Protein AF-V5FSW2-F1 (afdb_monomer)

InterPro domains:
  IPR001128 Cytochrome P450 [PF00067] (49-470)
  IPR002401 Cytochrome P450, E-class, group I [PR00463] (310-327)
  IPR002401 Cytochrome P450, E-class, group I [PR00463] (330-356)
  IPR002401 Cytochrome P450, E-class, group I [PR00463] (383-401)
  IPR002401 Cytochrome P450, E-class, group I [PR00463] (426-450)
  IPR013078 Histidine phosphatase superfamily, clade-1 [PF00300] (528-735)
  IPR013078 Histidine phosphatase superfamily, clade-1 [SM00855] (527-704)
  IPR013078 Histidine phosphatase superfamily, clade-1 [cd07067] (527-734)
  IPR029033 Histidine phosphatase superfamily [G3DSA:3.40.50.1240] (523-752)
  IPR029033 Histidine phosphatase superfamily [SSF53254] (526-736)
  IPR036396 Cytochrome P450 superfamily [G3DSA:1.10.630.10] (26-514)
  IPR036396 Cytochrome P450 superfamily [SSF48264] (40-510)
  IPR050121 Cytochrome P450 monooxygenase [PTHR24305] (7-492)

pLDDT: mean 92.52, std 9.17, range [25.42, 98.75]

Mean predicted aligned error: 13.39 Å

Secondary structure (DSSP, 8-state):
-PPPHHHHHHHHHHHHHHHIIIIIIIIIISGGGGSPBSSTTTTT-SHHHHHHHHTT-HHHHHHHHHHHH-SEEEEETTEEEE--IIIIIIIIIITTPEEPTHHHHHH-BTTB--TTT--SHHHHHHHHHHHTTTTSHHHHHH-HHHHHHHHIIIIIIIHHHHHHHHHHT--EEHHHHHHHHHHHHHHHHHH-TTTS--TTT-HHHHHHHHHHHHHTGGGHHHHHH-HHHHHHHHHTT--SS-HHHHHHHHHHHHHHHHHHHHHHTTTT--STTT--HHHHHHHHHHHTTSPPTTT-HHHHHHHHHHHHHHHHHHHHHHHHHHHHHHHHHHHHHHHHHHT-HHHHHHHHHHHHTSSS---SS--SSSPPPPPPHHHHHT-HHHHHHHHHHHHHT-SS-SB--EEPPSS-EEETTEEEEPTT-EEE-BHHHHTT-TTTSSSTTS--GGGG-S-TT-HHHHHHHHH------HHHHHHHHHHHHH-EEEEEE-TT-SBPSSSS--BTTS--EEEEE---S---TTTTS--EEEEEPPPBHHHHHT---SS---PBPHHHHHHHHHHHHHHBSTTSSB-TTTEEEEEE-SSHHHHHHHHHHTTTTTHHHHHHTT-EEE-GGGPPP--GGGTT--HHHHHHHHHHTT--SSS---HHHH--TTS--HHHHHHHHHHHHHHHHHHHTT-TTSSS--EEEEEE-HHHHHHHHHHHTT--TTS-------TT-EEEEEESTT-TTSEEE----PPPP----

Nearest PDB structures (foldseek):
  3f3k-assembly1_A  TM=8.777E-01  e=3.111E-19  Saccharomyces cerevisiae
  3ll4-assembly1_A  TM=9.065E-01  e=2.485E-18  Saccharomyces cerevisiae
  3lg2-assembly2_C  TM=8.856E-01  e=9.008E-19  Saccharomyces cerevisiae S288C
  3v8d-assembly1_A  TM=6.460E-01  e=9.998E-10  Homo sapiens
  3dax-assembly1_A  TM=6.726E-01  e=3.189E-09  Homo sapiens

Sequence (753 aa):
MAVSPVSAVAALGLLIVGLYRYIVYPVFLSPLAKIPNAHPTAPISSAWMLWRRFKSQNNRTIQALHEKLGPIVRLAPSEVSINTVDGGIRTVYAGGFEKHDWYPNVFGSYGTVSMFTTTGSKPHSARKRMLSNIYSKSYLQSSPQLKVISRTMIYDRLLPIIQEAVSSKDPIDFHKLNQALTMDFVSAYLFGLRNGTNFLQDVPRRKYMLHIYQCRKPFEFYHQEVPNLVSWTRRLGIPLIPKWCDEANEVMDAWGLEMCAKADEHLEATDPETEPTVYKQLKNSMAKQLPSKEADRVAYKAASGKQQLDIACEMLDHLTAGHETSAVGLTYLFWELSKHPDLQRELREELLALSPTITYPTQSSTTPELPSPKSIEALPLLNAIVTETLRLHAPIPGIQPRVTPYPTCSLVGYDNIPPNTRVSAQAYSLHRNPDIFPDPETWQPKRWLKPADSPELEEMKRWFWAFGSGEIKLTVAAIYTNYTTRIIDDEDIEAIDAYTVKPKGEKLILQVEHPANMPDKDAGTPRVYLARHGETEWTKNGRYTGVTELELTPHGVTQVQNSGRVLVGPGKLIDPARLAHVFVSPRKRAVDTFDLLFEGVGKQDLVDSGRVTTTEKLAEWGYGLYEGLVTKEIRALRKEHGLDQDREWNIWRDGCEEGESPHEVTARLDSLIEEIHAFQAGNMHGEKPADVLLVAHGHLLRAFTKRWLKYPMEFPLSLMMEPGAIGILSYEHHSIDEPALMVGMAFPSQSAP

Solvent-accessible surface area (backbone atoms only — not comparable to full-atom values): 39940 Å² total; per-residue (Å²): 133,86,79,51,71,68,57,53,51,50,52,50,51,53,47,52,52,46,45,39,68,51,43,49,35,35,52,72,67,34,59,65,41,79,42,47,63,72,42,95,53,8,39,63,37,47,62,67,50,51,48,36,46,76,68,42,40,44,52,65,49,54,35,58,44,37,77,73,62,39,52,44,34,25,48,20,60,58,28,36,41,39,59,42,55,77,53,28,48,48,48,45,69,72,62,62,46,36,44,34,74,48,39,39,50,59,70,41,38,85,92,44,60,24,59,86,28,40,38,51,66,67,67,24,51,57,50,45,68,53,49,52,63,69,72,27,69,71,43,53,64,69,33,62,36,53,53,50,48,52,45,42,49,44,67,74,47,47,48,53,56,51,51,48,26,41,74,71,66,48,64,42,50,45,34,59,50,29,40,18,48,29,36,24,53,39,29,18,52,35,24,2,50,76,50,25,54,56,30,72,80,39,54,71,60,35,53,53,53,51,46,49,60,54,72,43,54,88,54,44,60,45,42,44,77,38,45,68,56,49,55,52,34,44,76,72,74,47,64,84,62,64,69,67,48,55,55,35,47,51,53,53,53,51,48,36,48,52,44,50,52,52,20,60,80,27,60,87,46,79,53,49,54,47,24,14,55,50,50,45,44,44,51,62,55,53,58,75,72,57,64,57,59,88,82,37,57,66,63,24,52,54,50,49,57,51,48,53,41,41,49,34,26,35,51,44,48,54,39,55,58,48,11,54,39,52,10,35,39,46,37,52,40,53,55,55,46,31,75,32,66,68,57,46,50,57,46,22,58,60,43,64,72,41,72,50,49,58,64,75,83,70,92,58,99,61,85,84,65,74,46,52,60,68,60,64,70,65,35,64,64,63,48,19,45,54,51,34,35,41,46,72,53,35,28,56,24,20,71,56,57,21,27,41,52,80,81,47,42,70,48,72,92,41,61,62,35,57,43,69,25,38,37,25,42,33,33,54,44,48,40,51,35,55,94,67,32,72,66,34,90,58,90,54,32,72,76,64,73,58,64,94,83,37,67,66,56,55,50,40,55,70,51,58,66,72,83,89,56,70,68,59,51,52,53,52,46,47,47,40,51,49,32,42,57,36,76,74,44,57,67,51,47,57,66,48,44,45,55,65,39,47,38,68,54,71,45,31,29,30,38,50,37,65,56,66,79,69,60,54,97,33,63,39,31,40,38,40,38,38,33,28,26,32,33,26,74,43,65,75,75,54,25,39,71,30,83,72,84,55,63,56,34,79,63,14,51,54,47,21,35,53,42,14,70,70,34,44,29,89,84,39,84,46,26,60,87,36,46,51,38,34,42,30,12,73,51,58,38,19,47,56,31,53,54,40,31,32,64,95,44,60,48,65,60,39,52,77,70,64,28,56,47,74,36,74,69,42,45,36,60,41,30,41,80,39,53,67,35,38,74,72,54,46,55,49,52,39,45,74,74,68,41,62,84,94,49,81,87,44,58,49,69,71,31,31,63,87,32,44,43,48,64,60,56,47,55,42,40,52,58,48,49,55,55,52,44,70,65,28,67,88,18,34,76,51,79,50,60,32,23,33,39,38,28,24,34,68,68,38,51,52,50,43,52,35,50,60,58,72,39,60,71,62,54,94,74,91,78,86,71,56,63,30,35,76,48,49,32,34,32,43,85,51,32,85,88,36,46,38,75,52,88,74,79,83,77,71,77,79,74,78,132

Structure (mmCIF, N/CA/C/O backbone):
data_AF-V5FSW2-F1
#
_entry.id   AF-V5FSW2-F1
#
loop_
_atom_site.group_PDB
_atom_site.id
_atom_site.type_symbol
_atom_site.label_atom_id
_atom_site.label_alt_id
_atom_site.label_comp_id
_atom_site.label_asym_id
_atom_site.label_entity_id
_atom_site.label_seq_id
_atom_site.pdbx_PDB_ins_code
_atom_site.Cartn_x
_atom_site.Cartn_y
_atom_site.Cartn_z
_atom_site.occupancy
_atom_site.B_iso_or_equiv
_atom_site.auth_seq_id
_atom_site.auth_comp_id
_atom_site.auth_asym_id
_atom_site.auth_atom_id
_atom_site.pdbx_PDB_model_num
ATOM 1 N N . MET A 1 1 ? 14.659 10.351 -68.976 1.00 48.06 1 MET A N 1
ATOM 2 C CA . MET A 1 1 ? 15.987 9.772 -68.676 1.00 48.06 1 MET A CA 1
ATOM 3 C C . MET A 1 1 ? 15.818 8.270 -68.529 1.00 48.06 1 MET A C 1
ATOM 5 O O . MET A 1 1 ? 15.069 7.857 -67.656 1.00 48.06 1 MET A O 1
ATOM 9 N N . ALA A 1 2 ? 16.417 7.469 -69.412 1.00 60.28 2 ALA A N 1
ATOM 10 C CA . ALA A 1 2 ? 16.391 6.013 -69.279 1.00 60.28 2 ALA A CA 1
ATOM 11 C C . ALA A 1 2 ? 17.312 5.609 -68.117 1.00 60.28 2 ALA A C 1
ATOM 13 O O . ALA A 1 2 ? 18.476 6.005 -68.088 1.00 60.28 2 ALA A O 1
ATOM 14 N N . VAL A 1 3 ? 16.780 4.879 -67.137 1.00 65.38 3 VAL A N 1
ATOM 15 C CA . VAL A 1 3 ? 17.575 4.332 -66.031 1.00 65.38 3 VAL A CA 1
ATOM 16 C C . VAL A 1 3 ? 18.557 3.320 -66.626 1.00 65.38 3 VAL A C 1
ATOM 18 O O . VAL A 1 3 ? 18.142 2.420 -67.352 1.00 65.38 3 VAL A O 1
ATOM 21 N N . SER A 1 4 ? 19.857 3.482 -66.362 1.00 85.75 4 SER A N 1
ATOM 22 C CA . SER A 1 4 ? 20.889 2.552 -66.841 1.00 85.75 4 SER A CA 1
ATOM 23 C C . SER A 1 4 ? 20.577 1.117 -66.379 1.00 85.75 4 SER A C 1
ATOM 25 O O . SER A 1 4 ? 20.190 0.941 -65.218 1.00 85.75 4 SER A O 1
ATOM 27 N N . PRO A 1 5 ? 20.780 0.077 -67.214 1.00 83.56 5 PRO A N 1
ATOM 28 C CA . PRO A 1 5 ? 20.587 -1.324 -66.825 1.00 83.56 5 PRO A CA 1
ATOM 29 C C . PRO A 1 5 ? 21.324 -1.704 -65.532 1.00 83.56 5 PRO A C 1
ATOM 31 O O . PRO A 1 5 ? 20.804 -2.463 -64.720 1.00 83.56 5 PRO A O 1
ATOM 34 N N . VAL A 1 6 ? 22.498 -1.109 -65.292 1.00 85.69 6 VAL A N 1
ATOM 35 C CA . VAL A 1 6 ? 23.283 -1.305 -64.061 1.00 85.69 6 VAL A CA 1
ATOM 36 C C . VAL A 1 6 ? 22.546 -0.756 -62.836 1.00 85.69 6 VAL A C 1
ATOM 38 O O . VAL A 1 6 ? 22.484 -1.417 -61.802 1.00 85.69 6 VAL A O 1
ATOM 41 N N . SER A 1 7 ? 21.934 0.426 -62.949 1.00 88.56 7 SER A N 1
ATOM 42 C CA . SER A 1 7 ? 21.140 1.034 -61.874 1.00 88.56 7 SER A CA 1
ATOM 43 C C . SER A 1 7 ? 19.869 0.234 -61.581 1.00 88.56 7 SER A C 1
ATOM 45 O O . SER A 1 7 ? 19.493 0.102 -60.419 1.00 88.56 7 SER A O 1
ATOM 47 N N . ALA A 1 8 ? 19.237 -0.346 -62.607 1.00 86.81 8 ALA A N 1
ATOM 48 C CA . ALA A 1 8 ? 18.074 -1.217 -62.438 1.00 86.81 8 ALA A CA 1
ATOM 49 C C . ALA A 1 8 ? 18.433 -2.536 -61.724 1.00 86.81 8 ALA A C 1
ATOM 51 O O . ALA A 1 8 ? 17.735 -2.935 -60.793 1.00 86.81 8 ALA A O 1
ATOM 52 N N . VAL A 1 9 ? 19.551 -3.175 -62.095 1.00 90.31 9 VAL A N 1
ATOM 53 C CA . VAL A 1 9 ? 20.054 -4.390 -61.424 1.00 90.31 9 VAL A CA 1
ATOM 54 C C . VAL A 1 9 ? 20.449 -4.102 -59.973 1.00 90.31 9 VAL A C 1
ATOM 56 O O . VAL A 1 9 ? 20.094 -4.872 -59.083 1.00 90.31 9 VAL A O 1
ATOM 59 N N . ALA A 1 10 ? 21.122 -2.978 -59.705 1.00 91.12 10 ALA A N 1
ATOM 60 C CA . ALA A 1 10 ? 21.477 -2.576 -58.344 1.00 91.12 10 ALA A CA 1
ATOM 61 C C . ALA A 1 10 ? 20.235 -2.303 -57.477 1.00 91.12 10 ALA A C 1
ATOM 63 O O . ALA A 1 10 ? 20.163 -2.771 -56.342 1.00 91.12 10 ALA A O 1
ATOM 64 N N . ALA A 1 11 ? 19.232 -1.603 -58.018 1.00 91.56 11 ALA A N 1
ATOM 65 C CA . ALA A 1 11 ? 17.971 -1.355 -57.322 1.00 91.56 11 ALA A CA 1
ATOM 66 C C . ALA A 1 11 ? 17.209 -2.658 -57.022 1.00 91.56 11 ALA A C 1
ATOM 68 O O . ALA A 1 11 ? 16.713 -2.831 -55.910 1.00 91.56 11 ALA A O 1
ATOM 69 N N . LEU A 1 12 ? 17.168 -3.600 -57.972 1.00 93.25 12 LEU A N 1
ATOM 70 C CA . LEU A 1 12 ? 16.561 -4.917 -57.768 1.00 93.25 12 LEU A CA 1
ATOM 71 C C . LEU A 1 12 ? 17.321 -5.737 -56.715 1.00 93.25 12 LEU A C 1
ATOM 73 O O . LEU A 1 12 ? 16.699 -6.348 -55.851 1.00 93.25 12 LEU A O 1
ATOM 77 N N . GLY A 1 13 ? 18.655 -5.713 -56.742 1.00 93.94 13 GLY A N 1
ATOM 78 C CA . GLY A 1 13 ? 19.489 -6.352 -55.724 1.00 93.94 13 GLY A CA 1
ATOM 79 C C . GLY A 1 13 ? 19.218 -5.797 -54.324 1.00 93.94 13 GLY A C 1
ATOM 80 O O . GLY A 1 13 ? 18.991 -6.566 -53.391 1.00 93.94 13 GLY A O 1
ATOM 81 N N . LEU A 1 14 ? 19.154 -4.468 -54.180 1.00 94.31 14 LEU A N 1
ATOM 82 C CA . LEU A 1 14 ? 18.798 -3.810 -52.918 1.00 94.31 14 LEU A CA 1
ATOM 83 C C . LEU A 1 14 ? 17.378 -4.159 -52.460 1.00 94.31 14 LEU A C 1
ATOM 85 O O . LEU A 1 14 ? 17.167 -4.392 -51.271 1.00 94.31 14 LEU A O 1
ATOM 89 N N . LEU A 1 15 ? 16.419 -4.246 -53.386 1.00 94.88 15 LEU A N 1
ATOM 90 C CA . LEU A 1 15 ? 15.052 -4.662 -53.080 1.00 94.88 15 LEU A CA 1
ATOM 91 C C . LEU A 1 15 ? 15.008 -6.107 -52.569 1.00 94.88 15 LEU A C 1
ATOM 93 O O . LEU A 1 15 ? 14.378 -6.361 -51.548 1.00 94.88 15 LEU A O 1
ATOM 97 N N . ILE A 1 16 ? 15.697 -7.043 -53.228 1.00 95.38 16 ILE A N 1
ATOM 98 C CA . ILE A 1 16 ? 15.761 -8.453 -52.810 1.00 95.38 16 ILE A CA 1
ATOM 99 C C . ILE A 1 16 ? 16.414 -8.576 -51.432 1.00 95.38 16 ILE A C 1
ATOM 101 O O . ILE A 1 16 ? 15.871 -9.246 -50.553 1.00 95.38 16 ILE A O 1
ATOM 105 N N . VAL A 1 17 ? 17.547 -7.901 -51.213 1.00 95.00 17 VAL A N 1
ATOM 106 C CA . VAL A 1 17 ? 18.226 -7.881 -49.909 1.00 95.00 17 VAL A CA 1
ATOM 107 C C . VAL A 1 17 ? 17.321 -7.272 -48.840 1.00 95.00 17 VAL A C 1
ATOM 109 O O . VAL A 1 17 ? 17.230 -7.815 -47.740 1.00 95.00 17 VAL A O 1
ATOM 112 N N . GLY A 1 18 ? 16.603 -6.193 -49.160 1.00 94.00 18 GLY A N 1
ATOM 113 C CA . GLY A 1 18 ? 15.627 -5.573 -48.270 1.00 94.00 18 GLY A CA 1
ATOM 114 C C . GLY A 1 18 ? 14.479 -6.519 -47.910 1.00 94.00 18 GLY A C 1
ATOM 115 O O . GLY A 1 18 ? 14.219 -6.750 -46.730 1.00 94.00 18 GLY A O 1
ATOM 116 N N . LEU A 1 19 ? 13.834 -7.132 -48.904 1.00 94.62 19 LEU A N 1
ATOM 117 C CA . LEU A 1 19 ? 12.761 -8.111 -48.703 1.00 94.62 19 LEU A CA 1
ATOM 118 C C . LEU A 1 19 ? 13.240 -9.301 -47.870 1.00 94.62 19 LEU A C 1
ATOM 120 O O . LEU A 1 19 ? 12.558 -9.713 -46.932 1.00 94.62 19 LEU A O 1
ATOM 124 N N . TYR A 1 20 ? 14.434 -9.822 -48.155 1.00 95.56 20 TYR A N 1
ATOM 125 C CA . TYR A 1 20 ? 15.015 -10.901 -47.369 1.00 95.56 20 TYR A CA 1
ATOM 126 C C . TYR A 1 20 ? 15.256 -10.471 -45.916 1.00 95.56 20 TYR A C 1
ATOM 128 O O . TYR A 1 20 ? 14.785 -11.124 -44.987 1.00 95.56 20 TYR A O 1
ATOM 136 N N . ARG A 1 21 ? 15.947 -9.345 -45.706 1.00 93.56 21 ARG A N 1
ATOM 137 C CA . ARG A 1 21 ? 16.383 -8.873 -44.384 1.00 93.56 21 ARG A CA 1
ATOM 138 C C . ARG A 1 21 ? 15.235 -8.436 -43.477 1.00 93.56 21 ARG A C 1
ATOM 140 O O . ARG A 1 21 ? 15.341 -8.628 -42.261 1.00 93.56 21 ARG A O 1
ATOM 147 N N . TYR A 1 22 ? 14.202 -7.815 -44.044 1.00 92.88 22 TYR A N 1
ATOM 148 C CA . TYR A 1 22 ? 13.120 -7.173 -43.292 1.00 92.88 22 TYR A CA 1
ATOM 149 C C . TYR A 1 22 ? 11.799 -7.946 -43.323 1.00 92.88 22 TYR A C 1
ATOM 151 O O . TYR A 1 22 ? 10.961 -7.691 -42.466 1.00 92.88 22 TYR A O 1
ATOM 159 N N . ILE A 1 23 ? 11.611 -8.896 -44.249 1.00 94.12 23 ILE A N 1
ATOM 160 C CA . ILE A 1 23 ? 10.376 -9.691 -44.347 1.00 94.12 23 ILE A CA 1
ATOM 161 C C . ILE A 1 23 ? 10.674 -11.187 -44.248 1.00 94.12 23 ILE A C 1
ATOM 163 O O . ILE A 1 23 ? 10.274 -11.817 -43.274 1.00 94.12 23 ILE A O 1
ATOM 167 N N . VAL A 1 24 ? 11.404 -11.768 -45.205 1.00 96.00 24 VAL A N 1
ATOM 168 C CA . VAL A 1 24 ? 11.559 -13.234 -45.285 1.00 96.00 24 VAL A CA 1
ATOM 169 C C . VAL A 1 24 ? 12.268 -13.791 -44.051 1.00 96.00 24 VAL A C 1
ATOM 171 O O . VAL A 1 24 ? 11.766 -14.711 -43.405 1.00 96.00 24 VAL A O 1
ATOM 174 N N . TYR A 1 25 ? 13.417 -13.218 -43.689 1.00 95.56 25 TYR A N 1
ATOM 175 C CA . TYR A 1 25 ? 14.197 -13.697 -42.556 1.00 95.56 25 TYR A CA 1
ATOM 176 C C . TYR A 1 25 ? 13.444 -13.533 -41.227 1.00 95.56 25 TYR A C 1
ATOM 178 O O . TYR A 1 25 ? 13.259 -14.540 -40.545 1.00 95.56 25 TYR A O 1
ATOM 186 N N . PRO A 1 26 ? 12.943 -12.342 -40.838 1.00 94.62 26 PRO A N 1
ATOM 187 C CA . PRO A 1 26 ? 12.272 -12.186 -39.549 1.00 94.62 26 PRO A CA 1
ATOM 188 C C . PRO A 1 26 ? 10.986 -13.007 -39.400 1.00 94.62 26 PRO A C 1
ATOM 190 O O . PRO A 1 26 ? 10.686 -13.422 -38.278 1.00 94.62 26 PRO A O 1
ATOM 193 N N . VAL A 1 27 ? 10.239 -13.226 -40.492 1.00 95.56 27 VAL A N 1
ATOM 194 C CA . VAL A 1 27 ? 8.948 -13.936 -40.480 1.00 95.56 27 VAL A CA 1
ATOM 195 C C . VAL A 1 27 ? 9.124 -15.452 -40.490 1.00 95.56 27 VAL A C 1
ATOM 197 O O . VAL A 1 27 ? 8.416 -16.124 -39.750 1.00 95.56 27 VAL A O 1
ATOM 200 N N . PHE A 1 28 ? 10.044 -15.991 -41.298 1.00 95.88 28 PHE A N 1
ATOM 201 C CA . PHE A 1 28 ? 10.093 -17.436 -41.567 1.00 95.88 28 PHE A CA 1
ATOM 202 C C . PHE A 1 28 ? 11.376 -18.128 -41.102 1.00 95.88 28 PHE A C 1
ATOM 204 O O . PHE A 1 28 ? 11.335 -19.306 -40.762 1.00 95.88 28 PHE A O 1
ATOM 211 N N . LEU A 1 29 ? 12.519 -17.433 -41.112 1.00 95.38 29 LEU A N 1
ATOM 212 C CA . LEU A 1 29 ? 13.834 -18.070 -40.930 1.00 95.38 29 LEU A CA 1
ATOM 213 C C . LEU A 1 29 ? 14.490 -17.747 -39.584 1.00 95.38 29 LEU A C 1
ATOM 215 O O . LEU A 1 29 ? 15.364 -18.478 -39.125 1.00 95.38 29 LEU A O 1
ATOM 219 N N . SER A 1 30 ? 14.094 -16.643 -38.954 1.00 94.44 30 SER A N 1
ATOM 220 C CA . SER A 1 30 ? 14.608 -16.229 -37.653 1.00 94.44 30 SER A CA 1
ATOM 221 C C . SER A 1 30 ? 14.285 -17.285 -36.590 1.00 94.44 30 SER A C 1
ATOM 223 O O . SER A 1 30 ? 13.169 -17.804 -36.582 1.00 94.44 30 SER A O 1
ATOM 225 N N . PRO A 1 31 ? 15.177 -17.543 -35.616 1.00 94.94 31 PRO A N 1
ATOM 226 C CA . PRO A 1 31 ? 14.840 -18.378 -34.460 1.00 94.94 31 PRO A CA 1
ATOM 227 C C . PRO A 1 31 ? 13.579 -17.902 -33.718 1.00 94.94 31 PRO A C 1
ATOM 229 O O . PRO A 1 31 ? 12.809 -18.720 -33.219 1.00 94.94 31 PRO A O 1
ATOM 232 N N . LEU A 1 32 ? 13.311 -16.589 -33.731 1.00 96.88 32 LEU A N 1
ATOM 233 C CA . LEU A 1 32 ? 12.113 -15.986 -33.138 1.00 96.88 32 LEU A CA 1
ATOM 234 C C . LEU A 1 32 ? 10.820 -16.297 -33.910 1.00 96.88 32 LEU A C 1
ATOM 236 O O . LEU A 1 32 ? 9.741 -16.091 -33.366 1.00 96.88 32 LEU A O 1
ATOM 240 N N . ALA A 1 33 ? 10.889 -16.782 -35.155 1.00 96.44 33 ALA A N 1
ATOM 241 C CA . ALA A 1 33 ? 9.710 -17.155 -35.945 1.00 96.44 33 ALA A CA 1
ATOM 242 C C . ALA A 1 33 ? 8.939 -18.343 -35.345 1.00 96.44 33 ALA A C 1
ATOM 244 O O . ALA A 1 33 ? 7.762 -18.524 -35.643 1.00 96.44 33 ALA A O 1
ATOM 245 N N . LYS A 1 34 ? 9.595 -19.135 -34.486 1.00 96.12 34 LYS A N 1
ATOM 246 C CA . LYS A 1 34 ? 8.981 -20.257 -33.764 1.00 96.12 34 LYS A CA 1
ATOM 247 C C . LYS A 1 34 ? 8.104 -19.800 -32.595 1.00 96.12 34 LYS A C 1
ATOM 249 O O . LYS A 1 34 ? 7.263 -20.566 -32.144 1.00 96.12 34 LYS A O 1
ATOM 254 N N . ILE A 1 35 ? 8.313 -18.580 -32.096 1.00 98.12 35 ILE A N 1
ATOM 255 C CA . ILE A 1 35 ? 7.576 -18.031 -30.956 1.00 98.12 35 ILE A CA 1
ATOM 256 C C . ILE A 1 35 ? 6.235 -17.466 -31.455 1.00 98.12 35 ILE A C 1
ATOM 258 O O . ILE A 1 35 ? 6.227 -16.740 -32.454 1.00 98.12 35 ILE A O 1
ATOM 262 N N . PRO A 1 36 ? 5.108 -17.732 -30.764 1.00 98.19 36 PRO A N 1
ATOM 263 C CA . PRO A 1 36 ? 3.810 -17.163 -31.114 1.00 98.19 36 PRO A CA 1
ATOM 264 C C . PRO A 1 36 ? 3.847 -15.635 -31.235 1.00 98.19 36 PRO A C 1
ATOM 266 O O . PRO A 1 36 ? 4.328 -14.933 -30.344 1.00 98.19 36 PRO A O 1
ATOM 269 N N . ASN A 1 37 ? 3.318 -15.106 -32.339 1.00 98.31 37 ASN A N 1
ATOM 270 C CA . ASN A 1 37 ? 3.299 -13.668 -32.604 1.00 98.31 37 ASN A CA 1
ATOM 271 C C . ASN A 1 37 ? 2.101 -12.993 -31.931 1.00 98.31 37 ASN A C 1
ATOM 273 O O . ASN A 1 37 ? 0.962 -13.408 -32.130 1.00 98.31 37 ASN A O 1
ATOM 277 N N . ALA A 1 38 ? 2.350 -11.886 -31.229 1.00 97.88 38 ALA A N 1
ATOM 278 C CA . ALA A 1 38 ? 1.305 -11.048 -30.642 1.00 97.88 38 ALA A CA 1
ATOM 279 C C . ALA A 1 38 ? 0.362 -10.430 -31.688 1.00 97.88 38 ALA A C 1
ATOM 281 O O . ALA A 1 38 ? -0.819 -10.204 -31.436 1.00 97.88 38 ALA A O 1
ATOM 282 N N . HIS A 1 39 ? 0.904 -10.143 -32.870 1.00 98.12 39 HIS A N 1
ATOM 283 C CA . HIS A 1 39 ? 0.208 -9.539 -33.998 1.00 98.12 39 HIS A CA 1
ATOM 284 C C . HIS A 1 39 ? 0.875 -10.001 -35.305 1.00 98.12 39 HIS A C 1
ATOM 286 O O . HIS A 1 39 ? 2.093 -10.200 -35.302 1.00 98.12 39 HIS A O 1
ATOM 292 N N . PRO A 1 40 ? 0.159 -10.121 -36.443 1.00 97.00 40 PRO A N 1
ATOM 293 C CA . PRO A 1 40 ? 0.759 -10.546 -37.715 1.00 97.00 40 PRO A CA 1
ATOM 294 C C . PRO A 1 40 ? 1.961 -9.705 -38.171 1.00 97.00 40 PRO A C 1
ATOM 296 O O . PRO A 1 40 ? 2.839 -10.202 -38.868 1.00 97.00 40 PRO A O 1
ATOM 299 N N . THR A 1 41 ? 2.032 -8.436 -37.757 1.00 97.31 41 THR A N 1
ATOM 300 C CA . THR A 1 41 ? 3.158 -7.543 -38.080 1.00 97.31 41 THR A CA 1
ATOM 301 C C . THR A 1 41 ? 4.318 -7.624 -37.089 1.00 97.31 41 THR A C 1
ATOM 303 O O . THR A 1 41 ? 5.359 -7.032 -37.362 1.00 97.31 41 THR A O 1
ATOM 306 N N . ALA A 1 42 ? 4.171 -8.315 -35.952 1.00 97.88 42 ALA A N 1
ATOM 307 C CA . ALA A 1 42 ? 5.198 -8.380 -34.910 1.00 97.88 42 ALA A CA 1
ATOM 308 C C . ALA A 1 42 ? 6.570 -8.841 -35.438 1.00 97.88 42 ALA A C 1
ATOM 310 O O . ALA A 1 42 ? 7.567 -8.261 -35.021 1.00 97.88 42 ALA A O 1
ATOM 311 N N . PRO A 1 43 ? 6.680 -9.781 -36.400 1.00 97.69 43 PRO A N 1
ATOM 312 C CA . PRO A 1 43 ? 7.982 -10.152 -36.948 1.00 97.69 43 PRO A CA 1
ATOM 313 C C . PRO A 1 43 ? 8.716 -9.037 -37.700 1.00 97.69 43 PRO A C 1
ATOM 315 O O . PRO A 1 43 ? 9.941 -9.080 -37.780 1.00 97.69 43 PRO A O 1
ATOM 318 N N . ILE A 1 44 ? 7.992 -8.062 -38.259 1.00 97.12 44 ILE A N 1
ATOM 319 C CA . ILE A 1 44 ? 8.537 -7.068 -39.202 1.00 97.12 44 ILE A CA 1
ATOM 320 C C . ILE A 1 44 ? 8.477 -5.626 -38.688 1.00 97.12 44 ILE A C 1
ATOM 322 O O . ILE A 1 44 ? 9.221 -4.777 -39.169 1.00 97.12 44 ILE A O 1
ATOM 326 N N . SER A 1 45 ? 7.612 -5.323 -37.716 1.00 95.94 45 SER A N 1
ATOM 327 C CA . SER A 1 45 ? 7.409 -3.962 -37.220 1.00 95.94 45 SER A CA 1
ATOM 328 C C . SER A 1 45 ? 6.973 -3.924 -35.758 1.00 95.94 45 SER A C 1
ATOM 330 O O . SER A 1 45 ? 6.060 -4.641 -35.347 1.00 95.94 45 SER A O 1
ATOM 332 N N . SER A 1 46 ? 7.571 -3.006 -34.995 1.00 96.06 46 SER A N 1
ATOM 333 C CA . SER A 1 46 ? 7.174 -2.694 -33.616 1.00 96.06 46 SER A CA 1
ATOM 334 C C . SER A 1 46 ? 5.943 -1.783 -33.530 1.00 96.06 46 SER A C 1
ATOM 336 O O . SER A 1 46 ? 5.438 -1.562 -32.435 1.00 96.06 46 SER A O 1
ATOM 338 N N . ALA A 1 47 ? 5.452 -1.239 -34.652 1.00 96.81 47 ALA A N 1
ATOM 339 C CA . ALA A 1 47 ? 4.443 -0.173 -34.665 1.00 96.81 47 ALA A CA 1
ATOM 340 C C . ALA A 1 47 ? 3.157 -0.535 -33.911 1.00 96.81 47 ALA A C 1
ATOM 342 O O . ALA A 1 47 ? 2.621 0.293 -33.180 1.00 96.81 47 ALA A O 1
ATOM 343 N N . TRP A 1 48 ? 2.688 -1.779 -34.041 1.00 97.75 48 TRP A N 1
ATOM 344 C CA . TRP A 1 48 ? 1.505 -2.244 -33.320 1.00 97.75 48 TRP A CA 1
ATOM 345 C C . TRP A 1 48 ? 1.712 -2.194 -31.800 1.00 97.75 48 TRP A C 1
ATOM 347 O O . TRP A 1 48 ? 0.899 -1.608 -31.088 1.00 97.75 48 TRP A O 1
ATOM 357 N N . MET A 1 49 ? 2.827 -2.736 -31.301 1.00 96.88 49 MET A N 1
ATOM 358 C CA . MET A 1 49 ? 3.113 -2.739 -29.864 1.00 96.88 49 MET A CA 1
ATOM 359 C C . MET A 1 49 ? 3.379 -1.320 -29.343 1.00 96.88 49 MET A C 1
ATOM 361 O O . MET A 1 49 ? 2.878 -0.942 -28.286 1.00 96.88 49 MET A O 1
ATOM 365 N N . LEU A 1 50 ? 4.095 -0.498 -30.116 1.00 96.50 50 LEU A N 1
ATOM 366 C CA . LEU A 1 50 ? 4.311 0.916 -29.805 1.00 96.50 50 LEU A CA 1
ATOM 367 C C . LEU A 1 50 ? 2.990 1.685 -29.708 1.00 96.50 50 LEU A C 1
ATOM 369 O O . LEU A 1 50 ? 2.823 2.479 -28.790 1.00 96.50 50 LEU A O 1
ATOM 373 N N . TRP A 1 51 ? 2.026 1.412 -30.589 1.00 96.69 51 TRP A N 1
ATOM 374 C CA . TRP A 1 51 ? 0.693 2.010 -30.520 1.00 96.69 51 TRP A CA 1
ATOM 375 C C . TRP A 1 51 ? -0.063 1.599 -29.251 1.00 96.69 51 TRP A C 1
ATOM 377 O O . TRP A 1 51 ? -0.645 2.448 -28.579 1.00 96.69 51 TRP A O 1
ATOM 387 N N . ARG A 1 52 ? -0.015 0.315 -28.867 1.00 96.81 52 ARG A N 1
ATOM 388 C CA . ARG A 1 52 ? -0.625 -0.160 -27.609 1.00 96.81 52 ARG A CA 1
ATOM 389 C C . ARG A 1 52 ? 0.010 0.504 -26.382 1.00 96.81 52 ARG A C 1
ATOM 391 O O . ARG A 1 52 ? -0.711 0.863 -25.456 1.00 96.81 52 ARG A O 1
ATOM 398 N N . ARG A 1 53 ? 1.331 0.721 -26.389 1.00 94.50 53 ARG A N 1
ATOM 399 C CA . ARG A 1 53 ? 2.053 1.466 -25.340 1.00 94.50 53 ARG A CA 1
ATOM 400 C C . ARG A 1 53 ? 1.670 2.943 -25.309 1.00 94.50 53 ARG A C 1
ATOM 402 O O . ARG A 1 53 ? 1.346 3.452 -24.246 1.00 94.50 53 ARG A O 1
ATOM 409 N N . PHE A 1 54 ? 1.631 3.597 -26.468 1.00 93.81 54 PHE A N 1
ATOM 410 C CA . PHE A 1 54 ? 1.231 4.999 -26.604 1.00 93.81 54 PHE A CA 1
ATOM 411 C C . PHE A 1 54 ? -0.198 5.256 -26.104 1.00 93.81 54 PHE A C 1
ATOM 413 O O . PHE A 1 54 ? -0.495 6.311 -25.557 1.00 93.81 54 PHE A O 1
ATOM 420 N N . LYS A 1 55 ? -1.092 4.276 -26.268 1.00 94.12 55 LYS A N 1
ATOM 421 C CA . LYS A 1 55 ? -2.474 4.331 -25.778 1.00 94.12 55 LYS A CA 1
ATOM 422 C C . LYS A 1 55 ? -2.641 3.889 -24.319 1.00 94.12 55 LYS A C 1
ATOM 424 O O . LYS A 1 55 ? -3.788 3.783 -23.896 1.00 94.12 55 LYS A O 1
ATOM 429 N N . SER A 1 56 ? -1.555 3.627 -23.581 1.00 92.69 56 SER A N 1
ATOM 430 C CA . SER A 1 56 ? -1.593 3.114 -22.202 1.00 92.69 56 SER A CA 1
ATOM 431 C C . SER A 1 56 ? -2.439 1.842 -22.094 1.00 92.69 56 SER A C 1
ATOM 433 O O . SER A 1 56 ? -3.442 1.795 -21.393 1.00 92.69 56 SER A O 1
ATOM 435 N N . GLN A 1 57 ? -2.091 0.825 -22.887 1.00 95.44 57 GLN A N 1
ATOM 436 C CA . GLN A 1 57 ? -2.759 -0.486 -22.916 1.00 95.44 57 GLN A CA 1
ATOM 437 C C . GLN A 1 57 ? -1.740 -1.637 -22.877 1.00 95.44 57 GLN A C 1
ATOM 439 O O . GLN A 1 57 ? -2.026 -2.735 -23.356 1.00 95.44 57 GLN A O 1
ATOM 444 N N . ASN A 1 58 ? -0.513 -1.389 -22.410 1.00 95.00 58 ASN A N 1
ATOM 445 C CA . ASN A 1 58 ? 0.596 -2.337 -22.510 1.00 95.00 58 ASN A CA 1
ATOM 446 C C . ASN A 1 58 ? 0.342 -3.610 -21.692 1.00 95.00 58 ASN A C 1
ATOM 448 O O . ASN A 1 58 ? 0.326 -4.707 -22.253 1.00 95.00 58 ASN A O 1
ATOM 452 N N . ASN A 1 59 ? 0.122 -3.462 -20.389 1.00 96.94 59 ASN A N 1
ATOM 453 C CA . ASN A 1 59 ? 0.106 -4.565 -19.439 1.00 96.94 59 ASN A CA 1
ATOM 454 C C . ASN A 1 59 ? -1.097 -5.475 -19.684 1.00 96.94 59 ASN A C 1
ATOM 456 O O . ASN A 1 59 ? -0.932 -6.691 -19.785 1.00 96.94 59 ASN A O 1
ATOM 460 N N . ARG A 1 60 ? -2.285 -4.889 -19.889 1.00 96.62 60 ARG A N 1
ATOM 461 C CA . ARG A 1 60 ? -3.511 -5.647 -20.186 1.00 96.62 60 ARG A CA 1
ATOM 462 C C . ARG A 1 60 ? -3.419 -6.380 -21.523 1.00 96.62 60 ARG A C 1
ATOM 464 O O . ARG A 1 60 ? -3.875 -7.513 -21.635 1.00 96.62 60 ARG A O 1
ATOM 471 N N . THR A 1 61 ? -2.795 -5.765 -22.534 1.00 98.19 61 THR A N 1
ATOM 472 C CA . THR A 1 61 ? -2.573 -6.430 -23.830 1.00 98.19 61 THR A CA 1
ATOM 473 C C . THR A 1 61 ? -1.651 -7.631 -23.677 1.00 98.19 61 THR A C 1
ATOM 475 O O . THR A 1 61 ? -1.966 -8.700 -24.184 1.00 98.19 61 THR A O 1
ATOM 478 N N . ILE A 1 62 ? -0.525 -7.469 -22.979 1.00 98.31 62 ILE A N 1
ATOM 479 C CA . ILE A 1 62 ? 0.438 -8.555 -22.773 1.00 98.31 62 ILE A CA 1
ATOM 480 C C . ILE A 1 62 ? -0.179 -9.686 -21.936 1.00 98.31 62 ILE A C 1
ATOM 482 O O . ILE A 1 62 ? 0.038 -10.851 -22.259 1.00 98.31 62 ILE A O 1
ATOM 486 N N . GLN A 1 63 ? -1.010 -9.367 -20.938 1.00 98.12 63 GLN A N 1
ATOM 487 C CA . GLN A 1 63 ? -1.741 -10.376 -20.170 1.00 98.12 63 GLN A CA 1
ATOM 488 C C . GLN A 1 63 ? -2.673 -11.212 -21.051 1.00 98.12 63 GLN A C 1
ATOM 490 O O . GLN A 1 63 ? -2.530 -12.432 -21.097 1.00 98.12 63 GLN A O 1
ATOM 495 N N . ALA A 1 64 ? -3.550 -10.562 -21.820 1.00 98.25 64 ALA A N 1
ATOM 496 C CA . ALA A 1 64 ? -4.474 -11.256 -22.719 1.00 98.25 64 ALA A CA 1
ATOM 497 C C . ALA A 1 64 ? -3.742 -12.110 -23.774 1.00 98.25 64 ALA A C 1
ATOM 499 O O . ALA A 1 64 ? -4.234 -13.148 -24.218 1.00 98.25 64 ALA A O 1
ATOM 500 N N . LEU A 1 65 ? -2.544 -11.687 -24.191 1.00 98.50 65 LEU A N 1
ATOM 501 C CA . LEU A 1 65 ? -1.699 -12.481 -25.079 1.00 98.50 65 LEU A CA 1
ATOM 502 C C . LEU A 1 65 ? -1.135 -13.721 -24.391 1.00 98.50 65 LEU A C 1
ATOM 504 O O . LEU A 1 65 ? -1.120 -14.775 -25.018 1.00 98.50 65 LEU A O 1
ATOM 508 N N . HIS A 1 66 ? -0.679 -13.620 -23.142 1.00 98.25 66 HIS A N 1
AT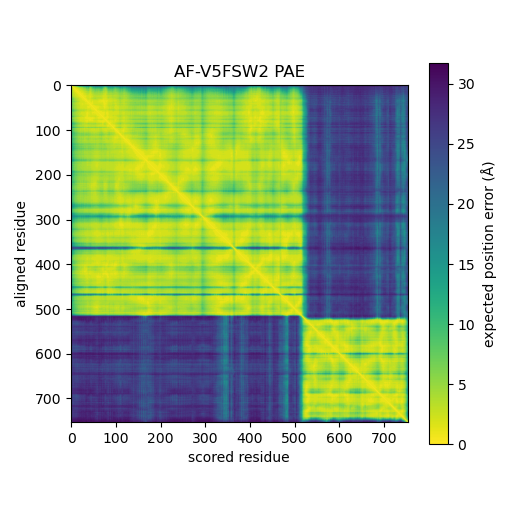OM 509 C CA . HIS A 1 66 ? -0.177 -14.775 -22.399 1.00 98.25 66 HIS A CA 1
ATOM 510 C C . HIS A 1 66 ? -1.272 -15.803 -22.115 1.00 98.25 66 HIS A C 1
ATOM 512 O O . HIS A 1 66 ? -1.031 -16.994 -22.291 1.00 98.25 66 HIS A O 1
ATOM 518 N N . GLU A 1 67 ? -2.482 -15.353 -21.782 1.00 97.12 67 GLU A N 1
ATOM 519 C CA . GLU A 1 67 ? -3.655 -16.226 -21.625 1.00 97.12 67 GLU A CA 1
ATOM 520 C C . GLU A 1 67 ? -3.974 -16.995 -22.915 1.00 97.12 67 GLU A C 1
ATOM 522 O O . GLU A 1 67 ? -4.351 -18.164 -22.876 1.00 97.12 67 GLU A O 1
ATOM 527 N N . LYS A 1 68 ? -3.792 -16.358 -24.078 1.00 97.88 68 LYS A N 1
ATOM 528 C CA . LYS A 1 68 ? -4.131 -16.948 -25.379 1.00 97.88 68 LYS A CA 1
ATOM 529 C C . LYS A 1 68 ? -3.014 -17.787 -26.004 1.00 97.88 68 LYS A C 1
ATOM 531 O O . LYS A 1 68 ? -3.293 -18.769 -26.685 1.00 97.88 68 LYS A O 1
ATOM 536 N N . LEU A 1 69 ? -1.767 -17.338 -25.889 1.00 98.06 69 LEU A N 1
ATOM 537 C CA . LEU A 1 69 ? -0.629 -17.840 -26.670 1.00 98.06 69 LEU A CA 1
ATOM 538 C C . LEU A 1 69 ? 0.398 -18.595 -25.818 1.00 98.06 69 LEU A C 1
ATOM 540 O O . LEU A 1 69 ? 1.287 -19.238 -26.375 1.00 98.06 69 LEU A O 1
ATOM 544 N N . GLY A 1 70 ? 0.274 -18.537 -24.491 1.00 96.56 70 GLY A N 1
ATOM 545 C CA . GLY A 1 70 ? 1.118 -19.266 -23.555 1.00 96.56 70 GLY A CA 1
ATOM 546 C C . GLY A 1 70 ? 2.268 -18.441 -22.956 1.00 96.56 70 GLY A C 1
ATOM 547 O O . GLY A 1 70 ? 2.266 -17.206 -22.983 1.00 96.56 70 GLY A O 1
ATOM 548 N N . PRO A 1 71 ? 3.278 -19.112 -22.374 1.00 96.88 71 PRO A N 1
ATOM 549 C CA . PRO A 1 71 ? 4.241 -18.497 -21.456 1.00 96.88 71 PRO A CA 1
ATOM 550 C C . PRO A 1 71 ? 5.299 -17.614 -22.131 1.00 96.88 71 PRO A C 1
ATOM 552 O O . PRO A 1 71 ? 6.058 -16.950 -21.428 1.00 96.88 71 PRO A O 1
ATOM 555 N N . ILE A 1 72 ? 5.372 -17.585 -23.465 1.00 98.25 72 ILE A N 1
ATOM 556 C CA . ILE A 1 72 ? 6.272 -16.712 -24.226 1.00 98.25 72 ILE A CA 1
ATOM 557 C C . ILE A 1 72 ? 5.595 -16.211 -25.503 1.00 98.25 72 ILE A C 1
ATOM 559 O O . ILE A 1 72 ? 4.979 -16.983 -26.235 1.00 98.25 72 ILE A O 1
ATOM 563 N N . VAL A 1 73 ? 5.714 -14.910 -25.775 1.00 98.56 73 VAL A N 1
ATOM 564 C CA . VAL A 1 73 ? 5.060 -14.243 -26.912 1.00 98.56 73 VAL A CA 1
ATOM 565 C C . VAL A 1 73 ? 6.020 -13.259 -27.572 1.00 98.56 73 VAL A C 1
ATOM 567 O O . VAL A 1 73 ? 6.680 -12.477 -26.891 1.00 98.56 73 VAL A O 1
ATOM 570 N N . ARG A 1 74 ? 6.077 -13.245 -28.906 1.00 98.56 74 ARG A N 1
ATOM 571 C CA . ARG A 1 74 ? 6.846 -12.270 -29.686 1.00 98.56 74 ARG A CA 1
ATOM 572 C C . ARG A 1 74 ? 6.029 -10.998 -29.895 1.00 98.56 74 ARG A C 1
ATOM 574 O O . ARG A 1 74 ? 5.010 -11.016 -30.586 1.00 98.56 74 ARG A O 1
ATOM 581 N N . LEU A 1 75 ? 6.490 -9.892 -29.314 1.00 98.38 75 LEU A N 1
ATOM 582 C CA . LEU A 1 75 ? 5.809 -8.593 -29.351 1.00 98.38 75 LEU A CA 1
ATOM 583 C C . LEU A 1 75 ? 6.247 -7.724 -30.538 1.00 98.38 75 LEU A C 1
ATOM 585 O O . LEU A 1 75 ? 5.448 -6.953 -31.070 1.00 98.38 75 LEU A O 1
ATOM 589 N N . ALA A 1 76 ? 7.513 -7.837 -30.944 1.00 97.50 76 ALA A N 1
ATOM 590 C CA . ALA A 1 76 ? 8.122 -7.048 -32.015 1.00 97.50 76 ALA A CA 1
ATOM 591 C C . ALA A 1 76 ? 9.282 -7.828 -32.682 1.00 97.50 76 ALA A C 1
ATOM 593 O O . ALA A 1 76 ? 9.595 -8.943 -32.241 1.00 97.50 76 ALA A O 1
ATOM 594 N N . PRO A 1 77 ? 9.960 -7.285 -33.721 1.00 96.06 77 PRO A N 1
ATOM 595 C CA . PRO A 1 77 ? 10.948 -8.045 -34.490 1.00 96.06 77 PRO A CA 1
ATOM 596 C C . PRO A 1 77 ? 12.058 -8.660 -33.636 1.00 96.06 77 PRO A C 1
ATOM 598 O O . PRO A 1 77 ? 12.441 -9.800 -33.900 1.00 96.06 77 PRO A O 1
ATOM 601 N N . SER A 1 78 ? 12.488 -7.941 -32.594 1.00 95.44 78 SER A N 1
ATOM 602 C CA . SER A 1 78 ? 13.491 -8.359 -31.605 1.00 95.44 78 SER A CA 1
ATOM 603 C C . SER A 1 78 ? 13.004 -8.120 -30.168 1.00 95.44 78 SER A C 1
ATOM 605 O O . SER A 1 78 ? 13.762 -7.640 -29.326 1.00 95.44 78 SER A O 1
ATOM 607 N N . GLU A 1 79 ? 11.730 -8.410 -29.888 1.00 97.75 79 GLU A N 1
ATOM 608 C CA . GLU A 1 79 ? 11.154 -8.258 -28.548 1.00 97.75 79 GLU A CA 1
ATOM 609 C C . GLU A 1 79 ? 10.219 -9.417 -28.191 1.00 97.75 79 GLU A C 1
ATOM 611 O O . GLU A 1 79 ? 9.328 -9.768 -28.971 1.00 97.75 79 GLU A O 1
ATOM 616 N N . VAL A 1 80 ? 10.401 -9.978 -26.996 1.00 98.38 80 VAL A N 1
ATOM 617 C CA . VAL A 1 80 ? 9.595 -11.075 -26.452 1.00 98.38 80 VAL A CA 1
ATOM 618 C C . VAL A 1 80 ? 9.137 -10.783 -25.021 1.00 98.38 80 VAL A C 1
ATOM 620 O O . VAL A 1 80 ? 9.849 -10.157 -24.233 1.00 98.38 80 VAL A O 1
ATOM 623 N N . SER A 1 81 ? 7.945 -11.263 -24.685 1.00 98.44 81 SER A N 1
ATOM 624 C CA . SER A 1 81 ? 7.395 -11.277 -23.330 1.00 98.44 81 SER A CA 1
ATOM 625 C C . SER A 1 81 ? 7.384 -12.696 -22.781 1.00 98.44 81 SER A C 1
ATOM 627 O O . SER A 1 81 ? 7.094 -13.625 -23.534 1.00 98.44 81 SER A O 1
ATOM 629 N N . ILE A 1 82 ? 7.662 -12.862 -21.488 1.00 98.19 82 ILE A N 1
ATOM 630 C CA . ILE A 1 82 ? 7.603 -14.135 -20.763 1.00 98.19 82 ILE A CA 1
ATOM 631 C C . ILE A 1 82 ? 6.695 -14.042 -19.527 1.00 98.19 82 ILE A C 1
ATOM 633 O O . ILE A 1 82 ? 6.708 -13.041 -18.812 1.00 98.19 82 ILE A O 1
ATOM 637 N N . ASN A 1 83 ? 5.951 -15.116 -19.248 1.00 97.31 83 ASN A N 1
ATOM 638 C CA . ASN A 1 83 ? 5.067 -15.253 -18.086 1.00 97.31 83 ASN A CA 1
ATOM 639 C C . ASN A 1 83 ? 5.183 -16.655 -17.462 1.00 97.31 83 ASN A C 1
ATOM 641 O O . ASN A 1 83 ? 4.260 -17.462 -17.514 1.00 97.31 83 ASN A O 1
ATOM 645 N N . THR A 1 84 ? 6.368 -16.978 -16.943 1.00 96.00 84 THR A N 1
ATOM 646 C CA . THR A 1 84 ? 6.635 -18.226 -16.210 1.00 96.00 84 THR A CA 1
ATOM 647 C C . THR A 1 84 ? 7.855 -18.060 -15.311 1.00 96.00 84 THR A C 1
ATOM 649 O O . THR A 1 84 ? 8.818 -17.387 -15.692 1.00 96.00 84 THR A O 1
ATOM 652 N N . VAL A 1 85 ? 7.842 -18.681 -14.130 1.00 95.00 85 VAL A N 1
ATOM 653 C CA . VAL A 1 85 ? 8.967 -18.643 -13.185 1.00 95.00 85 VAL A CA 1
ATOM 654 C C . VAL A 1 85 ? 10.138 -19.487 -13.693 1.00 95.00 85 VAL A C 1
ATOM 656 O O . VAL A 1 85 ? 11.253 -18.974 -13.858 1.00 95.00 85 VAL A O 1
ATOM 659 N N . ASP A 1 86 ? 9.887 -20.765 -13.975 1.00 93.00 86 ASP A N 1
ATOM 660 C CA . ASP A 1 86 ? 10.906 -21.719 -14.408 1.00 93.00 86 ASP A CA 1
ATOM 661 C C . ASP A 1 86 ? 11.171 -21.589 -15.912 1.00 93.00 86 ASP A C 1
ATOM 663 O O . ASP A 1 86 ? 10.256 -21.499 -16.730 1.00 93.00 86 ASP A O 1
ATOM 667 N N . GLY A 1 87 ? 12.450 -21.496 -16.285 1.00 92.25 87 GLY A N 1
ATOM 668 C CA . GLY A 1 87 ? 12.862 -21.211 -17.664 1.00 92.25 87 GLY A CA 1
ATOM 669 C C . GLY A 1 87 ? 12.561 -19.784 -18.150 1.00 92.25 87 GLY A C 1
ATOM 670 O O . GLY A 1 87 ? 12.970 -19.443 -19.260 1.00 92.25 87 GLY A O 1
ATOM 671 N N . GLY A 1 88 ? 11.884 -18.961 -17.337 1.00 95.19 88 GLY A N 1
ATOM 672 C CA . GLY A 1 88 ? 11.542 -17.563 -17.601 1.00 95.19 88 GLY A CA 1
ATOM 673 C C . GLY A 1 88 ? 12.179 -16.618 -16.581 1.00 95.19 88 GLY A C 1
ATOM 674 O O . GLY A 1 88 ? 13.354 -16.277 -16.722 1.00 95.19 88 GLY A O 1
ATOM 675 N N . ILE A 1 89 ? 11.426 -16.192 -15.554 1.00 95.12 89 ILE A N 1
ATOM 676 C CA . ILE A 1 89 ? 11.873 -15.201 -14.552 1.00 95.12 89 ILE A CA 1
ATOM 677 C C . ILE A 1 89 ? 13.229 -15.577 -13.954 1.00 95.12 89 ILE A C 1
ATOM 679 O O . ILE A 1 89 ? 14.138 -14.744 -13.905 1.00 95.12 89 ILE A O 1
ATOM 683 N N . ARG A 1 90 ? 13.392 -16.837 -13.530 1.00 94.25 90 ARG A N 1
ATOM 684 C CA . ARG A 1 90 ? 14.647 -17.310 -12.935 1.00 94.25 90 ARG A CA 1
ATOM 685 C C . ARG A 1 90 ? 15.808 -17.202 -13.928 1.00 94.25 90 ARG A C 1
ATOM 687 O O . ARG A 1 90 ? 16.877 -16.740 -13.551 1.00 94.25 90 ARG A O 1
ATOM 694 N N . THR A 1 91 ? 15.599 -17.554 -15.192 1.00 96.19 91 THR A N 1
ATOM 695 C CA . THR A 1 91 ? 16.636 -17.465 -16.232 1.00 96.19 91 THR A CA 1
ATOM 696 C C . THR A 1 91 ? 17.020 -16.018 -16.532 1.00 96.19 91 THR A C 1
ATOM 698 O O . THR A 1 91 ? 18.200 -15.698 -16.601 1.00 96.19 91 THR A O 1
ATOM 701 N N . VAL A 1 92 ? 16.039 -15.127 -16.677 1.00 96.81 92 VAL A N 1
ATOM 702 C CA . VAL A 1 92 ? 16.282 -13.744 -17.111 1.00 96.81 92 VAL A CA 1
ATOM 703 C C . VAL A 1 92 ? 16.809 -12.877 -15.967 1.00 96.81 92 VAL A C 1
ATOM 705 O O . VAL A 1 92 ? 17.842 -12.223 -16.102 1.00 96.81 92 VAL A O 1
ATOM 708 N N . TYR A 1 93 ? 16.121 -12.865 -14.824 1.00 94.56 93 TYR A N 1
ATOM 709 C CA . TYR A 1 93 ? 16.421 -11.927 -13.738 1.00 94.56 93 TYR A CA 1
ATOM 710 C C . TYR A 1 93 ? 17.410 -12.491 -12.721 1.00 94.56 93 TYR A C 1
ATOM 712 O O . TYR A 1 93 ? 18.278 -11.750 -12.262 1.00 94.56 93 TYR A O 1
ATOM 720 N N . ALA A 1 94 ? 17.322 -13.785 -12.389 1.00 90.06 94 ALA A N 1
ATOM 721 C CA . ALA A 1 94 ? 18.293 -14.428 -11.499 1.00 90.06 94 ALA A CA 1
ATOM 722 C C . ALA A 1 94 ? 19.519 -14.970 -12.258 1.00 90.06 94 ALA A C 1
ATOM 724 O O . ALA A 1 94 ? 20.615 -14.983 -11.704 1.00 90.06 94 ALA A O 1
ATOM 725 N N . GLY A 1 95 ? 19.368 -15.340 -13.536 1.00 89.44 95 GLY A N 1
ATOM 726 C CA . GLY A 1 95 ? 20.469 -15.759 -14.413 1.00 89.44 95 GLY A CA 1
ATOM 727 C C . GLY A 1 95 ? 21.324 -14.612 -14.963 1.00 89.44 95 GLY A C 1
ATOM 728 O O . GLY A 1 95 ? 22.281 -14.864 -15.689 1.00 89.44 95 GLY A O 1
ATOM 729 N N . GLY A 1 96 ? 21.025 -13.362 -14.591 1.00 90.31 96 GLY A N 1
ATOM 730 C CA . GLY A 1 96 ? 21.936 -12.232 -14.779 1.00 90.31 96 GLY A CA 1
ATOM 731 C C . GLY A 1 96 ? 21.933 -11.610 -16.174 1.00 90.31 96 GLY A C 1
ATOM 732 O O . GLY A 1 96 ? 22.978 -11.141 -16.619 1.00 90.31 96 GLY A O 1
ATOM 733 N N . PHE A 1 97 ? 20.791 -11.584 -16.869 1.00 96.31 97 PHE A N 1
ATOM 734 C CA . PHE A 1 97 ? 20.696 -10.845 -18.131 1.00 96.31 97 PHE A CA 1
ATOM 735 C C . PHE A 1 97 ? 20.855 -9.342 -17.866 1.00 96.31 97 PHE A C 1
ATOM 737 O O . PHE A 1 97 ? 20.333 -8.813 -16.877 1.00 96.31 97 PHE A O 1
ATOM 744 N N . GLU A 1 98 ? 21.567 -8.654 -18.757 1.00 96.81 98 GLU A N 1
ATOM 745 C CA . GLU A 1 98 ? 21.854 -7.224 -18.616 1.00 96.81 98 GLU A CA 1
ATOM 746 C C . GLU A 1 98 ? 20.589 -6.382 -18.831 1.00 96.81 98 GLU A C 1
ATOM 748 O O . GLU A 1 98 ? 19.646 -6.797 -19.522 1.00 96.81 98 GLU A O 1
ATOM 753 N N . LYS A 1 99 ? 20.531 -5.191 -18.220 1.00 96.62 99 LYS A N 1
ATOM 754 C CA . LYS A 1 99 ? 19.371 -4.307 -18.405 1.00 96.62 99 LYS A CA 1
ATOM 755 C C . LYS A 1 99 ? 19.367 -3.718 -19.813 1.00 96.62 99 LYS A C 1
ATOM 757 O O . LYS A 1 99 ? 20.417 -3.414 -20.367 1.00 96.62 99 LYS A O 1
ATOM 762 N N . HIS A 1 100 ? 18.176 -3.519 -20.367 1.00 96.31 100 HIS A N 1
ATOM 763 C CA . HIS A 1 100 ? 18.016 -2.796 -21.627 1.00 96.31 100 HIS A CA 1
ATOM 764 C C . HIS A 1 100 ? 18.292 -1.294 -21.432 1.00 96.31 100 HIS A C 1
ATOM 766 O O . HIS A 1 100 ? 17.963 -0.748 -20.377 1.00 96.31 100 HIS A O 1
ATOM 772 N N . ASP A 1 101 ? 18.735 -0.591 -22.480 1.00 93.62 101 ASP A N 1
ATOM 773 C CA . ASP A 1 101 ? 18.915 0.883 -22.510 1.00 93.62 101 ASP A CA 1
ATOM 774 C C . ASP A 1 101 ? 17.621 1.681 -22.257 1.00 93.62 101 ASP A C 1
ATOM 776 O O . ASP A 1 101 ? 17.609 2.902 -22.170 1.00 93.62 101 ASP A O 1
ATOM 780 N N . TRP A 1 102 ? 16.513 0.969 -22.080 1.00 93.56 102 TRP A N 1
ATOM 781 C CA . TRP A 1 102 ? 15.227 1.506 -21.677 1.00 93.56 102 TRP A CA 1
ATOM 782 C C . TRP A 1 102 ? 15.322 2.247 -20.336 1.00 93.56 102 TRP A C 1
ATOM 784 O O . TRP A 1 102 ? 14.774 3.333 -20.205 1.00 93.56 102 TRP A O 1
ATOM 794 N N . TYR A 1 103 ? 16.072 1.709 -19.368 1.00 94.75 103 TYR A N 1
ATOM 795 C CA . TYR A 1 103 ? 16.210 2.334 -18.049 1.00 94.75 103 TYR A CA 1
ATOM 796 C C . TYR A 1 103 ? 16.920 3.699 -18.092 1.00 94.75 103 TYR A C 1
ATOM 798 O O . TYR A 1 103 ? 16.323 4.669 -17.627 1.00 94.75 103 TYR A O 1
ATOM 806 N N . PRO A 1 104 ? 18.147 3.835 -18.640 1.00 94.19 104 PRO A N 1
ATOM 807 C CA . PRO A 1 104 ? 18.819 5.135 -18.687 1.00 94.19 104 PRO A CA 1
ATOM 808 C C . PRO A 1 104 ? 18.100 6.160 -19.571 1.00 94.19 104 PRO A C 1
ATOM 810 O O . PRO A 1 104 ? 18.206 7.351 -19.302 1.00 94.19 104 PRO A O 1
ATOM 813 N N . ASN A 1 105 ? 17.333 5.730 -20.579 1.00 91.50 105 ASN A N 1
ATOM 814 C CA . ASN A 1 105 ? 16.558 6.655 -21.408 1.00 91.50 105 ASN A CA 1
ATOM 815 C C . ASN A 1 105 ? 15.393 7.317 -20.656 1.00 91.50 105 ASN A C 1
ATOM 817 O O . ASN A 1 105 ? 15.027 8.438 -20.994 1.00 91.50 105 ASN A O 1
ATOM 821 N N . VAL A 1 106 ? 14.797 6.627 -19.678 1.00 87.69 106 VAL A N 1
ATOM 822 C CA . VAL A 1 106 ? 13.611 7.112 -18.947 1.00 87.69 106 VAL A CA 1
ATOM 823 C C . VAL A 1 106 ? 13.974 7.741 -17.610 1.00 87.69 106 VAL A C 1
ATOM 825 O O . VAL A 1 106 ? 13.425 8.778 -17.256 1.00 87.69 106 VAL A O 1
ATOM 828 N N . PHE A 1 107 ? 14.885 7.114 -16.868 1.00 90.44 107 PHE A N 1
ATOM 829 C CA . PHE A 1 107 ? 15.186 7.483 -15.481 1.00 90.44 107 PHE A CA 1
ATOM 830 C C . PHE A 1 107 ? 16.588 8.085 -15.315 1.00 90.44 107 PHE A C 1
ATOM 832 O O . PHE A 1 107 ? 17.049 8.271 -14.193 1.00 90.44 107 PHE A O 1
ATOM 839 N N . GLY A 1 108 ? 17.307 8.334 -16.414 1.00 89.94 108 GLY A N 1
ATOM 840 C CA . GLY A 1 108 ? 18.582 9.044 -16.369 1.00 89.94 108 GLY A CA 1
ATOM 841 C C . GLY A 1 108 ? 18.371 10.522 -16.038 1.00 89.94 108 GLY A C 1
ATOM 842 O O . GLY A 1 108 ? 17.518 11.176 -16.635 1.00 89.94 108 GLY A O 1
ATOM 843 N N . SER A 1 109 ? 19.185 11.055 -15.129 1.00 91.31 109 SER A N 1
ATOM 844 C CA . SER A 1 109 ? 19.152 12.460 -14.700 1.00 91.31 109 SER A CA 1
ATOM 845 C C . SER A 1 109 ? 20.560 13.048 -14.709 1.00 91.31 109 SER A C 1
ATOM 847 O O . SER A 1 109 ? 21.550 12.312 -14.704 1.00 91.31 109 SER A O 1
ATOM 849 N N . TYR A 1 110 ? 20.676 14.379 -14.752 1.00 93.31 110 TYR A N 1
ATOM 850 C CA . TYR A 1 110 ? 21.963 15.093 -14.698 1.00 93.31 110 TYR A CA 1
ATOM 851 C C . TYR A 1 110 ? 22.994 14.691 -15.775 1.00 93.31 110 TYR A C 1
ATOM 853 O O . TYR A 1 110 ? 24.192 14.933 -15.624 1.00 93.31 110 TYR A O 1
ATOM 861 N N . GLY A 1 111 ? 22.553 14.047 -16.861 1.00 90.12 111 GLY A N 1
ATOM 862 C CA . GLY A 1 111 ? 23.442 13.507 -17.894 1.00 90.12 111 GLY A CA 1
ATOM 863 C C . GLY A 1 111 ? 24.317 12.332 -17.428 1.00 90.12 111 GLY A C 1
ATOM 864 O O . GLY A 1 111 ? 25.347 12.065 -18.048 1.00 90.12 111 GLY A O 1
ATOM 865 N N . THR A 1 112 ? 23.933 11.639 -16.353 1.00 93.50 112 THR A N 1
ATOM 866 C CA . THR A 1 112 ? 24.631 10.460 -15.815 1.00 93.50 112 THR A CA 1
ATOM 867 C C . THR A 1 112 ? 23.638 9.346 -15.443 1.00 93.50 112 THR A C 1
ATOM 869 O O . THR A 1 112 ? 22.468 9.400 -15.821 1.00 93.50 112 THR A O 1
ATOM 872 N N . VAL A 1 113 ? 24.113 8.286 -14.780 1.00 93.31 113 VAL A N 1
ATOM 873 C CA . VAL A 1 113 ? 23.318 7.102 -14.413 1.00 93.31 113 VAL A CA 1
ATOM 874 C C . VAL A 1 113 ? 23.429 6.764 -12.923 1.00 93.31 113 VAL A C 1
ATOM 876 O O . VAL A 1 113 ? 24.509 6.813 -12.333 1.00 93.31 113 VAL A O 1
ATOM 879 N N . SER A 1 114 ? 22.300 6.354 -12.347 1.00 95.62 114 SER A N 1
ATOM 880 C CA . SER A 1 114 ? 22.147 5.758 -11.015 1.00 95.62 114 SER A CA 1
ATOM 881 C C . SER A 1 114 ? 22.437 4.250 -11.041 1.00 95.62 114 SER A C 1
ATOM 883 O O . SER A 1 114 ? 22.603 3.633 -12.103 1.00 95.62 114 SER A O 1
ATOM 885 N N . MET A 1 115 ? 22.437 3.593 -9.878 1.00 95.56 115 MET A N 1
ATOM 886 C CA . MET A 1 115 ? 22.437 2.131 -9.789 1.00 95.56 115 MET A CA 1
ATOM 887 C C . MET A 1 115 ? 21.256 1.525 -10.560 1.00 95.56 115 MET A C 1
ATOM 889 O O . MET A 1 115 ? 21.418 0.525 -11.267 1.00 95.56 115 MET A O 1
ATOM 893 N N . PHE A 1 116 ? 20.064 2.114 -10.455 1.00 94.75 116 PHE A N 1
ATOM 894 C CA . PHE A 1 116 ? 18.870 1.602 -11.120 1.00 94.75 116 PHE A CA 1
ATOM 895 C C . PHE A 1 116 ? 18.968 1.691 -12.649 1.00 94.75 116 PHE A C 1
ATOM 897 O O . PHE A 1 116 ? 18.597 0.731 -13.331 1.00 94.75 116 PHE A O 1
ATOM 904 N N . THR A 1 117 ? 19.567 2.753 -13.187 1.00 95.62 117 THR A N 1
ATOM 905 C CA . THR A 1 117 ? 19.730 2.950 -14.638 1.00 95.62 117 THR A CA 1
ATOM 906 C C . THR A 1 117 ? 21.003 2.357 -15.229 1.00 95.62 117 THR A C 1
ATOM 908 O O . THR A 1 117 ? 21.101 2.201 -16.445 1.00 95.62 117 THR A O 1
ATOM 911 N N . THR A 1 118 ? 21.958 1.939 -14.397 1.00 96.00 118 THR A N 1
ATOM 912 C CA . THR A 1 118 ? 23.162 1.239 -14.860 1.00 96.00 118 THR A CA 1
ATOM 913 C C . THR A 1 118 ? 22.792 -0.094 -15.520 1.00 96.00 118 THR A C 1
ATOM 915 O O . THR A 1 118 ? 22.225 -0.981 -14.870 1.00 96.00 118 THR A O 1
ATOM 918 N N . THR A 1 119 ? 23.142 -0.246 -16.802 1.00 95.31 119 THR A N 1
ATOM 919 C CA . THR A 1 119 ? 22.792 -1.421 -17.614 1.00 95.31 119 THR A CA 1
ATOM 920 C C . THR A 1 119 ? 23.702 -2.617 -17.380 1.00 95.31 119 THR A C 1
ATOM 922 O O . THR A 1 119 ? 23.198 -3.733 -17.319 1.00 95.31 119 THR A O 1
ATOM 925 N N . GLY A 1 120 ? 25.008 -2.382 -17.206 1.00 94.44 120 GLY A N 1
ATOM 926 C CA . GLY A 1 120 ? 26.012 -3.433 -17.034 1.00 94.44 120 GLY A CA 1
ATOM 927 C C . GLY A 1 120 ? 26.151 -3.965 -15.602 1.00 94.44 120 GLY A C 1
ATOM 928 O O . GLY A 1 120 ? 26.272 -3.208 -14.635 1.00 94.44 120 GLY A O 1
ATOM 929 N N . SER A 1 121 ? 26.266 -5.283 -15.471 1.00 92.00 121 SER A N 1
ATOM 930 C CA . SER A 1 121 ? 26.338 -6.026 -14.209 1.00 92.00 121 SER A CA 1
ATOM 931 C C . SER A 1 121 ? 27.525 -5.642 -13.319 1.00 92.00 121 SER A C 1
ATOM 933 O O . SER A 1 121 ? 27.369 -5.504 -12.101 1.00 92.00 121 SER A O 1
ATOM 935 N N . LYS A 1 122 ? 28.716 -5.428 -13.894 1.00 93.69 122 LYS A N 1
ATOM 936 C CA . LYS A 1 122 ? 29.929 -5.023 -13.153 1.00 93.69 122 LYS A CA 1
ATOM 937 C C . LYS A 1 122 ? 29.809 -3.630 -12.510 1.00 93.69 122 LYS A C 1
ATOM 939 O O . LYS A 1 122 ? 29.961 -3.557 -11.286 1.00 93.69 122 LYS A O 1
ATOM 944 N N . PRO A 1 123 ? 29.542 -2.539 -13.260 1.00 93.69 123 PRO A N 1
ATOM 945 C CA . PRO A 1 123 ? 29.367 -1.214 -12.663 1.00 93.69 123 PRO A CA 1
ATOM 946 C C . PRO A 1 123 ? 28.162 -1.164 -11.714 1.00 93.69 123 PRO A C 1
ATOM 948 O O . PRO A 1 123 ? 28.280 -0.598 -10.628 1.00 93.69 123 PRO A O 1
ATOM 951 N N . HIS A 1 124 ? 27.064 -1.856 -12.042 1.00 94.94 124 HIS A N 1
ATOM 952 C CA . HIS A 1 124 ? 25.911 -1.991 -11.149 1.00 94.94 124 HIS A CA 1
ATOM 953 C C . HIS A 1 124 ? 26.310 -2.615 -9.806 1.00 94.94 124 HIS A C 1
ATOM 955 O O . HIS A 1 124 ? 26.008 -2.083 -8.740 1.00 94.94 124 HIS A O 1
ATOM 961 N N . SER A 1 125 ? 27.041 -3.733 -9.842 1.00 94.44 125 SER A N 1
ATOM 962 C CA . SER A 1 125 ? 27.509 -4.420 -8.634 1.00 94.44 125 SER A CA 1
ATOM 963 C C . SER A 1 125 ? 28.466 -3.558 -7.813 1.00 94.44 125 SER A C 1
ATOM 965 O O . SER A 1 125 ? 28.429 -3.608 -6.585 1.00 94.44 125 SER A O 1
ATOM 967 N N . ALA A 1 126 ? 29.320 -2.763 -8.465 1.00 93.38 126 ALA A N 1
ATOM 968 C CA . ALA A 1 126 ? 30.205 -1.827 -7.780 1.00 93.38 126 ALA A CA 1
ATOM 969 C C . ALA A 1 126 ? 29.421 -0.746 -7.032 1.00 93.38 126 ALA A C 1
ATOM 971 O O . ALA A 1 126 ? 29.704 -0.516 -5.858 1.00 93.38 126 ALA A O 1
ATOM 972 N N . ARG A 1 127 ? 28.409 -0.151 -7.675 1.00 94.25 127 ARG A N 1
ATOM 973 C CA . ARG A 1 127 ? 27.540 0.851 -7.053 1.00 94.25 127 ARG A CA 1
ATOM 974 C C . ARG A 1 127 ? 26.714 0.258 -5.910 1.00 94.25 127 ARG A C 1
ATOM 976 O O . ARG A 1 127 ? 26.751 0.775 -4.799 1.00 94.25 127 ARG A O 1
ATOM 983 N N . LYS A 1 128 ? 26.087 -0.904 -6.129 1.00 94.88 128 LYS A N 1
ATOM 984 C CA . LYS A 1 128 ? 25.311 -1.632 -5.111 1.00 94.88 128 LYS A CA 1
ATOM 985 C C . LYS A 1 128 ? 26.106 -1.883 -3.831 1.00 94.88 128 LYS A C 1
ATOM 987 O O . LYS A 1 128 ? 25.575 -1.687 -2.743 1.00 94.88 128 LYS A O 1
ATOM 992 N N . ARG A 1 129 ? 27.380 -2.284 -3.936 1.00 95.44 129 ARG A N 1
ATOM 993 C CA . ARG A 1 129 ? 28.238 -2.540 -2.762 1.00 95.44 129 ARG A CA 1
ATOM 994 C C . ARG A 1 129 ? 28.458 -1.310 -1.878 1.00 95.44 129 ARG A C 1
ATOM 996 O O . ARG A 1 129 ? 28.734 -1.483 -0.697 1.00 95.44 129 ARG A O 1
ATOM 1003 N N . MET A 1 130 ? 28.341 -0.098 -2.420 1.00 95.56 130 MET A N 1
ATOM 1004 C CA . MET A 1 130 ? 28.491 1.138 -1.641 1.00 95.56 130 MET A CA 1
ATOM 1005 C C . MET A 1 130 ? 27.311 1.359 -0.683 1.00 95.56 130 MET A C 1
ATOM 1007 O O . MET A 1 130 ? 27.492 1.932 0.388 1.00 95.56 130 MET A O 1
ATOM 1011 N N . LEU A 1 131 ? 26.121 0.878 -1.059 1.00 95.50 131 LEU A N 1
ATOM 1012 C CA . LEU A 1 131 ? 24.844 1.205 -0.416 1.00 95.50 131 LEU A CA 1
ATOM 1013 C C . LEU A 1 131 ? 24.151 -0.003 0.233 1.00 95.50 131 LEU A C 1
ATOM 1015 O O . LEU A 1 131 ? 23.325 0.161 1.121 1.00 95.50 131 LEU A O 1
ATOM 1019 N N . SER A 1 132 ? 24.461 -1.237 -0.168 1.00 94.19 132 SER A N 1
ATOM 1020 C CA . SER A 1 132 ? 23.661 -2.407 0.228 1.00 94.19 132 SER A CA 1
ATOM 1021 C C . SER A 1 132 ? 23.607 -2.667 1.736 1.00 94.19 132 SER A C 1
ATOM 1023 O O . SER A 1 132 ? 22.652 -3.275 2.206 1.00 94.19 132 SER A O 1
ATOM 1025 N N . ASN A 1 133 ? 24.626 -2.246 2.494 1.00 94.31 133 ASN A N 1
ATOM 1026 C CA . ASN A 1 133 ? 24.662 -2.444 3.944 1.00 94.31 133 ASN A CA 1
ATOM 1027 C C . ASN A 1 133 ? 23.589 -1.613 4.668 1.00 94.31 133 ASN A C 1
ATOM 1029 O O . ASN A 1 133 ? 22.845 -2.169 5.473 1.00 94.31 133 ASN A O 1
ATOM 1033 N N . ILE A 1 134 ? 23.464 -0.327 4.329 1.00 94.50 134 ILE A N 1
ATOM 1034 C CA . ILE A 1 134 ? 22.516 0.592 4.978 1.00 94.50 134 ILE A CA 1
ATOM 1035 C C . ILE A 1 134 ? 21.056 0.247 4.647 1.00 94.50 134 ILE A C 1
ATOM 1037 O O . ILE A 1 134 ? 20.180 0.417 5.482 1.00 94.50 134 ILE A O 1
ATOM 1041 N N . TYR A 1 135 ? 20.806 -0.371 3.489 1.00 93.62 135 TYR A N 1
ATOM 1042 C CA . TYR A 1 135 ? 19.493 -0.910 3.116 1.00 93.62 135 TYR A CA 1
ATOM 1043 C C . TYR A 1 135 ? 19.245 -2.351 3.595 1.00 93.62 135 TYR A C 1
ATOM 1045 O O . TYR A 1 135 ? 18.219 -2.947 3.264 1.00 93.62 135 TYR A O 1
ATOM 1053 N N . SER A 1 136 ? 20.171 -2.956 4.346 1.00 93.25 136 SER A N 1
ATOM 1054 C CA . SER A 1 136 ? 19.957 -4.303 4.877 1.00 93.25 136 SER A CA 1
ATOM 1055 C C . SER A 1 136 ? 18.877 -4.295 5.955 1.00 93.25 136 SER A C 1
ATOM 1057 O O . SER A 1 136 ? 18.797 -3.378 6.771 1.00 93.25 136 SER A O 1
ATOM 1059 N N . LYS A 1 137 ? 18.077 -5.363 6.009 1.00 89.88 137 LYS A N 1
ATOM 1060 C CA . LYS A 1 137 ? 17.016 -5.520 7.011 1.00 89.88 137 LYS A CA 1
ATOM 1061 C C . LYS A 1 137 ? 17.532 -5.312 8.438 1.00 89.88 137 LYS A C 1
ATOM 1063 O O . LYS A 1 137 ? 16.928 -4.571 9.200 1.00 89.88 137 LYS A O 1
ATOM 1068 N N . SER A 1 138 ? 18.672 -5.914 8.778 1.00 91.38 138 SER A N 1
ATOM 1069 C CA . SER A 1 138 ? 19.298 -5.752 10.093 1.00 91.38 138 SER A CA 1
ATOM 1070 C C . SER A 1 138 ? 19.650 -4.298 10.398 1.00 91.38 138 SER A C 1
ATOM 1072 O O . SER A 1 138 ? 19.356 -3.841 11.495 1.00 91.38 138 SER A O 1
ATOM 1074 N N . TYR A 1 139 ? 20.225 -3.567 9.434 1.00 94.69 139 TYR A N 1
ATOM 1075 C CA . TYR A 1 139 ? 20.586 -2.161 9.627 1.00 94.69 139 TYR A CA 1
ATOM 1076 C C . TYR A 1 139 ? 19.342 -1.291 9.813 1.00 94.69 139 TYR A C 1
ATOM 1078 O O . TYR A 1 139 ? 19.279 -0.511 10.759 1.00 94.69 139 TYR A O 1
ATOM 1086 N N . LEU A 1 140 ? 18.332 -1.458 8.951 1.00 92.88 140 LEU A N 1
ATOM 1087 C CA . LEU A 1 140 ? 17.094 -0.681 9.014 1.00 92.88 140 LEU A CA 1
ATOM 1088 C C . LEU A 1 140 ? 16.369 -0.883 10.352 1.00 92.88 140 LEU A C 1
ATOM 1090 O O . LEU A 1 140 ? 15.919 0.081 10.963 1.00 92.88 140 LEU A O 1
ATOM 1094 N N . GLN A 1 141 ? 16.301 -2.126 10.839 1.00 91.12 141 GLN A N 1
ATOM 1095 C CA . GLN A 1 141 ? 15.621 -2.459 12.093 1.00 91.12 141 GLN A CA 1
ATOM 1096 C C . GLN A 1 141 ? 16.336 -1.925 13.341 1.00 91.12 141 GLN A C 1
ATOM 1098 O O . GLN A 1 141 ? 15.673 -1.662 14.344 1.00 91.12 141 GLN A O 1
ATOM 1103 N N . SER A 1 142 ? 17.663 -1.771 13.300 1.00 92.38 142 SER A N 1
ATOM 1104 C CA . SER A 1 142 ? 18.453 -1.255 14.423 1.00 92.38 142 SER A CA 1
ATOM 1105 C C . SER A 1 142 ? 18.835 0.221 14.293 1.00 92.38 142 SER A C 1
ATOM 1107 O O . SER A 1 142 ? 19.516 0.734 15.177 1.00 92.38 142 SER A O 1
ATOM 1109 N N . SER A 1 143 ? 18.465 0.898 13.200 1.00 94.62 143 SER A N 1
ATOM 1110 C CA . SER A 1 143 ? 18.902 2.269 12.908 1.00 94.62 143 SER A CA 1
ATOM 1111 C C . SER A 1 143 ? 18.264 3.279 13.876 1.00 94.62 143 SER A C 1
ATOM 1113 O O . SER A 1 143 ? 17.037 3.432 13.889 1.00 94.62 143 SER A O 1
ATOM 1115 N N . PRO A 1 144 ? 19.073 4.031 14.651 1.00 95.19 144 PRO A N 1
ATOM 1116 C CA . PRO A 1 144 ? 18.570 5.132 15.470 1.00 95.19 144 PRO A CA 1
ATOM 1117 C C . PRO A 1 144 ? 17.901 6.230 14.634 1.00 95.19 144 PRO A C 1
ATOM 1119 O O . PRO A 1 144 ? 16.888 6.785 15.056 1.00 95.19 144 PRO A O 1
ATOM 1122 N N . GLN A 1 145 ? 18.433 6.506 13.438 1.00 95.44 145 GLN A N 1
ATOM 1123 C CA . GLN A 1 145 ? 17.908 7.505 12.504 1.00 95.44 145 GLN A CA 1
ATOM 1124 C C . GLN A 1 145 ? 16.490 7.137 12.079 1.00 95.44 145 GLN A C 1
ATOM 1126 O O . GLN A 1 145 ? 15.569 7.932 12.244 1.00 95.44 145 GLN A O 1
ATOM 1131 N N . LEU A 1 146 ? 16.269 5.894 11.634 1.00 94.69 146 LEU A N 1
ATOM 1132 C CA . LEU A 1 146 ? 14.927 5.440 11.268 1.00 94.69 146 LEU A CA 1
ATOM 1133 C C . LEU A 1 146 ? 13.963 5.399 12.447 1.00 94.69 146 LEU A C 1
ATOM 1135 O O . LEU A 1 146 ? 12.780 5.657 12.240 1.00 94.69 146 LEU A O 1
ATOM 1139 N N . LYS A 1 147 ? 14.432 5.119 13.669 1.00 95.06 147 LYS A N 1
ATOM 1140 C CA . LYS A 1 147 ? 13.581 5.195 14.865 1.00 95.06 147 LYS A CA 1
ATOM 1141 C C . LYS A 1 147 ? 13.060 6.621 15.082 1.00 95.06 147 LYS A C 1
ATOM 1143 O O . LYS A 1 147 ? 11.863 6.792 15.305 1.00 95.06 147 LYS A O 1
ATOM 1148 N N . VAL A 1 148 ? 13.932 7.630 14.980 1.00 95.88 148 VAL A N 1
ATOM 1149 C CA . VAL A 1 148 ? 13.548 9.048 15.110 1.00 95.88 148 VAL A CA 1
ATOM 1150 C C . VAL A 1 148 ? 12.644 9.479 13.956 1.00 95.88 148 VAL A C 1
ATOM 1152 O O . VAL A 1 148 ? 11.562 10.000 14.211 1.00 95.88 148 VAL A O 1
ATOM 1155 N N . ILE A 1 149 ? 13.024 9.178 12.708 1.00 96.88 149 ILE A N 1
ATOM 1156 C CA . ILE A 1 149 ? 12.225 9.490 11.512 1.00 96.88 149 ILE A CA 1
ATOM 1157 C C . ILE A 1 149 ? 10.825 8.888 11.637 1.00 96.88 149 ILE A C 1
ATOM 1159 O O . ILE A 1 149 ? 9.837 9.605 11.528 1.00 96.88 149 ILE A O 1
ATOM 1163 N N . SER A 1 150 ? 10.728 7.590 11.930 1.00 96.94 150 SER A N 1
ATOM 1164 C CA . SER A 1 150 ? 9.451 6.881 12.058 1.00 96.94 150 SER A CA 1
ATOM 1165 C C . SER A 1 150 ? 8.564 7.492 13.131 1.00 96.94 150 SER A C 1
ATOM 1167 O O . SER A 1 150 ? 7.381 7.719 12.894 1.00 96.94 150 SER A O 1
ATOM 1169 N N . ARG A 1 151 ? 9.130 7.807 14.300 1.00 96.00 151 ARG A N 1
ATOM 1170 C CA . ARG A 1 151 ? 8.378 8.450 15.376 1.00 96.00 151 ARG A CA 1
ATOM 1171 C C . ARG A 1 151 ? 7.845 9.812 14.933 1.00 96.00 151 ARG A C 1
ATOM 1173 O O . ARG A 1 151 ? 6.658 10.061 15.118 1.00 96.00 151 ARG A O 1
ATOM 1180 N N . THR A 1 152 ? 8.684 10.653 14.331 1.00 96.81 152 THR A N 1
ATOM 1181 C CA . THR A 1 152 ? 8.280 11.993 13.887 1.00 96.81 152 THR A CA 1
ATOM 1182 C C . THR A 1 152 ? 7.232 11.944 12.784 1.00 96.81 152 THR A C 1
ATOM 1184 O O . THR A 1 152 ? 6.240 12.666 12.854 1.00 96.81 152 THR A O 1
ATOM 1187 N N . MET A 1 153 ? 7.383 11.058 11.798 1.00 97.50 153 MET A N 1
ATOM 1188 C CA . MET A 1 153 ? 6.381 10.906 10.741 1.00 97.50 153 MET A CA 1
ATOM 1189 C C . MET A 1 153 ? 5.025 10.482 11.300 1.00 97.50 153 MET A C 1
ATOM 1191 O O . MET A 1 153 ? 4.004 11.017 10.881 1.00 97.50 153 MET A O 1
ATOM 1195 N N . ILE A 1 154 ? 5.008 9.552 12.258 1.00 97.62 154 ILE A N 1
ATOM 1196 C CA . ILE A 1 154 ? 3.767 9.019 12.822 1.00 97.62 154 ILE A CA 1
ATOM 1197 C C . ILE A 1 154 ? 3.134 9.987 13.829 1.00 97.62 154 ILE A C 1
ATOM 1199 O O . ILE A 1 154 ? 2.000 10.410 13.621 1.00 97.62 154 ILE A O 1
ATOM 1203 N N . TYR A 1 155 ? 3.845 10.358 14.894 1.00 96.06 155 TYR A N 1
ATOM 1204 C CA . TYR A 1 155 ? 3.273 11.108 16.018 1.00 96.06 155 TYR A CA 1
ATOM 1205 C C . TYR A 1 155 ? 3.275 12.624 15.827 1.00 96.06 155 TYR A C 1
ATOM 1207 O O . TYR A 1 155 ? 2.348 13.282 16.296 1.00 96.06 155 TYR A O 1
ATOM 1215 N N . ASP A 1 156 ? 4.280 13.178 15.145 1.00 95.44 156 ASP A N 1
ATOM 1216 C CA . ASP A 1 156 ? 4.430 14.634 15.034 1.00 95.44 156 ASP A CA 1
ATOM 1217 C C . ASP A 1 156 ? 3.791 15.182 13.741 1.00 95.44 156 ASP A C 1
ATOM 1219 O O . ASP A 1 156 ? 3.507 16.378 13.657 1.00 95.44 156 ASP A O 1
ATOM 1223 N N . ARG A 1 157 ? 3.561 14.331 12.725 1.00 97.19 157 ARG A N 1
ATOM 1224 C CA . ARG A 1 157 ? 3.032 14.748 11.411 1.00 97.19 157 ARG A CA 1
ATOM 1225 C C . ARG A 1 157 ? 1.730 14.051 11.009 1.00 97.19 157 ARG A C 1
ATOM 1227 O O . ARG A 1 157 ? 0.731 14.733 10.817 1.00 97.19 157 ARG A O 1
ATOM 1234 N N . LEU A 1 158 ? 1.716 12.722 10.869 1.00 98.38 158 LEU A N 1
ATOM 1235 C CA . LEU A 1 158 ? 0.579 11.983 10.302 1.00 98.38 158 LEU A CA 1
ATOM 1236 C C . LEU A 1 158 ? -0.641 11.943 11.232 1.00 98.38 158 LEU A C 1
ATOM 1238 O O . LEU A 1 158 ? -1.717 12.380 10.836 1.00 98.38 158 LEU A O 1
ATOM 1242 N N . LEU A 1 159 ? -0.494 11.406 12.447 1.00 97.25 159 LEU A N 1
ATOM 1243 C CA . LEU A 1 159 ? -1.612 11.233 13.382 1.00 97.25 159 LEU A CA 1
ATOM 1244 C C . LEU A 1 159 ? -2.293 12.556 13.778 1.00 97.25 159 LEU A C 1
ATOM 1246 O O . LEU A 1 159 ? -3.520 12.554 13.835 1.00 97.25 159 LEU A O 1
ATOM 1250 N N . PRO A 1 160 ? -1.579 13.689 13.961 1.00 96.69 160 PRO A N 1
ATOM 1251 C CA . PRO A 1 160 ? -2.221 14.990 14.143 1.00 96.69 160 PRO A CA 1
ATOM 1252 C C . PRO A 1 160 ? -3.172 15.371 12.999 1.00 96.69 160 PRO A C 1
ATOM 1254 O O . PRO A 1 160 ? -4.294 15.789 13.267 1.00 96.69 160 PRO A O 1
ATOM 1257 N N . ILE A 1 161 ? -2.761 15.169 11.738 1.00 97.75 161 ILE A N 1
ATOM 1258 C CA . ILE A 1 161 ? -3.597 15.458 10.557 1.00 97.75 161 ILE A CA 1
ATOM 1259 C C . ILE A 1 161 ? -4.850 14.576 10.557 1.00 97.75 161 ILE A C 1
ATOM 1261 O O . ILE A 1 161 ? -5.949 15.054 10.283 1.00 97.75 161 ILE A O 1
ATOM 1265 N N . ILE A 1 162 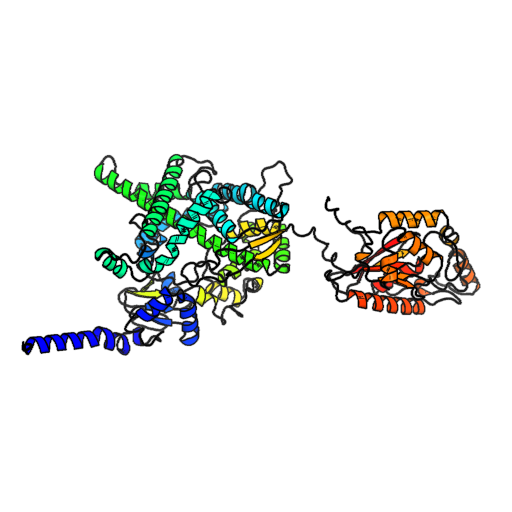? -4.695 13.286 10.877 1.00 97.69 162 ILE A N 1
ATOM 1266 C CA . ILE A 1 162 ? -5.834 12.367 10.963 1.00 97.69 162 ILE A CA 1
ATOM 1267 C C . ILE A 1 162 ? -6.780 12.784 12.094 1.00 97.69 162 ILE A C 1
ATOM 1269 O O . ILE A 1 162 ? -7.982 12.875 11.873 1.00 97.69 162 ILE A O 1
ATOM 1273 N N . GLN A 1 163 ? -6.257 13.078 13.286 1.00 94.06 163 GLN A N 1
ATOM 1274 C CA . GLN A 1 163 ? -7.071 13.479 14.433 1.00 94.06 163 GLN A CA 1
ATOM 1275 C C . GLN A 1 163 ? -7.845 14.774 14.167 1.00 94.06 163 GLN A C 1
ATOM 1277 O O . GLN A 1 163 ? -9.011 14.877 14.554 1.00 94.06 163 GLN A O 1
ATOM 1282 N N . GLU A 1 164 ? -7.218 15.755 13.515 1.00 93.31 164 GLU A N 1
ATOM 1283 C CA . GLU A 1 164 ? -7.876 17.000 13.114 1.00 93.31 164 GLU A CA 1
ATOM 1284 C C . GLU A 1 164 ? -9.070 16.711 12.200 1.00 93.31 164 GLU A C 1
ATOM 1286 O O . GLU A 1 164 ? -10.178 17.144 12.508 1.00 93.31 164 GLU A O 1
ATOM 1291 N N . ALA A 1 165 ? -8.879 15.888 11.167 1.00 93.94 165 ALA A N 1
ATOM 1292 C CA . ALA A 1 165 ? -9.946 15.484 10.256 1.00 93.94 165 ALA A CA 1
ATOM 1293 C C . ALA A 1 165 ? -11.075 14.700 10.943 1.00 93.94 165 ALA A C 1
ATOM 1295 O O . ALA A 1 165 ? -12.247 14.918 10.645 1.00 93.94 165 ALA A O 1
ATOM 1296 N N . VAL A 1 166 ? -10.758 13.821 11.904 1.00 88.50 166 VAL A N 1
ATOM 1297 C CA . VAL A 1 166 ? -11.788 13.144 12.714 1.00 88.50 166 VAL A CA 1
ATOM 1298 C C . VAL A 1 166 ? -12.592 14.160 13.531 1.00 88.50 166 VAL A C 1
ATOM 1300 O O . VAL A 1 166 ? -13.813 14.049 13.631 1.00 88.50 166 VAL A O 1
ATOM 1303 N N . SER A 1 167 ? -11.919 15.164 14.097 1.00 87.12 167 SER A N 1
ATOM 1304 C CA . SER A 1 167 ? -12.541 16.182 14.951 1.00 87.12 167 SER A CA 1
ATOM 1305 C C . SER A 1 167 ? -13.413 17.147 14.142 1.00 87.12 167 SER A C 1
ATOM 1307 O O . SER A 1 167 ? -14.505 17.503 14.583 1.00 87.12 167 SER A O 1
ATOM 1309 N N . SER A 1 168 ? -12.957 17.548 12.952 1.00 88.88 168 SER A N 1
ATOM 1310 C CA . SER A 1 168 ? -13.698 18.430 12.044 1.00 88.88 168 SER A CA 1
ATOM 1311 C C . SER A 1 168 ? -14.735 17.695 11.190 1.00 88.88 168 SER A C 1
ATOM 1313 O O . SER A 1 168 ? -15.625 18.334 10.634 1.00 88.88 168 SER A O 1
ATOM 1315 N N . LYS A 1 169 ? -14.656 16.358 11.126 1.00 88.75 169 LYS A N 1
ATOM 1316 C CA . LYS A 1 169 ? -15.409 15.487 10.209 1.00 88.75 169 LYS A CA 1
ATOM 1317 C C . LYS A 1 169 ? -15.118 15.769 8.733 1.00 88.75 169 LYS A C 1
ATOM 1319 O O . LYS A 1 169 ? -15.909 15.384 7.875 1.00 88.75 169 LYS A O 1
ATOM 1324 N N . ASP A 1 170 ? -13.987 16.396 8.430 1.00 93.44 170 ASP A N 1
ATOM 1325 C CA . ASP A 1 170 ? -13.574 16.615 7.051 1.00 93.44 170 ASP A CA 1
ATOM 1326 C C . ASP A 1 170 ? -12.963 15.332 6.473 1.00 93.44 170 ASP A C 1
ATOM 1328 O O . ASP A 1 170 ? -12.103 14.709 7.104 1.00 93.44 170 ASP A O 1
ATOM 1332 N N . PRO A 1 171 ? -13.355 14.916 5.262 1.00 96.94 171 PRO A N 1
ATOM 1333 C CA . PRO A 1 171 ? -12.712 13.792 4.609 1.00 96.94 171 PRO A CA 1
ATOM 1334 C C . PRO A 1 171 ? -11.308 14.168 4.114 1.00 96.94 171 PRO A C 1
ATOM 1336 O O . PRO A 1 171 ? -11.022 15.315 3.760 1.00 96.94 171 PRO A O 1
ATOM 1339 N N . ILE A 1 172 ? -10.426 13.173 4.027 1.00 98.12 172 ILE A N 1
ATOM 1340 C CA . ILE A 1 172 ? -9.036 13.346 3.593 1.00 98.12 172 ILE A CA 1
ATOM 1341 C C . ILE A 1 172 ? -8.833 12.712 2.218 1.00 98.12 172 ILE A C 1
ATOM 1343 O O . ILE A 1 172 ? -9.251 11.582 1.975 1.00 98.12 172 ILE A O 1
ATOM 1347 N N . ASP A 1 173 ? -8.089 13.394 1.345 1.00 98.19 173 ASP A N 1
ATOM 1348 C CA . ASP A 1 173 ? -7.506 12.781 0.148 1.00 98.19 173 ASP A CA 1
ATOM 1349 C C . ASP A 1 173 ? -6.272 11.938 0.519 1.00 98.19 173 ASP A C 1
ATOM 1351 O O . ASP A 1 173 ? -5.145 12.440 0.622 1.00 98.19 173 ASP A O 1
ATOM 1355 N N . PHE A 1 174 ? -6.494 10.643 0.737 1.00 98.38 174 PHE A N 1
ATOM 1356 C CA . PHE A 1 174 ? -5.464 9.682 1.116 1.00 98.38 174 PHE A CA 1
ATOM 1357 C C . PHE A 1 174 ? -4.411 9.496 0.024 1.00 98.38 174 PHE A C 1
ATOM 1359 O O . PHE A 1 174 ? -3.259 9.231 0.356 1.00 98.38 174 PHE A O 1
ATOM 1366 N N . HIS A 1 175 ? -4.735 9.688 -1.260 1.00 97.69 175 HIS A N 1
ATOM 1367 C CA . HIS A 1 175 ? -3.724 9.583 -2.314 1.00 97.69 175 HIS A CA 1
ATOM 1368 C C . HIS A 1 175 ? -2.650 10.669 -2.157 1.00 97.69 175 HIS A C 1
ATOM 1370 O O . HIS A 1 175 ? -1.450 10.376 -2.124 1.00 97.69 175 HIS A O 1
ATOM 1376 N N . LYS A 1 176 ? -3.076 11.923 -1.962 1.00 96.69 176 LYS A N 1
ATOM 1377 C CA . LYS A 1 176 ? -2.162 13.055 -1.732 1.00 96.69 176 LYS A CA 1
ATOM 1378 C C . LYS A 1 176 ? -1.471 12.983 -0.373 1.00 96.69 176 LYS A C 1
ATOM 1380 O O . LYS A 1 176 ? -0.300 13.356 -0.269 1.00 96.69 176 LYS A O 1
ATOM 1385 N N . LEU A 1 177 ? -2.168 12.503 0.661 1.00 97.94 177 LEU A N 1
ATOM 1386 C CA . LEU A 1 177 ? -1.572 12.274 1.979 1.00 97.94 177 LEU A CA 1
ATOM 1387 C C . LEU A 1 177 ? -0.442 11.237 1.897 1.00 97.94 177 LEU A C 1
ATOM 1389 O O . LEU A 1 177 ? 0.645 11.481 2.412 1.00 97.94 177 LEU A O 1
ATOM 1393 N N . ASN A 1 178 ? -0.662 10.125 1.192 1.00 97.94 178 ASN A N 1
ATOM 1394 C CA . ASN A 1 178 ? 0.328 9.062 1.026 1.00 97.94 178 ASN A CA 1
ATOM 1395 C C . ASN A 1 178 ? 1.548 9.519 0.216 1.00 97.94 178 ASN A C 1
ATOM 1397 O O . ASN A 1 178 ? 2.675 9.172 0.571 1.00 97.94 178 ASN A O 1
ATOM 1401 N N . GLN A 1 179 ? 1.355 10.329 -0.832 1.00 97.19 179 GLN A N 1
ATOM 1402 C CA . GLN A 1 179 ? 2.464 10.961 -1.566 1.00 97.19 179 GLN A CA 1
ATOM 1403 C C . GLN A 1 179 ? 3.297 11.871 -0.652 1.00 97.19 179 GLN A C 1
ATOM 1405 O O . GLN A 1 179 ? 4.523 11.826 -0.660 1.00 97.19 179 GLN A O 1
ATOM 1410 N N . ALA A 1 180 ? 2.641 12.661 0.199 1.00 97.81 180 ALA A N 1
ATOM 1411 C CA . ALA A 1 180 ? 3.329 13.512 1.164 1.00 97.81 180 ALA A CA 1
ATOM 1412 C C . ALA A 1 180 ? 4.135 12.700 2.189 1.00 97.81 180 ALA A C 1
ATOM 1414 O O . ALA A 1 180 ? 5.315 12.963 2.408 1.00 97.81 180 ALA A O 1
ATOM 1415 N N . LEU A 1 181 ? 3.490 11.695 2.783 1.00 98.19 181 LEU A N 1
ATOM 1416 C CA . LEU A 1 181 ? 4.051 10.847 3.828 1.00 98.19 181 LEU A CA 1
ATOM 1417 C C . LEU A 1 181 ? 5.305 10.113 3.355 1.00 98.19 181 LEU A C 1
ATOM 1419 O O . LEU A 1 181 ? 6.341 10.152 4.011 1.00 98.19 181 LEU A O 1
ATOM 1423 N N . THR A 1 182 ? 5.207 9.446 2.210 1.00 97.44 182 THR A N 1
ATOM 1424 C CA . THR A 1 182 ? 6.304 8.637 1.662 1.00 97.44 182 THR A CA 1
ATOM 1425 C C . THR A 1 182 ? 7.453 9.504 1.158 1.00 97.44 182 THR A C 1
ATOM 1427 O O . THR A 1 182 ? 8.611 9.147 1.355 1.00 97.44 182 THR A O 1
ATOM 1430 N N . MET A 1 183 ? 7.173 10.688 0.595 1.00 97.50 183 MET A N 1
ATOM 1431 C CA . MET A 1 183 ? 8.227 11.648 0.258 1.00 97.50 183 MET A CA 1
ATOM 1432 C C . MET A 1 183 ? 8.994 12.101 1.507 1.00 97.50 183 MET A C 1
ATOM 1434 O O . MET A 1 183 ? 10.225 12.133 1.498 1.00 97.50 183 MET A O 1
ATOM 1438 N N . ASP A 1 184 ? 8.284 12.412 2.592 1.00 98.12 184 ASP A N 1
ATOM 1439 C CA . ASP A 1 184 ? 8.895 12.839 3.852 1.00 98.12 184 ASP A CA 1
ATOM 1440 C C . ASP A 1 184 ? 9.722 11.720 4.499 1.00 98.12 184 ASP A C 1
ATOM 1442 O O . ASP A 1 184 ? 10.849 11.968 4.926 1.00 98.12 184 ASP A O 1
ATOM 1446 N N . PHE A 1 185 ? 9.224 10.480 4.509 1.00 97.38 185 PHE A N 1
ATOM 1447 C CA . PHE A 1 185 ? 9.978 9.319 4.990 1.00 97.38 185 PHE A CA 1
ATOM 1448 C C . PHE A 1 185 ? 11.274 9.102 4.205 1.00 97.38 185 PHE A C 1
ATOM 1450 O O . PHE A 1 185 ? 12.357 9.000 4.791 1.00 97.38 185 PHE A O 1
ATOM 1457 N N . VAL A 1 186 ? 11.172 9.035 2.876 1.00 96.75 186 VAL A N 1
ATOM 1458 C CA . VAL A 1 186 ? 12.304 8.700 2.008 1.00 96.75 186 VAL A CA 1
ATOM 1459 C C . VAL A 1 186 ? 13.329 9.827 2.013 1.00 96.75 186 VAL A C 1
ATOM 1461 O O . VAL A 1 186 ? 14.516 9.565 2.193 1.00 96.75 186 VAL A O 1
ATOM 1464 N N . SER A 1 187 ? 12.899 11.083 1.886 1.00 97.94 187 SER A N 1
ATOM 1465 C CA . SER A 1 187 ? 13.817 12.224 1.941 1.00 97.94 187 SER A CA 1
ATOM 1466 C C . SER A 1 187 ? 14.530 12.333 3.289 1.00 97.94 187 SER A C 1
ATOM 1468 O O . SER A 1 187 ? 15.738 12.565 3.310 1.00 97.94 187 SER A O 1
ATOM 1470 N N . ALA A 1 188 ? 13.829 12.104 4.404 1.00 97.62 188 ALA A N 1
ATOM 1471 C CA . ALA A 1 188 ? 14.435 12.111 5.729 1.00 97.62 188 ALA A CA 1
ATOM 1472 C C . ALA A 1 188 ? 15.473 10.994 5.887 1.00 97.62 188 ALA A C 1
ATOM 1474 O O . ALA A 1 188 ? 16.535 11.221 6.459 1.00 97.62 188 ALA A O 1
ATOM 1475 N N . TYR A 1 189 ? 15.217 9.800 5.348 1.00 97.06 189 TYR A N 1
ATOM 1476 C CA . TYR A 1 189 ? 16.201 8.720 5.395 1.00 97.06 189 TYR A CA 1
ATOM 1477 C C . TYR A 1 189 ? 17.425 9.014 4.514 1.00 97.06 189 TYR A C 1
ATOM 1479 O O . TYR A 1 189 ? 18.560 8.757 4.921 1.00 97.06 189 TYR A O 1
ATOM 1487 N N . LEU A 1 190 ? 17.212 9.591 3.326 1.00 97.62 190 LEU A N 1
ATOM 1488 C CA . LEU A 1 190 ? 18.284 9.908 2.383 1.00 97.62 190 LEU A CA 1
ATOM 1489 C C . LEU A 1 190 ? 19.194 11.042 2.868 1.00 97.62 190 LEU A C 1
ATOM 1491 O O . LEU A 1 190 ? 20.421 10.904 2.834 1.00 97.62 190 LEU A O 1
ATOM 1495 N N . PHE A 1 191 ? 18.588 12.140 3.319 1.00 98.00 191 PHE A N 1
ATOM 1496 C CA . PHE A 1 191 ? 19.261 13.415 3.570 1.00 98.00 191 PHE A CA 1
ATOM 1497 C C . PHE A 1 191 ? 19.285 13.819 5.053 1.00 98.00 191 PHE A C 1
ATOM 1499 O O . PHE A 1 191 ? 19.901 14.824 5.390 1.00 98.00 191 PHE A O 1
ATOM 1506 N N . GLY A 1 192 ? 18.673 13.045 5.951 1.00 96.75 192 GLY A N 1
ATOM 1507 C CA . GLY A 1 192 ? 18.489 13.403 7.362 1.00 96.75 192 GLY A CA 1
ATOM 1508 C C . GLY A 1 192 ? 17.165 14.141 7.577 1.00 96.75 192 GLY A C 1
ATOM 1509 O O . GLY A 1 192 ? 16.706 14.881 6.706 1.00 96.75 192 GLY A O 1
ATOM 1510 N N . LEU A 1 193 ? 16.530 13.958 8.739 1.00 96.38 193 LEU A N 1
ATOM 1511 C CA . LEU A 1 193 ? 15.182 14.471 9.020 1.00 96.38 193 LEU A CA 1
ATOM 1512 C C . LEU A 1 193 ? 15.092 16.001 8.916 1.00 96.38 193 LEU A C 1
ATOM 1514 O O . LEU A 1 193 ? 14.092 16.514 8.418 1.00 96.38 193 LEU A O 1
ATOM 1518 N N . ARG A 1 194 ? 16.144 16.727 9.320 1.00 93.50 194 ARG A N 1
ATOM 1519 C CA . ARG A 1 194 ? 16.208 18.198 9.200 1.00 93.50 194 ARG A CA 1
ATOM 1520 C C . ARG A 1 194 ? 16.365 18.712 7.771 1.00 93.50 194 ARG A C 1
ATOM 1522 O O . ARG A 1 194 ? 15.926 19.821 7.478 1.00 93.50 194 ARG A O 1
ATOM 1529 N N . ASN A 1 195 ? 16.986 17.923 6.896 1.00 95.12 195 ASN A N 1
ATOM 1530 C CA . ASN A 1 195 ? 17.233 18.303 5.502 1.00 95.12 195 ASN A CA 1
ATOM 1531 C C . ASN A 1 195 ? 16.168 17.741 4.546 1.00 95.12 195 ASN A C 1
ATOM 1533 O O . ASN A 1 195 ? 16.086 18.170 3.392 1.00 95.12 195 ASN A O 1
ATOM 1537 N N . GLY A 1 196 ? 15.386 16.763 5.012 1.00 95.12 196 GLY A N 1
ATOM 1538 C CA . GLY A 1 196 ? 14.290 16.143 4.282 1.00 95.12 196 GLY A CA 1
ATOM 1539 C C . GLY A 1 196 ? 13.102 17.080 4.064 1.00 95.12 196 GLY A C 1
ATOM 1540 O O . GLY A 1 196 ? 13.078 18.238 4.485 1.00 95.12 196 GLY A O 1
ATOM 1541 N N . THR A 1 197 ? 12.090 16.576 3.368 1.00 97.38 197 THR A N 1
ATOM 1542 C CA . THR A 1 197 ? 10.866 17.328 3.103 1.00 97.38 197 THR A CA 1
ATOM 1543 C C . THR A 1 197 ? 9.937 17.363 4.320 1.00 97.38 197 THR A C 1
ATOM 1545 O O . THR A 1 197 ? 10.063 16.589 5.276 1.00 97.38 197 THR A O 1
ATOM 1548 N N . ASN A 1 198 ? 8.989 18.300 4.282 1.00 97.25 198 ASN A N 1
ATOM 1549 C CA . ASN A 1 198 ? 7.856 18.359 5.202 1.00 97.25 198 ASN A CA 1
ATOM 1550 C C . ASN A 1 198 ? 6.538 18.535 4.436 1.00 97.25 198 ASN A C 1
ATOM 1552 O O . ASN A 1 198 ? 5.759 19.441 4.706 1.00 97.25 198 ASN A O 1
ATOM 1556 N N . PHE A 1 199 ? 6.315 17.719 3.411 1.00 97.75 199 PHE A N 1
ATOM 1557 C CA . PHE A 1 199 ? 5.143 17.792 2.543 1.00 97.75 199 PHE A CA 1
ATOM 1558 C C . PHE A 1 199 ? 3.843 17.441 3.265 1.00 97.75 199 PHE A C 1
ATOM 1560 O O . PHE A 1 199 ? 2.777 17.847 2.797 1.00 97.75 199 PHE A O 1
ATOM 1567 N N . LEU A 1 200 ? 3.890 16.705 4.382 1.00 97.56 200 LEU A N 1
ATOM 1568 C CA . LEU A 1 200 ? 2.697 16.471 5.200 1.00 97.56 200 LEU A CA 1
ATOM 1569 C C . LEU A 1 200 ? 2.100 17.785 5.719 1.00 97.56 200 LEU A C 1
ATOM 1571 O O . LEU A 1 200 ? 0.886 17.960 5.645 1.00 97.56 200 LEU A O 1
ATOM 1575 N N . GLN A 1 201 ? 2.947 18.706 6.185 1.00 97.00 201 GLN A N 1
ATOM 1576 C CA . GLN A 1 201 ? 2.520 19.961 6.815 1.00 97.00 201 GLN A CA 1
ATOM 1577 C C . GLN A 1 201 ? 2.638 21.178 5.873 1.00 97.00 201 GLN A C 1
ATOM 1579 O O . GLN A 1 201 ? 1.815 22.088 5.932 1.00 97.00 201 GLN A O 1
ATOM 1584 N N . ASP A 1 202 ? 3.605 21.195 4.950 1.00 97.44 202 ASP A N 1
ATOM 1585 C CA . ASP A 1 202 ? 3.786 22.248 3.939 1.00 97.44 202 ASP A CA 1
ATOM 1586 C C . ASP A 1 202 ? 2.981 21.934 2.667 1.00 97.44 202 ASP A C 1
ATOM 1588 O O . ASP A 1 202 ? 3.491 21.481 1.633 1.00 97.44 202 ASP A O 1
ATOM 1592 N N . VAL A 1 203 ? 1.669 22.163 2.757 1.00 95.56 203 VAL A N 1
ATOM 1593 C CA . VAL A 1 203 ? 0.722 21.895 1.667 1.00 95.56 203 VAL A CA 1
ATOM 1594 C C . VAL A 1 203 ? 1.030 22.691 0.386 1.00 95.56 203 VAL A C 1
ATOM 1596 O O . VAL A 1 203 ? 0.952 22.084 -0.691 1.00 95.56 203 VAL A O 1
ATOM 1599 N N . PRO A 1 204 ? 1.366 24.001 0.425 1.00 97.44 204 PRO A N 1
ATOM 1600 C CA . PRO A 1 204 ? 1.714 24.752 -0.781 1.00 97.44 204 PRO A CA 1
ATOM 1601 C C . PRO A 1 204 ? 2.929 24.173 -1.510 1.00 97.44 204 PRO A C 1
ATOM 1603 O O . PRO A 1 204 ? 2.853 23.936 -2.720 1.00 97.44 204 PRO A O 1
ATOM 1606 N N . ARG A 1 205 ? 4.018 23.870 -0.787 1.00 96.31 205 ARG A N 1
ATOM 1607 C CA . ARG A 1 205 ? 5.219 23.286 -1.395 1.00 96.31 205 ARG A CA 1
ATOM 1608 C C . ARG A 1 205 ? 4.945 21.893 -1.942 1.00 96.31 205 ARG A C 1
ATOM 1610 O O . ARG A 1 205 ? 5.346 21.606 -3.069 1.00 96.31 205 ARG A O 1
ATOM 1617 N N . ARG A 1 206 ? 4.206 21.060 -1.199 1.00 95.62 206 ARG A N 1
ATOM 1618 C CA . ARG A 1 206 ? 3.756 19.741 -1.666 1.00 95.62 206 ARG A CA 1
ATOM 1619 C C . ARG A 1 206 ? 3.032 19.844 -3.007 1.00 95.62 206 ARG A C 1
ATOM 1621 O O . ARG A 1 206 ? 3.397 19.145 -3.947 1.00 95.62 206 ARG A O 1
ATOM 1628 N N . LYS A 1 207 ? 2.012 20.705 -3.106 1.00 95.88 207 LYS A N 1
ATOM 1629 C CA . LYS A 1 207 ? 1.206 20.855 -4.332 1.00 95.88 207 LYS A CA 1
ATOM 1630 C C . LYS A 1 207 ? 2.070 21.256 -5.526 1.00 95.88 207 LYS A C 1
ATOM 1632 O O . LYS A 1 207 ? 1.936 20.657 -6.590 1.00 95.88 207 LYS A O 1
ATOM 1637 N N . TYR A 1 208 ? 2.963 22.227 -5.340 1.00 96.81 208 TYR A N 1
ATOM 1638 C CA . TYR A 1 208 ? 3.870 22.674 -6.394 1.00 96.81 208 TYR A CA 1
ATOM 1639 C C . TYR A 1 208 ? 4.805 21.547 -6.857 1.00 96.81 208 TYR A C 1
ATOM 1641 O O . TYR A 1 208 ? 4.841 21.221 -8.041 1.00 96.81 208 TYR A O 1
ATOM 1649 N N . MET A 1 209 ? 5.504 20.896 -5.925 1.00 95.94 209 MET A N 1
ATOM 1650 C CA . MET A 1 209 ? 6.492 19.867 -6.261 1.00 95.94 209 MET A CA 1
ATOM 1651 C C . MET A 1 209 ? 5.855 18.621 -6.884 1.00 95.94 209 MET A C 1
ATOM 1653 O O . MET A 1 209 ? 6.377 18.094 -7.865 1.00 95.94 209 MET A O 1
ATOM 1657 N N . LEU A 1 210 ? 4.705 18.169 -6.373 1.00 93.50 210 LEU A N 1
ATOM 1658 C CA . LEU A 1 210 ? 3.987 17.034 -6.956 1.00 93.50 210 LEU A CA 1
ATOM 1659 C C . LEU A 1 210 ? 3.440 17.357 -8.349 1.00 93.50 210 LEU A C 1
ATOM 1661 O O . LEU A 1 210 ? 3.493 16.496 -9.225 1.00 93.50 210 LEU A O 1
ATOM 1665 N N . HIS A 1 211 ? 2.984 18.591 -8.591 1.00 94.31 211 HIS A N 1
ATOM 1666 C CA . HIS A 1 211 ? 2.581 19.020 -9.929 1.00 94.31 211 HIS A CA 1
ATOM 1667 C C . HIS A 1 211 ? 3.753 18.956 -10.917 1.00 94.31 211 HIS A C 1
ATOM 1669 O O . HIS A 1 211 ? 3.621 18.324 -11.964 1.00 94.31 211 HIS A O 1
ATOM 1675 N N . ILE A 1 212 ? 4.907 19.539 -10.566 1.00 95.25 212 ILE A N 1
ATOM 1676 C CA . ILE A 1 212 ? 6.133 19.492 -11.385 1.00 95.25 212 ILE A CA 1
ATOM 1677 C C . ILE A 1 212 ? 6.579 18.043 -11.637 1.00 95.25 212 ILE A C 1
ATOM 1679 O O . ILE A 1 212 ? 7.003 17.684 -12.741 1.00 95.25 212 ILE A O 1
ATOM 1683 N N . TYR A 1 213 ? 6.456 17.179 -10.629 1.00 91.75 213 TYR A N 1
ATOM 1684 C CA . TYR A 1 213 ? 6.788 15.770 -10.772 1.00 91.75 213 TYR A CA 1
ATOM 1685 C C . TYR A 1 213 ? 5.847 15.055 -11.756 1.00 91.75 213 TYR A C 1
ATOM 1687 O O . TYR A 1 213 ? 6.337 14.386 -12.669 1.00 91.75 213 TYR A O 1
ATOM 1695 N N . GLN A 1 214 ? 4.528 15.215 -11.594 1.00 90.62 214 GLN A N 1
ATOM 1696 C CA . GLN A 1 214 ? 3.504 14.459 -12.323 1.00 90.62 214 GLN A CA 1
ATOM 1697 C C . GLN A 1 214 ? 3.233 14.976 -13.742 1.00 90.62 214 GLN A C 1
ATOM 1699 O O . GLN A 1 214 ? 2.947 14.174 -14.632 1.00 90.62 214 GLN A O 1
ATOM 1704 N N . CYS A 1 215 ? 3.351 16.284 -13.997 1.00 91.56 215 CYS A N 1
ATOM 1705 C CA . CYS A 1 215 ? 2.988 16.867 -15.294 1.00 91.56 215 CYS A CA 1
ATOM 1706 C C . CYS A 1 215 ? 3.837 16.329 -16.459 1.00 91.56 215 CYS A C 1
ATOM 1708 O O . CYS A 1 215 ? 3.368 16.278 -17.591 1.00 91.56 215 CYS A O 1
ATOM 1710 N N . ARG A 1 216 ? 5.062 15.865 -16.186 1.00 91.44 216 ARG A N 1
ATOM 1711 C CA . ARG A 1 216 ? 5.994 15.315 -17.185 1.00 91.44 216 ARG A CA 1
ATOM 1712 C C . ARG A 1 216 ? 5.677 13.869 -17.587 1.00 91.44 216 ARG A C 1
ATOM 1714 O O . ARG A 1 216 ? 6.029 13.458 -18.691 1.00 91.44 216 ARG A O 1
ATOM 1721 N N . LYS A 1 217 ? 4.992 13.103 -16.727 1.00 88.38 217 LYS A N 1
ATOM 1722 C CA . LYS A 1 217 ? 4.765 11.653 -16.895 1.00 88.38 217 LYS A CA 1
ATOM 1723 C C . LYS A 1 217 ? 4.110 11.244 -18.219 1.00 88.38 217 LYS A C 1
ATOM 1725 O O . LYS A 1 217 ? 4.569 10.273 -18.818 1.00 88.38 217 LYS A O 1
ATOM 1730 N N . PRO A 1 218 ? 3.102 11.967 -18.753 1.00 88.88 218 PRO A N 1
ATOM 1731 C CA . PRO A 1 218 ? 2.498 11.617 -20.042 1.00 88.88 218 PRO A CA 1
ATOM 1732 C C . PRO A 1 218 ? 3.483 11.592 -21.224 1.00 88.88 218 PRO A C 1
ATOM 1734 O O . PRO A 1 218 ? 3.177 11.007 -22.262 1.00 88.88 218 PRO A O 1
ATOM 1737 N N . PHE A 1 219 ? 4.662 12.208 -21.086 1.00 91.62 219 PHE A N 1
ATOM 1738 C CA . PHE A 1 219 ? 5.684 12.281 -22.131 1.00 91.62 219 PHE A CA 1
ATOM 1739 C C . PHE A 1 219 ? 6.796 11.232 -21.985 1.00 91.62 219 PHE A C 1
ATOM 1741 O O . PHE A 1 219 ? 7.643 11.127 -22.875 1.00 91.62 219 PHE A O 1
ATOM 1748 N N . GLU A 1 220 ? 6.774 10.406 -20.931 1.00 89.12 220 GLU A N 1
ATOM 1749 C CA . GLU A 1 220 ? 7.774 9.351 -20.700 1.00 89.12 220 GLU A CA 1
ATOM 1750 C C . GLU A 1 220 ? 7.867 8.384 -21.889 1.00 89.12 220 GLU A C 1
ATOM 1752 O O . GLU A 1 220 ? 8.971 8.015 -22.286 1.00 89.12 220 GLU A O 1
ATOM 1757 N N . PHE A 1 221 ? 6.738 8.065 -22.543 1.00 92.31 221 PHE A N 1
ATOM 1758 C CA . PHE A 1 221 ? 6.687 7.193 -23.727 1.00 92.31 221 PHE A CA 1
ATOM 1759 C C . PHE A 1 221 ? 7.712 7.575 -24.807 1.00 92.31 221 PHE A C 1
ATOM 1761 O O . PHE A 1 221 ? 8.334 6.702 -25.416 1.00 92.31 221 PHE A O 1
ATOM 1768 N N . TYR A 1 222 ? 7.896 8.873 -25.058 1.00 93.56 222 TYR A N 1
ATOM 1769 C CA . TYR A 1 222 ? 8.753 9.352 -26.140 1.00 93.56 222 TYR A CA 1
ATOM 1770 C C . TYR A 1 222 ? 10.232 9.073 -25.868 1.00 93.56 222 TYR A C 1
ATOM 1772 O O . TYR A 1 222 ? 10.936 8.570 -26.745 1.00 93.56 222 TYR A O 1
ATOM 1780 N N . HIS A 1 223 ? 10.688 9.355 -24.647 1.00 89.44 223 HIS A N 1
ATOM 1781 C CA . HIS A 1 223 ? 12.040 9.020 -24.202 1.00 89.44 223 HIS A CA 1
ATOM 1782 C C . HIS A 1 223 ? 12.235 7.505 -24.102 1.00 89.44 223 HIS A C 1
ATOM 1784 O O . HIS A 1 223 ? 13.270 6.973 -24.495 1.00 89.44 223 HIS A O 1
ATOM 1790 N N . GLN A 1 224 ? 11.199 6.814 -23.637 1.00 88.81 224 GLN A N 1
ATOM 1791 C CA . GLN A 1 224 ? 11.196 5.389 -23.371 1.00 88.81 224 GLN A CA 1
ATOM 1792 C C . GLN A 1 224 ? 11.325 4.524 -24.629 1.00 88.81 224 GLN A C 1
ATOM 1794 O O . GLN A 1 224 ? 12.160 3.622 -24.694 1.00 88.81 224 GLN A O 1
ATOM 1799 N N . GLU A 1 225 ? 10.445 4.743 -25.604 1.00 92.56 225 GLU A N 1
ATOM 1800 C CA . GLU A 1 225 ? 10.233 3.802 -26.705 1.00 92.56 225 GLU A CA 1
ATOM 1801 C C . GLU A 1 225 ? 10.709 4.353 -28.058 1.00 92.56 225 GLU A C 1
ATOM 1803 O O . GLU A 1 225 ? 11.007 3.572 -28.963 1.00 92.56 225 GLU A O 1
ATOM 1808 N N . VAL A 1 226 ? 10.814 5.681 -28.217 1.00 94.00 226 VAL A N 1
ATOM 1809 C CA . VAL A 1 226 ? 11.201 6.324 -29.489 1.00 94.00 226 VAL A CA 1
ATOM 1810 C C . VAL A 1 226 ? 12.253 7.449 -29.344 1.00 94.00 226 VAL A C 1
ATOM 1812 O O . VAL A 1 226 ? 12.144 8.479 -30.016 1.00 94.00 226 VAL A O 1
ATOM 1815 N N . PRO A 1 227 ? 13.339 7.271 -28.562 1.00 92.31 227 PRO A N 1
ATOM 1816 C CA . PRO A 1 227 ? 14.311 8.340 -28.286 1.00 92.31 227 PRO A CA 1
ATOM 1817 C C . PRO A 1 227 ? 15.000 8.884 -29.551 1.00 92.31 227 PRO A C 1
ATOM 1819 O O . PRO A 1 227 ? 15.247 10.085 -29.674 1.00 92.31 227 PRO A O 1
ATOM 1822 N N . ASN A 1 228 ? 15.253 8.023 -30.543 1.00 92.69 228 ASN A N 1
ATOM 1823 C CA . ASN A 1 228 ? 15.835 8.436 -31.825 1.00 92.69 228 ASN A CA 1
ATOM 1824 C C . ASN A 1 228 ? 14.900 9.359 -32.615 1.00 92.69 228 ASN A C 1
ATOM 1826 O O . ASN A 1 228 ? 15.368 10.303 -33.253 1.00 92.69 228 ASN A O 1
ATOM 1830 N N . LEU A 1 229 ? 13.587 9.111 -32.548 1.00 93.62 229 LEU A N 1
ATOM 1831 C CA . LEU A 1 229 ? 12.592 9.963 -33.192 1.00 93.62 229 LEU A CA 1
ATOM 1832 C C . LEU A 1 229 ? 12.581 11.343 -32.529 1.00 93.62 229 LEU A C 1
ATOM 1834 O O . LEU A 1 229 ? 12.667 12.340 -33.235 1.00 93.62 229 LEU A O 1
ATOM 1838 N N . VAL A 1 230 ? 12.577 11.396 -31.192 1.00 92.62 230 VAL A N 1
ATOM 1839 C CA . VAL A 1 230 ? 12.662 12.654 -30.426 1.00 92.62 230 VAL A CA 1
ATOM 1840 C C . VAL A 1 230 ? 13.904 13.457 -30.815 1.00 92.62 230 VAL A C 1
ATOM 1842 O O . VAL A 1 230 ? 13.812 14.653 -31.090 1.00 92.62 230 VAL A O 1
ATOM 1845 N N . SER A 1 231 ? 15.069 12.804 -30.882 1.00 91.69 231 SER A N 1
ATOM 1846 C CA . SER A 1 231 ? 16.322 13.454 -31.283 1.00 91.69 231 SER A CA 1
ATOM 1847 C C . SER A 1 231 ? 16.243 14.019 -32.705 1.00 91.69 231 SER A C 1
ATOM 1849 O O . SER A 1 231 ? 16.639 15.161 -32.952 1.00 91.69 231 SER A O 1
ATOM 1851 N N . TRP A 1 232 ? 15.701 13.240 -33.642 1.00 95.31 232 TRP A N 1
ATOM 1852 C CA . TRP A 1 232 ? 15.584 13.631 -35.042 1.00 95.31 232 TRP A CA 1
ATOM 1853 C C . TRP A 1 232 ? 14.608 14.793 -35.248 1.00 95.31 232 TRP A C 1
ATOM 1855 O O . TRP A 1 232 ? 14.973 15.780 -35.886 1.00 95.31 232 TRP A O 1
ATOM 1865 N N . THR A 1 233 ? 13.405 14.739 -34.670 1.00 95.06 233 THR A N 1
ATOM 1866 C CA . THR A 1 233 ? 12.420 15.817 -34.839 1.00 95.06 233 THR A CA 1
ATOM 1867 C C . THR A 1 233 ? 12.870 17.109 -34.156 1.00 95.06 233 THR A C 1
ATOM 1869 O O . THR A 1 233 ? 12.679 18.190 -34.712 1.00 95.06 233 THR A O 1
ATOM 1872 N N . ARG A 1 234 ? 13.560 17.023 -33.007 1.00 91.75 234 ARG A N 1
ATOM 1873 C CA . ARG A 1 234 ? 14.167 18.186 -32.338 1.00 91.75 234 ARG A CA 1
ATOM 1874 C C . ARG A 1 234 ? 15.214 18.867 -33.227 1.00 91.75 234 ARG A C 1
ATOM 1876 O O . ARG A 1 234 ? 15.212 20.090 -33.316 1.00 91.75 234 ARG A O 1
ATOM 1883 N N . ARG A 1 235 ? 16.053 18.104 -33.944 1.00 93.88 235 ARG A N 1
ATOM 1884 C CA . ARG A 1 235 ? 17.014 18.658 -34.928 1.00 93.88 235 ARG A CA 1
ATOM 1885 C C . ARG A 1 235 ? 16.335 19.353 -36.110 1.00 93.88 235 ARG A C 1
ATOM 1887 O O . ARG A 1 235 ? 16.928 20.249 -36.696 1.00 93.88 235 ARG A O 1
ATOM 1894 N N . LEU A 1 236 ? 15.110 18.953 -36.443 1.00 94.69 236 LEU A N 1
ATOM 1895 C CA . LEU A 1 236 ? 14.287 19.581 -37.480 1.00 94.69 236 LEU A CA 1
ATOM 1896 C C . LEU A 1 236 ? 13.428 20.747 -36.960 1.00 94.69 236 LEU A C 1
ATOM 1898 O O . LEU A 1 236 ? 12.649 21.306 -37.724 1.00 94.69 236 LEU A O 1
ATOM 1902 N N . GLY A 1 237 ? 13.546 21.117 -35.679 1.00 93.25 237 GLY A N 1
ATOM 1903 C CA . GLY A 1 237 ? 12.764 22.200 -35.076 1.00 93.25 237 GLY A CA 1
ATOM 1904 C C . GLY A 1 237 ? 11.315 21.833 -34.733 1.00 93.25 237 GLY A C 1
ATOM 1905 O O . GLY A 1 237 ? 10.512 22.727 -34.491 1.00 93.25 237 GLY A O 1
ATOM 1906 N N . ILE A 1 238 ? 10.970 20.539 -34.693 1.00 93.69 238 ILE A N 1
ATOM 1907 C CA . ILE A 1 238 ? 9.625 20.031 -34.373 1.00 93.69 238 ILE A CA 1
ATOM 1908 C C . ILE A 1 238 ? 9.702 19.222 -33.063 1.00 93.69 238 ILE A C 1
ATOM 1910 O O . ILE A 1 238 ? 9.886 18.000 -33.088 1.00 93.69 238 ILE A O 1
ATOM 1914 N N . PRO A 1 239 ? 9.634 19.864 -31.884 1.00 91.62 239 PRO A N 1
ATOM 1915 C CA . PRO A 1 239 ? 9.724 19.145 -30.619 1.00 91.62 239 PRO A CA 1
ATOM 1916 C C . PRO A 1 239 ? 8.461 18.295 -30.384 1.00 91.62 239 PRO A C 1
ATOM 1918 O O . PRO A 1 239 ? 7.354 18.821 -30.351 1.00 91.62 239 PRO A O 1
ATOM 1921 N N . LEU A 1 240 ? 8.628 16.977 -30.204 1.00 93.00 240 LEU A N 1
ATOM 1922 C CA . LEU A 1 240 ? 7.529 16.064 -29.828 1.00 93.00 240 LEU A CA 1
ATOM 1923 C C . LEU A 1 240 ? 7.139 16.185 -28.351 1.00 93.00 240 LEU A C 1
ATOM 1925 O O . LEU A 1 240 ? 6.034 15.815 -27.963 1.00 93.00 240 LEU A O 1
ATOM 1929 N N . ILE A 1 241 ? 8.066 16.685 -27.540 1.00 93.75 241 ILE A N 1
ATOM 1930 C CA . ILE A 1 241 ? 7.898 16.902 -26.110 1.00 93.75 241 ILE A CA 1
ATOM 1931 C C . ILE A 1 241 ? 7.871 18.415 -25.893 1.00 93.75 241 ILE A C 1
ATOM 1933 O O . ILE A 1 241 ? 8.786 19.099 -26.367 1.00 93.75 241 ILE A O 1
ATOM 1937 N N . PRO A 1 242 ? 6.837 18.960 -25.235 1.00 93.62 242 PRO A N 1
ATOM 1938 C CA . PRO A 1 242 ? 6.746 20.385 -24.968 1.00 93.62 242 PRO A CA 1
ATOM 1939 C C . PRO A 1 242 ? 7.937 20.912 -24.166 1.00 93.62 242 PRO A C 1
ATOM 1941 O O . PRO A 1 242 ? 8.425 20.253 -23.251 1.00 93.62 242 PRO A O 1
ATOM 1944 N N . LYS A 1 243 ? 8.351 22.150 -24.453 1.00 91.81 243 LYS A N 1
ATOM 1945 C CA . LYS A 1 243 ? 9.484 22.799 -23.775 1.00 91.81 243 LYS A CA 1
ATOM 1946 C C . LYS A 1 243 ? 9.306 22.886 -22.252 1.00 91.81 243 LYS A C 1
ATOM 1948 O O . LYS A 1 243 ? 10.273 22.727 -21.519 1.00 91.81 243 LYS A O 1
ATOM 1953 N N . TRP A 1 244 ? 8.078 23.074 -21.768 1.00 93.94 244 TRP A N 1
ATOM 1954 C CA . TRP A 1 244 ? 7.807 23.134 -20.329 1.00 93.94 244 TRP A CA 1
ATOM 1955 C C . TRP A 1 244 ? 8.147 21.821 -19.602 1.00 93.94 244 TRP A C 1
ATOM 1957 O O . TRP A 1 244 ? 8.368 21.841 -18.396 1.00 93.94 244 TRP A O 1
ATOM 1967 N N . CYS A 1 245 ? 8.223 20.676 -20.301 1.00 93.69 245 CYS A N 1
ATOM 1968 C CA . CYS A 1 245 ? 8.710 19.434 -19.699 1.00 93.69 245 CYS A CA 1
ATOM 1969 C C . CYS A 1 245 ? 10.206 19.521 -19.375 1.00 93.69 245 CYS A C 1
ATOM 1971 O O . CYS A 1 245 ? 10.620 19.034 -18.326 1.00 93.69 245 CYS A O 1
ATOM 1973 N N . ASP A 1 246 ? 10.998 20.152 -20.252 1.00 90.81 246 ASP A N 1
ATOM 1974 C CA . ASP A 1 246 ? 12.418 20.417 -20.007 1.00 90.81 246 ASP A CA 1
ATOM 1975 C C . ASP A 1 246 ? 12.567 21.399 -18.824 1.00 90.81 246 ASP A C 1
ATOM 1977 O O . ASP A 1 246 ? 13.323 21.126 -17.899 1.00 90.81 246 ASP A O 1
ATOM 1981 N N . GLU A 1 247 ? 11.756 22.463 -18.771 1.00 94.75 247 GLU A N 1
ATOM 1982 C CA . GLU A 1 247 ? 11.738 23.426 -17.648 1.00 94.75 247 GLU A CA 1
ATOM 1983 C C . GLU A 1 247 ? 11.349 22.750 -16.314 1.00 94.75 247 GLU A C 1
ATOM 1985 O O . GLU A 1 247 ? 11.953 22.999 -15.273 1.00 94.75 247 GLU A O 1
ATOM 1990 N N . ALA A 1 248 ? 10.379 21.831 -16.328 1.00 95.50 248 ALA A N 1
ATOM 1991 C CA . ALA A 1 248 ? 10.007 21.049 -15.151 1.00 95.50 248 ALA A CA 1
ATOM 1992 C C . ALA A 1 248 ? 11.112 20.058 -14.725 1.00 95.50 248 ALA A C 1
ATOM 1994 O O . ALA A 1 248 ? 11.316 19.852 -13.527 1.00 95.50 248 ALA A O 1
ATOM 1995 N N . ASN A 1 249 ? 11.846 19.463 -15.675 1.00 93.19 249 ASN A N 1
ATOM 1996 C CA . ASN A 1 249 ? 13.030 18.648 -15.377 1.00 93.19 249 ASN A CA 1
ATOM 1997 C C . ASN A 1 249 ? 14.127 19.489 -14.711 1.00 93.19 249 ASN A C 1
ATOM 1999 O O . ASN A 1 249 ? 14.692 19.051 -13.715 1.00 93.19 249 ASN A O 1
ATOM 2003 N N . GLU A 1 250 ? 14.377 20.707 -15.197 1.00 94.69 250 GLU A N 1
ATOM 2004 C CA . GLU A 1 250 ? 15.354 21.630 -14.603 1.00 94.69 250 GLU A CA 1
ATOM 2005 C C . GLU A 1 250 ? 15.006 21.981 -13.148 1.00 94.69 250 GLU A C 1
ATOM 2007 O O . GLU A 1 250 ? 15.893 22.013 -12.295 1.00 94.69 250 GLU A O 1
ATOM 2012 N N . VAL A 1 251 ? 13.719 22.175 -12.829 1.00 96.62 251 VAL A N 1
ATOM 2013 C CA . VAL A 1 251 ? 13.258 22.393 -11.444 1.00 96.62 251 VAL A CA 1
ATOM 2014 C C . VAL A 1 251 ? 13.532 21.171 -10.562 1.00 96.62 251 VAL A C 1
ATOM 2016 O O . VAL A 1 251 ? 14.012 21.326 -9.438 1.00 96.62 251 VAL A O 1
ATOM 2019 N N . MET A 1 252 ? 13.252 19.959 -11.052 1.00 95.50 252 MET A N 1
ATOM 2020 C CA . MET A 1 252 ? 13.523 18.719 -10.310 1.00 95.50 252 MET A CA 1
ATOM 2021 C C . MET A 1 252 ? 15.023 18.504 -10.086 1.00 95.50 252 MET A C 1
ATOM 2023 O O . MET A 1 252 ? 15.436 18.170 -8.974 1.00 95.50 252 MET A O 1
ATOM 2027 N N . ASP A 1 253 ? 15.833 18.742 -11.117 1.00 94.88 253 ASP A N 1
ATOM 2028 C CA . ASP A 1 253 ? 17.284 18.602 -11.057 1.00 94.88 253 ASP A CA 1
ATOM 2029 C C . ASP A 1 253 ? 17.886 19.610 -10.064 1.00 94.88 253 ASP A C 1
ATOM 2031 O O . ASP A 1 253 ? 18.680 19.232 -9.194 1.00 94.88 253 ASP A O 1
ATOM 2035 N N . ALA A 1 254 ? 17.460 20.876 -10.128 1.00 96.94 254 ALA A N 1
ATOM 2036 C CA . ALA A 1 254 ? 17.878 21.917 -9.193 1.00 96.94 254 ALA A CA 1
ATOM 2037 C C . ALA A 1 254 ? 17.486 21.582 -7.747 1.00 96.94 254 ALA A C 1
ATOM 2039 O O . ALA A 1 254 ? 18.297 21.749 -6.836 1.00 96.94 254 ALA A O 1
ATOM 2040 N N . TRP A 1 255 ? 16.278 21.054 -7.537 1.00 96.56 255 TRP A N 1
ATOM 2041 C CA . TRP A 1 255 ? 15.820 20.627 -6.218 1.00 96.56 255 TRP A CA 1
ATOM 2042 C C . TRP A 1 255 ? 16.659 19.471 -5.655 1.00 96.56 255 TRP A C 1
ATOM 2044 O O . TRP A 1 255 ? 17.086 19.535 -4.502 1.00 96.56 255 TRP A O 1
ATOM 2054 N N . GLY A 1 256 ? 16.975 18.450 -6.459 1.00 96.56 256 GLY A N 1
ATOM 2055 C CA . GLY A 1 256 ? 17.845 17.353 -6.021 1.00 96.56 256 GLY A CA 1
ATOM 2056 C C . GLY A 1 256 ? 19.256 17.826 -5.639 1.00 96.56 256 GLY A C 1
ATOM 2057 O O . GLY A 1 256 ? 19.812 17.373 -4.636 1.00 96.56 256 GLY A O 1
ATOM 2058 N N . LEU A 1 257 ? 19.811 18.799 -6.373 1.00 97.38 257 LEU A N 1
ATOM 2059 C CA . LEU A 1 257 ? 21.092 19.430 -6.033 1.00 97.38 257 LEU A CA 1
ATOM 2060 C C . LEU A 1 257 ? 21.011 20.264 -4.747 1.00 97.38 257 LEU A C 1
ATOM 2062 O O . LEU A 1 257 ? 21.926 20.192 -3.928 1.00 97.38 257 LEU A O 1
ATOM 2066 N N . GLU A 1 258 ? 19.922 21.011 -4.538 1.00 97.12 258 GLU A N 1
ATOM 2067 C CA . GLU A 1 258 ? 19.669 21.764 -3.301 1.00 97.12 258 GLU A CA 1
ATOM 2068 C C . GLU A 1 258 ? 19.630 20.827 -2.083 1.00 97.12 258 GLU A C 1
ATOM 2070 O O . GLU A 1 258 ? 20.250 21.110 -1.059 1.00 97.12 258 GLU A O 1
ATOM 2075 N N . MET A 1 259 ? 18.947 19.684 -2.192 1.00 97.44 259 MET A N 1
ATOM 2076 C CA . MET A 1 259 ? 18.888 18.692 -1.111 1.00 97.44 259 MET A CA 1
ATOM 2077 C C . MET A 1 259 ? 20.261 18.085 -0.805 1.00 97.44 259 MET A C 1
ATOM 2079 O O . MET A 1 259 ? 20.625 17.953 0.363 1.00 97.44 259 MET A O 1
ATOM 2083 N N . CYS A 1 260 ? 21.054 17.777 -1.837 1.00 97.75 260 CYS A N 1
ATOM 2084 C CA . CYS A 1 260 ? 22.435 17.322 -1.657 1.00 97.75 260 CYS A CA 1
ATOM 2085 C C . CYS A 1 260 ? 23.300 18.391 -0.969 1.00 97.75 260 CYS A C 1
ATOM 2087 O O . CYS A 1 260 ? 24.093 18.062 -0.091 1.00 97.75 260 CYS A O 1
ATOM 2089 N N . ALA A 1 261 ? 23.125 19.669 -1.322 1.00 97.06 261 ALA A N 1
ATOM 2090 C CA . ALA A 1 261 ? 23.849 20.774 -0.697 1.00 97.06 261 ALA A CA 1
ATOM 2091 C C . ALA A 1 261 ? 23.498 20.932 0.796 1.00 97.06 261 ALA A C 1
ATOM 2093 O O . ALA A 1 261 ? 24.396 21.084 1.619 1.00 97.06 261 ALA A O 1
ATOM 2094 N N . LYS A 1 262 ? 22.220 20.804 1.175 1.00 96.50 262 LYS A N 1
ATOM 2095 C CA . LYS A 1 262 ? 21.802 20.817 2.593 1.00 96.50 262 LYS A CA 1
ATOM 2096 C C . LYS A 1 262 ? 22.351 19.629 3.382 1.00 96.50 262 LYS A C 1
ATOM 2098 O O . LYS A 1 262 ? 22.750 19.771 4.535 1.00 96.50 262 LYS A O 1
ATOM 2103 N N . ALA A 1 263 ? 22.391 18.451 2.760 1.00 96.94 263 ALA A N 1
ATOM 2104 C CA . ALA A 1 263 ? 23.016 17.278 3.362 1.00 96.94 263 ALA A CA 1
ATOM 2105 C C . ALA A 1 263 ? 24.535 17.466 3.534 1.00 96.94 263 ALA A C 1
ATOM 2107 O O . ALA A 1 263 ? 25.099 17.010 4.528 1.00 96.94 263 ALA A O 1
ATOM 2108 N N . ASP A 1 264 ? 25.195 18.181 2.615 1.00 95.69 264 ASP A N 1
ATOM 2109 C CA . ASP A 1 264 ? 26.618 18.521 2.713 1.00 95.69 264 ASP A CA 1
ATOM 2110 C C . ASP A 1 264 ? 26.957 19.360 3.948 1.00 95.69 264 ASP A C 1
ATOM 2112 O O . ASP A 1 264 ? 27.984 19.111 4.582 1.00 95.69 264 ASP A O 1
ATOM 2116 N N . GLU A 1 265 ? 26.085 20.295 4.326 1.00 96.31 265 GLU A N 1
ATOM 2117 C CA . GLU A 1 265 ? 26.244 21.124 5.530 1.00 96.31 265 GLU A CA 1
ATOM 2118 C C . GLU A 1 265 ? 26.265 20.291 6.826 1.00 96.31 265 GLU A C 1
ATOM 2120 O O . GLU A 1 265 ? 26.807 20.733 7.839 1.00 96.31 265 GLU A O 1
ATOM 2125 N N . HIS A 1 266 ? 25.740 19.062 6.785 1.00 95.81 266 HIS A N 1
ATOM 2126 C CA . HIS A 1 266 ? 25.539 18.197 7.947 1.00 95.81 266 HIS A CA 1
ATOM 2127 C C . HIS A 1 266 ? 26.279 16.850 7.864 1.00 95.81 266 HIS A C 1
ATOM 2129 O O . HIS A 1 266 ? 25.944 15.913 8.586 1.00 95.81 266 HIS A O 1
ATOM 2135 N N . LEU A 1 267 ? 27.310 16.716 7.023 1.00 94.25 267 LEU A N 1
ATOM 2136 C CA . LEU A 1 267 ? 28.061 15.454 6.882 1.00 94.25 267 LEU A CA 1
ATOM 2137 C C . LEU A 1 267 ? 28.733 14.975 8.176 1.00 94.25 267 LEU A C 1
ATOM 2139 O O . LEU A 1 267 ? 28.812 13.769 8.423 1.00 94.25 267 LEU A O 1
ATOM 2143 N N . GLU A 1 268 ? 29.190 15.915 9.000 1.00 93.88 268 GLU A N 1
ATOM 2144 C CA . GLU A 1 268 ? 29.843 15.634 10.284 1.00 93.88 268 GLU A CA 1
ATOM 2145 C C . GLU A 1 268 ? 28.839 15.410 11.425 1.00 93.88 268 GLU A C 1
ATOM 2147 O O . GLU A 1 268 ? 29.231 15.039 12.532 1.00 93.88 268 GLU A O 1
ATOM 2152 N N . ALA A 1 269 ? 27.538 15.596 11.169 1.00 93.50 269 ALA A N 1
ATOM 2153 C CA . ALA A 1 269 ? 26.508 15.289 12.148 1.00 93.50 269 ALA A CA 1
ATOM 2154 C C . ALA A 1 269 ? 26.511 13.786 12.474 1.00 93.50 269 ALA A C 1
ATOM 2156 O O . ALA A 1 269 ? 26.728 12.925 11.611 1.00 93.50 269 ALA A O 1
ATOM 2157 N N . THR A 1 270 ? 26.284 13.490 13.751 1.00 91.06 270 THR A N 1
ATOM 2158 C CA . THR A 1 270 ? 26.178 12.128 14.301 1.00 91.06 270 THR A CA 1
ATOM 2159 C C . THR A 1 270 ? 24.906 11.944 15.121 1.00 91.06 270 THR A C 1
ATOM 2161 O O . THR A 1 270 ? 24.603 10.833 15.554 1.00 91.06 270 THR A O 1
ATOM 2164 N N . ASP A 1 271 ? 24.147 13.021 15.345 1.00 95.06 271 ASP A N 1
ATOM 2165 C CA . ASP A 1 271 ? 22.839 12.930 15.963 1.00 95.06 271 ASP A CA 1
ATOM 2166 C C . ASP A 1 271 ? 21.836 12.318 14.967 1.00 95.06 271 ASP A C 1
ATOM 2168 O O . ASP A 1 271 ? 21.842 12.671 13.782 1.00 95.06 271 ASP A O 1
ATOM 2172 N N . PRO A 1 272 ? 20.946 11.416 15.419 1.00 93.38 272 PRO A N 1
ATOM 2173 C CA . PRO A 1 272 ? 20.096 10.674 14.495 1.00 93.38 272 PRO A CA 1
ATOM 2174 C C . PRO A 1 272 ? 19.087 11.512 13.696 1.00 93.38 272 PRO A C 1
ATOM 2176 O O . PRO A 1 272 ? 18.550 11.034 12.700 1.00 93.38 272 PRO A O 1
ATOM 2179 N N . GLU A 1 273 ? 18.786 12.727 14.155 1.00 92.44 273 GLU A N 1
ATOM 2180 C CA . GLU A 1 273 ? 17.828 13.635 13.522 1.00 92.44 273 GLU A CA 1
ATOM 2181 C C . GLU A 1 273 ? 18.446 14.346 12.310 1.00 92.44 273 GLU A C 1
ATOM 2183 O O . GLU A 1 273 ? 17.795 14.538 11.283 1.00 92.44 273 GLU A O 1
ATOM 2188 N N . THR A 1 274 ? 19.716 14.730 12.410 1.00 94.31 274 THR A N 1
ATOM 2189 C CA . THR A 1 274 ? 20.368 15.575 11.404 1.00 94.31 274 THR A CA 1
ATOM 2190 C C . THR A 1 274 ? 21.240 14.776 10.435 1.00 94.31 274 THR A C 1
ATOM 2192 O O . THR A 1 274 ? 21.431 15.204 9.298 1.00 94.31 274 THR A O 1
ATOM 2195 N N . GLU A 1 275 ? 21.752 13.609 10.843 1.00 96.12 275 GLU A N 1
ATOM 2196 C CA . GLU A 1 275 ? 22.705 12.836 10.042 1.00 96.12 275 GLU A CA 1
ATOM 2197 C C . GLU A 1 275 ? 22.128 12.378 8.677 1.00 96.12 275 GLU A C 1
ATOM 2199 O O . GLU A 1 275 ? 21.172 11.591 8.629 1.00 96.12 275 GLU A O 1
ATOM 2204 N N . PRO A 1 276 ? 22.749 12.775 7.546 1.00 96.75 276 PRO A N 1
ATOM 2205 C CA . PRO A 1 276 ? 22.305 12.412 6.202 1.00 96.75 276 PRO A CA 1
ATOM 2206 C C . PRO A 1 276 ? 22.759 10.993 5.821 1.00 96.75 276 PRO A C 1
ATOM 2208 O O . PRO A 1 276 ? 23.662 10.811 5.009 1.00 96.75 276 PRO A O 1
ATOM 2211 N N . THR A 1 277 ? 22.157 9.975 6.441 1.00 94.06 277 THR A N 1
ATOM 2212 C CA . THR A 1 277 ? 22.655 8.581 6.473 1.00 94.06 277 THR A CA 1
ATOM 2213 C C . THR A 1 277 ? 23.049 8.018 5.103 1.00 94.06 277 THR A C 1
ATOM 2215 O O . THR A 1 277 ? 24.189 7.580 4.914 1.00 94.06 277 THR A O 1
ATOM 2218 N N . VAL A 1 278 ? 22.128 8.015 4.131 1.00 97.19 278 VAL A N 1
ATOM 2219 C CA . VAL A 1 278 ? 22.389 7.408 2.812 1.00 97.19 278 VAL A CA 1
ATOM 2220 C C . VAL A 1 278 ? 23.359 8.256 2.002 1.00 97.19 278 VAL A C 1
ATOM 2222 O O . VAL A 1 278 ? 24.321 7.734 1.432 1.00 97.19 278 VAL A O 1
ATOM 2225 N N . TYR A 1 279 ? 23.135 9.568 1.993 1.00 98.00 279 TYR A N 1
ATOM 2226 C CA . TYR A 1 279 ? 23.973 10.518 1.280 1.00 98.00 279 TYR A CA 1
ATOM 2227 C C . TYR A 1 279 ? 25.433 10.480 1.765 1.00 98.00 279 TYR A C 1
ATOM 2229 O O . TYR A 1 279 ? 26.354 10.329 0.959 1.00 98.00 279 TYR A O 1
ATOM 2237 N N . LYS A 1 280 ? 25.657 10.512 3.085 1.00 97.00 280 LYS A N 1
ATOM 2238 C CA . LYS A 1 280 ? 26.977 10.410 3.731 1.00 97.00 280 LYS A CA 1
ATOM 2239 C C . LYS A 1 280 ? 27.686 9.114 3.353 1.00 97.00 280 LYS A C 1
ATOM 2241 O O . LYS A 1 280 ? 28.850 9.142 2.948 1.00 97.00 280 LYS A O 1
ATOM 2246 N N . GLN A 1 281 ? 26.989 7.979 3.431 1.00 96.31 281 GLN A N 1
ATOM 2247 C CA . GLN A 1 281 ? 27.537 6.670 3.063 1.00 96.31 281 GLN A CA 1
ATOM 2248 C C . GLN A 1 281 ? 27.986 6.628 1.594 1.00 96.31 281 GLN A C 1
ATOM 2250 O O . GLN A 1 281 ? 29.084 6.143 1.285 1.00 96.31 281 GLN A O 1
ATOM 2255 N N . LEU A 1 282 ? 27.155 7.144 0.684 1.00 96.75 282 LEU A N 1
ATOM 2256 C CA . LEU A 1 282 ? 27.467 7.195 -0.741 1.00 96.75 282 LEU A CA 1
ATOM 2257 C C . LEU A 1 282 ? 28.658 8.112 -1.018 1.00 96.75 282 LEU A C 1
ATOM 2259 O O . LEU A 1 282 ? 29.623 7.687 -1.657 1.00 96.75 282 LEU A O 1
ATOM 2263 N N . LYS A 1 283 ? 28.622 9.339 -0.488 1.00 95.81 283 LYS A N 1
ATOM 2264 C CA . LYS A 1 283 ? 29.674 10.340 -0.677 1.00 95.81 283 LYS A CA 1
ATOM 2265 C C . LYS A 1 283 ? 31.023 9.831 -0.175 1.00 95.81 283 LYS A C 1
ATOM 2267 O O . LYS A 1 283 ? 32.003 9.875 -0.917 1.00 95.81 283 LYS A O 1
ATOM 2272 N N . ASN A 1 284 ? 31.067 9.233 1.016 1.00 95.00 284 ASN A N 1
ATOM 2273 C CA . ASN A 1 284 ? 32.284 8.635 1.576 1.00 95.00 284 ASN A CA 1
ATOM 2274 C C . ASN A 1 284 ? 32.812 7.462 0.740 1.00 95.00 284 ASN A C 1
ATOM 2276 O O . ASN A 1 284 ? 34.024 7.278 0.604 1.00 95.00 284 ASN A O 1
ATOM 2280 N N . SER A 1 285 ? 31.917 6.655 0.170 1.00 94.50 285 SER A N 1
ATOM 2281 C CA . SER A 1 285 ? 32.302 5.531 -0.688 1.00 94.50 285 SER A CA 1
ATOM 2282 C C . SER A 1 285 ? 32.863 6.001 -2.030 1.00 94.50 285 SER A C 1
ATOM 2284 O O . SER A 1 285 ? 33.861 5.453 -2.502 1.00 94.50 285 SER A O 1
ATOM 2286 N N . MET A 1 286 ? 32.260 7.030 -2.626 1.00 93.81 286 MET A N 1
ATOM 2287 C CA . MET A 1 286 ? 32.687 7.587 -3.909 1.00 93.81 286 MET A CA 1
ATOM 2288 C C . MET A 1 286 ? 33.940 8.459 -3.786 1.00 93.81 286 MET A C 1
ATOM 2290 O O . MET A 1 286 ? 34.760 8.454 -4.703 1.00 93.81 286 MET A O 1
ATOM 2294 N N . ALA A 1 287 ? 34.148 9.154 -2.663 1.00 91.62 287 ALA A N 1
ATOM 2295 C CA . ALA A 1 287 ? 35.335 9.980 -2.417 1.00 91.62 287 ALA A CA 1
ATOM 2296 C C . ALA A 1 287 ? 36.647 9.192 -2.577 1.00 91.62 287 ALA A C 1
ATOM 2298 O O . ALA A 1 287 ? 37.631 9.721 -3.089 1.00 91.62 287 ALA A O 1
ATOM 2299 N N . LYS A 1 288 ? 36.635 7.895 -2.242 1.00 89.06 288 LYS A N 1
ATOM 2300 C CA . LYS A 1 288 ? 37.774 6.970 -2.400 1.00 89.06 288 LYS A CA 1
ATOM 2301 C C . LYS A 1 288 ? 38.202 6.748 -3.856 1.00 89.06 288 LYS A C 1
ATOM 2303 O O . LYS A 1 288 ? 39.255 6.168 -4.092 1.00 89.06 288 LYS A O 1
ATOM 2308 N N . GLN A 1 289 ? 37.376 7.150 -4.820 1.00 88.06 289 GLN A N 1
ATOM 2309 C CA . GLN A 1 289 ? 37.627 6.997 -6.255 1.00 88.06 289 GLN A CA 1
ATOM 2310 C C . GLN A 1 289 ? 38.164 8.278 -6.904 1.00 88.06 289 GLN A C 1
ATOM 2312 O O . GLN A 1 289 ? 38.458 8.273 -8.099 1.00 88.06 289 GLN A O 1
ATOM 2317 N N . LEU A 1 290 ? 38.277 9.377 -6.150 1.00 88.62 290 LEU A N 1
ATOM 2318 C CA . LEU A 1 290 ? 38.817 10.627 -6.672 1.00 88.62 290 LEU A CA 1
ATOM 2319 C C . LEU A 1 290 ? 40.340 10.533 -6.863 1.00 88.62 290 LEU A C 1
ATOM 2321 O O . LEU A 1 290 ? 41.027 9.914 -6.046 1.00 88.62 290 LEU A O 1
ATOM 2325 N N . PRO A 1 291 ? 40.890 11.170 -7.913 1.00 86.31 291 PRO A N 1
ATOM 2326 C CA . PRO A 1 291 ? 42.335 11.310 -8.060 1.00 86.31 291 PRO A CA 1
ATOM 2327 C C . PRO A 1 291 ? 42.913 12.181 -6.932 1.00 86.31 291 PRO A C 1
ATOM 2329 O O . PRO A 1 291 ? 42.189 12.938 -6.284 1.00 86.31 291 PRO A O 1
ATOM 2332 N N . SER A 1 292 ? 44.228 12.119 -6.701 1.00 84.94 292 SER A N 1
ATOM 2333 C CA . SER A 1 292 ? 44.865 12.996 -5.709 1.00 84.94 292 SER A CA 1
ATOM 2334 C C . SER A 1 292 ? 44.762 14.465 -6.132 1.00 84.94 292 SER A C 1
ATOM 2336 O O . SER A 1 292 ? 45.220 14.852 -7.209 1.00 84.94 292 SER A O 1
ATOM 2338 N N . LYS A 1 293 ? 44.204 15.297 -5.242 1.00 85.25 293 LYS A N 1
ATOM 2339 C CA . LYS A 1 293 ? 44.097 16.754 -5.420 1.00 85.25 293 LYS A CA 1
ATOM 2340 C C . LYS A 1 293 ? 45.464 17.432 -5.544 1.00 85.25 293 LYS A C 1
ATOM 2342 O O . LYS A 1 293 ? 45.580 18.467 -6.197 1.00 85.25 293 LYS A O 1
ATOM 2347 N N . GLU A 1 294 ? 46.477 16.872 -4.892 1.00 83.44 294 GLU A N 1
ATOM 2348 C CA . GLU A 1 294 ? 47.849 17.388 -4.892 1.00 83.44 294 GLU A CA 1
ATOM 2349 C C . GLU A 1 294 ? 48.587 17.025 -6.181 1.00 83.44 294 GLU A C 1
ATOM 2351 O O . GLU A 1 294 ? 49.373 17.831 -6.670 1.00 83.44 294 GLU A O 1
ATOM 2356 N N . ALA A 1 295 ? 48.293 15.852 -6.753 1.00 85.31 295 ALA A N 1
ATOM 2357 C CA . ALA A 1 295 ? 48.929 15.372 -7.976 1.00 85.31 295 ALA A CA 1
ATOM 2358 C C . ALA A 1 295 ? 48.375 16.046 -9.243 1.00 85.31 295 ALA A C 1
ATOM 2360 O O . ALA A 1 295 ? 49.148 16.398 -10.130 1.00 85.31 295 ALA A O 1
ATOM 2361 N N . ASP A 1 296 ? 47.053 16.242 -9.333 1.00 87.62 296 ASP A N 1
ATOM 2362 C CA . ASP A 1 296 ? 46.418 16.883 -10.491 1.00 87.62 296 ASP A CA 1
ATOM 2363 C C . ASP A 1 296 ? 45.131 17.624 -10.094 1.00 87.62 296 ASP A C 1
ATOM 2365 O O . ASP A 1 296 ? 44.042 17.053 -9.970 1.00 87.62 296 ASP A O 1
ATOM 2369 N N . ARG A 1 297 ? 45.247 18.945 -9.921 1.00 88.00 297 ARG A N 1
ATOM 2370 C CA . ARG A 1 297 ? 44.124 19.815 -9.539 1.00 88.00 297 ARG A CA 1
ATOM 2371 C C . ARG A 1 297 ? 43.036 19.906 -10.611 1.00 88.00 297 ARG A C 1
ATOM 2373 O O . ARG A 1 297 ? 41.872 20.108 -10.259 1.00 88.00 297 ARG A O 1
ATOM 2380 N N . VAL A 1 298 ? 43.388 19.797 -11.894 1.00 87.75 298 VAL A N 1
ATOM 2381 C CA . VAL A 1 298 ? 42.429 19.925 -13.004 1.00 87.75 298 VAL A CA 1
ATOM 2382 C C . VAL A 1 298 ? 41.607 18.647 -13.108 1.00 87.75 298 VAL A C 1
ATOM 2384 O O . VAL A 1 298 ? 40.375 18.719 -13.096 1.00 87.75 298 VAL A O 1
ATOM 2387 N N . ALA A 1 299 ? 42.271 17.488 -13.109 1.00 87.06 299 ALA A N 1
ATOM 2388 C CA . ALA A 1 299 ? 41.598 16.195 -13.085 1.00 87.06 299 ALA A CA 1
ATOM 2389 C C . ALA A 1 299 ? 40.740 16.033 -11.825 1.00 87.06 299 ALA A C 1
ATOM 2391 O O . ALA A 1 299 ? 39.601 15.577 -11.920 1.00 87.06 299 ALA A O 1
ATOM 2392 N N . TYR A 1 300 ? 41.227 16.481 -10.661 1.00 89.50 300 TYR A N 1
ATOM 2393 C CA . TYR A 1 300 ? 40.437 16.491 -9.430 1.00 89.50 300 TYR A CA 1
ATOM 2394 C C . TYR A 1 300 ? 39.169 17.336 -9.556 1.00 89.50 300 TYR A C 1
ATOM 2396 O O . TYR A 1 300 ? 38.088 16.866 -9.211 1.00 89.50 300 TYR A O 1
ATOM 2404 N N . LYS A 1 301 ? 39.270 18.573 -10.062 1.00 88.31 301 LYS A N 1
ATOM 2405 C CA . LYS A 1 301 ? 38.105 19.460 -10.205 1.00 88.31 301 LYS A CA 1
ATOM 2406 C C . LYS A 1 301 ? 37.059 18.863 -11.150 1.00 88.31 301 LYS A C 1
ATOM 2408 O O . LYS A 1 301 ? 35.875 18.881 -10.824 1.00 88.31 301 LYS A O 1
ATOM 2413 N N . ALA A 1 302 ? 37.490 18.305 -12.282 1.00 88.31 302 ALA A N 1
ATOM 2414 C CA . ALA A 1 302 ? 36.595 17.646 -13.230 1.00 88.31 302 ALA A CA 1
ATOM 2415 C C . ALA A 1 302 ? 35.939 16.386 -12.630 1.00 88.31 302 ALA A C 1
ATOM 2417 O O . ALA A 1 302 ? 34.723 16.219 -12.724 1.00 88.31 302 ALA A O 1
ATOM 2418 N N . ALA A 1 303 ? 36.722 15.528 -11.967 1.00 89.50 303 ALA A N 1
ATOM 2419 C CA . ALA A 1 303 ? 36.227 14.308 -11.330 1.00 89.50 303 ALA A CA 1
ATOM 2420 C C . ALA A 1 303 ? 35.271 14.598 -10.162 1.00 89.50 303 ALA A C 1
ATOM 2422 O O . ALA A 1 303 ? 34.264 13.913 -10.016 1.00 89.50 303 ALA A O 1
ATOM 2423 N N . SER A 1 304 ? 35.554 15.631 -9.368 1.00 89.06 304 SER A N 1
ATOM 2424 C CA . SER A 1 304 ? 34.709 16.076 -8.256 1.00 89.06 304 SER A CA 1
ATOM 2425 C C . SER A 1 304 ? 33.368 16.636 -8.744 1.00 89.06 304 SER A C 1
ATOM 2427 O O . SER A 1 304 ? 32.320 16.234 -8.244 1.00 89.06 304 SER A O 1
ATOM 2429 N N . GLY A 1 305 ? 33.373 17.473 -9.791 1.00 89.69 305 GLY A N 1
ATOM 2430 C CA . GLY A 1 305 ? 32.132 17.965 -10.399 1.00 89.69 305 GLY A CA 1
ATOM 2431 C C . GLY A 1 305 ? 31.263 16.831 -10.949 1.00 89.69 305 GLY A C 1
ATOM 2432 O O . GLY A 1 305 ? 30.062 16.788 -10.694 1.00 89.69 305 GLY A O 1
ATOM 2433 N N . LYS A 1 306 ? 31.875 15.854 -11.632 1.00 91.69 306 LYS A N 1
ATOM 2434 C CA . LYS A 1 306 ? 31.163 14.653 -12.088 1.00 91.69 306 LYS A CA 1
ATOM 2435 C C . LYS A 1 306 ? 30.626 13.822 -10.918 1.00 91.69 306 LYS A C 1
ATOM 2437 O O . LYS A 1 306 ? 29.483 13.387 -10.963 1.00 91.69 306 LYS A O 1
ATOM 2442 N N . GLN A 1 307 ? 31.422 13.625 -9.868 1.00 94.38 307 GLN A N 1
ATOM 2443 C CA . GLN A 1 307 ? 31.000 12.892 -8.676 1.00 94.38 307 GLN A CA 1
ATOM 2444 C C . GLN A 1 307 ? 29.771 13.530 -8.020 1.00 94.38 307 GLN A C 1
ATOM 2446 O O . GLN A 1 307 ? 28.878 12.802 -7.603 1.00 94.38 307 GLN A O 1
ATOM 2451 N N . GLN A 1 308 ? 29.705 14.862 -7.943 1.00 94.62 308 GLN A N 1
ATOM 2452 C CA . GLN A 1 308 ? 28.546 15.559 -7.386 1.00 94.62 308 GLN A CA 1
ATOM 2453 C C . GLN A 1 308 ? 27.264 15.244 -8.172 1.00 94.62 308 GLN A C 1
ATOM 2455 O O . GLN A 1 308 ? 26.239 14.943 -7.565 1.00 94.62 308 GLN A O 1
ATOM 2460 N N . LEU A 1 309 ? 27.335 15.246 -9.508 1.00 96.06 309 LEU A N 1
ATOM 2461 C CA . LEU A 1 309 ? 26.205 14.874 -10.365 1.00 96.06 309 LEU A CA 1
ATOM 2462 C C . LEU A 1 309 ? 25.854 13.385 -10.243 1.00 96.06 309 LEU A C 1
ATOM 2464 O O . LEU A 1 309 ? 24.678 13.045 -10.178 1.00 96.06 309 LEU A O 1
ATOM 2468 N N . ASP A 1 310 ? 26.850 12.499 -10.151 1.00 95.56 310 ASP A N 1
ATOM 2469 C CA . ASP A 1 310 ? 26.626 11.061 -9.955 1.00 95.56 310 ASP A CA 1
ATOM 2470 C C . ASP A 1 310 ? 25.940 10.767 -8.609 1.00 95.56 310 ASP A C 1
ATOM 2472 O O . ASP A 1 310 ? 25.097 9.875 -8.530 1.00 95.56 310 ASP A O 1
ATOM 2476 N N . ILE A 1 311 ? 26.292 11.501 -7.547 1.00 97.00 311 ILE A N 1
ATOM 2477 C CA . ILE A 1 311 ? 25.629 11.404 -6.239 1.00 97.00 311 ILE A CA 1
ATOM 2478 C C . ILE A 1 311 ? 24.201 11.942 -6.343 1.00 97.00 311 ILE A C 1
ATOM 2480 O O . ILE A 1 311 ? 23.274 11.245 -5.944 1.00 97.00 311 ILE A O 1
ATOM 2484 N N . ALA A 1 312 ? 24.005 13.137 -6.908 1.00 97.50 312 ALA A N 1
ATOM 2485 C CA . ALA A 1 312 ? 22.675 13.728 -7.060 1.00 97.50 312 ALA A CA 1
ATOM 2486 C C . ALA A 1 312 ? 21.736 12.831 -7.882 1.00 97.50 312 ALA A C 1
ATOM 2488 O O . ALA A 1 312 ? 20.588 12.626 -7.492 1.00 97.50 312 ALA A O 1
ATOM 2489 N N . CYS A 1 313 ? 22.240 12.222 -8.960 1.00 97.00 313 CYS A N 1
ATOM 2490 C CA . CYS A 1 313 ? 21.496 11.257 -9.766 1.00 97.00 313 CYS A CA 1
ATOM 2491 C C . CYS A 1 313 ? 21.071 10.028 -8.954 1.00 97.00 313 CYS A C 1
ATOM 2493 O O . CYS A 1 313 ? 19.928 9.595 -9.061 1.00 97.00 313 CYS A O 1
ATOM 2495 N N . GLU A 1 314 ? 21.964 9.470 -8.134 1.00 97.38 314 GLU A N 1
ATOM 2496 C CA . GLU A 1 314 ? 21.642 8.328 -7.270 1.00 97.38 314 GLU A CA 1
ATOM 2497 C C . GLU A 1 314 ? 20.593 8.694 -6.209 1.00 97.38 314 GLU A C 1
ATOM 2499 O O . GLU A 1 314 ? 19.675 7.925 -5.933 1.00 97.38 314 GLU A O 1
ATOM 2504 N N . MET A 1 315 ? 20.706 9.883 -5.615 1.00 97.69 315 MET A N 1
ATOM 2505 C CA . MET A 1 315 ? 19.791 10.324 -4.563 1.00 97.69 315 MET A CA 1
ATOM 2506 C C . MET A 1 315 ? 18.411 10.675 -5.099 1.00 97.69 315 MET A C 1
ATOM 2508 O O . MET A 1 315 ? 17.417 10.318 -4.472 1.00 97.69 315 MET A O 1
ATOM 2512 N N . LEU A 1 316 ? 18.332 11.308 -6.270 1.00 96.06 316 LEU A N 1
ATOM 2513 C CA . LEU A 1 316 ? 17.060 11.584 -6.929 1.00 96.06 316 LEU A CA 1
ATOM 2514 C C . LEU A 1 316 ? 16.352 10.287 -7.358 1.00 96.06 316 LEU A C 1
ATOM 2516 O O . LEU A 1 316 ? 15.135 10.170 -7.205 1.00 96.06 316 LEU A O 1
ATOM 2520 N N . ASP A 1 317 ? 17.105 9.292 -7.834 1.00 95.62 317 ASP A N 1
ATOM 2521 C CA . ASP A 1 317 ? 16.584 7.961 -8.166 1.00 95.62 317 ASP A CA 1
ATOM 2522 C C . ASP A 1 317 ? 15.965 7.284 -6.936 1.00 95.62 317 ASP A C 1
ATOM 2524 O O . ASP A 1 317 ? 14.790 6.920 -6.951 1.00 95.62 317 ASP A O 1
ATOM 2528 N N . HIS A 1 318 ? 16.705 7.225 -5.824 1.00 96.25 318 HIS A N 1
ATOM 2529 C CA . HIS A 1 318 ? 16.198 6.665 -4.572 1.00 96.25 318 HIS A CA 1
ATOM 2530 C C . HIS A 1 318 ? 14.967 7.420 -4.048 1.00 96.25 318 HIS A C 1
ATOM 2532 O O . HIS A 1 318 ? 14.008 6.796 -3.588 1.00 96.25 318 HIS A O 1
ATOM 2538 N N . LEU A 1 319 ? 14.988 8.755 -4.125 1.00 95.69 319 LEU A N 1
ATOM 2539 C CA . LEU A 1 319 ? 13.908 9.617 -3.653 1.00 95.69 319 LEU A CA 1
ATOM 2540 C C . LEU A 1 319 ? 12.617 9.360 -4.429 1.00 95.69 319 LEU A C 1
ATOM 2542 O O . LEU A 1 319 ? 11.565 9.117 -3.841 1.00 95.69 319 LEU A O 1
ATOM 2546 N N . THR A 1 320 ? 12.702 9.382 -5.758 1.00 93.06 320 THR A N 1
ATOM 2547 C CA . THR A 1 320 ? 11.537 9.205 -6.631 1.00 93.06 320 THR A CA 1
ATOM 2548 C C . THR A 1 320 ? 11.010 7.772 -6.613 1.00 93.06 320 THR A C 1
ATOM 2550 O O . THR A 1 320 ? 9.792 7.586 -6.591 1.00 93.06 320 THR A O 1
ATOM 2553 N N . ALA A 1 321 ? 11.896 6.771 -6.550 1.00 92.69 321 ALA A N 1
ATOM 2554 C CA . ALA A 1 321 ? 11.516 5.364 -6.475 1.00 92.69 321 ALA A CA 1
ATOM 2555 C C . ALA A 1 321 ? 10.792 5.021 -5.164 1.00 92.69 321 ALA A C 1
ATOM 2557 O O . ALA A 1 321 ? 9.773 4.330 -5.200 1.00 92.69 321 ALA A O 1
ATOM 2558 N N . GLY A 1 322 ? 11.290 5.506 -4.020 1.00 92.38 322 GLY A N 1
ATOM 2559 C CA . GLY A 1 322 ? 10.681 5.242 -2.713 1.00 92.38 322 GLY A CA 1
ATOM 2560 C C . GLY A 1 322 ? 9.371 6.000 -2.485 1.00 92.38 322 GLY A C 1
ATOM 2561 O O . GLY A 1 322 ? 8.460 5.474 -1.860 1.00 92.38 322 GLY A O 1
ATOM 2562 N N . HIS A 1 323 ? 9.250 7.214 -3.025 1.00 93.12 323 HIS A N 1
ATOM 2563 C CA . HIS A 1 323 ? 8.053 8.041 -2.875 1.00 93.12 323 HIS A CA 1
ATOM 2564 C C . HIS A 1 323 ? 6.830 7.439 -3.588 1.00 93.12 323 HIS A C 1
ATOM 2566 O O . HIS A 1 323 ? 5.853 7.042 -2.956 1.00 93.12 323 HIS A O 1
ATOM 2572 N N . GLU A 1 324 ? 6.852 7.380 -4.923 1.00 91.88 324 GLU A N 1
ATOM 2573 C CA . GLU A 1 324 ? 5.619 7.145 -5.683 1.00 91.88 324 GLU A CA 1
ATOM 2574 C C . GLU A 1 324 ? 5.105 5.712 -5.501 1.00 91.88 324 GLU A C 1
ATOM 2576 O O . GLU A 1 324 ? 3.902 5.490 -5.364 1.00 91.88 324 GLU A O 1
ATOM 2581 N N . THR A 1 325 ? 6.011 4.733 -5.451 1.00 94.12 325 THR A N 1
ATOM 2582 C CA . THR A 1 325 ? 5.638 3.315 -5.382 1.00 94.12 325 THR A CA 1
ATOM 2583 C C . THR A 1 325 ? 4.967 2.968 -4.055 1.00 94.12 325 THR A C 1
ATOM 2585 O O . THR A 1 325 ? 3.901 2.348 -4.048 1.00 94.12 325 THR A O 1
ATOM 2588 N N . SER A 1 326 ? 5.530 3.430 -2.936 1.00 95.81 326 SER A N 1
ATOM 2589 C CA . SER A 1 326 ? 4.941 3.251 -1.611 1.00 95.81 326 SER A CA 1
ATOM 2590 C C . SER A 1 326 ? 3.630 4.020 -1.466 1.00 95.81 326 SER A C 1
ATOM 2592 O O . SER A 1 326 ? 2.675 3.488 -0.897 1.00 95.81 326 SER A O 1
ATOM 2594 N N . ALA A 1 327 ? 3.536 5.235 -2.025 1.00 96.44 327 ALA A N 1
ATOM 2595 C CA . ALA A 1 327 ? 2.309 6.029 -1.971 1.00 96.44 327 ALA A CA 1
ATOM 2596 C C . ALA A 1 327 ? 1.141 5.323 -2.671 1.00 96.44 327 ALA A C 1
ATOM 2598 O O . ALA A 1 327 ? 0.020 5.287 -2.158 1.00 96.44 327 ALA A O 1
ATOM 2599 N N . VAL A 1 328 ? 1.408 4.733 -3.836 1.00 95.75 328 VAL A N 1
ATOM 2600 C CA . VAL A 1 328 ? 0.431 3.962 -4.613 1.00 95.75 328 VAL A CA 1
ATOM 2601 C C . VAL A 1 328 ? 0.028 2.691 -3.869 1.00 95.75 328 VAL A C 1
ATOM 2603 O O . VAL A 1 328 ? -1.165 2.418 -3.750 1.00 95.75 328 VAL A O 1
ATOM 2606 N N . GLY A 1 329 ? 0.998 1.963 -3.304 1.00 96.81 329 GLY A N 1
ATOM 2607 C CA . GLY A 1 329 ? 0.732 0.774 -2.491 1.00 96.81 329 GLY A CA 1
ATOM 2608 C C . GLY A 1 329 ? -0.178 1.074 -1.297 1.00 96.81 329 GLY A C 1
ATOM 2609 O O . GLY A 1 329 ? -1.166 0.374 -1.089 1.00 96.81 329 GLY A O 1
ATOM 2610 N N . LEU A 1 330 ? 0.098 2.156 -0.559 1.00 98.06 330 LEU A N 1
ATOM 2611 C CA . LEU A 1 330 ? -0.757 2.624 0.536 1.00 98.06 330 LEU A CA 1
ATOM 2612 C C . LEU A 1 330 ? -2.145 3.048 0.050 1.00 98.06 330 LEU A C 1
ATOM 2614 O O . LEU A 1 330 ? -3.137 2.704 0.683 1.00 98.06 330 LEU A O 1
ATOM 2618 N N . THR A 1 331 ? -2.232 3.759 -1.078 1.00 98.38 331 THR A N 1
ATOM 2619 C CA . THR A 1 331 ? -3.513 4.232 -1.630 1.00 98.38 331 THR A CA 1
ATOM 2620 C C . THR A 1 331 ? -4.461 3.060 -1.878 1.00 98.38 331 THR A C 1
ATOM 2622 O O . THR A 1 331 ? -5.572 3.055 -1.353 1.00 98.38 331 THR A O 1
ATOM 2625 N N . TYR A 1 332 ? -4.013 2.032 -2.603 1.00 98.44 332 TYR A N 1
ATOM 2626 C CA . TYR A 1 332 ? -4.855 0.864 -2.866 1.00 98.44 33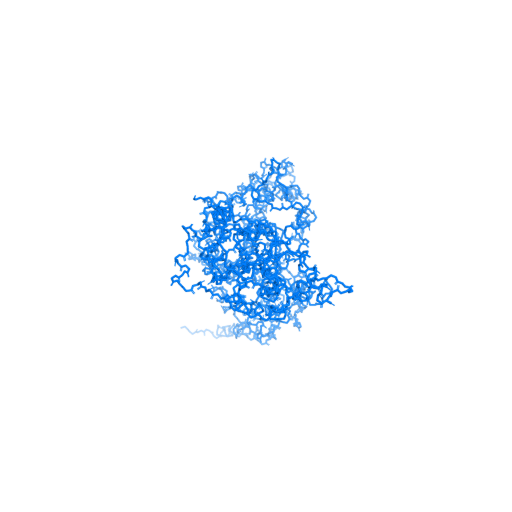2 TYR A CA 1
ATOM 2627 C C . TYR A 1 332 ? -5.093 0.009 -1.623 1.00 98.44 332 TYR A C 1
ATOM 2629 O O . TYR A 1 332 ? -6.180 -0.538 -1.478 1.00 98.44 332 TYR A O 1
ATOM 2637 N N . LEU A 1 333 ? -4.135 -0.065 -0.694 1.00 98.50 333 LEU A N 1
ATOM 2638 C CA . LEU A 1 333 ? -4.332 -0.772 0.571 1.00 98.50 333 LEU A CA 1
ATOM 2639 C C . LEU A 1 333 ? -5.470 -0.141 1.383 1.00 98.50 333 LEU A C 1
ATOM 2641 O O . LEU A 1 333 ? -6.351 -0.851 1.867 1.00 98.50 333 LEU A O 1
ATOM 2645 N N . PHE A 1 334 ? -5.465 1.187 1.533 1.00 98.75 334 PHE A N 1
ATOM 2646 C CA . PHE A 1 334 ? -6.519 1.891 2.262 1.00 98.75 334 PHE A CA 1
ATOM 2647 C C . PHE A 1 334 ? -7.859 1.816 1.540 1.00 98.75 334 PHE A C 1
ATOM 2649 O O . PHE A 1 334 ? -8.879 1.651 2.204 1.00 98.75 334 PHE A O 1
ATOM 2656 N N . TRP A 1 335 ? -7.868 1.886 0.208 1.00 98.75 335 TRP A N 1
ATOM 2657 C CA . TRP A 1 335 ? -9.081 1.688 -0.582 1.00 98.75 335 TRP A CA 1
ATOM 2658 C C . TRP A 1 335 ? -9.683 0.295 -0.364 1.00 98.75 335 TRP A C 1
ATOM 2660 O O . TRP A 1 335 ? -10.869 0.185 -0.066 1.00 98.75 335 TRP A O 1
ATOM 2670 N N . GLU A 1 336 ? -8.868 -0.762 -0.432 1.00 98.62 336 GLU A N 1
ATOM 2671 C CA . GLU A 1 336 ? -9.318 -2.133 -0.182 1.00 98.62 336 GLU A CA 1
ATOM 2672 C C . GLU A 1 336 ? -9.860 -2.303 1.239 1.00 98.62 336 GLU A C 1
ATOM 2674 O O . GLU A 1 336 ? -11.014 -2.685 1.418 1.00 98.62 336 GLU A O 1
ATOM 2679 N N . LEU A 1 337 ? -9.093 -1.923 2.264 1.00 98.50 337 LEU A N 1
ATOM 2680 C CA . LEU A 1 337 ? -9.551 -2.036 3.653 1.00 98.50 337 LEU A CA 1
ATOM 2681 C C . LEU A 1 337 ? -10.817 -1.220 3.944 1.00 98.50 337 LEU A C 1
ATOM 2683 O O . LEU A 1 337 ? -11.663 -1.671 4.716 1.00 98.50 337 LEU A O 1
ATOM 2687 N N . SER A 1 338 ? -11.001 -0.065 3.301 1.00 98.25 338 SER A N 1
ATOM 2688 C CA . SER A 1 338 ? -12.201 0.769 3.475 1.00 98.25 338 SER A CA 1
ATOM 2689 C C . SER A 1 338 ? -13.484 0.124 2.934 1.00 98.25 338 SER A C 1
ATOM 2691 O O . SER A 1 338 ? -14.574 0.557 3.299 1.00 98.25 338 SER A O 1
ATOM 2693 N N . LYS A 1 339 ? -13.374 -0.928 2.110 1.00 97.06 339 LYS A N 1
ATOM 2694 C CA . LYS A 1 339 ? -14.504 -1.761 1.656 1.00 97.06 339 LYS A CA 1
ATOM 2695 C C . LYS A 1 339 ? -14.810 -2.926 2.604 1.00 97.06 339 LYS A C 1
ATOM 2697 O O . LYS A 1 339 ? -15.837 -3.580 2.445 1.00 97.06 339 LYS A O 1
ATOM 2702 N N . HIS A 1 340 ? -13.943 -3.196 3.584 1.00 96.38 340 HIS A N 1
ATOM 2703 C CA . HIS A 1 340 ? -14.009 -4.380 4.445 1.00 96.38 340 HIS A CA 1
ATOM 2704 C C . HIS A 1 340 ? -13.951 -4.024 5.946 1.00 96.38 340 HIS A C 1
ATOM 2706 O O . HIS A 1 340 ? -12.925 -4.261 6.590 1.00 96.38 340 HIS A O 1
ATOM 2712 N N . PRO A 1 341 ? -15.046 -3.501 6.541 1.00 92.06 341 PRO A N 1
ATOM 2713 C CA . PRO A 1 341 ? -15.089 -3.124 7.960 1.00 92.06 341 PRO A CA 1
ATOM 2714 C C . PRO A 1 341 ? -14.729 -4.264 8.923 1.00 92.06 341 PRO A C 1
ATOM 2716 O O . PRO A 1 341 ? -14.002 -4.045 9.891 1.00 92.06 341 PRO A O 1
ATOM 2719 N N . ASP A 1 342 ? -15.166 -5.493 8.632 1.00 90.12 342 ASP A N 1
ATOM 2720 C CA . ASP A 1 342 ? -14.824 -6.669 9.442 1.00 90.12 342 ASP A CA 1
ATOM 2721 C C . ASP A 1 342 ? -13.318 -6.936 9.463 1.00 90.12 342 ASP A C 1
ATOM 2723 O O . ASP A 1 342 ? -12.747 -7.232 10.510 1.00 90.12 342 ASP A O 1
ATOM 2727 N N . LEU A 1 343 ? -12.649 -6.750 8.323 1.00 93.88 343 LEU A N 1
ATOM 2728 C CA . LEU A 1 343 ? -11.207 -6.937 8.227 1.00 93.88 343 LEU A CA 1
ATOM 2729 C C . LEU A 1 343 ? -10.437 -5.804 8.917 1.00 93.88 343 LEU A C 1
ATOM 2731 O O . LEU A 1 343 ? -9.377 -6.057 9.482 1.00 93.88 343 LEU A O 1
ATOM 2735 N N . GLN A 1 344 ? -10.967 -4.573 8.927 1.00 97.06 344 GLN A N 1
ATOM 2736 C CA . GLN A 1 344 ? -10.407 -3.491 9.748 1.00 97.06 344 GLN A CA 1
ATOM 2737 C C . GLN A 1 344 ? -10.481 -3.824 11.244 1.00 97.06 344 GLN A C 1
ATOM 2739 O O . GLN A 1 344 ? -9.552 -3.497 11.980 1.00 97.06 344 GLN A O 1
ATOM 2744 N N . ARG A 1 345 ? -11.566 -4.471 11.696 1.00 90.50 345 ARG A N 1
ATOM 2745 C CA . ARG A 1 345 ? -11.729 -4.925 13.086 1.00 90.50 345 ARG A CA 1
ATOM 2746 C C . ARG A 1 345 ? -10.728 -6.028 13.433 1.00 90.50 345 ARG A C 1
ATOM 2748 O O . ARG A 1 345 ? -9.969 -5.846 14.379 1.00 90.50 345 ARG A O 1
ATOM 2755 N N . GLU A 1 346 ? -10.660 -7.092 12.630 1.00 94.81 346 GLU A N 1
ATOM 2756 C CA . GLU A 1 346 ? -9.678 -8.178 12.809 1.00 94.81 346 GLU A CA 1
ATOM 2757 C C . GLU A 1 346 ? -8.234 -7.636 12.818 1.00 94.81 346 GLU A C 1
ATOM 2759 O O . GLU A 1 346 ? -7.422 -7.999 13.669 1.00 94.81 346 GLU A O 1
ATOM 2764 N N . LEU A 1 347 ? -7.910 -6.713 11.901 1.00 98.06 347 LEU A N 1
ATOM 2765 C CA . LEU A 1 347 ? -6.597 -6.069 11.861 1.00 98.06 347 LEU A CA 1
ATOM 2766 C C . LEU A 1 347 ? -6.337 -5.245 13.126 1.00 98.06 347 LEU A C 1
ATOM 2768 O O . LEU A 1 347 ? -5.241 -5.309 13.676 1.00 98.06 347 LEU A O 1
ATOM 2772 N N . ARG A 1 348 ? -7.318 -4.478 13.610 1.00 96.31 348 ARG A N 1
ATOM 2773 C CA . ARG A 1 348 ? -7.166 -3.697 14.843 1.00 96.31 348 ARG A CA 1
ATOM 2774 C C . ARG A 1 348 ? -6.892 -4.589 16.048 1.00 96.31 348 ARG A C 1
ATOM 2776 O O . ARG A 1 348 ? -6.024 -4.245 16.841 1.00 96.31 348 ARG A O 1
ATOM 2783 N N . GLU A 1 349 ? -7.585 -5.717 16.179 1.00 95.12 349 GLU A N 1
ATOM 2784 C CA . GLU A 1 349 ? -7.343 -6.690 17.254 1.00 95.12 349 GLU A CA 1
ATOM 2785 C C . GLU A 1 349 ? -5.894 -7.200 17.237 1.00 95.12 349 GLU A C 1
ATOM 2787 O O . GLU A 1 349 ? -5.223 -7.192 18.269 1.00 95.12 349 GLU A O 1
ATOM 2792 N N . GLU A 1 350 ? -5.373 -7.557 16.057 1.00 96.75 350 GLU A N 1
ATOM 2793 C CA . GLU A 1 350 ? -3.968 -7.949 15.888 1.00 96.75 350 GLU A CA 1
ATOM 2794 C C . GLU A 1 350 ? -2.998 -6.808 16.257 1.00 96.75 350 GLU A C 1
ATOM 2796 O O . GLU A 1 350 ? -1.981 -7.033 16.917 1.00 96.75 350 GLU A O 1
ATOM 2801 N N . LEU A 1 351 ? -3.309 -5.571 15.860 1.00 97.19 351 LEU A N 1
ATOM 2802 C CA . LEU A 1 351 ? -2.470 -4.399 16.120 1.00 97.19 351 LEU A CA 1
ATOM 2803 C C . LEU A 1 351 ? -2.452 -3.984 17.599 1.00 97.19 351 LEU A C 1
ATOM 2805 O O . LEU A 1 351 ? -1.408 -3.561 18.100 1.00 97.19 351 LEU A O 1
ATOM 2809 N N . LEU A 1 352 ? -3.572 -4.131 18.312 1.00 92.50 352 LEU A N 1
ATOM 2810 C CA . LEU A 1 352 ? -3.675 -3.839 19.746 1.00 92.50 352 LEU A CA 1
ATOM 2811 C C . LEU A 1 352 ? -2.819 -4.787 20.603 1.00 92.50 352 LEU A C 1
ATOM 2813 O O . LEU A 1 352 ? -2.461 -4.432 21.724 1.00 92.50 352 LEU A O 1
ATOM 2817 N N . ALA A 1 353 ? -2.425 -5.950 20.073 1.00 91.12 353 ALA A N 1
ATOM 2818 C CA . ALA A 1 353 ? -1.502 -6.871 20.737 1.00 91.12 353 ALA A CA 1
ATOM 2819 C C . ALA A 1 353 ? -0.024 -6.422 20.684 1.00 91.12 353 ALA A C 1
ATOM 2821 O O . ALA A 1 353 ? 0.837 -7.040 21.317 1.00 91.12 353 ALA A O 1
ATOM 2822 N N . LEU A 1 354 ? 0.306 -5.363 19.933 1.00 92.44 354 LEU A N 1
ATOM 2823 C CA . LEU A 1 354 ? 1.658 -4.806 19.899 1.00 92.44 354 LEU A CA 1
ATOM 2824 C C . LEU A 1 354 ? 2.027 -4.145 21.233 1.00 92.44 354 LEU A C 1
ATOM 2826 O O . LEU A 1 354 ? 1.224 -3.444 21.844 1.00 92.44 354 LEU A O 1
ATOM 2830 N N . SER A 1 355 ? 3.294 -4.294 21.626 1.00 89.38 355 SER A N 1
ATOM 2831 C CA . SER A 1 355 ? 3.877 -3.628 22.792 1.00 89.38 355 SER A CA 1
ATOM 2832 C C . SER A 1 355 ? 5.156 -2.869 22.403 1.00 89.38 355 SER A C 1
ATOM 2834 O O . SER A 1 355 ? 6.118 -3.507 21.960 1.00 89.38 355 SER A O 1
ATOM 2836 N N . PRO A 1 356 ? 5.220 -1.538 22.596 1.00 91.19 356 PRO A N 1
ATOM 2837 C CA . PRO A 1 356 ? 4.101 -0.648 22.925 1.00 91.19 356 PRO A CA 1
ATOM 2838 C C . PRO A 1 356 ? 3.050 -0.589 21.806 1.00 91.19 356 PRO A C 1
ATOM 2840 O O . PRO A 1 356 ? 3.367 -0.764 20.630 1.00 91.19 356 PRO A O 1
ATOM 2843 N N . THR A 1 357 ? 1.804 -0.313 22.179 1.00 90.19 357 THR A N 1
ATOM 2844 C CA . THR A 1 357 ? 0.705 -0.058 21.239 1.00 90.19 357 THR A CA 1
ATOM 2845 C C . THR A 1 357 ? 0.817 1.363 20.678 1.00 90.19 357 THR A C 1
ATOM 2847 O O . THR A 1 357 ? 1.196 2.288 21.397 1.00 90.19 357 THR A O 1
ATOM 2850 N N . ILE A 1 358 ? 0.489 1.565 19.398 1.00 92.81 358 ILE A N 1
ATOM 2851 C CA . ILE A 1 358 ? 0.518 2.898 18.773 1.00 92.81 358 ILE A CA 1
ATOM 2852 C C . ILE A 1 358 ? -0.811 3.601 19.061 1.00 92.81 358 ILE A C 1
ATOM 2854 O O . ILE A 1 358 ? -1.761 3.424 18.309 1.00 92.81 358 ILE A O 1
ATOM 2858 N N . THR A 1 359 ? -0.892 4.387 20.135 1.00 88.50 359 THR A N 1
ATOM 2859 C CA . THR A 1 359 ? -2.129 5.084 20.544 1.00 88.50 359 THR A CA 1
ATOM 2860 C C . THR A 1 359 ? -2.027 6.599 20.380 1.00 88.50 359 THR A C 1
ATOM 2862 O O . THR A 1 359 ? -1.003 7.185 20.739 1.00 88.50 359 THR A O 1
ATOM 2865 N N . TYR A 1 360 ? -3.100 7.246 19.925 1.00 85.44 360 TYR A N 1
ATOM 2866 C CA . TYR A 1 360 ? -3.187 8.698 19.774 1.00 85.44 360 TYR A CA 1
ATOM 2867 C C . TYR A 1 360 ? -4.590 9.233 20.122 1.00 85.44 360 TYR A C 1
ATOM 2869 O O . TYR A 1 360 ? -5.571 8.621 19.702 1.00 85.44 360 TYR A O 1
ATOM 2877 N N . PRO A 1 361 ? -4.718 10.372 20.839 1.00 80.31 361 PRO A N 1
ATOM 2878 C CA . PRO A 1 361 ? -3.650 11.177 21.444 1.00 80.31 361 PRO A CA 1
ATOM 2879 C C . PRO A 1 361 ? -2.876 10.436 22.546 1.00 80.31 361 PRO A C 1
ATOM 2881 O O . PRO A 1 361 ? -3.396 9.540 23.208 1.00 80.31 361 PRO A O 1
ATOM 2884 N N . THR A 1 362 ? -1.610 10.799 22.751 1.00 74.19 362 THR A N 1
ATOM 2885 C CA . THR A 1 362 ? -0.749 10.156 23.754 1.00 74.19 362 THR A CA 1
ATOM 2886 C C . THR A 1 362 ? -1.166 10.567 25.168 1.00 74.19 362 THR A C 1
ATOM 2888 O O . THR A 1 362 ? -1.160 11.752 25.490 1.00 74.19 362 THR A O 1
ATOM 2891 N N . GLN A 1 363 ? -1.498 9.599 26.027 1.00 57.75 363 GLN A N 1
ATOM 2892 C CA . GLN A 1 363 ? -1.997 9.855 27.391 1.00 57.75 363 GLN A CA 1
ATOM 2893 C C . GLN A 1 363 ? -0.900 10.235 28.408 1.00 57.75 363 GLN A C 1
ATOM 2895 O O . GLN A 1 363 ? -1.209 10.711 29.498 1.00 57.75 363 GLN A O 1
ATOM 2900 N N . SER A 1 364 ? 0.377 10.021 28.074 1.00 58.94 364 SER A N 1
ATOM 2901 C CA . SER A 1 364 ? 1.522 10.261 28.962 1.00 58.94 364 SER A CA 1
ATOM 2902 C C . SER A 1 364 ? 2.265 11.547 28.598 1.00 58.94 364 SER A C 1
ATOM 2904 O O . SER A 1 364 ? 2.376 11.897 27.426 1.00 58.94 364 SER A O 1
ATOM 2906 N N . SER A 1 365 ? 2.853 12.207 29.600 1.00 55.09 365 SER A N 1
ATOM 2907 C CA . SER A 1 365 ? 3.816 13.303 29.418 1.00 55.09 365 SER A CA 1
ATOM 2908 C C . SER A 1 365 ? 5.177 12.837 28.877 1.00 55.09 365 SER A C 1
ATOM 2910 O O . SER A 1 365 ? 6.046 13.662 28.595 1.00 55.09 365 SER A O 1
ATOM 2912 N N . THR A 1 366 ? 5.385 11.524 28.741 1.00 64.62 366 THR A N 1
ATOM 2913 C CA . THR A 1 366 ? 6.598 10.936 28.167 1.00 64.62 366 THR A CA 1
ATOM 2914 C C . THR A 1 366 ? 6.520 10.836 26.649 1.00 64.62 366 THR A C 1
ATOM 2916 O O . THR A 1 366 ? 5.465 10.599 26.065 1.00 64.62 366 THR A O 1
ATOM 2919 N N . THR A 1 367 ? 7.679 10.971 26.007 1.00 74.81 367 THR A N 1
ATOM 2920 C CA . THR A 1 367 ? 7.846 10.785 24.566 1.00 74.81 367 THR A CA 1
ATOM 2921 C C . THR A 1 367 ? 7.281 9.428 24.121 1.00 74.81 367 THR A C 1
ATOM 2923 O O . THR A 1 367 ? 7.721 8.408 24.657 1.00 74.81 367 THR A O 1
ATOM 2926 N N . PRO A 1 368 ? 6.345 9.375 23.154 1.00 84.44 368 PRO A N 1
ATOM 2927 C CA . PRO A 1 368 ? 5.735 8.118 22.746 1.00 84.44 368 PRO A CA 1
ATOM 2928 C C . PRO A 1 368 ? 6.744 7.218 22.032 1.00 84.44 368 PRO A C 1
ATOM 2930 O O . PRO A 1 368 ? 7.512 7.664 21.172 1.00 84.44 368 PRO A O 1
ATOM 2933 N N . GLU A 1 369 ? 6.718 5.934 22.377 1.00 88.56 369 GLU A N 1
ATOM 2934 C CA . GLU A 1 369 ? 7.529 4.908 21.732 1.00 88.56 369 GLU A CA 1
ATOM 2935 C C . GLU A 1 369 ? 6.730 4.178 20.645 1.00 88.56 369 GLU A C 1
ATOM 2937 O O . GLU A 1 369 ? 5.506 4.057 20.709 1.00 88.56 369 GLU A O 1
ATOM 2942 N N . LEU A 1 370 ? 7.436 3.697 19.621 1.00 94.50 370 LEU A N 1
ATOM 2943 C CA . LEU A 1 370 ? 6.872 2.832 18.588 1.00 94.50 370 LEU A CA 1
ATOM 2944 C C . LEU A 1 370 ? 7.213 1.365 18.890 1.00 94.50 370 LEU A C 1
ATOM 2946 O O . LEU A 1 370 ? 8.315 1.098 19.385 1.00 94.50 370 LEU A O 1
ATOM 2950 N N . PRO A 1 371 ? 6.328 0.412 18.544 1.00 94.94 371 PRO A N 1
ATOM 2951 C CA . PRO A 1 371 ? 6.666 -1.001 18.571 1.00 94.94 371 PRO A CA 1
ATOM 2952 C C . PRO A 1 371 ? 7.879 -1.294 17.690 1.00 94.94 371 PRO A C 1
ATOM 2954 O O . PRO A 1 371 ? 8.169 -0.593 16.717 1.00 94.94 371 PRO A O 1
ATOM 2957 N N . SER A 1 372 ? 8.608 -2.353 18.041 1.00 93.94 372 SER A N 1
ATOM 2958 C CA . SER A 1 372 ? 9.802 -2.727 17.289 1.00 93.94 372 SER A CA 1
ATOM 2959 C C . SER A 1 372 ? 9.447 -3.035 15.821 1.00 93.94 372 SER A C 1
ATOM 2961 O O . SER A 1 372 ? 8.426 -3.677 15.558 1.00 93.94 372 SER A O 1
ATOM 2963 N N . PRO A 1 373 ? 10.295 -2.681 14.839 1.00 92.50 373 PRO A N 1
ATOM 2964 C CA . PRO A 1 373 ? 10.039 -3.042 13.442 1.00 92.50 373 PRO A CA 1
ATOM 2965 C C . PRO A 1 373 ? 9.835 -4.553 13.246 1.00 92.50 373 PRO A C 1
ATOM 2967 O O . PRO A 1 373 ? 8.999 -4.984 12.456 1.00 92.50 373 PRO A O 1
ATOM 2970 N N . LYS A 1 374 ? 10.555 -5.370 14.028 1.00 92.75 374 LYS A N 1
ATOM 2971 C CA . LYS A 1 374 ? 10.439 -6.832 14.014 1.00 92.75 374 LYS A CA 1
ATOM 2972 C C . LYS A 1 374 ? 9.060 -7.321 14.468 1.00 92.75 374 LYS A C 1
ATOM 2974 O O . LYS A 1 374 ? 8.564 -8.280 13.888 1.00 92.75 374 LYS A O 1
ATOM 2979 N N . SER A 1 375 ? 8.450 -6.700 15.481 1.00 95.06 375 SER A N 1
ATOM 2980 C CA . SER A 1 375 ? 7.117 -7.101 15.952 1.00 95.06 375 SER A CA 1
ATOM 2981 C C . SER A 1 375 ? 6.035 -6.748 14.936 1.00 95.06 375 SER A C 1
ATOM 2983 O O . SER A 1 375 ? 5.180 -7.582 14.678 1.00 95.06 375 SER A O 1
ATOM 2985 N N . ILE A 1 376 ? 6.124 -5.581 14.288 1.00 95.19 376 ILE A N 1
ATOM 2986 C CA . ILE A 1 376 ? 5.198 -5.195 13.209 1.00 95.19 376 ILE A CA 1
ATOM 2987 C C . ILE A 1 376 ? 5.324 -6.151 12.012 1.00 95.19 376 ILE A C 1
ATOM 2989 O O . ILE A 1 376 ? 4.329 -6.576 11.435 1.00 95.19 376 ILE A O 1
ATOM 2993 N N . GLU A 1 377 ? 6.546 -6.528 11.633 1.00 91.56 377 GLU A N 1
ATOM 2994 C CA . GLU A 1 377 ? 6.767 -7.488 10.548 1.00 91.56 377 GLU A CA 1
ATOM 2995 C C . GLU A 1 377 ? 6.291 -8.909 10.861 1.00 91.56 377 GLU A C 1
ATOM 2997 O O . GLU A 1 377 ? 6.104 -9.690 9.930 1.00 91.56 377 GLU A O 1
ATOM 3002 N N . ALA A 1 378 ? 6.149 -9.269 12.135 1.00 93.75 378 ALA A N 1
ATOM 3003 C CA . ALA A 1 378 ? 5.716 -10.599 12.543 1.00 93.75 378 ALA A CA 1
ATOM 3004 C C . ALA A 1 378 ? 4.190 -10.775 12.488 1.00 93.75 378 ALA A C 1
ATOM 3006 O O . ALA A 1 378 ? 3.727 -11.905 12.609 1.00 93.75 378 ALA A O 1
ATOM 3007 N N . LEU A 1 379 ? 3.430 -9.694 12.287 1.00 96.81 379 LEU A N 1
ATOM 3008 C CA . LEU A 1 379 ? 1.968 -9.696 12.287 1.00 96.81 379 LEU A CA 1
ATOM 3009 C C . LEU A 1 379 ? 1.394 -10.412 11.047 1.00 96.81 379 LEU A C 1
ATOM 3011 O O . LEU A 1 379 ? 1.549 -9.904 9.929 1.00 96.81 379 LEU A O 1
ATOM 3015 N N . PRO A 1 380 ? 0.779 -11.601 11.194 1.00 97.12 380 PRO A N 1
ATOM 3016 C CA . PRO A 1 380 ? 0.350 -12.412 10.059 1.00 97.12 380 PRO A CA 1
ATOM 3017 C C . PRO A 1 380 ? -0.742 -11.756 9.206 1.00 97.12 380 PRO A C 1
ATOM 3019 O O . PRO A 1 380 ? -0.620 -11.774 7.978 1.00 97.12 380 PRO A O 1
ATOM 3022 N N . LEU A 1 381 ? -1.775 -11.158 9.803 1.00 98.38 381 LEU A N 1
ATOM 3023 C CA . LEU A 1 381 ? -2.881 -10.560 9.055 1.00 98.38 381 LEU A CA 1
ATOM 3024 C C . LEU A 1 381 ? -2.439 -9.280 8.338 1.00 98.38 381 LEU A C 1
ATOM 3026 O O . LEU A 1 381 ? -2.685 -9.138 7.138 1.00 98.38 381 LEU A O 1
ATOM 3030 N N . LEU A 1 382 ? -1.698 -8.395 9.006 1.00 98.31 382 LEU A N 1
ATOM 3031 C CA . LEU A 1 382 ? -1.097 -7.222 8.367 1.00 98.31 382 LEU A CA 1
ATOM 3032 C C . LEU A 1 382 ? -0.180 -7.616 7.195 1.00 98.31 382 LEU A C 1
ATOM 3034 O O . LEU A 1 382 ? -0.230 -7.004 6.124 1.00 98.31 382 LEU A O 1
ATOM 3038 N N . ASN A 1 383 ? 0.644 -8.656 7.364 1.00 96.94 383 ASN A N 1
ATOM 3039 C CA . ASN A 1 383 ? 1.479 -9.189 6.286 1.00 96.94 383 ASN A CA 1
ATOM 3040 C C . ASN A 1 383 ? 0.643 -9.671 5.100 1.00 96.94 383 ASN A C 1
ATOM 3042 O O . ASN A 1 383 ? 0.978 -9.364 3.954 1.00 96.94 383 ASN A O 1
ATOM 3046 N N . ALA A 1 384 ? -0.432 -10.406 5.368 1.00 97.88 384 ALA A N 1
ATOM 3047 C CA . ALA A 1 384 ? -1.337 -10.923 4.354 1.00 97.88 384 ALA A CA 1
ATOM 3048 C C . ALA A 1 384 ? -2.038 -9.798 3.572 1.00 97.88 384 ALA A C 1
ATOM 3050 O O . ALA A 1 384 ? -2.090 -9.846 2.345 1.00 97.88 384 ALA A O 1
ATOM 3051 N N . ILE A 1 385 ? -2.497 -8.748 4.261 1.00 98.56 385 ILE A N 1
ATOM 3052 C CA . ILE A 1 385 ? -3.130 -7.556 3.669 1.00 98.56 385 ILE A CA 1
ATOM 3053 C C . ILE A 1 385 ? -2.162 -6.816 2.741 1.00 98.56 385 ILE A C 1
ATOM 3055 O O . ILE A 1 385 ? -2.507 -6.504 1.598 1.00 98.56 385 ILE A O 1
ATOM 3059 N N . VAL A 1 386 ? -0.934 -6.557 3.204 1.00 97.94 386 VAL A N 1
ATOM 3060 C CA . VAL A 1 386 ? 0.089 -5.884 2.388 1.00 97.94 386 VAL A CA 1
ATOM 3061 C C . VAL A 1 386 ? 0.457 -6.737 1.176 1.00 97.94 386 VAL A C 1
ATOM 3063 O O . VAL A 1 386 ? 0.507 -6.225 0.060 1.00 97.94 386 VAL A O 1
ATOM 3066 N N . THR A 1 387 ? 0.674 -8.039 1.376 1.00 97.62 387 THR A N 1
ATOM 3067 C CA . THR A 1 387 ? 1.066 -8.958 0.297 1.00 97.62 387 THR A CA 1
ATOM 3068 C C . THR A 1 387 ? -0.028 -9.061 -0.761 1.00 97.62 387 THR A C 1
ATOM 3070 O O . THR A 1 387 ? 0.263 -8.933 -1.947 1.00 97.62 387 THR A O 1
ATOM 3073 N N . GLU A 1 388 ? -1.292 -9.203 -0.359 1.00 98.25 388 GLU A N 1
ATOM 3074 C CA . GLU A 1 388 ? -2.401 -9.281 -1.311 1.00 98.25 388 GLU A CA 1
ATOM 3075 C C . GLU A 1 388 ? -2.629 -7.971 -2.060 1.00 98.25 388 GLU A C 1
ATOM 3077 O O . GLU A 1 388 ? -2.893 -7.983 -3.263 1.00 98.25 388 GLU A O 1
ATOM 3082 N N . THR A 1 389 ? -2.458 -6.834 -1.385 1.00 98.06 389 THR A N 1
ATOM 3083 C CA . THR A 1 389 ? -2.524 -5.531 -2.053 1.00 98.06 389 THR A CA 1
ATOM 3084 C C . THR A 1 389 ? -1.427 -5.408 -3.102 1.00 98.06 389 THR A C 1
ATOM 3086 O O . THR A 1 389 ? -1.711 -5.046 -4.237 1.00 98.06 389 THR A O 1
ATOM 3089 N N . LEU A 1 390 ? -0.183 -5.756 -2.766 1.00 97.12 390 LEU A N 1
ATOM 3090 C CA . LEU A 1 390 ? 0.932 -5.700 -3.712 1.00 97.12 390 LEU A CA 1
ATOM 3091 C C . LEU A 1 390 ? 0.814 -6.728 -4.844 1.00 97.12 390 LEU A C 1
ATOM 3093 O O . LEU A 1 390 ? 1.382 -6.502 -5.909 1.00 97.12 390 LEU A O 1
ATOM 3097 N N . ARG A 1 391 ? 0.092 -7.834 -4.629 1.00 97.81 391 ARG A N 1
ATOM 3098 C CA . ARG A 1 391 ? -0.229 -8.810 -5.675 1.00 97.81 391 ARG A CA 1
ATOM 3099 C C . ARG A 1 391 ? -1.230 -8.220 -6.672 1.00 97.81 391 ARG A C 1
ATOM 3101 O O . ARG A 1 391 ? -0.994 -8.221 -7.877 1.00 97.81 391 ARG A O 1
ATOM 3108 N N . LEU A 1 392 ? -2.371 -7.735 -6.187 1.00 97.38 392 LEU A N 1
ATOM 3109 C CA . LEU A 1 392 ? -3.451 -7.289 -7.070 1.00 97.38 392 LEU A CA 1
ATOM 3110 C C . LEU A 1 392 ? -3.170 -5.910 -7.687 1.00 97.38 392 LEU A C 1
ATOM 3112 O O . LEU A 1 392 ? -3.368 -5.715 -8.892 1.00 97.38 392 LEU A O 1
ATOM 3116 N N . HIS A 1 393 ? -2.663 -4.998 -6.855 1.00 96.31 393 HIS A N 1
ATOM 3117 C CA . HIS A 1 393 ? -2.418 -3.578 -7.118 1.00 96.31 393 HIS A CA 1
ATOM 3118 C C . HIS A 1 393 ? -0.924 -3.246 -7.045 1.00 96.31 393 HIS A C 1
ATOM 3120 O O . HIS A 1 393 ? -0.508 -2.295 -6.381 1.00 96.31 393 HIS A O 1
ATOM 3126 N N . ALA A 1 394 ? -0.095 -4.051 -7.715 1.00 95.56 394 ALA A N 1
ATOM 3127 C CA . ALA A 1 394 ? 1.346 -3.831 -7.778 1.00 95.56 394 ALA A CA 1
ATOM 3128 C C . ALA A 1 394 ? 1.661 -2.394 -8.253 1.00 95.56 394 ALA A C 1
ATOM 3130 O O . ALA A 1 394 ? 1.245 -2.032 -9.356 1.00 95.56 394 ALA A O 1
ATOM 3131 N N . PRO A 1 395 ? 2.431 -1.585 -7.493 1.00 95.38 395 PRO A N 1
ATOM 3132 C CA . PRO A 1 395 ? 2.775 -0.218 -7.902 1.00 95.38 395 PRO A CA 1
ATOM 3133 C C . PRO A 1 395 ? 3.593 -0.144 -9.196 1.00 95.38 395 PRO A C 1
ATOM 3135 O O . PRO A 1 395 ? 3.496 0.832 -9.937 1.00 95.38 395 PRO A O 1
ATOM 3138 N N . ILE A 1 396 ? 4.371 -1.194 -9.487 1.00 95.00 396 ILE A N 1
ATOM 3139 C CA . ILE A 1 396 ? 5.124 -1.364 -10.736 1.00 95.00 396 ILE A CA 1
ATOM 3140 C C . ILE A 1 396 ? 4.655 -2.657 -11.423 1.00 95.00 396 ILE A C 1
ATOM 3142 O O . ILE A 1 396 ? 5.333 -3.686 -11.351 1.00 95.00 396 ILE A O 1
ATOM 3146 N N . PRO A 1 397 ? 3.474 -2.654 -12.063 1.00 95.88 397 PRO A N 1
ATOM 3147 C CA . PRO A 1 397 ? 2.918 -3.852 -12.673 1.00 95.88 397 PRO A CA 1
ATOM 3148 C C . PRO A 1 397 ? 3.518 -4.133 -14.054 1.00 95.88 397 PRO A C 1
ATOM 3150 O O . PRO A 1 397 ? 3.365 -5.249 -14.549 1.00 95.88 397 PRO A O 1
ATOM 3153 N N . GLY A 1 398 ? 4.171 -3.144 -14.676 1.00 94.69 398 GLY A N 1
ATOM 3154 C CA . GLY A 1 398 ? 4.627 -3.204 -16.060 1.00 94.69 398 GLY A CA 1
ATOM 3155 C C . GLY A 1 398 ? 5.913 -3.993 -16.309 1.00 94.69 398 GLY A C 1
ATOM 3156 O O . GLY A 1 398 ? 6.470 -4.662 -15.438 1.00 94.69 398 GLY A O 1
ATOM 3157 N N . ILE A 1 399 ? 6.367 -3.921 -17.560 1.00 94.44 399 ILE A N 1
ATOM 3158 C CA . ILE A 1 399 ? 7.505 -4.690 -18.073 1.00 94.44 399 ILE A CA 1
ATOM 3159 C C . ILE A 1 399 ? 8.831 -4.348 -17.383 1.00 94.44 399 ILE A C 1
ATOM 3161 O O . ILE A 1 399 ? 9.132 -3.188 -17.122 1.00 94.44 399 ILE A O 1
ATOM 3165 N N . GLN A 1 400 ? 9.677 -5.359 -17.185 1.00 96.06 400 GLN A N 1
ATOM 3166 C CA . GLN A 1 400 ? 11.035 -5.210 -16.651 1.00 96.06 400 GLN A CA 1
ATOM 3167 C C . GLN A 1 400 ? 12.085 -5.616 -17.702 1.00 96.06 400 GLN A C 1
ATOM 3169 O O . GLN A 1 400 ? 12.556 -6.755 -17.691 1.00 96.06 400 GLN A O 1
ATOM 3174 N N . PRO A 1 401 ? 12.446 -4.744 -18.658 1.00 96.56 401 PRO A N 1
ATOM 3175 C CA . PRO A 1 401 ? 13.180 -5.158 -19.850 1.00 96.56 401 PRO A CA 1
ATOM 3176 C C . PRO A 1 401 ? 14.649 -5.528 -19.588 1.00 96.56 401 PRO A C 1
ATOM 3178 O O . PRO A 1 401 ? 15.437 -4.778 -19.007 1.00 96.56 401 PRO A O 1
ATOM 3181 N N . ARG A 1 402 ? 15.052 -6.688 -20.094 1.00 97.88 402 ARG A N 1
ATOM 3182 C CA . ARG A 1 402 ? 16.430 -7.189 -20.156 1.00 97.88 402 ARG A CA 1
ATOM 3183 C C . ARG A 1 402 ? 16.823 -7.469 -21.604 1.00 97.88 402 ARG A C 1
ATOM 3185 O O . ARG A 1 402 ? 15.977 -7.425 -22.498 1.00 97.88 402 ARG A O 1
ATOM 3192 N N . VAL A 1 403 ? 18.099 -7.756 -21.834 1.00 97.75 403 VAL A N 1
ATOM 3193 C CA . VAL A 1 403 ? 18.613 -8.178 -23.142 1.00 97.75 403 VAL A CA 1
ATOM 3194 C C . VAL A 1 403 ? 19.216 -9.574 -23.072 1.00 97.75 403 VAL A C 1
ATOM 3196 O O . VAL A 1 403 ? 19.900 -9.926 -22.112 1.00 97.75 403 VAL A O 1
ATOM 3199 N N . THR A 1 404 ? 18.956 -10.384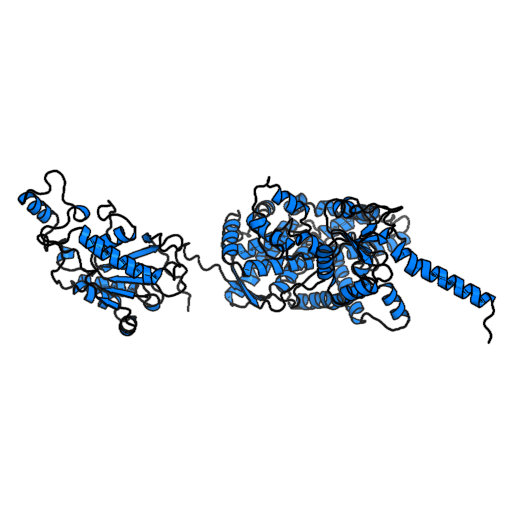 -24.094 1.00 97.56 404 THR A N 1
ATOM 3200 C CA . THR A 1 404 ? 19.543 -11.723 -24.214 1.00 97.56 404 THR A CA 1
ATOM 3201 C C . THR A 1 404 ? 21.062 -11.650 -24.436 1.00 97.56 404 THR A C 1
ATOM 3203 O O . THR A 1 404 ? 21.537 -10.781 -25.179 1.00 97.56 404 THR A O 1
ATOM 3206 N N . PRO A 1 405 ? 21.847 -12.549 -23.815 1.00 96.19 405 PRO A N 1
ATOM 3207 C CA . PRO A 1 405 ? 23.306 -12.517 -23.884 1.00 96.19 405 PRO A CA 1
ATOM 3208 C C . PRO A 1 405 ? 23.854 -13.038 -25.225 1.00 96.19 405 PRO A C 1
ATOM 3210 O O . PRO A 1 405 ? 23.176 -13.743 -25.971 1.00 96.19 405 PRO A O 1
ATOM 3213 N N . TYR A 1 406 ? 25.121 -12.718 -25.506 1.00 93.81 406 TYR A N 1
ATOM 3214 C CA . TYR A 1 406 ? 25.906 -13.295 -26.607 1.00 93.81 406 TYR A CA 1
ATOM 3215 C C . TYR A 1 406 ? 26.475 -14.683 -26.237 1.00 93.81 406 TYR A C 1
ATOM 3217 O O . TYR A 1 406 ? 26.875 -14.858 -25.084 1.00 93.81 406 TYR A O 1
ATOM 3225 N N . PRO A 1 407 ? 26.602 -15.647 -27.181 1.00 94.00 407 PRO A N 1
ATOM 3226 C CA . PRO A 1 407 ? 26.218 -15.572 -28.597 1.00 94.00 407 PRO A CA 1
ATOM 3227 C C . PRO A 1 407 ? 24.727 -15.789 -28.863 1.00 94.00 407 PRO A C 1
ATOM 3229 O O . PRO A 1 407 ? 24.202 -15.153 -29.765 1.00 94.00 407 PRO A O 1
ATOM 3232 N N . THR A 1 408 ? 24.055 -16.651 -28.100 1.00 95.25 408 THR A N 1
ATOM 3233 C CA . THR A 1 408 ? 22.597 -16.876 -28.098 1.00 95.25 408 THR A CA 1
ATOM 3234 C C . THR A 1 408 ? 22.189 -17.450 -26.736 1.00 95.25 408 THR A C 1
ATOM 3236 O O . THR A 1 408 ? 23.058 -17.807 -25.936 1.00 95.25 408 THR A O 1
ATOM 3239 N N . CYS A 1 409 ? 20.888 -17.572 -26.462 1.00 96.06 409 CYS A N 1
ATOM 3240 C CA . CYS A 1 409 ? 20.391 -18.269 -25.272 1.00 96.06 409 CYS A CA 1
ATOM 3241 C C . CYS A 1 409 ? 19.159 -19.136 -25.562 1.00 96.06 409 CYS A C 1
ATOM 3243 O O . CYS A 1 409 ? 18.521 -18.999 -26.609 1.00 96.06 409 CYS A O 1
ATOM 3245 N N . SER A 1 410 ? 18.800 -19.980 -24.593 1.00 95.69 410 SER A N 1
ATOM 3246 C CA . SER A 1 410 ? 17.523 -20.697 -24.560 1.00 95.69 410 SER A CA 1
ATOM 3247 C C . SER A 1 410 ? 16.586 -20.060 -23.535 1.00 95.69 410 SER A C 1
ATOM 3249 O O . SER A 1 410 ? 17.023 -19.674 -22.448 1.00 95.69 410 SER A O 1
ATOM 3251 N N . LEU A 1 411 ? 15.303 -19.933 -23.868 1.00 95.75 411 LEU A N 1
ATOM 3252 C CA . LEU A 1 411 ? 14.299 -19.312 -23.003 1.00 95.75 411 LEU A CA 1
ATOM 3253 C C . LEU A 1 411 ? 12.939 -19.985 -23.206 1.00 95.75 411 LEU A C 1
ATOM 3255 O O . LEU A 1 411 ? 12.480 -20.103 -24.339 1.00 95.75 411 LEU A O 1
ATOM 3259 N N . VAL A 1 412 ? 12.296 -20.420 -22.117 1.00 95.44 412 VAL A N 1
ATOM 3260 C CA . VAL A 1 412 ? 10.958 -21.058 -22.132 1.00 95.44 412 VAL A CA 1
ATOM 3261 C C . VAL A 1 412 ? 10.844 -22.175 -23.195 1.00 95.44 412 VAL A C 1
ATOM 3263 O O . VAL A 1 412 ? 9.870 -22.271 -23.931 1.00 95.44 412 VAL A O 1
ATOM 3266 N N . GLY A 1 413 ? 11.882 -23.010 -23.320 1.00 93.94 413 GLY A N 1
ATOM 3267 C CA . GLY A 1 413 ? 11.918 -24.129 -24.275 1.00 93.94 413 GLY A CA 1
ATOM 3268 C C . GLY A 1 413 ? 12.245 -23.762 -25.730 1.00 93.94 413 GLY A C 1
ATOM 3269 O O . GLY A 1 413 ? 12.238 -24.643 -26.585 1.00 93.94 413 GLY A O 1
ATOM 3270 N N . TYR A 1 414 ? 12.556 -22.497 -26.027 1.00 96.25 414 TYR A N 1
ATOM 3271 C CA . TYR A 1 414 ? 13.014 -22.056 -27.347 1.00 96.25 414 TYR A CA 1
ATOM 3272 C C . TYR A 1 414 ? 14.521 -21.811 -27.338 1.00 96.25 414 TYR A C 1
ATOM 3274 O O . TYR A 1 414 ? 15.012 -21.001 -26.554 1.00 96.25 414 TYR A O 1
ATOM 3282 N N . ASP A 1 415 ? 15.240 -22.476 -28.240 1.00 95.19 415 ASP A N 1
ATOM 3283 C CA . ASP A 1 415 ? 16.694 -22.366 -28.380 1.00 95.19 415 ASP A CA 1
ATOM 3284 C C . ASP A 1 415 ? 17.123 -21.338 -29.432 1.00 95.19 415 ASP A C 1
ATOM 3286 O O . ASP A 1 415 ? 16.357 -20.955 -30.321 1.00 95.19 415 ASP A O 1
ATOM 3290 N N . ASN A 1 416 ? 18.408 -20.976 -29.389 1.00 95.94 416 ASN A N 1
ATOM 3291 C CA . ASN A 1 416 ? 19.067 -20.090 -30.352 1.00 95.94 416 ASN A CA 1
ATOM 3292 C C . ASN A 1 416 ? 18.431 -18.695 -30.432 1.00 95.94 416 ASN A C 1
ATOM 3294 O O . ASN A 1 416 ? 18.413 -18.076 -31.499 1.00 95.94 416 ASN A O 1
ATOM 3298 N N . ILE A 1 417 ? 17.907 -18.180 -29.316 1.00 97.19 417 ILE A N 1
ATOM 3299 C CA . ILE A 1 417 ? 17.383 -16.817 -29.272 1.00 97.19 417 ILE A CA 1
ATOM 3300 C C . ILE A 1 417 ? 18.545 -15.850 -29.532 1.00 97.19 417 ILE A C 1
ATOM 3302 O O . ILE A 1 417 ? 19.554 -15.918 -28.819 1.00 97.19 417 ILE A O 1
ATOM 3306 N N . PRO A 1 418 ? 18.435 -14.964 -30.543 1.00 96.69 418 PRO A N 1
ATOM 3307 C CA . PRO A 1 418 ? 19.514 -14.057 -30.904 1.00 96.69 418 PRO A CA 1
ATOM 3308 C C . PRO A 1 418 ? 19.908 -13.146 -29.738 1.00 96.69 418 PRO A C 1
ATOM 3310 O O . PRO A 1 418 ? 19.038 -12.783 -28.937 1.00 96.69 418 PRO A O 1
ATOM 3313 N N . PRO A 1 419 ? 21.178 -12.721 -29.660 1.00 97.00 419 PRO A N 1
ATOM 3314 C CA . PRO A 1 419 ? 21.628 -11.794 -28.635 1.00 97.00 419 PRO A CA 1
ATOM 3315 C C . PRO A 1 419 ? 20.996 -10.419 -28.857 1.00 97.00 419 PRO A C 1
ATOM 3317 O O . PRO A 1 419 ? 20.597 -10.083 -29.975 1.00 97.00 419 PRO A O 1
ATOM 3320 N N . ASN A 1 420 ? 20.933 -9.610 -27.801 1.00 96.25 420 ASN A N 1
ATOM 3321 C CA . ASN A 1 420 ? 20.328 -8.277 -27.837 1.00 96.25 420 ASN A CA 1
ATOM 3322 C C . ASN A 1 420 ? 18.835 -8.272 -28.243 1.00 96.25 420 ASN A C 1
ATOM 3324 O O . ASN A 1 420 ? 18.314 -7.282 -28.754 1.00 96.25 420 ASN A O 1
ATOM 3328 N N . THR A 1 421 ? 18.133 -9.386 -28.021 1.00 97.75 421 THR A N 1
ATOM 3329 C CA . THR A 1 421 ? 16.667 -9.440 -28.073 1.00 97.75 421 THR A CA 1
ATOM 3330 C C . THR A 1 421 ? 16.132 -8.884 -26.755 1.00 97.75 421 THR A C 1
ATOM 3332 O O . THR A 1 421 ? 16.543 -9.342 -25.685 1.00 97.75 421 THR A O 1
ATOM 3335 N N . ARG A 1 422 ? 15.216 -7.908 -26.810 1.00 97.88 422 ARG A N 1
ATOM 3336 C CA . ARG A 1 422 ? 14.551 -7.377 -25.611 1.00 97.88 422 ARG A CA 1
ATOM 3337 C C . ARG A 1 422 ? 13.627 -8.454 -25.049 1.00 97.88 422 ARG A C 1
ATOM 3339 O O . ARG A 1 422 ? 12.733 -8.926 -25.745 1.00 97.88 422 ARG A O 1
ATOM 3346 N N . VAL A 1 423 ? 13.834 -8.836 -23.797 1.00 98.25 423 VAL A N 1
ATOM 3347 C CA . VAL A 1 423 ? 13.003 -9.806 -23.078 1.00 98.25 423 VAL A CA 1
ATOM 3348 C C . VAL A 1 423 ? 12.441 -9.153 -21.827 1.00 98.25 423 VAL A C 1
ATOM 3350 O O . VAL A 1 423 ? 13.173 -8.503 -21.085 1.00 98.25 423 VAL A O 1
ATOM 3353 N N . SER A 1 424 ? 11.142 -9.311 -21.595 1.00 97.50 424 SER A N 1
ATOM 3354 C CA . SER A 1 424 ? 10.476 -8.738 -20.426 1.00 97.50 424 SER A CA 1
ATOM 3355 C C . SER A 1 424 ? 9.526 -9.735 -19.779 1.00 97.50 424 SER A C 1
ATOM 3357 O O . SER A 1 424 ? 8.905 -10.539 -20.463 1.00 97.50 424 SER A O 1
ATOM 3359 N N . ALA A 1 425 ? 9.362 -9.612 -18.471 1.00 97.44 425 ALA A N 1
ATOM 3360 C CA . ALA A 1 425 ? 8.201 -10.075 -17.732 1.00 97.44 425 ALA A CA 1
ATOM 3361 C C . ALA A 1 425 ? 7.534 -8.886 -17.045 1.00 97.44 425 ALA A C 1
ATOM 3363 O O . ALA A 1 425 ? 8.150 -7.823 -16.913 1.00 97.44 425 ALA A O 1
ATOM 3364 N N . GLN A 1 426 ? 6.302 -9.076 -16.584 1.00 97.06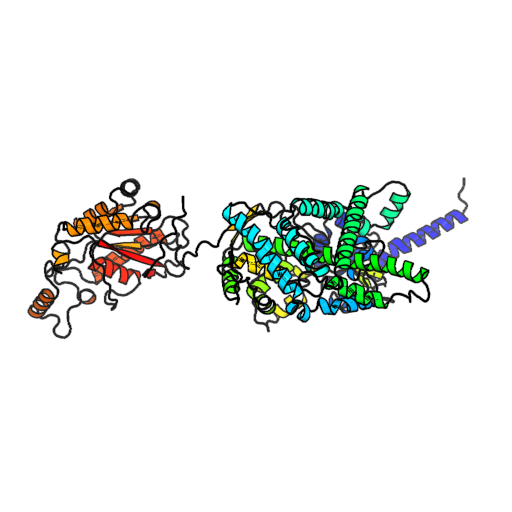 426 GLN A N 1
ATOM 3365 C CA . GLN A 1 426 ? 5.543 -8.048 -15.883 1.00 97.06 426 GLN A CA 1
ATOM 3366 C C . GLN A 1 426 ? 4.805 -8.649 -14.683 1.00 97.06 426 GLN A C 1
ATOM 3368 O O . GLN A 1 426 ? 4.205 -9.722 -14.793 1.00 97.06 426 GLN A O 1
ATOM 3373 N N . ALA A 1 427 ? 4.849 -7.959 -13.540 1.00 97.06 427 ALA A N 1
ATOM 3374 C CA . ALA A 1 427 ? 4.180 -8.408 -12.319 1.00 97.06 427 ALA A CA 1
ATOM 3375 C C . ALA A 1 427 ? 2.667 -8.548 -12.532 1.00 97.06 427 ALA A C 1
ATOM 3377 O O . ALA A 1 427 ? 2.081 -9.518 -12.060 1.00 97.06 427 ALA A O 1
ATOM 3378 N N . TYR A 1 428 ? 2.073 -7.670 -13.355 1.00 97.38 428 TYR A N 1
ATOM 3379 C CA . TYR A 1 428 ? 0.658 -7.731 -13.730 1.00 97.38 428 TYR A CA 1
ATOM 3380 C C . TYR A 1 428 ? 0.223 -9.128 -14.182 1.00 97.38 428 TYR A C 1
ATOM 3382 O O . TYR A 1 428 ? -0.826 -9.604 -13.761 1.00 97.38 428 TYR A O 1
ATOM 3390 N N . SER A 1 429 ? 1.039 -9.783 -15.015 1.00 97.69 429 SER A N 1
ATOM 3391 C CA . SER A 1 429 ? 0.722 -11.098 -15.573 1.00 97.69 429 SER A CA 1
ATOM 3392 C C . SER A 1 429 ? 1.024 -12.247 -14.628 1.00 97.69 429 SER A C 1
ATOM 3394 O O . SER A 1 429 ? 0.217 -13.167 -14.513 1.00 97.69 429 SER A O 1
ATOM 3396 N N . LEU A 1 430 ? 2.153 -12.182 -13.917 1.00 97.25 430 LEU A N 1
ATOM 3397 C CA . LEU A 1 430 ? 2.522 -13.219 -12.950 1.00 97.25 430 LEU A CA 1
ATOM 3398 C C . LEU A 1 430 ? 1.481 -13.325 -11.833 1.00 97.25 430 LEU A C 1
ATOM 3400 O O . LEU A 1 430 ? 1.105 -14.420 -11.427 1.00 97.25 430 LEU A O 1
ATOM 3404 N N . HIS A 1 431 ? 0.994 -12.181 -11.353 1.00 97.75 431 HIS A N 1
ATOM 3405 C CA . HIS A 1 431 ? 0.057 -12.093 -10.231 1.00 97.75 431 HIS A CA 1
ATOM 3406 C C . HIS A 1 431 ? -1.389 -12.405 -10.613 1.00 97.75 431 HIS A C 1
ATOM 3408 O O . HIS A 1 431 ? -2.238 -12.502 -9.726 1.00 97.75 431 HIS A O 1
ATOM 3414 N N . ARG A 1 432 ? -1.657 -12.574 -11.913 1.00 97.19 432 ARG A N 1
ATOM 3415 C CA . ARG A 1 432 ? -2.968 -12.906 -12.483 1.00 97.19 432 ARG A CA 1
ATOM 3416 C C . ARG A 1 432 ? -3.031 -14.309 -13.082 1.00 97.19 432 ARG A C 1
ATOM 3418 O O . ARG A 1 432 ? -3.923 -14.603 -13.866 1.00 97.19 432 ARG A O 1
ATOM 3425 N N . ASN A 1 433 ? -2.092 -15.180 -12.720 1.00 96.38 433 ASN A N 1
ATOM 3426 C CA . ASN A 1 433 ? -2.146 -16.582 -13.109 1.00 96.38 433 ASN A CA 1
ATOM 3427 C C . ASN A 1 433 ? -3.184 -17.337 -12.244 1.00 96.38 433 ASN A C 1
ATOM 3429 O O . ASN A 1 433 ? -2.921 -17.513 -11.051 1.00 96.38 433 ASN A O 1
ATOM 3433 N N . PRO A 1 434 ? -4.323 -17.800 -12.803 1.00 95.94 434 PRO A N 1
ATOM 3434 C CA . PRO A 1 434 ? -5.371 -18.478 -12.036 1.00 95.94 434 PRO A CA 1
ATOM 3435 C C . PRO A 1 434 ? -4.942 -19.845 -11.486 1.00 95.94 434 PRO A C 1
ATOM 3437 O O . PRO A 1 434 ? -5.499 -20.284 -10.483 1.00 95.94 434 PRO A O 1
ATOM 3440 N N . ASP A 1 435 ? -3.928 -20.485 -12.082 1.00 95.12 435 ASP A N 1
ATOM 3441 C CA . ASP A 1 435 ? -3.385 -21.761 -11.594 1.00 95.12 435 ASP A CA 1
ATOM 3442 C C . ASP A 1 435 ? -2.618 -21.587 -10.272 1.00 95.12 435 ASP A C 1
ATOM 3444 O O . ASP A 1 435 ? -2.453 -22.537 -9.509 1.00 95.12 435 ASP A O 1
ATOM 3448 N N . ILE A 1 436 ? -2.142 -20.367 -10.000 1.00 96.69 436 ILE A N 1
ATOM 3449 C CA . ILE A 1 436 ? -1.340 -20.027 -8.816 1.00 96.69 436 ILE A CA 1
ATOM 3450 C C . ILE A 1 436 ? -2.154 -19.216 -7.810 1.00 96.69 436 ILE A C 1
ATOM 3452 O O . ILE A 1 436 ? -2.068 -19.435 -6.602 1.00 96.69 436 ILE A O 1
ATOM 3456 N N . PHE A 1 437 ? -2.956 -18.276 -8.307 1.00 97.25 437 PHE A N 1
ATOM 3457 C CA . PHE A 1 437 ? -3.813 -17.407 -7.516 1.00 97.25 437 PHE A CA 1
ATOM 3458 C C . PHE A 1 437 ? -5.271 -17.635 -7.931 1.00 97.25 437 PHE A C 1
ATOM 3460 O O . PHE A 1 437 ? -5.746 -16.950 -8.836 1.00 97.25 437 PHE A O 1
ATOM 3467 N N . PRO A 1 438 ? -5.998 -18.559 -7.274 1.00 95.25 438 PRO A N 1
ATOM 3468 C CA . PRO A 1 438 ? -7.428 -18.743 -7.514 1.00 95.25 438 PRO A CA 1
ATOM 3469 C C . PRO A 1 438 ? -8.189 -17.426 -7.340 1.00 95.25 438 PRO A C 1
ATOM 3471 O O . PRO A 1 438 ? -7.890 -16.666 -6.412 1.00 95.25 438 PRO A O 1
ATOM 3474 N N . ASP A 1 439 ? -9.140 -17.152 -8.233 1.00 96.75 439 ASP A N 1
ATOM 3475 C CA . ASP A 1 439 ? -9.829 -15.859 -8.350 1.00 96.75 439 ASP A CA 1
ATOM 3476 C C . ASP A 1 439 ? -8.840 -14.676 -8.375 1.00 96.75 439 ASP A C 1
ATOM 3478 O O . ASP A 1 439 ? -8.826 -13.835 -7.467 1.00 96.75 439 ASP A O 1
ATOM 3482 N N . PRO A 1 440 ? -7.959 -14.607 -9.394 1.00 97.19 440 PRO A N 1
ATOM 3483 C CA . PRO A 1 440 ? -6.802 -13.713 -9.380 1.00 97.19 440 PRO A CA 1
ATOM 3484 C C . PRO A 1 440 ? -7.168 -12.224 -9.354 1.00 97.19 440 PRO A C 1
ATOM 3486 O O . PRO A 1 440 ? -6.365 -11.405 -8.907 1.00 97.19 440 PRO A O 1
ATOM 3489 N N . GLU A 1 441 ? -8.365 -11.854 -9.806 1.00 96.56 441 GLU A N 1
ATOM 3490 C CA . GLU A 1 441 ? -8.840 -10.464 -9.809 1.00 96.56 441 GLU A CA 1
ATOM 3491 C C . GLU A 1 441 ? -9.494 -10.042 -8.482 1.00 96.56 441 GLU A C 1
ATOM 3493 O O . GLU A 1 441 ? -9.818 -8.871 -8.304 1.00 96.56 441 GLU A O 1
ATOM 3498 N N . THR A 1 442 ? -9.684 -10.964 -7.533 1.00 97.50 442 THR A N 1
ATOM 3499 C CA . THR A 1 442 ? -10.289 -10.656 -6.232 1.00 97.50 442 THR A CA 1
ATOM 3500 C C . THR A 1 442 ? -9.217 -10.395 -5.182 1.00 97.50 442 THR A C 1
ATOM 3502 O O . THR A 1 442 ? -8.290 -11.192 -5.007 1.00 97.50 442 THR A O 1
ATOM 3505 N N . TRP A 1 443 ? -9.372 -9.301 -4.435 1.00 98.31 443 TRP A N 1
ATOM 3506 C CA . TRP A 1 443 ? -8.536 -8.995 -3.278 1.00 98.31 443 TRP A CA 1
ATOM 3507 C C . TRP A 1 443 ? -8.931 -9.886 -2.093 1.00 98.31 443 TRP A C 1
ATOM 3509 O O . TRP A 1 443 ? -9.989 -9.708 -1.495 1.00 98.31 443 TRP A O 1
ATOM 3519 N N . GLN A 1 444 ? -8.105 -10.886 -1.776 1.00 97.31 444 GLN A N 1
ATOM 3520 C CA . GLN A 1 444 ? -8.376 -11.864 -0.715 1.00 97.31 444 GLN A CA 1
ATOM 3521 C C . GLN A 1 444 ? -7.155 -12.077 0.200 1.00 97.31 444 GLN A C 1
ATOM 3523 O O . GLN A 1 444 ? -6.424 -13.053 0.028 1.00 97.31 444 GLN A O 1
ATOM 3528 N N . PRO A 1 445 ? -6.913 -11.223 1.214 1.00 98.12 445 PRO A N 1
ATOM 3529 C CA . PRO A 1 445 ? -5.743 -11.344 2.090 1.00 98.12 445 PRO A CA 1
ATOM 3530 C C . PRO A 1 445 ? -5.610 -12.709 2.762 1.00 98.12 445 PRO A C 1
ATOM 3532 O O . PRO A 1 445 ? -4.516 -13.266 2.841 1.00 98.12 445 PRO A O 1
ATOM 3535 N N . LYS A 1 446 ? -6.734 -13.306 3.174 1.00 96.88 446 LYS A N 1
ATOM 3536 C CA . LYS A 1 446 ? -6.753 -14.595 3.880 1.00 96.88 446 LYS A CA 1
ATOM 3537 C C . LYS A 1 446 ? -6.135 -15.748 3.065 1.00 96.88 446 LYS A C 1
ATOM 3539 O O . LYS A 1 446 ? -5.732 -16.737 3.670 1.00 96.88 446 LYS A O 1
ATOM 3544 N N . ARG A 1 447 ? -5.932 -15.615 1.739 1.00 96.31 447 ARG A N 1
ATOM 3545 C CA . ARG A 1 447 ? -5.202 -16.615 0.926 1.00 96.31 447 ARG A CA 1
ATOM 3546 C C . ARG A 1 447 ? -3.765 -16.850 1.405 1.00 96.31 447 ARG A C 1
ATOM 3548 O O . ARG A 1 447 ? -3.233 -17.941 1.215 1.00 96.31 447 ARG A O 1
ATOM 3555 N N . TRP A 1 448 ? -3.160 -15.848 2.045 1.00 97.06 448 TRP A N 1
ATOM 3556 C CA . TRP A 1 448 ? -1.792 -15.891 2.565 1.00 97.06 448 TRP A CA 1
ATOM 3557 C C . TRP A 1 448 ? -1.696 -16.453 3.991 1.00 97.06 448 TRP A C 1
ATOM 3559 O O . TRP A 1 448 ? -0.596 -16.748 4.451 1.00 97.06 448 TRP A O 1
ATOM 3569 N N . LEU A 1 449 ? -2.825 -16.638 4.686 1.00 96.25 449 LEU A N 1
ATOM 3570 C CA . LEU A 1 449 ? -2.894 -17.159 6.058 1.00 96.25 449 LEU A CA 1
ATOM 3571 C C . LEU A 1 449 ? -2.955 -18.692 6.074 1.00 96.25 449 LEU A C 1
ATOM 3573 O O . LEU A 1 449 ? -3.859 -19.301 6.641 1.00 96.25 449 LEU A O 1
ATOM 3577 N N . LYS A 1 450 ? -1.992 -19.319 5.401 1.00 93.06 450 LYS A N 1
ATOM 3578 C CA . LYS A 1 450 ? -1.834 -20.777 5.348 1.00 93.06 450 LYS A CA 1
ATOM 3579 C C . LYS A 1 450 ? -0.696 -21.227 6.277 1.00 93.06 450 LYS A C 1
ATOM 3581 O O . LYS A 1 450 ? 0.194 -20.421 6.563 1.00 93.06 450 LYS A O 1
ATOM 3586 N N . PRO A 1 451 ? -0.687 -22.497 6.729 1.00 91.75 451 PRO A N 1
ATOM 3587 C CA . PRO A 1 451 ? 0.464 -23.077 7.418 1.00 91.75 451 PRO A CA 1
ATOM 3588 C C . PRO A 1 451 ? 1.762 -22.861 6.628 1.00 91.75 451 PRO A C 1
ATOM 3590 O O . PRO A 1 451 ? 1.756 -22.876 5.396 1.00 91.75 451 PRO A O 1
ATOM 3593 N N . ALA A 1 452 ? 2.875 -22.635 7.329 1.00 86.31 452 ALA A N 1
ATOM 3594 C CA . ALA A 1 452 ? 4.146 -22.253 6.706 1.00 86.31 452 ALA A CA 1
ATOM 3595 C C . ALA A 1 452 ? 4.731 -23.326 5.766 1.00 86.31 452 ALA A C 1
ATOM 3597 O O . ALA A 1 452 ? 5.549 -22.998 4.914 1.00 86.31 452 ALA A O 1
ATOM 3598 N N . ASP A 1 453 ? 4.314 -24.580 5.923 1.00 89.75 453 ASP A N 1
ATOM 3599 C CA . ASP A 1 453 ? 4.688 -25.753 5.133 1.00 89.75 453 ASP A CA 1
ATOM 3600 C C . ASP A 1 453 ? 3.711 -26.064 3.981 1.00 89.75 453 ASP A C 1
ATOM 3602 O O . ASP A 1 453 ? 3.904 -27.048 3.267 1.00 89.75 453 ASP A O 1
ATOM 3606 N N . SER A 1 454 ? 2.684 -25.231 3.764 1.00 94.75 454 SER A N 1
ATOM 3607 C CA . SER A 1 454 ? 1.730 -25.382 2.657 1.00 94.75 454 SER A CA 1
ATOM 3608 C C . SER A 1 454 ? 2.441 -25.278 1.296 1.00 94.75 454 SER A C 1
ATOM 3610 O O . SER A 1 454 ? 3.010 -24.224 0.985 1.00 94.75 454 SER A O 1
ATOM 3612 N N . PRO A 1 455 ? 2.361 -26.318 0.438 1.00 94.62 455 PRO A N 1
ATOM 3613 C CA . PRO A 1 455 ? 2.899 -26.265 -0.921 1.00 94.62 455 PRO A CA 1
ATOM 3614 C C . PRO A 1 455 ? 2.293 -25.129 -1.750 1.00 94.62 455 PRO A C 1
ATOM 3616 O O . PRO A 1 455 ? 2.991 -24.488 -2.531 1.00 94.62 455 PRO A O 1
ATOM 3619 N N . GLU A 1 456 ? 1.007 -24.836 -1.547 1.00 94.06 456 GLU A N 1
ATOM 3620 C CA . GLU A 1 456 ? 0.303 -23.749 -2.225 1.00 94.06 456 GLU A CA 1
ATOM 3621 C C . GLU A 1 456 ? 0.861 -22.383 -1.816 1.00 94.06 456 GLU A C 1
ATOM 3623 O O . GLU A 1 456 ? 1.047 -21.508 -2.661 1.00 94.06 456 GLU A O 1
ATOM 3628 N N . LEU A 1 457 ? 1.147 -22.187 -0.523 1.00 95.56 457 LEU A N 1
ATOM 3629 C CA . LEU A 1 457 ? 1.746 -20.950 -0.026 1.00 95.56 457 LEU A CA 1
ATOM 3630 C C . LEU A 1 457 ? 3.152 -20.741 -0.595 1.00 95.56 457 LEU A C 1
ATOM 3632 O O . LEU A 1 457 ? 3.488 -19.628 -1.004 1.00 95.56 457 LEU A O 1
ATOM 3636 N N . GLU A 1 458 ? 3.964 -21.795 -0.630 1.00 95.38 458 GLU A N 1
ATOM 3637 C CA . GLU A 1 458 ? 5.306 -21.735 -1.209 1.00 95.38 458 GLU A CA 1
ATOM 3638 C C . GLU A 1 458 ? 5.262 -21.438 -2.710 1.00 95.38 458 GLU A C 1
ATOM 3640 O O . GLU A 1 458 ? 6.020 -20.591 -3.189 1.00 95.38 458 GLU A O 1
ATOM 3645 N N . GLU A 1 459 ? 4.328 -22.036 -3.451 1.00 95.62 459 GLU A N 1
ATOM 3646 C CA . GLU A 1 459 ? 4.160 -21.735 -4.870 1.00 95.62 459 GLU A CA 1
ATOM 3647 C C . GLU A 1 459 ? 3.707 -20.284 -5.099 1.00 95.62 459 GLU A C 1
ATOM 3649 O O . GLU A 1 459 ? 4.320 -19.565 -5.890 1.00 95.62 459 GLU A O 1
ATOM 3654 N N . MET A 1 460 ? 2.723 -19.784 -4.344 1.00 96.69 460 MET A N 1
ATOM 3655 C CA . MET A 1 460 ? 2.316 -18.375 -4.418 1.00 96.69 460 MET A CA 1
ATOM 3656 C C . MET A 1 460 ? 3.486 -17.423 -4.131 1.00 96.69 460 MET A C 1
ATOM 3658 O O . MET A 1 460 ? 3.662 -16.433 -4.842 1.00 96.69 460 MET A O 1
ATOM 3662 N N . LYS A 1 461 ? 4.333 -17.727 -3.138 1.00 95.25 461 LYS A N 1
ATOM 3663 C CA . LYS A 1 461 ? 5.542 -16.937 -2.840 1.00 95.25 461 LYS A CA 1
ATOM 3664 C C . LYS A 1 461 ? 6.557 -16.963 -3.982 1.00 95.25 461 LYS A C 1
ATOM 3666 O O . LYS A 1 461 ? 7.209 -15.949 -4.219 1.00 95.25 461 LYS A O 1
ATOM 3671 N N . ARG A 1 462 ? 6.698 -18.084 -4.702 1.00 95.00 462 ARG A N 1
ATOM 3672 C CA . ARG A 1 462 ? 7.591 -18.184 -5.875 1.00 95.00 462 ARG A CA 1
ATOM 3673 C C . ARG A 1 462 ? 7.149 -17.279 -7.025 1.00 95.00 462 ARG A C 1
ATOM 3675 O O . ARG A 1 462 ? 8.008 -16.773 -7.747 1.00 95.00 462 ARG A O 1
ATOM 3682 N N . TRP A 1 463 ? 5.842 -17.091 -7.200 1.00 96.25 463 TRP A N 1
ATOM 3683 C CA . TRP A 1 463 ? 5.258 -16.234 -8.241 1.00 96.25 463 TRP A CA 1
ATOM 3684 C C . TRP A 1 463 ? 5.034 -14.788 -7.792 1.00 96.25 463 TRP A C 1
ATOM 3686 O O . TRP A 1 463 ? 4.868 -13.896 -8.628 1.00 96.25 463 TRP A O 1
ATOM 3696 N N . PHE A 1 464 ? 5.053 -14.533 -6.483 1.00 96.50 464 PHE A N 1
ATOM 3697 C CA . PHE A 1 464 ? 4.969 -13.190 -5.937 1.00 96.50 464 PHE A CA 1
ATOM 3698 C C . PHE A 1 464 ? 6.206 -12.371 -6.328 1.00 96.50 464 PHE A C 1
ATOM 3700 O O . PHE A 1 464 ? 7.352 -12.725 -6.061 1.00 96.50 464 PHE A O 1
ATOM 3707 N N . TRP A 1 465 ? 5.956 -11.241 -6.980 1.00 94.81 465 TRP A N 1
ATOM 3708 C CA . TRP A 1 465 ? 6.968 -10.406 -7.629 1.00 94.81 465 TRP A CA 1
ATOM 3709 C C . TRP A 1 465 ? 6.663 -8.929 -7.406 1.00 94.81 465 TRP A C 1
ATOM 3711 O O . TRP A 1 465 ? 6.330 -8.182 -8.322 1.00 94.81 465 TRP A O 1
ATOM 3721 N N . ALA A 1 466 ? 6.734 -8.543 -6.140 1.00 89.50 466 ALA A N 1
ATOM 3722 C CA . ALA A 1 466 ? 6.656 -7.169 -5.678 1.00 89.50 466 ALA A CA 1
ATOM 3723 C C . ALA A 1 466 ? 7.638 -6.972 -4.514 1.00 89.50 466 ALA A C 1
ATOM 3725 O O . ALA A 1 466 ? 8.132 -7.938 -3.926 1.00 89.50 466 ALA A O 1
ATOM 3726 N N . PHE A 1 467 ? 7.942 -5.715 -4.196 1.00 77.25 467 PHE A N 1
ATOM 3727 C CA . PHE A 1 467 ? 8.933 -5.343 -3.188 1.00 77.25 467 PHE A CA 1
ATOM 3728 C C . PHE A 1 467 ? 8.385 -4.245 -2.273 1.00 77.25 467 PHE A C 1
ATOM 3730 O O . PHE A 1 467 ? 7.532 -3.465 -2.686 1.00 77.25 467 PHE A O 1
ATOM 3737 N N . GLY A 1 468 ? 8.935 -4.155 -1.059 1.00 63.09 468 GLY A N 1
ATOM 3738 C CA . GLY A 1 468 ? 8.616 -3.105 -0.087 1.00 63.09 468 GLY A CA 1
ATOM 3739 C C . GLY A 1 468 ? 7.600 -3.548 0.967 1.00 63.09 468 GLY A C 1
ATOM 3740 O O . GLY A 1 468 ? 6.655 -4.273 0.672 1.00 63.09 468 GLY A O 1
ATOM 3741 N N . SER A 1 469 ? 7.818 -3.147 2.226 1.00 68.06 469 SER A N 1
ATOM 3742 C CA . SER A 1 469 ? 6.847 -3.423 3.299 1.00 68.06 469 SER A CA 1
ATOM 3743 C C . SER A 1 469 ? 6.998 -2.587 4.574 1.00 68.06 469 SER A C 1
ATOM 3745 O O . SER A 1 469 ? 6.027 -2.466 5.307 1.00 68.06 469 SER A O 1
ATOM 3747 N N . GLY A 1 470 ? 8.193 -2.069 4.888 1.00 76.62 470 GLY A N 1
ATOM 3748 C CA . GLY A 1 470 ? 8.500 -1.497 6.210 1.00 76.62 470 GLY A CA 1
ATOM 3749 C C . GLY A 1 470 ? 7.633 -0.294 6.596 1.00 76.62 470 GLY A C 1
ATOM 3750 O O . GLY A 1 470 ? 6.819 -0.393 7.510 1.00 76.62 470 GLY A O 1
ATOM 3751 N N . GLU A 1 471 ? 7.782 0.822 5.879 1.00 85.94 471 GLU A N 1
ATOM 3752 C CA . GLU A 1 471 ? 7.009 2.049 6.134 1.00 85.94 471 GLU A CA 1
ATOM 3753 C C . GLU A 1 471 ? 5.501 1.836 5.940 1.00 85.94 471 GLU A C 1
ATOM 3755 O O . GLU A 1 471 ? 4.716 2.273 6.774 1.00 85.94 471 GLU A O 1
ATOM 3760 N N . ILE A 1 472 ? 5.107 1.059 4.919 1.00 93.12 472 ILE A N 1
ATOM 3761 C CA . ILE A 1 472 ? 3.705 0.727 4.630 1.00 93.12 472 ILE A CA 1
ATOM 3762 C C . ILE A 1 472 ? 3.044 0.109 5.865 1.00 93.12 472 ILE A C 1
ATOM 3764 O O . ILE A 1 472 ? 2.006 0.580 6.320 1.00 93.12 472 ILE A O 1
ATOM 3768 N N . LYS A 1 473 ? 3.665 -0.925 6.443 1.00 96.50 473 LYS A N 1
ATOM 3769 C CA . LYS A 1 473 ? 3.125 -1.614 7.620 1.00 96.50 473 LYS A CA 1
ATOM 3770 C C . LYS A 1 473 ? 3.027 -0.698 8.829 1.00 96.50 473 LYS A C 1
ATOM 3772 O O . LYS A 1 473 ? 2.027 -0.756 9.534 1.00 96.50 473 LYS A O 1
ATOM 3777 N N . LEU A 1 474 ? 4.033 0.146 9.062 1.00 97.00 474 LEU A N 1
ATOM 3778 C CA . LEU A 1 474 ? 4.013 1.090 10.177 1.00 97.00 474 LEU A CA 1
ATOM 3779 C C . LEU A 1 474 ? 2.874 2.109 10.033 1.00 97.00 474 LEU A C 1
ATOM 3781 O O . LEU A 1 474 ? 2.161 2.361 11.000 1.00 97.00 474 LEU A O 1
ATOM 3785 N N . THR A 1 475 ? 2.675 2.670 8.839 1.00 97.50 475 THR A N 1
ATOM 3786 C CA . THR A 1 475 ? 1.585 3.617 8.566 1.00 97.50 475 THR A CA 1
ATOM 3787 C C . THR A 1 475 ? 0.218 2.970 8.765 1.00 97.50 475 THR A C 1
ATOM 3789 O O . THR A 1 475 ? -0.646 3.540 9.429 1.00 97.50 475 THR A O 1
ATOM 3792 N N . VAL A 1 476 ? 0.028 1.763 8.227 1.00 98.12 476 VAL A N 1
ATOM 3793 C CA . VAL A 1 476 ? -1.221 1.003 8.372 1.00 98.12 476 VAL A CA 1
ATOM 3794 C C . VAL A 1 476 ? -1.481 0.669 9.838 1.00 98.12 476 VAL A C 1
ATOM 3796 O O . VAL A 1 476 ? -2.592 0.887 10.316 1.00 98.12 476 VAL A O 1
ATOM 3799 N N . ALA A 1 477 ? -0.452 0.222 10.565 1.00 98.12 477 ALA A N 1
ATOM 3800 C CA . ALA A 1 477 ? -0.535 -0.028 11.997 1.00 98.12 477 ALA A CA 1
ATOM 3801 C C . ALA A 1 477 ? -0.952 1.234 12.761 1.00 98.12 477 ALA A C 1
ATOM 3803 O O . ALA A 1 477 ? -1.885 1.186 13.556 1.00 98.12 477 ALA A O 1
ATOM 3804 N N . ALA A 1 478 ? -0.320 2.377 12.488 1.00 97.62 478 ALA A N 1
ATOM 3805 C CA . ALA A 1 478 ? -0.641 3.632 13.159 1.00 97.62 478 ALA A CA 1
ATOM 3806 C C . ALA A 1 478 ? -2.090 4.083 12.917 1.00 97.62 478 ALA A C 1
ATOM 3808 O O . ALA A 1 478 ? -2.761 4.495 13.861 1.00 97.62 478 ALA A O 1
ATOM 3809 N N . ILE A 1 479 ? -2.594 3.975 11.685 1.00 98.06 479 ILE A N 1
ATOM 3810 C CA . ILE A 1 479 ? -3.962 4.397 11.355 1.00 98.06 479 ILE A CA 1
ATOM 3811 C C . ILE A 1 479 ? -4.992 3.425 11.938 1.00 98.06 479 ILE A C 1
ATOM 3813 O O . ILE A 1 479 ? -5.852 3.849 12.704 1.00 98.06 479 ILE A O 1
ATOM 3817 N N . TYR A 1 480 ? -4.900 2.124 11.646 1.00 97.88 480 TYR A N 1
ATOM 3818 C CA . TYR A 1 480 ? -5.961 1.177 12.017 1.00 97.88 480 TYR A CA 1
ATOM 3819 C C . TYR A 1 480 ? -5.954 0.754 13.488 1.00 97.88 480 TYR A C 1
ATOM 3821 O O . TYR A 1 480 ? -6.985 0.289 13.978 1.00 97.88 480 TYR A O 1
ATOM 3829 N N . THR A 1 481 ? -4.861 0.990 14.226 1.00 96.06 481 THR A N 1
ATOM 3830 C CA . THR A 1 481 ? -4.896 0.897 15.699 1.00 96.06 481 THR A CA 1
ATOM 3831 C C . THR A 1 481 ? -5.856 1.936 16.285 1.00 96.06 481 THR A C 1
ATOM 3833 O O . THR A 1 481 ? -6.574 1.639 17.235 1.00 96.06 481 THR A O 1
ATOM 3836 N N . ASN A 1 482 ? -5.896 3.141 15.703 1.00 93.94 482 ASN A N 1
ATOM 3837 C CA . ASN A 1 482 ? -6.566 4.306 16.288 1.00 93.94 482 ASN A CA 1
ATOM 3838 C C . ASN A 1 482 ? -7.893 4.675 15.630 1.00 93.94 482 ASN A C 1
ATOM 3840 O O . ASN A 1 482 ? -8.678 5.379 16.256 1.00 93.94 482 ASN A O 1
ATOM 3844 N N . TYR A 1 483 ? -8.124 4.251 14.385 1.00 95.56 483 TYR A N 1
ATOM 3845 C CA . TYR A 1 483 ? -9.205 4.753 13.539 1.00 95.56 483 TYR A CA 1
ATOM 3846 C C . TYR A 1 483 ? -9.805 3.667 12.643 1.00 95.56 483 TYR A C 1
ATOM 3848 O O . TYR A 1 483 ? -9.200 2.619 12.402 1.00 95.56 483 TYR A O 1
ATOM 3856 N N . THR A 1 484 ? -11.005 3.938 12.140 1.00 95.88 484 THR A N 1
ATOM 3857 C CA . THR A 1 484 ? -11.657 3.240 11.019 1.00 95.88 484 THR A CA 1
ATOM 3858 C C . THR A 1 484 ? -11.734 4.162 9.809 1.00 95.88 484 THR A C 1
ATOM 3860 O O . THR A 1 484 ? -11.736 5.385 9.965 1.00 95.88 484 THR A O 1
ATOM 3863 N N . THR A 1 485 ? -11.823 3.589 8.610 1.00 97.50 485 THR A N 1
ATOM 3864 C CA . THR A 1 485 ? -11.966 4.354 7.365 1.00 97.50 485 THR A CA 1
ATOM 3865 C C . THR A 1 485 ? -13.162 3.886 6.545 1.00 97.50 485 THR A C 1
ATOM 3867 O O . THR A 1 485 ? -13.478 2.695 6.493 1.00 97.50 485 THR A O 1
ATOM 3870 N N . ARG A 1 486 ? -13.800 4.834 5.856 1.00 96.50 486 ARG A N 1
ATOM 3871 C CA . ARG A 1 486 ? -14.896 4.610 4.906 1.00 96.50 486 ARG A CA 1
ATOM 3872 C C . ARG A 1 486 ? -14.654 5.434 3.643 1.00 96.50 486 ARG A C 1
ATOM 3874 O O . ARG A 1 486 ? -14.202 6.573 3.721 1.00 96.50 486 ARG A O 1
ATOM 3881 N N . ILE A 1 487 ? -15.005 4.884 2.484 1.00 98.06 487 ILE A N 1
ATOM 3882 C CA . ILE A 1 487 ? -14.923 5.602 1.204 1.00 98.06 487 ILE A CA 1
ATOM 3883 C C . ILE A 1 487 ? -16.010 6.682 1.140 1.00 98.06 487 ILE A C 1
ATOM 3885 O O . ILE A 1 487 ? -17.183 6.411 1.405 1.00 98.06 487 ILE A O 1
ATOM 3889 N N . ILE A 1 488 ? -15.605 7.900 0.783 1.00 97.94 488 ILE A N 1
ATOM 3890 C CA . ILE A 1 488 ? -16.506 9.009 0.448 1.00 97.94 488 ILE A CA 1
ATOM 3891 C C . ILE A 1 488 ? -16.525 9.241 -1.059 1.00 97.94 488 ILE A C 1
ATOM 3893 O O . ILE A 1 488 ? -17.599 9.415 -1.627 1.00 97.94 488 ILE A O 1
ATOM 3897 N N . ASP A 1 489 ? -15.355 9.222 -1.696 1.00 97.44 489 ASP A N 1
ATOM 3898 C CA . ASP A 1 489 ? -15.217 9.377 -3.143 1.00 97.44 489 ASP A CA 1
ATOM 3899 C C . ASP A 1 489 ? -13.961 8.641 -3.637 1.00 97.44 489 ASP A C 1
ATOM 3901 O O . ASP A 1 489 ? -12.828 8.966 -3.269 1.00 97.44 489 ASP A O 1
ATOM 3905 N N . ASP A 1 490 ? -14.186 7.622 -4.460 1.00 97.50 490 ASP A N 1
ATOM 3906 C CA . ASP A 1 490 ? -13.189 6.835 -5.181 1.00 97.50 490 ASP A CA 1
ATOM 3907 C C . ASP A 1 490 ? -13.443 6.855 -6.701 1.00 97.50 490 ASP A C 1
ATOM 3909 O O . ASP A 1 490 ? -13.107 5.914 -7.421 1.00 97.50 490 ASP A O 1
ATOM 3913 N N . GLU A 1 491 ? -14.032 7.935 -7.218 1.00 97.31 491 GLU A N 1
ATOM 3914 C CA . GLU A 1 491 ? -14.227 8.110 -8.656 1.00 97.31 491 GLU A CA 1
ATOM 3915 C C . GLU A 1 491 ? -12.883 8.030 -9.402 1.00 97.31 491 GLU A C 1
ATOM 3917 O O . GLU A 1 491 ? -11.889 8.655 -9.012 1.00 97.31 491 GLU A O 1
ATOM 3922 N N . ASP A 1 492 ? -12.867 7.251 -10.490 1.00 96.88 492 ASP A N 1
ATOM 3923 C CA . ASP A 1 492 ? -11.681 6.964 -11.303 1.00 96.88 492 ASP A CA 1
ATOM 3924 C C . ASP A 1 492 ? -10.512 6.342 -10.502 1.00 96.88 492 ASP A C 1
ATOM 3926 O O . ASP A 1 492 ? -9.330 6.573 -10.795 1.00 96.88 492 ASP A O 1
ATOM 3930 N N . ILE A 1 493 ? -10.819 5.515 -9.492 1.00 97.44 493 ILE A N 1
ATOM 3931 C CA . ILE A 1 493 ? -9.808 4.792 -8.704 1.00 97.44 493 ILE A CA 1
ATOM 3932 C C . ILE A 1 493 ? -9.033 3.747 -9.517 1.00 97.44 493 ILE A C 1
ATOM 3934 O O . ILE A 1 493 ? -7.969 3.311 -9.079 1.00 97.44 493 ILE A O 1
ATOM 3938 N N . GLU A 1 494 ? -9.501 3.326 -10.701 1.00 95.75 494 GLU A N 1
ATOM 3939 C CA . GLU A 1 494 ? -8.804 2.271 -11.436 1.00 95.75 494 GLU A CA 1
ATOM 3940 C C . GLU A 1 494 ? -7.390 2.695 -11.835 1.00 95.75 494 GLU A C 1
ATOM 3942 O O . GLU A 1 494 ? -7.153 3.790 -12.351 1.00 95.75 494 GLU A O 1
ATOM 3947 N N . ALA A 1 495 ? -6.451 1.762 -11.688 1.00 95.06 495 ALA A N 1
ATOM 3948 C CA . ALA A 1 495 ? -5.081 1.959 -12.122 1.00 95.06 495 ALA A CA 1
ATOM 3949 C C . ALA A 1 495 ? -4.997 2.250 -13.628 1.00 95.06 495 ALA A C 1
ATOM 3951 O O . ALA A 1 495 ? -5.544 1.510 -14.463 1.00 95.06 495 ALA A O 1
ATOM 3952 N N . ILE A 1 496 ? -4.235 3.289 -13.980 1.00 94.56 496 ILE A N 1
ATOM 3953 C CA . ILE A 1 496 ? -3.745 3.468 -15.350 1.00 94.56 496 ILE A CA 1
ATOM 3954 C C . ILE A 1 496 ? -2.892 2.259 -15.763 1.00 94.56 496 ILE A C 1
ATOM 3956 O O . ILE A 1 496 ? -2.246 1.627 -14.932 1.00 94.56 496 ILE A O 1
ATOM 3960 N N . ASP A 1 497 ? -2.859 1.931 -17.052 1.00 94.38 497 ASP A N 1
ATOM 3961 C CA . ASP A 1 497 ? -1.970 0.886 -17.571 1.00 94.38 497 ASP A CA 1
ATOM 3962 C C . ASP A 1 497 ? -0.648 1.528 -18.032 1.00 94.38 497 ASP A C 1
ATOM 3964 O O . ASP A 1 497 ? -0.563 2.155 -19.092 1.00 94.38 497 ASP A O 1
ATOM 3968 N N . ALA A 1 498 ? 0.366 1.420 -17.168 1.00 91.88 498 ALA A N 1
ATOM 3969 C CA . ALA A 1 498 ? 1.685 2.033 -17.313 1.00 91.88 498 ALA A CA 1
ATOM 3970 C C . ALA A 1 498 ? 2.779 1.200 -16.606 1.00 91.88 498 ALA A C 1
ATOM 3972 O O . ALA A 1 498 ? 2.495 0.165 -15.997 1.00 91.88 498 ALA A O 1
ATOM 3973 N N . TYR A 1 499 ? 4.041 1.642 -16.698 1.00 91.31 499 TYR A N 1
ATOM 3974 C CA . TYR A 1 499 ? 5.161 1.020 -15.978 1.00 91.31 499 TYR A CA 1
ATOM 3975 C C . TYR A 1 499 ? 5.011 1.162 -14.456 1.00 91.31 499 TYR A C 1
ATOM 3977 O O . TYR A 1 499 ? 5.035 0.151 -13.757 1.00 91.31 499 TYR A O 1
ATOM 3985 N N . THR A 1 500 ? 4.790 2.392 -13.982 1.00 90.69 500 THR A N 1
ATOM 3986 C CA . THR A 1 500 ? 4.360 2.711 -12.614 1.00 90.69 500 THR A CA 1
ATOM 3987 C C . THR A 1 500 ? 2.918 3.193 -12.673 1.00 90.69 500 THR A C 1
ATOM 3989 O O . THR A 1 500 ? 2.579 3.994 -13.547 1.00 90.69 500 THR A O 1
ATOM 3992 N N . VAL A 1 501 ? 2.060 2.703 -11.783 1.00 91.62 501 VAL A N 1
ATOM 3993 C CA . VAL A 1 501 ? 0.624 3.011 -11.824 1.00 91.62 501 VAL A CA 1
ATOM 3994 C C . VAL A 1 501 ? 0.212 4.017 -10.768 1.00 91.62 501 VAL A C 1
ATOM 3996 O O . VAL A 1 501 ? 0.879 4.192 -9.761 1.00 91.62 501 VAL A O 1
ATOM 3999 N N . LYS A 1 502 ? -0.924 4.662 -11.013 1.00 92.75 502 LYS A N 1
ATOM 4000 C CA . LYS A 1 502 ? -1.651 5.531 -10.086 1.00 92.75 502 LYS A CA 1
ATOM 4001 C C . LYS A 1 502 ? -3.149 5.460 -10.413 1.00 92.75 502 LYS A C 1
ATOM 4003 O O . LYS A 1 502 ? -3.480 4.999 -11.515 1.00 92.75 502 LYS A O 1
ATOM 4008 N N . PRO A 1 503 ? -4.037 5.883 -9.499 1.00 96.12 503 PRO A N 1
ATOM 4009 C CA . PRO A 1 503 ? -5.447 6.082 -9.825 1.00 96.12 503 PRO A CA 1
ATOM 4010 C C . PRO A 1 503 ? -5.594 7.047 -11.005 1.00 96.12 503 PRO A C 1
ATOM 4012 O O . PRO A 1 503 ? -4.876 8.049 -11.060 1.00 96.12 503 PRO A O 1
ATOM 4015 N N . LYS A 1 504 ? -6.512 6.780 -11.938 1.00 95.19 504 LYS A N 1
ATOM 4016 C CA . LYS A 1 504 ? -6.809 7.706 -13.047 1.00 95.19 504 LYS A CA 1
ATOM 4017 C C . LYS A 1 504 ? -7.256 9.079 -12.543 1.00 95.19 504 LYS A C 1
ATOM 4019 O O . LYS A 1 504 ? -6.827 10.082 -13.105 1.00 95.19 504 LYS A O 1
ATOM 4024 N N . GLY A 1 505 ? -8.069 9.110 -11.487 1.00 94.19 505 GLY A N 1
ATOM 4025 C CA . GLY A 1 505 ? -8.589 10.336 -10.879 1.00 94.19 505 GLY A CA 1
ATOM 4026 C C . GLY A 1 505 ? -7.592 11.080 -9.987 1.00 94.19 505 GLY A C 1
ATOM 4027 O O . GLY A 1 505 ? -7.901 12.172 -9.519 1.00 94.19 505 GLY A O 1
ATOM 4028 N N . GLU A 1 506 ? -6.408 10.504 -9.723 1.00 93.94 506 GLU A N 1
ATOM 4029 C CA . GLU A 1 506 ? -5.390 11.052 -8.806 1.00 93.94 506 GLU A CA 1
ATOM 4030 C C . GLU A 1 506 ? -5.940 11.453 -7.420 1.00 93.94 506 GLU A C 1
ATOM 4032 O O . GLU A 1 506 ? -5.472 12.413 -6.797 1.00 93.94 506 GLU A O 1
ATOM 4037 N N . LYS A 1 507 ? -6.941 10.716 -6.927 1.00 96.06 507 LYS A N 1
ATOM 4038 C CA . LYS A 1 507 ? -7.593 10.951 -5.636 1.00 96.06 507 LYS A CA 1
ATOM 4039 C C . LYS A 1 507 ? -8.020 9.640 -4.981 1.00 96.06 507 LYS A C 1
ATOM 4041 O O . LYS A 1 507 ? -8.221 8.633 -5.655 1.00 96.06 507 LYS A O 1
ATOM 4046 N N . LEU A 1 508 ? -8.161 9.684 -3.661 1.00 98.56 508 LEU A N 1
ATOM 4047 C CA . LEU A 1 508 ? -8.923 8.718 -2.872 1.00 98.56 508 LEU A CA 1
ATOM 4048 C C . LEU A 1 508 ? -9.432 9.444 -1.632 1.00 98.56 508 LEU A C 1
ATOM 4050 O O . LEU A 1 508 ? -8.644 9.734 -0.735 1.00 98.56 508 LEU A O 1
ATOM 4054 N N . ILE A 1 509 ? -10.719 9.765 -1.585 1.00 98.62 509 ILE A N 1
ATOM 4055 C CA . ILE A 1 509 ? -11.304 10.557 -0.507 1.00 98.62 509 ILE A CA 1
ATOM 4056 C C . ILE A 1 509 ? -11.934 9.616 0.518 1.00 98.62 509 ILE A C 1
ATOM 4058 O O . ILE A 1 509 ? -12.930 8.943 0.234 1.00 98.62 509 ILE A O 1
ATOM 4062 N N . LEU A 1 510 ? -11.355 9.568 1.717 1.00 98.56 510 LEU A N 1
ATOM 4063 C CA . LEU A 1 510 ? -11.834 8.728 2.813 1.00 98.56 510 LEU A CA 1
ATOM 4064 C C . LEU A 1 510 ? -12.317 9.583 3.981 1.00 98.56 510 LEU A C 1
ATOM 4066 O O . LEU A 1 510 ? -11.673 10.564 4.358 1.00 98.56 510 LEU A O 1
ATOM 4070 N N . GLN A 1 511 ? -13.416 9.152 4.592 1.00 97.38 511 GLN A N 1
ATOM 4071 C CA . GLN A 1 511 ? -13.785 9.568 5.935 1.00 97.38 511 GLN A CA 1
ATOM 4072 C C . GLN A 1 511 ? -12.988 8.728 6.923 1.00 97.38 511 GLN A C 1
ATOM 4074 O O . GLN A 1 511 ? -12.947 7.499 6.808 1.00 97.38 511 GLN A O 1
ATOM 4079 N N . VAL A 1 512 ? -12.376 9.397 7.895 1.00 95.44 512 VAL A N 1
ATOM 4080 C CA . VAL A 1 512 ? -11.748 8.746 9.040 1.00 95.44 512 VAL A CA 1
ATOM 4081 C C . VAL A 1 512 ? -12.605 9.016 10.261 1.00 95.44 512 VAL A C 1
ATOM 4083 O O . VAL A 1 512 ? -13.097 10.130 10.450 1.00 95.44 512 VAL A O 1
ATOM 4086 N N . GLU A 1 513 ? -12.795 7.991 11.076 1.00 90.06 513 GLU A N 1
ATOM 4087 C CA . GLU A 1 513 ? -13.589 8.064 12.296 1.00 90.06 513 GLU A CA 1
ATOM 4088 C C . GLU A 1 513 ? -12.838 7.342 13.407 1.00 90.06 513 GLU A C 1
ATOM 4090 O O . GLU A 1 513 ? -12.100 6.380 13.152 1.00 90.06 513 GLU A O 1
ATOM 4095 N N . HIS A 1 514 ? -13.036 7.775 14.652 1.00 83.38 514 HIS A N 1
ATOM 4096 C CA . HIS A 1 514 ? -12.702 6.899 15.765 1.00 83.38 514 HIS A CA 1
ATOM 4097 C C . HIS A 1 514 ? -13.457 5.580 15.569 1.00 83.38 514 HIS A C 1
ATOM 4099 O O . HIS A 1 514 ? -14.617 5.614 15.148 1.00 83.38 514 HIS A O 1
ATOM 4105 N N . PRO A 1 515 ? -12.838 4.424 15.873 1.00 72.94 515 PRO A N 1
ATOM 4106 C CA . PRO A 1 515 ? -13.590 3.197 16.008 1.00 72.94 515 PRO A CA 1
ATOM 4107 C C . PRO A 1 515 ? -14.691 3.556 16.991 1.00 72.94 515 PRO A C 1
ATOM 4109 O O . PRO A 1 515 ? -14.373 4.102 18.054 1.00 72.94 515 PRO A O 1
ATOM 4112 N N . ALA A 1 516 ? -15.957 3.362 16.609 1.00 55.91 516 ALA A N 1
ATOM 4113 C CA . ALA A 1 516 ? -17.058 3.554 17.541 1.00 55.91 516 ALA A CA 1
ATOM 4114 C C . ALA A 1 516 ? -16.609 2.938 18.866 1.00 55.91 516 ALA A C 1
ATOM 4116 O O . ALA A 1 516 ? -16.125 1.802 18.817 1.00 55.91 516 ALA A O 1
ATOM 4117 N N . ASN A 1 517 ? -16.639 3.709 19.975 1.00 43.97 517 ASN A N 1
ATOM 4118 C CA . ASN A 1 517 ? -16.430 3.185 21.333 1.00 43.97 517 ASN A CA 1
ATOM 4119 C C . ASN A 1 517 ? -17.107 1.843 21.306 1.00 43.97 517 ASN A C 1
ATOM 4121 O O . ASN A 1 517 ? -18.324 1.878 21.103 1.00 43.97 517 ASN A O 1
ATOM 4125 N N . MET A 1 518 ? -16.325 0.750 21.303 1.00 37.78 518 MET A N 1
ATOM 4126 C CA . MET A 1 518 ? -16.858 -0.519 20.826 1.00 37.78 518 MET A CA 1
ATOM 4127 C C . MET A 1 518 ? -18.192 -0.668 21.538 1.00 37.78 518 MET A C 1
ATOM 4129 O O . MET A 1 518 ? -18.191 -0.689 22.777 1.00 37.78 518 MET A O 1
ATOM 4133 N N . PRO A 1 519 ? -19.340 -0.692 20.819 1.00 40.84 519 PRO A N 1
ATOM 4134 C CA . PRO A 1 519 ? -20.389 -1.489 21.372 1.00 40.84 519 PRO A CA 1
ATOM 4135 C C . PRO A 1 519 ? -19.648 -2.800 21.599 1.00 40.84 519 PRO A C 1
ATOM 4137 O O . PRO A 1 519 ? -19.004 -3.311 20.675 1.00 40.84 519 PRO A O 1
ATOM 4140 N N . ASP A 1 520 ? -19.591 -3.214 22.864 1.00 48.75 520 ASP A N 1
ATOM 4141 C CA . ASP A 1 520 ? -19.261 -4.571 23.270 1.00 48.75 520 ASP A CA 1
ATOM 4142 C C . ASP A 1 520 ? -19.658 -5.534 22.145 1.00 48.75 520 ASP A C 1
ATOM 4144 O O . ASP A 1 520 ? -20.611 -5.232 21.429 1.00 48.75 520 ASP A O 1
ATOM 4148 N N . LYS A 1 521 ? -18.958 -6.646 21.939 1.00 44.59 521 LYS A N 1
ATOM 4149 C CA . LYS A 1 521 ? -19.163 -7.543 20.783 1.00 44.59 521 LYS A CA 1
ATOM 4150 C C . LYS A 1 521 ? -20.648 -7.773 20.429 1.00 44.59 521 LYS A C 1
ATOM 4152 O O . LYS A 1 521 ? -20.955 -7.947 19.262 1.00 44.59 521 LYS A O 1
ATOM 4157 N N . ASP A 1 522 ? -21.542 -7.659 21.416 1.00 50.81 522 ASP A N 1
ATOM 4158 C CA . ASP A 1 522 ? -22.991 -7.787 21.313 1.00 50.81 522 ASP A CA 1
ATOM 4159 C C . ASP A 1 522 ? -23.841 -6.512 21.548 1.00 50.81 522 ASP A C 1
ATOM 4161 O O . ASP A 1 522 ? -25.065 -6.582 21.558 1.00 50.81 522 ASP A O 1
ATOM 4165 N N . ALA A 1 523 ? -23.288 -5.312 21.720 1.00 58.31 523 ALA A N 1
ATOM 4166 C CA . ALA A 1 523 ? -24.057 -4.096 22.032 1.00 58.31 523 ALA A CA 1
ATOM 4167 C C . ALA A 1 523 ? -24.869 -3.526 20.849 1.00 58.31 523 ALA A C 1
ATOM 4169 O O . ALA A 1 523 ? -25.656 -2.592 21.047 1.00 58.31 523 ALA A O 1
ATOM 4170 N N . GLY A 1 524 ? -24.721 -4.113 19.656 1.00 65.94 524 GLY A N 1
ATOM 4171 C CA . GLY A 1 524 ? -25.650 -3.958 18.533 1.00 65.94 524 GLY A CA 1
ATOM 4172 C C . GLY A 1 524 ? -26.881 -4.874 18.601 1.00 65.94 524 GLY A C 1
ATOM 4173 O O . GLY A 1 524 ? -27.822 -4.648 17.845 1.00 65.94 524 GLY A O 1
ATOM 4174 N N . THR A 1 525 ? -26.903 -5.870 19.496 1.00 86.75 525 THR A N 1
ATOM 4175 C CA . THR A 1 525 ? -28.035 -6.798 19.624 1.00 86.75 525 THR A CA 1
ATOM 4176 C C . THR A 1 525 ? -29.262 -6.122 20.252 1.00 86.75 525 THR A C 1
ATOM 4178 O O . THR A 1 525 ? -29.116 -5.222 21.092 1.00 86.75 525 THR A O 1
ATOM 4181 N N . PRO A 1 526 ? -30.483 -6.531 19.859 1.00 92.88 526 PRO A N 1
ATOM 4182 C CA . PRO A 1 526 ? -31.714 -6.063 20.480 1.00 92.88 526 PRO A CA 1
ATOM 4183 C C . PRO A 1 526 ? -31.811 -6.465 21.949 1.00 92.88 526 PRO A C 1
ATOM 4185 O O . PRO A 1 526 ? -31.381 -7.550 22.339 1.00 92.88 526 PRO A O 1
ATOM 4188 N N . ARG A 1 527 ? -32.447 -5.612 22.752 1.00 94.25 527 ARG A N 1
ATOM 4189 C CA . ARG A 1 527 ? -32.597 -5.813 24.198 1.00 94.25 527 ARG A CA 1
ATOM 4190 C C . ARG A 1 527 ? -34.027 -6.165 24.578 1.00 94.25 527 ARG A C 1
ATOM 4192 O O . ARG A 1 527 ? -34.980 -5.704 23.951 1.00 94.25 527 ARG A O 1
ATOM 4199 N N . VAL A 1 528 ? -34.179 -6.924 25.660 1.00 97.88 528 VAL A N 1
ATOM 4200 C CA . VAL A 1 528 ? -35.465 -7.130 26.341 1.00 97.88 528 VAL A CA 1
ATOM 4201 C C . VAL A 1 528 ? -35.361 -6.600 27.765 1.00 97.88 528 VAL A C 1
ATOM 4203 O O . VAL A 1 528 ? -34.656 -7.154 28.610 1.00 97.88 528 VAL A O 1
ATOM 4206 N N . TYR A 1 529 ? -36.063 -5.506 28.033 1.00 97.62 529 TYR A N 1
ATOM 4207 C CA . TYR A 1 529 ? -36.137 -4.872 29.340 1.00 97.62 529 TYR A CA 1
ATOM 4208 C C . TYR A 1 529 ? -37.251 -5.505 30.174 1.00 97.62 529 TYR A C 1
ATOM 4210 O O . TYR A 1 529 ? -38.376 -5.678 29.709 1.00 97.62 529 TYR A O 1
ATOM 4218 N N . LEU A 1 530 ? -36.949 -5.813 31.430 1.00 98.06 530 LEU A N 1
ATOM 4219 C CA . LEU A 1 530 ? -37.878 -6.390 32.394 1.00 98.06 530 LEU A CA 1
ATOM 4220 C C . LEU A 1 530 ? -38.173 -5.341 33.463 1.00 98.06 530 LEU A C 1
ATOM 4222 O O . LEU A 1 530 ? -37.295 -5.037 34.260 1.00 98.06 530 LEU A O 1
ATOM 4226 N N . ALA A 1 531 ? -39.384 -4.800 33.512 1.00 97.38 531 ALA A N 1
ATOM 4227 C CA . ALA A 1 531 ? -39.817 -3.857 34.537 1.00 97.38 531 ALA A CA 1
ATOM 4228 C C . ALA A 1 531 ? -40.748 -4.546 35.536 1.00 97.38 531 ALA A C 1
ATOM 4230 O O . ALA A 1 531 ? -41.865 -4.949 35.197 1.00 97.38 531 ALA A O 1
ATOM 4231 N N . ARG A 1 532 ? -40.299 -4.674 36.788 1.00 96.94 532 ARG A N 1
ATOM 4232 C CA . ARG A 1 532 ? -41.156 -5.166 37.872 1.00 96.94 532 ARG A CA 1
ATOM 4233 C C . ARG A 1 532 ? -42.037 -4.027 38.369 1.00 96.94 532 ARG A C 1
ATOM 4235 O O . ARG A 1 532 ? -41.548 -2.921 38.582 1.00 96.94 532 ARG A O 1
ATOM 4242 N N . HIS A 1 533 ? -43.313 -4.315 38.617 1.00 96.31 533 HIS A N 1
ATOM 4243 C CA . HIS A 1 533 ? -44.2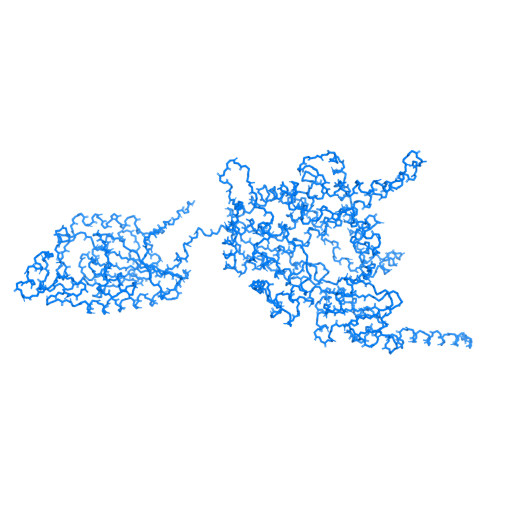27 -3.341 39.205 1.00 96.31 533 HIS A CA 1
ATOM 4244 C C . HIS A 1 533 ? -43.692 -2.737 40.519 1.00 96.31 533 HIS A C 1
ATOM 4246 O O . HIS A 1 533 ? -42.919 -3.374 41.248 1.00 96.31 533 HIS A O 1
ATOM 4252 N N . GLY A 1 534 ? -44.121 -1.512 40.826 1.00 94.31 534 GLY A N 1
ATOM 4253 C CA . GLY A 1 534 ? -43.771 -0.815 42.067 1.00 94.31 534 GLY A CA 1
ATOM 4254 C C . GLY A 1 534 ? -44.262 -1.531 43.330 1.00 94.31 534 GLY A C 1
ATOM 4255 O O . GLY A 1 534 ? -45.085 -2.449 43.276 1.00 94.31 534 GLY A O 1
ATOM 4256 N N . GLU A 1 535 ? -43.751 -1.119 44.488 1.00 95.75 535 GLU A N 1
ATOM 4257 C CA . GLU A 1 535 ? -44.146 -1.701 45.774 1.00 95.75 535 GLU A CA 1
ATOM 4258 C C . GLU A 1 535 ? -45.668 -1.619 46.024 1.00 95.75 535 GLU A C 1
ATOM 4260 O O . GLU A 1 535 ? -46.304 -0.593 45.806 1.00 95.75 535 GLU A O 1
ATOM 4265 N N . THR A 1 536 ? -46.231 -2.712 46.537 1.00 95.19 536 THR A N 1
ATOM 4266 C CA . THR A 1 536 ? -47.581 -2.842 47.108 1.00 95.19 536 THR A CA 1
ATOM 4267 C C . THR A 1 536 ? -47.475 -3.300 48.569 1.00 95.19 536 THR A C 1
ATOM 4269 O O . THR A 1 536 ? -46.429 -3.804 48.999 1.00 95.19 536 THR A O 1
ATOM 4272 N N . GLU A 1 537 ? -48.567 -3.216 49.332 1.00 92.19 537 GLU A N 1
ATOM 4273 C CA . GLU A 1 537 ? -48.596 -3.690 50.727 1.00 92.19 537 GLU A CA 1
ATOM 4274 C C . GLU A 1 537 ? -48.159 -5.159 50.875 1.00 92.19 537 GLU A C 1
ATOM 4276 O O . GLU A 1 537 ? -47.505 -5.523 51.853 1.00 92.19 537 GLU A O 1
ATOM 4281 N N . TRP A 1 538 ? -48.467 -6.013 49.894 1.00 92.38 538 TRP A N 1
ATOM 4282 C CA . TRP A 1 538 ? -48.145 -7.442 49.959 1.00 92.38 538 TRP A CA 1
ATOM 4283 C C . TRP A 1 538 ? -46.725 -7.759 49.495 1.00 92.38 538 TRP A C 1
ATOM 4285 O O . TRP A 1 538 ? -46.073 -8.636 50.056 1.00 92.38 538 TRP A O 1
ATOM 4295 N N . THR A 1 539 ? -46.163 -6.993 48.557 1.00 87.44 539 THR A N 1
ATOM 4296 C CA . THR A 1 539 ? -44.730 -7.140 48.255 1.00 87.44 539 THR A CA 1
ATOM 4297 C C . THR A 1 539 ? -43.852 -6.713 49.424 1.00 87.44 539 THR A C 1
ATOM 4299 O O . THR A 1 539 ? -42.795 -7.304 49.627 1.00 87.44 539 THR A O 1
ATOM 4302 N N . LYS A 1 540 ? -44.296 -5.722 50.206 1.00 87.88 540 LYS A N 1
ATOM 4303 C CA . LYS A 1 540 ? -43.566 -5.198 51.365 1.00 87.88 540 LYS A CA 1
ATOM 4304 C C . LYS A 1 540 ? -43.455 -6.209 52.508 1.00 87.88 540 LYS A C 1
ATOM 4306 O O . LYS A 1 540 ? -42.438 -6.256 53.193 1.00 87.88 540 LYS A O 1
ATOM 4311 N N . ASN A 1 541 ? -44.488 -7.023 52.718 1.00 89.25 541 ASN A N 1
ATOM 4312 C CA . ASN A 1 541 ? -44.517 -8.036 53.778 1.00 89.25 541 ASN A CA 1
ATOM 4313 C C . ASN A 1 541 ? -44.238 -9.470 53.278 1.00 89.25 541 ASN A C 1
ATOM 4315 O O . ASN A 1 541 ? -44.231 -10.402 54.080 1.00 89.25 541 ASN A O 1
ATOM 4319 N N . GLY A 1 542 ? -43.967 -9.644 51.979 1.00 87.75 542 GLY A N 1
ATOM 4320 C CA . GLY A 1 542 ? -43.563 -10.920 51.382 1.00 87.75 542 GLY A CA 1
ATOM 4321 C C . GLY A 1 542 ? -44.712 -11.879 51.057 1.00 87.75 542 GLY A C 1
ATOM 4322 O O . GLY A 1 542 ? -44.464 -13.074 50.888 1.00 87.75 542 GLY A O 1
ATOM 4323 N N . ARG A 1 543 ? -45.951 -11.383 50.982 1.00 93.31 543 ARG A N 1
ATOM 4324 C CA . ARG A 1 543 ? -47.123 -12.171 50.584 1.00 93.31 543 ARG A CA 1
ATOM 4325 C C . ARG A 1 543 ? -47.191 -12.360 49.073 1.00 93.31 543 ARG A C 1
ATOM 4327 O O . ARG A 1 543 ? -46.884 -11.461 48.289 1.00 93.31 543 ARG A O 1
ATOM 4334 N N . TYR A 1 544 ? -47.633 -13.540 48.666 1.00 92.69 544 TYR A N 1
ATOM 4335 C CA . TYR A 1 544 ? -47.791 -13.904 47.263 1.00 92.69 544 TYR A CA 1
ATOM 4336 C C . TYR A 1 544 ? -49.030 -13.199 46.689 1.00 92.69 544 TYR A C 1
ATOM 4338 O O . TYR A 1 544 ? -50.094 -13.232 47.296 1.00 92.69 544 TYR A O 1
ATOM 4346 N N . THR A 1 545 ? -48.886 -12.498 45.559 1.00 92.69 545 THR A N 1
ATOM 4347 C CA . THR A 1 545 ? -49.962 -11.685 44.951 1.00 92.69 545 THR A CA 1
ATOM 4348 C C . THR A 1 545 ? -50.089 -11.996 43.465 1.00 92.69 545 THR A C 1
ATOM 4350 O O . THR A 1 545 ? -49.279 -11.524 42.667 1.00 92.69 545 THR A O 1
ATOM 4353 N N . GLY A 1 546 ? -51.068 -12.808 43.092 1.00 92.12 546 GLY A N 1
ATOM 4354 C CA . GLY A 1 546 ? -51.310 -13.264 41.731 1.00 92.12 546 GLY A CA 1
ATOM 4355 C C . GLY A 1 546 ? -52.422 -12.444 41.098 1.00 92.12 546 GLY A C 1
ATOM 4356 O O . GLY A 1 546 ? -52.176 -11.445 40.414 1.00 92.12 546 GLY A O 1
ATOM 4357 N N . VAL A 1 547 ? -53.659 -12.852 41.376 1.00 92.12 547 VAL A N 1
ATOM 4358 C CA . VAL A 1 547 ? -54.879 -12.273 40.790 1.00 92.12 547 VAL A CA 1
ATOM 4359 C C . VAL A 1 547 ? -55.464 -11.123 41.604 1.00 92.12 547 VAL A C 1
ATOM 4361 O O . VAL A 1 547 ? -56.229 -10.335 41.053 1.00 92.12 547 VAL A O 1
ATOM 4364 N N . THR A 1 548 ? -55.112 -11.000 42.888 1.00 93.50 548 THR A N 1
ATOM 4365 C CA . THR A 1 548 ? -55.620 -9.918 43.739 1.00 93.50 548 THR A CA 1
ATOM 4366 C C . THR A 1 548 ? -55.139 -8.570 43.213 1.00 93.50 548 THR A C 1
ATOM 4368 O O . THR A 1 548 ? -53.940 -8.366 42.990 1.00 93.50 548 THR A O 1
ATOM 4371 N N . GLU A 1 549 ? -56.067 -7.634 43.022 1.00 93.31 549 GLU A N 1
ATOM 4372 C CA . GLU A 1 549 ? -55.738 -6.268 42.628 1.00 93.31 549 GLU A CA 1
ATOM 4373 C C . GLU A 1 549 ? -55.384 -5.440 43.862 1.00 93.31 549 GLU A C 1
ATOM 4375 O O . GLU A 1 549 ? -56.168 -5.314 44.802 1.00 93.31 549 GLU A O 1
ATOM 4380 N N . LEU A 1 550 ? -54.171 -4.891 43.852 1.00 92.12 550 LEU A N 1
ATOM 4381 C CA . LEU A 1 550 ? -53.628 -4.051 44.910 1.00 92.12 550 LEU A CA 1
ATOM 4382 C C . LEU A 1 550 ? -53.090 -2.771 44.286 1.00 92.12 550 LEU A C 1
ATOM 4384 O O . LEU A 1 550 ? -52.432 -2.811 43.244 1.00 92.12 550 LEU A O 1
ATOM 4388 N N . GLU A 1 551 ? -53.338 -1.660 44.966 1.00 95.06 551 GLU A N 1
ATOM 4389 C CA . GLU A 1 551 ? -52.753 -0.366 44.634 1.00 95.06 551 GLU A CA 1
ATOM 4390 C C . GLU A 1 551 ? -51.252 -0.350 44.957 1.00 95.06 551 GLU A C 1
ATOM 4392 O O . GLU A 1 551 ? -50.775 -1.038 45.872 1.00 95.06 551 GLU A O 1
ATOM 4397 N N . LEU A 1 552 ? -50.506 0.479 44.227 1.00 96.50 552 LEU A N 1
ATOM 4398 C CA . LEU A 1 552 ? -49.131 0.805 44.593 1.00 96.50 552 LEU A CA 1
ATOM 4399 C C . LEU A 1 552 ? -49.118 1.616 45.896 1.00 96.50 552 LEU A C 1
ATOM 4401 O O . LEU A 1 552 ? -49.954 2.495 46.112 1.00 96.50 552 LEU A O 1
ATOM 4405 N N . THR A 1 553 ? -48.146 1.356 46.769 1.00 96.69 553 THR A N 1
ATOM 4406 C CA . THR A 1 553 ? -47.929 2.200 47.951 1.00 96.69 553 THR A CA 1
ATOM 4407 C C . THR A 1 553 ? -47.403 3.575 47.509 1.00 96.69 553 THR A C 1
ATOM 4409 O O . THR A 1 553 ? -46.800 3.690 46.438 1.00 96.69 553 THR A O 1
ATOM 4412 N N . PRO A 1 554 ? -47.530 4.639 48.327 1.00 95.94 554 PRO A N 1
ATOM 4413 C CA . PRO A 1 554 ? -46.905 5.932 48.018 1.00 95.94 554 PRO A CA 1
ATOM 4414 C C . PRO A 1 554 ? -45.389 5.828 47.776 1.00 95.94 554 PRO A C 1
ATOM 4416 O O . PRO A 1 554 ? -44.824 6.551 46.951 1.00 95.94 554 PRO A O 1
ATOM 4419 N N . HIS A 1 555 ? -44.733 4.892 48.471 1.00 93.56 555 HIS A N 1
ATOM 4420 C CA . HIS A 1 555 ? -43.328 4.572 48.246 1.00 93.56 555 HIS A CA 1
ATOM 4421 C C . HIS A 1 555 ? -43.114 3.910 46.878 1.00 93.56 555 HIS A C 1
ATOM 4423 O O . HIS A 1 555 ? -42.243 4.352 46.132 1.00 93.56 555 HIS A O 1
ATOM 4429 N N . GLY A 1 556 ? -43.944 2.926 46.516 1.00 93.62 556 GLY A N 1
ATOM 4430 C CA . GLY A 1 556 ? -43.908 2.252 45.218 1.00 93.62 556 GLY A CA 1
ATOM 4431 C C . GLY A 1 556 ? -44.113 3.200 44.035 1.00 93.62 556 GLY A C 1
ATOM 4432 O O . GLY A 1 556 ? -43.376 3.114 43.055 1.00 93.62 556 GLY A O 1
ATOM 4433 N N . VAL A 1 557 ? -45.037 4.159 44.145 1.00 96.12 557 VAL A N 1
ATOM 4434 C CA . VAL A 1 557 ? -45.230 5.215 43.132 1.00 96.12 557 VAL A CA 1
ATOM 4435 C C . VAL A 1 557 ? -43.948 6.033 42.953 1.00 96.12 557 VAL A C 1
ATOM 4437 O O . VAL A 1 557 ? -43.414 6.126 41.848 1.00 96.12 557 VAL A O 1
ATOM 4440 N N . THR A 1 558 ? -43.402 6.555 44.056 1.00 92.75 558 THR A N 1
ATOM 4441 C CA . THR A 1 558 ? -42.170 7.364 44.044 1.00 92.75 558 THR A CA 1
ATOM 4442 C C . THR A 1 558 ? -40.977 6.577 43.483 1.00 92.75 558 THR A C 1
ATOM 4444 O O . THR A 1 558 ? -40.147 7.115 42.748 1.00 92.75 558 THR A O 1
ATOM 4447 N N . GLN A 1 559 ? -40.883 5.288 43.811 1.00 92.62 559 GLN A N 1
ATOM 4448 C CA . GLN A 1 559 ? -39.832 4.386 43.344 1.00 92.62 559 GLN A CA 1
ATOM 4449 C C . GLN A 1 559 ? -39.856 4.220 41.818 1.00 92.62 559 GLN A C 1
ATOM 4451 O O . GLN A 1 559 ? -38.811 4.328 41.168 1.00 92.62 559 GLN A O 1
ATOM 4456 N N . VAL A 1 560 ? -41.038 4.004 41.234 1.00 94.12 560 VAL A N 1
ATOM 4457 C CA . VAL A 1 560 ? -41.188 3.853 39.780 1.00 94.12 560 VAL A CA 1
ATOM 4458 C C . VAL A 1 560 ? -40.918 5.175 39.062 1.00 94.12 560 VAL A C 1
ATOM 4460 O O . VAL A 1 560 ? -40.158 5.182 38.097 1.00 94.12 560 VAL A O 1
ATOM 4463 N N . GLN A 1 561 ? -41.440 6.300 39.561 1.00 93.38 561 GLN A N 1
ATOM 4464 C CA . GLN A 1 561 ? -41.189 7.625 38.971 1.00 93.38 561 GLN A CA 1
ATOM 4465 C C . GLN A 1 561 ? -39.696 7.974 38.941 1.00 93.38 561 GLN A C 1
ATOM 4467 O O . GLN A 1 561 ? -39.176 8.451 37.931 1.00 93.38 561 GLN A O 1
ATOM 4472 N N . ASN A 1 562 ? -38.973 7.696 40.030 1.00 89.75 562 ASN A N 1
ATOM 4473 C CA . ASN A 1 562 ? -37.527 7.906 40.075 1.00 89.75 562 ASN A CA 1
ATOM 4474 C C . ASN A 1 562 ? -36.793 7.028 39.054 1.00 89.75 562 ASN A C 1
ATOM 4476 O O . ASN A 1 562 ? -35.890 7.514 38.369 1.00 89.75 562 ASN A O 1
ATOM 4480 N N . SER A 1 563 ? -37.206 5.766 38.918 1.00 89.06 563 SER A N 1
ATOM 4481 C CA . SER A 1 563 ? -36.650 4.842 37.925 1.00 89.06 563 SER A CA 1
ATOM 4482 C C . SER A 1 563 ? -36.911 5.337 36.502 1.00 89.06 563 SER A C 1
ATOM 4484 O O . SER A 1 563 ? -35.975 5.425 35.711 1.00 89.06 563 SER A O 1
ATOM 4486 N N . GLY A 1 564 ? -38.139 5.771 36.200 1.00 90.44 564 GLY A N 1
ATOM 4487 C CA . GLY A 1 564 ? -38.509 6.379 34.919 1.00 90.44 564 GLY A CA 1
ATOM 4488 C C . GLY A 1 564 ? -37.666 7.611 34.598 1.00 90.44 564 GLY A C 1
ATOM 4489 O O . GLY A 1 564 ? -37.043 7.693 33.540 1.00 90.44 564 GLY A O 1
ATOM 4490 N N . ARG A 1 565 ? -37.517 8.530 35.561 1.00 88.56 565 ARG A N 1
ATOM 4491 C CA . ARG A 1 565 ? -36.709 9.748 35.390 1.00 88.56 565 ARG A CA 1
ATOM 4492 C C . ARG A 1 565 ? -35.249 9.449 35.060 1.00 88.56 565 ARG A C 1
ATOM 4494 O O . ARG A 1 565 ? -34.644 10.190 34.285 1.00 88.56 565 ARG A O 1
ATOM 4501 N N . VAL A 1 566 ? -34.662 8.412 35.650 1.00 86.69 566 VAL A N 1
ATOM 4502 C CA . VAL A 1 566 ? -33.244 8.074 35.448 1.00 86.69 566 VAL A CA 1
ATOM 4503 C C . VAL A 1 566 ? -33.040 7.226 34.193 1.00 86.69 566 VAL A C 1
ATOM 4505 O O . VAL A 1 566 ? -32.085 7.458 33.456 1.00 86.69 566 VAL A O 1
ATOM 4508 N N . LEU A 1 567 ? -33.934 6.276 33.926 1.00 90.00 567 LEU A N 1
ATOM 4509 C CA . LEU A 1 567 ? -33.707 5.215 32.946 1.00 90.00 567 LEU A CA 1
ATOM 4510 C C . LEU A 1 567 ? -34.453 5.425 31.626 1.00 90.00 567 LEU A C 1
ATOM 4512 O O . LEU A 1 567 ? -33.995 4.910 30.612 1.00 90.00 567 LEU A O 1
ATOM 4516 N N . VAL A 1 568 ? -35.550 6.188 31.604 1.00 91.94 568 VAL A N 1
ATOM 4517 C CA . VAL A 1 568 ? -36.417 6.323 30.423 1.00 91.94 568 VAL A CA 1
ATOM 4518 C C . VAL A 1 568 ? -36.302 7.698 29.774 1.00 91.94 568 VAL A C 1
ATOM 4520 O O . VAL A 1 568 ? -36.373 8.745 30.434 1.00 91.94 568 VAL A O 1
ATOM 4523 N N . GLY A 1 569 ? -36.101 7.692 28.457 1.00 87.44 569 GLY A N 1
ATOM 4524 C CA . GLY A 1 569 ? -36.105 8.869 27.592 1.00 87.44 569 GLY A CA 1
ATOM 4525 C C . GLY A 1 569 ? -35.027 8.850 26.506 1.00 87.44 569 GLY A C 1
ATOM 4526 O O . GLY A 1 569 ? -34.230 7.914 26.457 1.00 87.44 569 GLY A O 1
ATOM 4527 N N . PRO A 1 570 ? -34.992 9.879 25.639 1.00 81.25 570 PRO A N 1
ATOM 4528 C CA . PRO A 1 570 ? -34.053 9.937 24.520 1.00 81.25 570 PRO A CA 1
ATOM 4529 C C . PRO A 1 570 ? -32.601 9.782 24.985 1.00 81.25 570 PRO A C 1
ATOM 4531 O O . PRO A 1 570 ? -32.156 10.502 25.883 1.00 81.25 570 PRO A O 1
ATOM 4534 N N . GLY A 1 571 ? -31.878 8.826 24.400 1.00 75.00 571 GLY A N 1
ATOM 4535 C CA . GLY A 1 571 ? -30.478 8.539 24.728 1.00 75.00 571 GLY A CA 1
ATOM 4536 C C . GLY A 1 571 ? -30.227 7.927 26.114 1.00 75.00 571 GLY A C 1
ATOM 4537 O O . GLY A 1 571 ? -29.069 7.802 26.515 1.00 75.00 571 GLY A O 1
ATOM 4538 N N . LYS A 1 572 ? -31.272 7.552 26.864 1.00 85.88 572 LYS A N 1
ATOM 4539 C CA . LYS A 1 572 ? -31.146 6.841 28.148 1.00 85.88 572 LYS A CA 1
ATOM 4540 C C . LYS A 1 572 ? -31.219 5.326 27.956 1.00 85.88 572 LYS A C 1
ATOM 4542 O O . LYS A 1 572 ? -31.258 4.826 26.836 1.00 85.88 572 LYS A O 1
ATOM 4547 N N . LEU A 1 573 ? -31.216 4.596 29.075 1.00 86.81 573 LEU A N 1
ATOM 4548 C CA . LEU A 1 573 ? -31.255 3.137 29.100 1.00 86.81 573 LEU A CA 1
ATOM 4549 C C . LEU A 1 573 ? -32.398 2.568 28.254 1.00 86.81 573 LEU A C 1
ATOM 4551 O O . LEU A 1 573 ? -32.172 1.680 27.439 1.00 86.81 573 LEU A O 1
ATOM 4555 N N . ILE A 1 574 ? -33.607 3.075 28.476 1.00 91.56 574 ILE A N 1
ATOM 4556 C CA . ILE A 1 574 ? -34.813 2.732 27.734 1.00 91.56 574 ILE A CA 1
ATOM 4557 C C . ILE A 1 574 ? -35.179 3.964 26.909 1.00 91.56 574 ILE A C 1
ATOM 4559 O O . ILE A 1 574 ? -35.770 4.921 27.417 1.00 91.56 574 ILE A O 1
ATOM 4563 N N . ASP A 1 575 ? -34.803 3.945 25.636 1.00 90.69 575 ASP A N 1
ATOM 4564 C CA . ASP A 1 575 ? -35.171 4.987 24.683 1.00 90.69 575 ASP A CA 1
ATOM 4565 C C . ASP A 1 575 ? -36.480 4.599 23.970 1.00 90.69 575 ASP A C 1
ATOM 4567 O O . ASP A 1 575 ? -36.499 3.592 23.254 1.00 90.69 575 ASP A O 1
ATOM 4571 N N . PRO A 1 576 ? -37.573 5.376 24.114 1.00 91.12 576 PRO A N 1
ATOM 4572 C CA . PRO A 1 576 ? -38.831 5.104 23.418 1.00 91.12 576 PRO A CA 1
ATOM 4573 C C . PRO A 1 576 ? -38.695 4.983 21.891 1.00 91.12 576 PRO A C 1
ATOM 4575 O O . PRO A 1 576 ? -39.454 4.242 21.268 1.00 91.12 576 PRO A O 1
ATOM 4578 N N . ALA A 1 577 ? -37.717 5.663 21.280 1.00 88.94 577 ALA A N 1
ATOM 4579 C CA . ALA A 1 577 ? -37.470 5.580 19.840 1.00 88.94 577 ALA A CA 1
ATOM 4580 C C . ALA A 1 577 ? -36.858 4.234 19.412 1.00 88.94 577 ALA A C 1
ATOM 4582 O O . ALA A 1 577 ? -36.947 3.861 18.243 1.00 88.94 577 ALA A O 1
ATOM 4583 N N . ARG A 1 578 ? -36.240 3.500 20.347 1.00 90.06 578 ARG A N 1
ATOM 4584 C CA . ARG A 1 578 ? -35.640 2.182 20.102 1.00 90.06 578 ARG A CA 1
ATOM 4585 C C . ARG A 1 578 ? -36.579 1.011 20.393 1.00 90.06 578 ARG A C 1
ATOM 4587 O O . ARG A 1 578 ? -36.309 -0.103 19.940 1.00 90.06 578 ARG A O 1
ATOM 4594 N N . LEU A 1 579 ? -37.664 1.259 21.130 1.00 93.75 579 LEU A N 1
ATOM 4595 C CA . LEU A 1 579 ? -38.653 0.242 21.464 1.00 93.75 579 LEU A CA 1
ATOM 4596 C C . LEU A 1 579 ? -39.487 -0.119 20.230 1.00 93.75 579 LEU A C 1
ATOM 4598 O O . LEU A 1 579 ? -40.269 0.695 19.725 1.00 93.75 579 LEU A O 1
ATOM 4602 N N . ALA A 1 580 ? -39.336 -1.360 19.777 1.00 94.31 580 ALA A N 1
ATOM 4603 C CA . ALA A 1 580 ? -40.216 -1.966 18.791 1.00 94.31 580 ALA A CA 1
ATOM 4604 C C . ALA A 1 580 ? -41.579 -2.295 19.400 1.00 94.31 580 ALA A C 1
ATOM 4606 O O . ALA A 1 580 ? -42.591 -2.085 18.737 1.00 94.31 580 ALA A O 1
ATOM 4607 N N . HIS A 1 581 ? -41.614 -2.766 20.654 1.00 96.75 581 HIS A N 1
ATOM 4608 C CA . HIS A 1 581 ? -42.867 -3.116 21.325 1.00 96.75 581 HIS A CA 1
ATOM 4609 C C . HIS A 1 581 ? -42.785 -3.056 22.855 1.00 96.75 581 HIS A C 1
ATOM 4611 O O . HIS A 1 581 ? -41.724 -3.251 23.451 1.00 96.75 581 HIS A O 1
ATOM 4617 N N . VAL A 1 582 ? -43.929 -2.838 23.501 1.00 97.94 582 VAL A N 1
ATOM 4618 C CA . VAL A 1 582 ? -44.109 -2.881 24.956 1.00 97.94 582 VAL A CA 1
ATOM 4619 C C . VAL A 1 582 ? -45.253 -3.827 25.304 1.00 97.94 582 VAL A C 1
ATOM 4621 O O . VAL A 1 582 ? -46.395 -3.617 24.895 1.00 97.94 582 VAL A O 1
ATOM 4624 N N . PHE A 1 583 ? -44.967 -4.842 26.114 1.00 98.38 583 PHE A N 1
ATOM 4625 C CA . PHE A 1 583 ? -45.971 -5.743 26.666 1.00 98.38 583 PHE A CA 1
ATOM 4626 C C . PHE A 1 583 ? -46.222 -5.423 28.139 1.00 98.38 583 PHE A C 1
ATOM 4628 O O . PHE A 1 583 ? -45.289 -5.304 28.934 1.00 98.38 583 PHE A O 1
ATOM 4635 N N . VAL A 1 584 ? -47.493 -5.316 28.519 1.00 98.31 584 VAL A N 1
ATOM 4636 C CA . VAL A 1 584 ? -47.906 -4.942 29.877 1.00 98.31 584 VAL A CA 1
ATOM 4637 C C . VAL A 1 584 ? -48.850 -5.999 30.441 1.00 98.31 584 VAL A C 1
ATOM 4639 O O . VAL A 1 584 ? -49.766 -6.468 29.765 1.00 98.31 584 VAL A O 1
ATOM 4642 N N . SER A 1 585 ? -48.640 -6.393 31.694 1.00 98.12 585 SER A N 1
ATOM 4643 C CA . SER A 1 585 ? -49.590 -7.243 32.414 1.00 98.12 585 SER A CA 1
ATOM 4644 C C . SER A 1 585 ? -50.919 -6.506 32.656 1.00 98.12 585 SER A C 1
ATOM 4646 O O . SER A 1 585 ? -50.886 -5.326 32.998 1.00 98.12 585 SER A O 1
ATOM 4648 N N . PRO A 1 586 ? -52.088 -7.169 32.565 1.00 96.62 586 PRO A N 1
ATOM 4649 C CA . PRO A 1 586 ? -53.389 -6.522 32.778 1.00 96.62 586 PRO A CA 1
ATOM 4650 C C . PRO A 1 586 ? -53.658 -6.117 34.231 1.00 96.62 586 PRO A C 1
ATOM 4652 O O . PRO A 1 586 ? -54.621 -5.405 34.500 1.00 96.62 586 PRO A O 1
ATOM 4655 N N . ARG A 1 587 ? -52.822 -6.561 35.175 1.00 97.12 587 ARG A N 1
ATOM 4656 C CA . ARG A 1 587 ? -52.963 -6.229 36.597 1.00 97.12 587 ARG A CA 1
ATOM 4657 C C . ARG A 1 587 ? -52.733 -4.740 36.814 1.00 97.12 587 ARG A C 1
ATOM 4659 O O . ARG A 1 587 ? -51.745 -4.191 36.320 1.00 97.12 587 ARG A O 1
ATOM 4666 N N . LYS A 1 588 ? -53.579 -4.109 37.626 1.00 95.38 588 LYS A N 1
ATOM 4667 C CA . LYS A 1 588 ? -53.596 -2.657 37.831 1.00 95.38 588 LYS A CA 1
ATOM 4668 C C . LYS A 1 588 ? -52.227 -2.114 38.240 1.00 95.38 588 LYS A C 1
ATOM 4670 O O . LYS A 1 588 ? -51.721 -1.192 37.617 1.00 95.38 588 LYS A O 1
ATOM 4675 N N . ARG A 1 589 ? -51.561 -2.773 39.191 1.00 96.25 589 ARG A N 1
ATOM 4676 C CA . ARG A 1 589 ? -50.194 -2.438 39.636 1.00 96.25 589 ARG A CA 1
ATOM 4677 C C . ARG A 1 589 ? -49.153 -2.376 38.508 1.00 96.25 589 ARG A C 1
ATOM 4679 O O . ARG A 1 589 ? -48.225 -1.575 38.585 1.00 96.25 589 ARG A O 1
ATOM 4686 N N . ALA A 1 590 ? -49.275 -3.210 37.474 1.00 97.19 590 ALA A N 1
ATOM 4687 C CA . ALA A 1 590 ? -48.358 -3.216 36.334 1.00 97.19 590 ALA A CA 1
ATOM 4688 C C . ALA A 1 590 ? -48.712 -2.122 35.316 1.00 97.19 590 ALA A C 1
ATOM 4690 O O . ALA A 1 590 ? -47.809 -1.458 34.812 1.00 97.19 590 ALA A O 1
ATOM 4691 N N . VAL A 1 591 ? -50.006 -1.888 35.078 1.00 96.75 591 VAL A N 1
ATOM 4692 C CA . VAL A 1 591 ? -50.494 -0.776 34.246 1.00 96.75 591 VAL A CA 1
ATOM 4693 C C . VAL A 1 591 ? -50.081 0.569 34.848 1.00 96.75 591 VAL A C 1
ATOM 4695 O O . VAL A 1 591 ? -49.440 1.369 34.175 1.00 96.75 591 VAL A O 1
ATOM 4698 N N . ASP A 1 592 ? -50.333 0.771 36.142 1.00 96.81 592 ASP A N 1
ATOM 4699 C CA . ASP A 1 592 ? -49.942 1.988 36.858 1.00 96.81 592 ASP A CA 1
ATOM 4700 C C . ASP A 1 592 ? -48.408 2.163 36.849 1.00 96.81 592 ASP A C 1
ATOM 4702 O O . ASP A 1 592 ? -47.902 3.273 36.707 1.00 96.81 592 ASP A O 1
ATOM 4706 N N . THR A 1 593 ? -47.641 1.067 36.922 1.00 96.81 593 THR A N 1
ATOM 4707 C CA . THR A 1 593 ? -46.174 1.120 36.785 1.00 96.81 593 THR A CA 1
ATOM 4708 C C . THR A 1 593 ? -45.751 1.584 35.392 1.00 96.81 593 THR A C 1
ATOM 4710 O O . THR A 1 593 ? -44.874 2.435 35.291 1.00 96.81 593 THR A O 1
ATOM 4713 N N . PHE A 1 594 ? -46.344 1.046 34.322 1.00 96.81 594 PHE A N 1
ATOM 4714 C CA . PHE A 1 594 ? -46.042 1.479 32.954 1.00 96.81 594 PHE A CA 1
ATOM 4715 C C . PHE A 1 594 ? -46.322 2.976 32.773 1.00 96.81 594 PHE A C 1
ATOM 4717 O O . PHE A 1 594 ? -45.498 3.703 32.218 1.00 96.81 594 PHE A O 1
ATOM 4724 N N . ASP A 1 595 ? -47.445 3.442 33.313 1.00 95.62 595 ASP A N 1
ATOM 4725 C CA . ASP A 1 595 ? -47.856 4.839 33.245 1.00 95.62 595 ASP A CA 1
ATOM 4726 C C . ASP A 1 595 ? -46.863 5.774 33.944 1.00 95.62 595 ASP A C 1
ATOM 4728 O O . ASP A 1 595 ? -46.472 6.790 33.368 1.00 95.62 595 ASP A O 1
ATOM 4732 N N . LEU A 1 596 ? -46.416 5.403 35.146 1.00 96.19 596 LEU A N 1
ATOM 4733 C CA . LEU A 1 596 ? -45.432 6.161 35.922 1.00 96.19 596 LEU A CA 1
ATOM 4734 C C . LEU A 1 596 ? -44.023 6.097 35.313 1.00 96.19 596 LEU A C 1
ATOM 4736 O O . LEU A 1 596 ? -43.267 7.062 35.392 1.00 96.19 596 LEU A O 1
ATOM 4740 N N . LEU A 1 597 ? -43.653 4.970 34.698 1.00 94.62 597 LEU A N 1
ATOM 4741 C CA . LEU A 1 597 ? -42.321 4.759 34.129 1.00 94.62 597 LEU A CA 1
ATOM 4742 C C . LEU A 1 597 ? -42.056 5.675 32.918 1.00 94.62 597 LEU A C 1
ATOM 4744 O O . LEU A 1 597 ? -40.925 6.118 32.724 1.00 94.62 597 LEU A O 1
ATOM 4748 N N . PHE A 1 598 ? -43.096 5.989 32.138 1.00 93.56 598 PHE A N 1
ATOM 4749 C CA . PHE A 1 598 ? -43.033 6.881 30.970 1.00 93.56 598 PHE A CA 1
ATOM 4750 C C . PHE A 1 598 ? -43.663 8.262 31.217 1.00 93.56 598 PHE A C 1
ATOM 4752 O O . PHE A 1 598 ? -43.994 8.981 30.266 1.00 93.56 598 PHE A O 1
ATOM 4759 N N . GLU A 1 599 ? -43.852 8.655 32.477 1.00 87.50 599 GLU A N 1
ATOM 4760 C CA . GLU A 1 599 ? -44.444 9.946 32.819 1.00 87.50 599 GLU A CA 1
ATOM 4761 C C . GLU A 1 599 ? -43.644 11.099 32.177 1.00 87.50 599 GLU A C 1
ATOM 4763 O O . GLU A 1 599 ? -42.463 11.311 32.455 1.00 87.50 599 GLU A O 1
ATOM 4768 N N . GLY A 1 600 ? -44.292 11.832 31.264 1.00 70.94 600 GLY A N 1
ATOM 4769 C CA . GLY A 1 600 ? -43.704 12.975 30.561 1.00 70.94 600 GLY A CA 1
ATOM 4770 C C . GLY A 1 600 ? -42.786 12.647 29.375 1.00 70.94 600 GLY A C 1
ATOM 4771 O O . GLY A 1 600 ? -42.225 13.582 28.803 1.00 70.94 600 GLY A O 1
ATOM 4772 N N . VAL A 1 601 ? -42.620 11.376 28.970 1.00 78.31 601 VAL A N 1
ATOM 4773 C CA . VAL A 1 601 ? -41.685 11.004 27.889 1.00 78.31 601 VAL A CA 1
ATOM 4774 C C . VAL A 1 601 ? -42.195 9.837 27.030 1.00 78.31 601 VAL A C 1
ATOM 4776 O O . VAL A 1 601 ? -42.287 8.709 27.494 1.00 78.31 601 VAL A O 1
ATOM 4779 N N . GLY A 1 602 ? -42.474 10.077 25.743 1.00 78.12 602 GLY A N 1
ATOM 4780 C CA . GLY A 1 602 ? -42.599 9.035 24.700 1.00 78.12 602 GLY A CA 1
ATOM 4781 C C . GLY A 1 602 ? -43.790 8.062 24.775 1.00 78.12 602 GLY A C 1
ATOM 4782 O O . GLY A 1 602 ? -44.045 7.367 23.796 1.00 78.12 602 GLY A O 1
ATOM 4783 N N . LYS A 1 603 ? -44.555 8.021 25.876 1.00 88.56 603 LYS A N 1
ATOM 4784 C CA . LYS A 1 603 ? -45.701 7.105 26.048 1.00 88.56 603 LYS A CA 1
ATOM 4785 C C . LYS A 1 603 ? -46.748 7.232 24.939 1.00 88.56 603 LYS A C 1
ATOM 4787 O O . LYS A 1 603 ? -47.183 6.225 24.392 1.00 88.56 603 LYS A O 1
ATOM 4792 N N . GLN A 1 604 ? -47.164 8.463 24.635 1.00 86.50 604 GLN A N 1
ATOM 4793 C CA . GLN A 1 604 ? -48.258 8.710 23.693 1.00 86.50 604 GLN A CA 1
ATOM 4794 C C . GLN A 1 604 ? -47.908 8.213 22.287 1.00 86.50 604 GLN A C 1
ATOM 4796 O O . GLN A 1 604 ? -48.720 7.553 21.657 1.00 86.50 604 GLN A O 1
ATOM 4801 N N . ASP A 1 605 ? -46.667 8.434 21.850 1.00 88.25 605 ASP A N 1
ATOM 4802 C CA . ASP A 1 605 ? -46.161 7.940 20.568 1.00 88.25 605 ASP A CA 1
ATOM 4803 C C . ASP A 1 605 ? -46.184 6.405 20.493 1.00 88.25 605 ASP A C 1
ATOM 4805 O O . ASP A 1 605 ? -46.651 5.834 19.509 1.00 88.25 605 ASP A O 1
ATOM 4809 N N . LEU A 1 606 ? -45.749 5.711 21.552 1.00 90.62 606 LEU A N 1
ATOM 4810 C CA . LEU A 1 606 ? -45.807 4.245 21.619 1.00 90.62 606 LEU A CA 1
ATOM 4811 C C . LEU A 1 606 ? -47.248 3.722 21.512 1.00 90.62 606 LEU A C 1
ATOM 4813 O O . LEU A 1 606 ? -47.493 2.737 20.816 1.00 90.62 606 LEU A O 1
ATOM 4817 N N . VAL A 1 607 ? -48.200 4.389 22.170 1.00 90.75 607 VAL A N 1
ATOM 4818 C CA . VAL A 1 607 ? -49.622 4.021 22.124 1.00 90.75 607 VAL A CA 1
ATOM 4819 C C . VAL A 1 607 ? -50.221 4.296 20.741 1.00 90.75 607 VAL A C 1
ATOM 4821 O O . VAL A 1 607 ? -50.819 3.397 20.153 1.00 90.75 607 VAL A O 1
ATOM 4824 N N . ASP A 1 608 ? -50.019 5.494 20.192 1.00 90.19 608 ASP A N 1
ATOM 4825 C CA . ASP A 1 608 ? -50.602 5.923 18.912 1.00 90.19 608 ASP A CA 1
ATOM 4826 C C . ASP A 1 608 ? -50.072 5.104 17.727 1.00 90.19 608 ASP A C 1
ATOM 4828 O O . ASP A 1 608 ? -50.789 4.851 16.759 1.00 90.19 608 ASP A O 1
ATOM 4832 N N . SER A 1 609 ? -48.823 4.645 17.818 1.00 88.69 609 SER A N 1
ATOM 4833 C CA . SER A 1 609 ? -48.193 3.768 16.823 1.00 88.69 609 SER A CA 1
ATOM 4834 C C . SER A 1 609 ? -48.519 2.280 17.004 1.00 88.69 609 SER A C 1
ATOM 4836 O O . SER A 1 609 ? -48.000 1.451 16.258 1.00 88.69 609 SER A O 1
ATOM 4838 N N . GLY A 1 610 ? -49.367 1.919 17.974 1.00 92.62 610 GLY A N 1
ATOM 4839 C CA . GLY A 1 610 ? -49.786 0.535 18.209 1.00 92.62 610 GLY A CA 1
ATOM 4840 C C . GLY A 1 610 ? -48.690 -0.372 18.778 1.00 92.62 610 GLY A C 1
ATOM 4841 O O . GLY A 1 610 ? -48.811 -1.592 18.699 1.00 92.62 610 GLY A O 1
ATOM 4842 N N . ARG A 1 611 ? -47.632 0.200 19.368 1.00 94.50 611 ARG A N 1
ATOM 4843 C CA . ARG A 1 611 ? -46.482 -0.526 19.939 1.00 94.50 611 ARG A CA 1
ATOM 4844 C C . ARG A 1 611 ? -46.680 -0.941 21.402 1.00 94.50 611 ARG A C 1
ATOM 4846 O O . ARG A 1 611 ? -45.719 -1.315 22.065 1.00 94.50 611 ARG A O 1
ATOM 4853 N N . VAL A 1 612 ? -47.899 -0.857 21.939 1.00 97.06 612 VAL A N 1
ATOM 4854 C CA . VAL A 1 612 ? -48.222 -1.249 23.323 1.00 97.06 612 VAL A CA 1
ATOM 4855 C C . VAL A 1 612 ? -49.318 -2.309 23.316 1.00 97.06 612 VAL A C 1
ATOM 4857 O O . VAL A 1 612 ? -50.356 -2.138 22.680 1.00 97.06 612 VAL A O 1
ATOM 4860 N N . THR A 1 613 ? -49.116 -3.412 24.037 1.00 97.38 613 THR A N 1
ATOM 4861 C CA . THR A 1 613 ? -50.098 -4.499 24.156 1.00 97.38 613 THR A CA 1
ATOM 4862 C C . THR A 1 613 ? -50.235 -4.971 25.595 1.00 97.38 613 THR A C 1
ATOM 4864 O O . THR A 1 613 ? -49.260 -5.353 26.240 1.00 97.38 613 THR A O 1
ATOM 4867 N N . THR A 1 614 ? -51.470 -5.010 26.092 1.00 97.50 614 THR A N 1
ATOM 4868 C CA . THR A 1 614 ? -51.795 -5.647 27.372 1.00 97.50 614 THR A CA 1
ATOM 4869 C C . THR A 1 614 ? -52.079 -7.135 27.156 1.00 97.50 614 THR A C 1
ATOM 4871 O O . THR A 1 614 ? -52.876 -7.479 26.287 1.00 97.50 614 THR A O 1
ATOM 4874 N N . THR A 1 615 ? -51.440 -8.028 27.920 1.00 97.19 615 THR A N 1
ATOM 4875 C CA . THR A 1 615 ? -51.541 -9.484 27.693 1.00 97.19 615 THR A CA 1
ATOM 4876 C C . THR A 1 615 ? -51.522 -10.318 28.977 1.00 97.19 615 THR A C 1
ATOM 4878 O O . THR A 1 615 ? -50.666 -10.136 29.844 1.00 97.19 615 THR A O 1
ATOM 4881 N N . GLU A 1 616 ? -52.425 -11.302 29.079 1.00 95.94 616 GLU A N 1
ATOM 4882 C CA . GLU A 1 616 ? -52.446 -12.288 30.178 1.00 95.94 616 GLU A CA 1
ATOM 4883 C C . GLU A 1 616 ? -51.207 -13.197 30.177 1.00 95.94 616 GLU A C 1
ATOM 4885 O O . GLU A 1 616 ? -50.855 -13.752 31.217 1.00 95.94 616 GLU A O 1
ATOM 4890 N N . LYS A 1 617 ? -50.456 -13.281 29.063 1.00 97.19 617 LYS A N 1
ATOM 4891 C CA . LYS A 1 617 ? -49.147 -13.961 29.047 1.00 97.19 617 LYS A CA 1
ATOM 4892 C C . LYS A 1 617 ? -48.195 -13.380 30.106 1.00 97.19 617 LYS A C 1
ATOM 4894 O O . LYS A 1 617 ? -47.343 -14.109 30.609 1.00 97.19 617 LYS A O 1
ATOM 4899 N N . LEU A 1 618 ? -48.377 -12.107 30.484 1.00 97.31 618 LEU A N 1
ATOM 4900 C CA . LEU A 1 618 ? -47.625 -11.405 31.528 1.00 97.31 618 LEU A CA 1
ATOM 4901 C C . LEU A 1 618 ? -48.330 -11.341 32.900 1.00 97.31 618 LEU A C 1
ATOM 4903 O O . LEU A 1 618 ? -47.890 -10.598 33.781 1.00 97.31 618 LEU A O 1
ATOM 4907 N N . ALA A 1 619 ? -49.427 -12.063 33.132 1.00 96.00 619 ALA A N 1
ATOM 4908 C CA . ALA A 1 619 ? -50.027 -12.149 34.467 1.00 96.00 619 ALA A CA 1
ATOM 4909 C C . ALA A 1 619 ? -49.061 -12.806 35.465 1.00 96.00 619 ALA A C 1
ATOM 4911 O O . ALA A 1 619 ? -48.304 -13.704 35.093 1.00 96.00 619 ALA A O 1
ATOM 4912 N N . GLU A 1 620 ? -49.060 -12.368 36.728 1.00 95.31 620 GLU A N 1
ATOM 4913 C CA . GLU A 1 620 ? -48.283 -13.069 37.759 1.00 95.31 620 GLU A CA 1
ATOM 4914 C C . GLU A 1 620 ? -48.766 -14.516 37.880 1.00 95.31 620 GLU A C 1
ATOM 4916 O O . GLU A 1 620 ? -49.883 -14.837 37.476 1.00 95.31 620 GLU A O 1
ATOM 4921 N N . TRP A 1 621 ? -47.911 -15.376 38.421 1.00 93.12 621 TRP A N 1
ATOM 4922 C CA . TRP A 1 621 ? -48.263 -16.754 38.733 1.00 93.12 621 TRP A CA 1
ATOM 4923 C C . TRP A 1 621 ? -49.604 -16.832 39.481 1.00 93.12 621 TRP A C 1
ATOM 4925 O O . TRP A 1 621 ? -49.805 -16.158 40.496 1.00 93.12 621 TRP A O 1
ATOM 4935 N N . GLY A 1 622 ? -50.521 -17.660 38.989 1.00 94.50 622 GLY A N 1
ATOM 4936 C CA . GLY A 1 622 ? -51.778 -17.954 39.666 1.00 94.50 622 GLY A CA 1
ATOM 4937 C C . GLY A 1 622 ? -51.518 -18.780 40.920 1.00 94.50 622 GLY A C 1
ATOM 4938 O O . GLY A 1 622 ? -51.314 -19.986 40.829 1.00 94.50 622 GLY A O 1
ATOM 4939 N N . TYR A 1 623 ? -51.498 -18.150 42.093 1.00 95.81 623 TYR A N 1
ATOM 4940 C CA . TYR A 1 623 ? -51.093 -18.824 43.331 1.00 95.81 623 TYR A CA 1
ATOM 4941 C C . TYR A 1 623 ? -52.167 -19.726 43.953 1.00 95.81 623 TYR A C 1
ATOM 4943 O O . TYR A 1 623 ? -51.852 -20.452 44.893 1.00 95.81 623 TYR A O 1
ATOM 4951 N N . GLY A 1 624 ? -53.407 -19.718 43.451 1.00 94.88 624 GLY A N 1
ATOM 4952 C CA . GLY A 1 624 ? -54.480 -20.581 43.957 1.00 94.88 624 GLY A CA 1
ATOM 4953 C C . GLY A 1 624 ? -54.680 -20.417 45.465 1.00 94.88 624 GLY A C 1
ATOM 4954 O O . GLY A 1 624 ? -54.826 -19.296 45.957 1.00 94.88 624 GLY A O 1
ATOM 4955 N N . LEU A 1 625 ? -54.592 -21.523 46.208 1.00 94.94 625 LEU A N 1
ATOM 4956 C CA . LEU A 1 625 ? -54.693 -21.533 47.675 1.00 94.94 625 LEU A CA 1
ATOM 4957 C C . LEU A 1 625 ? -53.596 -20.720 48.388 1.00 94.94 625 LEU A C 1
ATOM 4959 O O . LEU A 1 625 ? -53.693 -20.477 49.589 1.00 94.94 625 LEU A O 1
ATOM 4963 N N . TYR A 1 626 ? -52.533 -20.323 47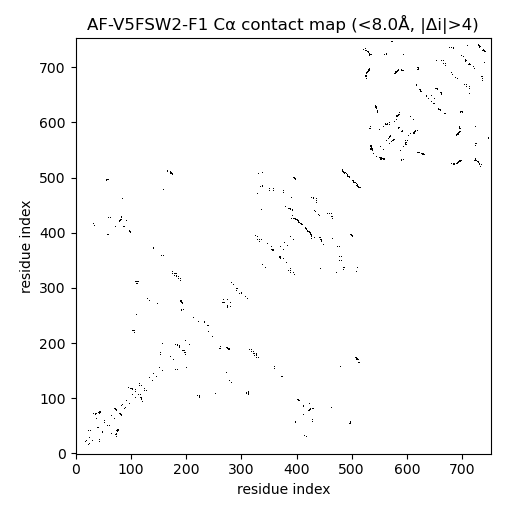.685 1.00 96.19 626 TYR A N 1
ATOM 4964 C CA . TYR A 1 626 ? -51.382 -19.621 48.264 1.00 96.19 626 TYR A CA 1
ATOM 4965 C C . TYR A 1 626 ? -51.457 -18.100 48.119 1.00 96.19 626 TYR A C 1
ATOM 4967 O O . TYR A 1 626 ? -50.572 -17.392 48.606 1.00 96.19 626 TYR A O 1
ATOM 4975 N N . GLU A 1 627 ? -52.495 -17.586 47.461 1.00 96.19 627 GLU A N 1
ATOM 4976 C CA . GLU A 1 627 ? -52.740 -16.154 47.329 1.00 96.19 627 GLU A CA 1
ATOM 4977 C C . GLU A 1 627 ? -52.812 -15.484 48.716 1.00 96.19 627 GLU A C 1
ATOM 4979 O O . GLU A 1 627 ? -53.569 -15.889 49.596 1.00 96.19 627 GLU A O 1
ATOM 4984 N N . GLY A 1 628 ? -52.003 -14.447 48.930 1.00 95.38 628 GLY A N 1
ATOM 4985 C CA . GLY A 1 628 ? -51.953 -13.688 50.181 1.00 95.38 628 GLY A CA 1
ATOM 4986 C C . GLY A 1 628 ? -51.192 -14.339 51.333 1.00 95.38 628 GLY A C 1
ATOM 4987 O O . GLY A 1 628 ? -51.065 -13.710 52.385 1.00 95.38 628 GLY A O 1
ATOM 4988 N N . LEU A 1 629 ? -50.640 -15.539 51.148 1.00 95.94 629 LEU A N 1
ATOM 4989 C CA . LEU A 1 629 ? -49.820 -16.217 52.154 1.00 95.94 629 LEU A CA 1
ATOM 4990 C C . LEU A 1 629 ? -48.338 -15.863 52.006 1.00 95.94 629 LEU A C 1
ATOM 4992 O O . LEU A 1 629 ? -47.884 -15.460 50.934 1.00 95.94 629 LEU A O 1
ATOM 4996 N N . VAL A 1 630 ? -47.557 -16.037 53.075 1.00 94.88 630 VAL A N 1
ATOM 4997 C CA . VAL A 1 630 ? -46.083 -16.038 53.012 1.00 94.88 630 VAL A CA 1
ATOM 4998 C C . VAL A 1 630 ? -45.536 -17.463 52.886 1.00 94.88 630 VAL A C 1
ATOM 5000 O O . VAL A 1 630 ? -46.181 -18.435 53.274 1.00 94.88 630 VAL A O 1
ATOM 5003 N N . THR A 1 631 ? -44.289 -17.621 52.428 1.00 92.94 631 THR A N 1
ATOM 5004 C CA . THR A 1 631 ? -43.661 -18.942 52.195 1.00 92.94 631 THR A CA 1
ATOM 5005 C C . THR A 1 631 ? -43.762 -19.902 53.392 1.00 92.94 631 THR A C 1
ATOM 5007 O O . THR A 1 631 ? -43.941 -21.105 53.207 1.00 92.94 631 THR A O 1
ATOM 5010 N N . LYS A 1 632 ? -43.653 -19.397 54.630 1.00 93.94 632 LYS A N 1
ATOM 5011 C CA . LYS A 1 632 ? -43.767 -20.225 55.844 1.00 93.94 632 LYS A CA 1
ATOM 5012 C C . LYS A 1 632 ? -45.178 -20.795 56.025 1.00 93.94 632 LYS A C 1
ATOM 5014 O O . LYS A 1 632 ? -45.307 -21.944 56.433 1.00 93.94 632 LYS A O 1
ATOM 5019 N N . GLU A 1 633 ? -46.201 -20.002 55.719 1.00 95.75 633 GLU A N 1
ATOM 5020 C CA . GLU A 1 633 ? -47.609 -20.400 55.802 1.00 95.75 633 GLU A CA 1
ATOM 5021 C C . GLU A 1 633 ? -47.938 -21.413 54.707 1.00 95.75 633 GLU A C 1
ATOM 5023 O O . GLU A 1 633 ? -48.509 -22.454 55.007 1.00 95.75 633 GLU A O 1
ATOM 5028 N N . ILE A 1 634 ? -47.459 -21.188 53.478 1.00 95.50 634 ILE A N 1
ATOM 5029 C CA . ILE A 1 634 ? -47.617 -22.133 52.359 1.00 95.50 634 ILE A CA 1
ATOM 5030 C C . ILE A 1 634 ? -47.014 -23.497 52.709 1.00 95.50 634 ILE A C 1
ATOM 5032 O O . ILE A 1 634 ? -47.648 -24.532 52.539 1.00 95.50 634 ILE A O 1
ATOM 5036 N N . ARG A 1 635 ? -45.792 -23.518 53.252 1.00 94.50 635 ARG A N 1
ATOM 5037 C CA . ARG A 1 635 ? -45.132 -24.766 53.667 1.00 94.50 635 ARG A CA 1
ATOM 5038 C C . ARG A 1 635 ? -45.863 -25.470 54.810 1.00 94.50 635 ARG A C 1
ATOM 5040 O O . ARG A 1 635 ? -45.815 -26.693 54.881 1.00 94.50 635 ARG A O 1
ATOM 5047 N N . ALA A 1 636 ? -46.490 -24.723 55.718 1.00 93.62 636 ALA A N 1
ATOM 5048 C CA . ALA A 1 636 ? -47.297 -25.303 56.787 1.00 93.62 636 ALA A CA 1
ATOM 5049 C C . ALA A 1 636 ? -48.592 -25.914 56.229 1.00 93.62 636 ALA A C 1
ATOM 5051 O O . ALA A 1 636 ? -48.874 -27.071 56.522 1.00 93.62 636 ALA A O 1
ATOM 5052 N N . LEU A 1 637 ? -49.294 -25.179 55.360 1.00 94.50 637 LEU A N 1
ATOM 5053 C CA . LEU A 1 637 ? -50.513 -25.621 54.680 1.00 94.50 637 LEU A CA 1
ATOM 5054 C C . LEU A 1 637 ? -50.270 -26.893 53.857 1.00 94.50 637 LEU A C 1
ATOM 5056 O O . LEU A 1 637 ? -50.967 -27.887 54.017 1.00 94.50 637 LEU A O 1
ATOM 5060 N N . ARG A 1 638 ? -49.208 -26.908 53.045 1.00 94.88 638 ARG A N 1
ATOM 5061 C CA . ARG A 1 638 ? -48.833 -28.076 52.233 1.00 94.88 638 ARG A CA 1
ATOM 5062 C C . ARG A 1 638 ? -48.538 -29.309 53.087 1.00 94.88 638 ARG A C 1
ATOM 5064 O O . ARG A 1 638 ? -48.962 -30.407 52.738 1.00 94.88 638 ARG A O 1
ATOM 5071 N N . LYS A 1 639 ? -47.865 -29.135 54.231 1.00 92.62 639 LYS A N 1
ATOM 5072 C CA . LYS A 1 639 ? -47.621 -30.229 55.187 1.00 92.62 639 LYS A CA 1
ATOM 5073 C C . LYS A 1 639 ? -48.909 -30.743 55.823 1.00 92.62 639 LYS A C 1
ATOM 5075 O O . LYS A 1 639 ? -49.040 -31.951 55.997 1.00 92.62 639 LYS A O 1
ATOM 5080 N N . GLU A 1 640 ? -49.842 -29.851 56.155 1.00 93.00 640 GLU A N 1
ATOM 5081 C CA . GLU A 1 640 ? -51.169 -30.215 56.665 1.00 93.00 640 GLU A CA 1
ATOM 5082 C C . GLU A 1 640 ? -51.966 -31.021 55.630 1.00 93.00 640 GLU A C 1
ATOM 5084 O O . GLU A 1 640 ? -52.591 -32.021 55.974 1.00 93.00 640 GLU A O 1
ATOM 5089 N N . HIS A 1 641 ? -51.846 -30.671 54.348 1.00 93.06 641 HIS A N 1
ATOM 5090 C CA . HIS A 1 641 ? -52.431 -31.412 53.225 1.00 93.06 641 HIS A CA 1
ATOM 5091 C C . HIS A 1 641 ? -51.665 -32.700 52.855 1.00 93.06 641 HIS A C 1
ATOM 5093 O O . HIS A 1 641 ? -52.014 -33.381 51.891 1.00 93.06 641 HIS A O 1
ATOM 5099 N N . GLY A 1 642 ? -50.623 -33.067 53.609 1.00 92.06 642 GLY A N 1
ATOM 5100 C CA . GLY A 1 642 ? -49.854 -34.295 53.396 1.00 92.06 642 GLY A CA 1
ATOM 5101 C C . GLY A 1 642 ? -48.801 -34.221 52.283 1.00 92.06 642 GLY A C 1
ATOM 5102 O O . GLY A 1 642 ? -48.196 -35.243 51.963 1.00 92.06 642 GLY A O 1
ATOM 5103 N N . LEU A 1 643 ? -48.530 -33.042 51.723 1.00 91.62 643 LEU A N 1
ATOM 5104 C CA . LEU A 1 643 ? -47.512 -32.817 50.692 1.00 91.62 643 LEU A CA 1
ATOM 5105 C C . LEU A 1 643 ? -46.126 -32.540 51.312 1.00 91.62 643 LEU A C 1
ATOM 5107 O O . LEU A 1 643 ? -46.006 -32.218 52.494 1.00 91.62 643 LEU A O 1
ATOM 5111 N N . ASP A 1 644 ? -45.067 -32.649 50.500 1.00 90.81 644 ASP A N 1
ATOM 5112 C CA . ASP A 1 644 ? -43.691 -32.223 50.833 1.00 90.81 644 ASP A CA 1
ATOM 5113 C C . ASP A 1 644 ? -43.053 -32.877 52.075 1.00 90.81 644 ASP A C 1
ATOM 5115 O O . ASP A 1 644 ? -42.283 -32.248 52.807 1.00 90.81 644 ASP A O 1
ATOM 5119 N N . GLN A 1 645 ? -43.355 -34.155 52.323 1.00 86.38 645 GLN A N 1
ATOM 5120 C CA . GLN A 1 645 ? -42.808 -34.891 53.472 1.00 86.38 645 GLN A CA 1
ATOM 5121 C C . GLN A 1 645 ? -41.289 -35.109 53.361 1.00 86.38 645 GLN A C 1
ATOM 5123 O O . GLN A 1 645 ? -40.564 -34.940 54.340 1.00 86.38 645 GLN A O 1
ATOM 5128 N N . ASP A 1 646 ? -40.800 -35.423 52.157 1.00 88.62 646 ASP A N 1
ATOM 5129 C CA . ASP A 1 646 ? -39.396 -35.798 51.926 1.00 88.62 646 ASP A CA 1
ATOM 5130 C C . ASP A 1 646 ? -38.497 -34.622 51.503 1.00 88.62 646 ASP A C 1
ATOM 5132 O O . ASP A 1 646 ? -37.271 -34.737 51.495 1.00 88.62 646 ASP A O 1
ATOM 5136 N N . ARG A 1 647 ? -39.082 -33.484 51.102 1.00 91.06 647 ARG A N 1
ATOM 5137 C CA . ARG A 1 647 ? -38.352 -32.301 50.611 1.00 91.06 647 ARG A CA 1
ATOM 5138 C C . ARG A 1 647 ? -39.199 -31.042 50.716 1.00 91.06 647 ARG A C 1
ATOM 5140 O O . ARG A 1 647 ? -40.410 -31.112 50.575 1.00 91.06 647 ARG A O 1
ATOM 5147 N N . GLU A 1 648 ? -38.568 -29.879 50.873 1.00 91.56 648 GLU A N 1
ATOM 5148 C CA . GLU A 1 648 ? -39.302 -28.610 50.932 1.00 91.56 648 GLU A CA 1
ATOM 5149 C C . GLU A 1 648 ? -39.930 -28.207 49.586 1.00 91.56 648 GLU A C 1
ATOM 5151 O O . GLU A 1 648 ? -39.336 -28.410 48.516 1.00 91.56 648 GLU A O 1
ATOM 5156 N N . TRP A 1 649 ? -41.090 -27.547 49.676 1.00 94.06 649 TRP A N 1
ATOM 5157 C CA . TRP A 1 649 ? -41.766 -26.889 48.559 1.00 94.06 649 TRP A CA 1
ATOM 5158 C C . TRP A 1 649 ? -40.848 -25.921 47.809 1.00 94.06 649 TRP A C 1
ATOM 5160 O O . TRP A 1 649 ? -40.166 -25.081 48.414 1.00 94.06 649 TRP A O 1
ATOM 5170 N N . ASN A 1 650 ? -40.908 -25.995 46.482 1.00 90.56 650 ASN A N 1
ATOM 5171 C CA . ASN A 1 650 ? -40.311 -25.037 45.571 1.00 90.56 650 ASN A CA 1
ATOM 5172 C C . ASN A 1 650 ? -41.298 -24.725 44.439 1.00 90.56 650 ASN A C 1
ATOM 5174 O O . ASN A 1 650 ? -41.604 -25.600 43.631 1.00 90.56 650 ASN A O 1
ATOM 5178 N N . ILE A 1 651 ? -41.739 -23.466 44.343 1.00 92.25 651 ILE A N 1
ATOM 5179 C CA . ILE A 1 651 ? -42.711 -23.023 43.333 1.00 92.25 651 ILE A CA 1
ATOM 5180 C C . ILE A 1 651 ? -42.311 -23.392 41.898 1.00 92.25 651 ILE A C 1
ATOM 5182 O O . ILE A 1 651 ? -43.160 -23.796 41.112 1.00 92.25 651 ILE A O 1
ATOM 5186 N N . TRP A 1 652 ? -41.017 -23.330 41.568 1.00 93.75 652 TRP 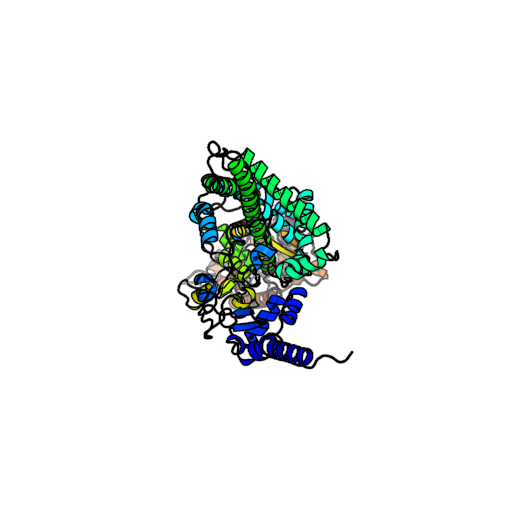A N 1
ATOM 5187 C CA . TRP A 1 652 ? -40.506 -23.593 40.220 1.00 93.75 652 TRP A CA 1
ATOM 5188 C C . TRP A 1 652 ? -40.688 -25.045 39.770 1.00 93.75 652 TRP A C 1
ATOM 5190 O O . TRP A 1 652 ? -40.648 -25.321 38.574 1.00 93.75 652 TRP A O 1
ATOM 5200 N N . ARG A 1 653 ? -40.840 -25.959 40.733 1.00 93.19 653 ARG A N 1
ATOM 5201 C CA . ARG A 1 653 ? -40.951 -27.404 40.523 1.00 93.19 653 ARG A CA 1
ATOM 5202 C C . ARG A 1 653 ? -42.352 -27.914 40.838 1.00 93.19 653 ARG A C 1
ATOM 5204 O O . ARG A 1 653 ? -42.910 -28.677 40.062 1.00 93.19 653 ARG A O 1
ATOM 5211 N N . ASP A 1 654 ? -42.900 -27.513 41.981 1.00 93.00 654 ASP A N 1
ATOM 5212 C CA . ASP A 1 654 ? -44.133 -28.090 42.522 1.00 93.00 654 ASP A CA 1
ATOM 5213 C C . ASP A 1 654 ? -45.379 -27.247 42.205 1.00 93.00 654 ASP A C 1
ATOM 5215 O O . ASP A 1 654 ? -46.494 -27.740 42.354 1.00 93.00 654 ASP A O 1
ATOM 5219 N N . GLY A 1 655 ? -45.211 -25.987 41.782 1.00 93.44 655 GLY A N 1
ATOM 5220 C CA . GLY A 1 655 ? -46.323 -25.079 41.491 1.00 93.44 655 GLY A CA 1
ATOM 5221 C C . GLY A 1 655 ? -47.160 -24.713 42.715 1.00 93.44 655 GLY A C 1
ATOM 5222 O O . GLY A 1 655 ? -46.658 -24.667 43.847 1.00 93.44 655 GLY A O 1
ATOM 5223 N N . CYS A 1 656 ? -48.439 -24.430 42.466 1.00 94.25 656 CYS A N 1
ATOM 5224 C CA . CYS A 1 656 ? -49.408 -24.025 43.478 1.00 94.25 656 CYS A CA 1
ATOM 5225 C C . CYS A 1 656 ? -50.644 -24.932 43.480 1.00 94.25 656 CYS A C 1
ATOM 5227 O O . CYS A 1 656 ? -51.151 -25.291 42.421 1.00 94.25 656 CYS A O 1
ATOM 5229 N N . GLU A 1 657 ? -51.138 -25.302 44.665 1.00 94.19 657 GLU A N 1
ATOM 5230 C CA . GLU A 1 657 ? -52.415 -26.016 44.788 1.00 94.19 657 GLU A CA 1
ATOM 5231 C C . GLU A 1 657 ? -53.571 -25.122 44.327 1.00 94.19 657 GLU A C 1
ATOM 5233 O O . GLU A 1 657 ? -53.660 -23.961 44.731 1.00 94.19 657 GLU A O 1
ATOM 5238 N N . GLU A 1 658 ? -54.439 -25.668 43.469 1.00 93.31 658 GLU A N 1
ATOM 5239 C CA . GLU A 1 658 ? -55.539 -24.939 42.807 1.00 93.31 658 GLU A CA 1
ATOM 5240 C C . GLU A 1 658 ? -55.085 -23.667 42.062 1.00 93.31 658 GLU A C 1
ATOM 5242 O O . GLU A 1 658 ? -55.866 -22.744 41.832 1.00 93.31 658 GLU A O 1
ATOM 5247 N N . GLY A 1 659 ? -53.803 -23.607 41.700 1.00 93.50 659 GLY A N 1
ATOM 5248 C CA . GLY A 1 659 ? -53.188 -22.518 40.953 1.00 93.50 659 GLY A CA 1
ATOM 5249 C C . GLY A 1 659 ? -52.549 -23.005 39.655 1.00 93.50 659 GLY A C 1
ATOM 5250 O O . GLY A 1 659 ? -52.785 -24.125 39.209 1.00 93.50 659 GLY A O 1
ATOM 5251 N N . GLU A 1 660 ? -51.715 -22.158 39.054 1.00 94.69 660 GLU A N 1
ATOM 5252 C CA . GLU A 1 660 ? -50.959 -22.515 37.853 1.00 94.69 660 GLU A CA 1
ATOM 5253 C C . GLU A 1 660 ? -49.841 -23.517 38.180 1.00 94.69 660 GLU A C 1
ATOM 5255 O O . GLU A 1 660 ? -49.067 -23.364 39.138 1.00 94.69 660 GLU A O 1
ATOM 5260 N N . SER A 1 661 ? -49.708 -24.517 37.315 1.00 95.62 661 SER A N 1
ATOM 5261 C CA . SER A 1 661 ? -48.556 -25.408 37.279 1.00 95.62 661 SER A CA 1
ATOM 5262 C C . SER A 1 661 ? -47.343 -24.734 36.609 1.00 95.62 661 SER A C 1
ATOM 5264 O O . SER A 1 661 ? -47.497 -23.868 35.742 1.00 95.62 661 SER A O 1
ATOM 5266 N N . PRO A 1 662 ? -46.101 -25.170 36.906 1.00 95.88 662 PRO A N 1
ATOM 5267 C CA . PRO A 1 662 ? -44.912 -24.671 36.210 1.00 95.88 662 PRO A CA 1
ATOM 5268 C C . PRO A 1 662 ? -44.927 -24.928 34.700 1.00 95.88 662 PRO A C 1
ATOM 5270 O O . PRO A 1 662 ? -44.260 -24.211 33.952 1.00 95.88 662 PRO A O 1
ATOM 5273 N N . HIS A 1 663 ? -45.678 -25.936 34.245 1.00 95.88 663 HIS A N 1
ATOM 5274 C CA . HIS A 1 663 ? -45.830 -26.254 32.828 1.00 95.88 663 HIS A CA 1
ATOM 5275 C C . HIS A 1 663 ? -46.703 -25.220 32.108 1.00 95.88 663 HIS A C 1
ATOM 5277 O O . HIS A 1 663 ? -46.312 -24.737 31.048 1.00 95.88 663 HIS A O 1
ATOM 5283 N N . GLU A 1 664 ? -47.829 -24.820 32.704 1.00 96.25 664 GLU A N 1
ATOM 5284 C CA . GLU A 1 664 ? -48.704 -23.776 32.151 1.00 96.25 664 GLU A CA 1
ATOM 5285 C C . GLU A 1 664 ? -47.975 -22.432 32.056 1.00 96.25 664 GLU A C 1
ATOM 5287 O O . GLU A 1 664 ? -48.007 -21.778 31.010 1.00 96.25 664 GLU A O 1
ATOM 5292 N N . VAL A 1 665 ? -47.223 -22.067 33.101 1.00 96.81 665 VAL A N 1
ATOM 5293 C CA . VAL A 1 665 ? -46.405 -20.845 33.091 1.00 96.81 665 VAL A CA 1
ATOM 5294 C C . VAL A 1 665 ? -45.292 -20.930 32.044 1.00 96.81 665 VAL A C 1
ATOM 5296 O O . VAL A 1 665 ? -45.062 -19.969 31.314 1.00 96.81 665 VAL A O 1
ATOM 5299 N N . THR A 1 666 ? -44.625 -22.081 31.913 1.00 97.38 666 THR A N 1
ATOM 5300 C CA . THR A 1 666 ? -43.634 -22.310 30.846 1.00 97.38 666 THR A CA 1
ATOM 5301 C C . THR A 1 666 ? -44.244 -22.092 29.462 1.00 97.38 666 THR A C 1
ATOM 5303 O O . THR A 1 666 ? -43.704 -21.314 28.682 1.00 97.38 666 THR A O 1
ATOM 5306 N N . ALA A 1 667 ? -45.389 -22.716 29.173 1.00 96.88 667 ALA A N 1
ATOM 5307 C CA . ALA A 1 667 ? -46.015 -22.661 27.854 1.00 96.88 667 ALA A CA 1
ATOM 5308 C C . ALA A 1 667 ? -46.377 -21.227 27.432 1.00 96.88 667 ALA A C 1
ATOM 5310 O O . ALA A 1 667 ? -46.125 -20.830 26.291 1.00 96.88 667 ALA A O 1
ATOM 5311 N N . ARG A 1 668 ? -46.923 -20.415 28.350 1.00 96.19 668 ARG A N 1
ATOM 5312 C CA . ARG A 1 668 ? -47.265 -19.016 28.033 1.00 96.19 668 ARG A CA 1
ATOM 5313 C C . ARG A 1 668 ? -46.042 -18.117 27.864 1.00 96.19 668 ARG A C 1
ATOM 5315 O O . ARG A 1 668 ? -46.083 -17.213 27.031 1.00 96.19 668 ARG A O 1
ATOM 5322 N N . LEU A 1 669 ? -44.972 -18.353 28.626 1.00 97.81 669 LEU A N 1
ATOM 5323 C CA . LEU A 1 669 ? -43.731 -17.585 28.502 1.00 97.81 669 LEU A CA 1
ATOM 5324 C C . LEU A 1 669 ? -42.982 -17.941 27.220 1.00 97.81 669 LEU A C 1
ATOM 5326 O O . LEU A 1 669 ? -42.562 -17.031 26.515 1.00 97.81 669 LEU A O 1
ATOM 5330 N N . ASP A 1 670 ? -42.886 -19.223 26.874 1.00 97.88 670 ASP A N 1
ATOM 5331 C CA . ASP A 1 670 ? -42.237 -19.668 25.637 1.00 97.88 670 ASP A CA 1
ATOM 5332 C C . ASP A 1 670 ? -42.966 -19.093 24.406 1.00 97.88 670 ASP A C 1
ATOM 5334 O O . ASP A 1 670 ? -42.328 -18.533 23.518 1.00 97.88 670 ASP A O 1
ATOM 5338 N N . SER A 1 671 ? -44.308 -19.075 24.414 1.00 97.69 671 SER A N 1
ATOM 5339 C CA . SER A 1 671 ? -45.100 -18.411 23.364 1.00 97.69 671 SER A CA 1
ATOM 5340 C C . SER A 1 671 ? -44.870 -16.893 23.282 1.00 97.69 671 SER A C 1
ATOM 5342 O O . SER A 1 671 ? -45.009 -16.308 22.209 1.00 97.69 671 SER A O 1
ATOM 5344 N N . LEU A 1 672 ? -44.566 -16.218 24.396 1.00 97.75 672 LEU A N 1
ATOM 5345 C CA . LEU A 1 672 ? -44.208 -14.794 24.385 1.00 97.75 672 LEU A CA 1
ATOM 5346 C C . LEU A 1 672 ? -42.775 -14.578 23.872 1.00 97.75 672 LEU A C 1
ATOM 5348 O O . LEU A 1 672 ? -42.523 -13.609 23.166 1.00 97.75 672 LEU A O 1
ATOM 5352 N N . ILE A 1 673 ? -41.843 -15.472 24.204 1.00 98.19 673 ILE A N 1
ATOM 5353 C CA . ILE A 1 673 ? -40.451 -15.415 23.735 1.00 98.19 673 ILE A CA 1
ATOM 5354 C C . ILE A 1 673 ? -40.392 -15.577 22.213 1.00 98.19 673 ILE A C 1
ATOM 5356 O O . ILE A 1 673 ? -39.710 -14.799 21.552 1.00 98.19 673 ILE A O 1
ATOM 5360 N N . GLU A 1 674 ? -41.152 -16.516 21.643 1.00 96.81 674 GLU A N 1
ATOM 5361 C CA . GLU A 1 674 ? -41.267 -16.680 20.186 1.00 96.81 674 GLU A CA 1
ATOM 5362 C C . GLU A 1 674 ? -41.777 -15.405 19.499 1.00 96.81 674 GLU A C 1
ATOM 5364 O O . GLU A 1 674 ? -41.258 -14.994 18.460 1.00 96.81 674 GLU A O 1
ATOM 5369 N N . GLU A 1 675 ? -42.762 -14.742 20.108 1.00 96.44 675 GLU A N 1
ATOM 5370 C CA . GLU A 1 675 ? -43.299 -13.469 19.629 1.00 96.44 675 GLU A CA 1
ATOM 5371 C C . GLU A 1 675 ? -42.232 -12.361 19.670 1.00 96.44 675 GLU A C 1
ATOM 5373 O O . GLU A 1 675 ? -42.065 -11.634 18.694 1.00 96.44 675 GLU A O 1
ATOM 5378 N N . ILE A 1 676 ? -41.438 -12.280 20.745 1.00 97.38 676 ILE A N 1
ATOM 5379 C CA . ILE A 1 676 ? -40.306 -11.343 20.855 1.00 97.38 676 ILE A CA 1
ATOM 5380 C C . ILE A 1 676 ? -39.230 -11.631 19.802 1.00 97.38 676 ILE A C 1
ATOM 5382 O O . ILE A 1 676 ? -38.757 -10.706 19.138 1.00 97.38 676 ILE A O 1
ATOM 5386 N N . HIS A 1 677 ? -38.865 -12.899 19.605 1.00 95.88 677 HIS A N 1
ATOM 5387 C CA . HIS A 1 677 ? -37.879 -13.291 18.599 1.00 95.88 677 HIS A CA 1
ATOM 5388 C C . HIS A 1 677 ? -38.312 -12.871 17.191 1.00 95.88 677 HIS A C 1
ATOM 5390 O O . HIS A 1 677 ? -37.471 -12.437 16.404 1.00 95.88 677 HIS A O 1
ATOM 5396 N N . ALA A 1 678 ? -39.611 -12.914 16.881 1.00 92.12 678 ALA A N 1
ATOM 5397 C CA . ALA A 1 678 ? -40.127 -12.459 15.592 1.00 92.12 678 ALA A CA 1
ATOM 5398 C C . ALA A 1 678 ? -39.873 -10.959 15.337 1.00 92.12 678 ALA A C 1
ATOM 5400 O O . ALA A 1 678 ? -39.601 -10.574 14.199 1.00 92.12 678 ALA A O 1
ATOM 5401 N N . PHE A 1 679 ? -39.888 -10.115 16.376 1.00 88.31 679 PHE A N 1
ATOM 5402 C CA . PHE A 1 679 ? -39.503 -8.702 16.252 1.00 88.31 679 PHE A CA 1
ATOM 5403 C C . PHE A 1 679 ? -37.987 -8.514 16.065 1.00 88.31 679 PHE A C 1
ATOM 5405 O O . PHE A 1 679 ? -37.549 -7.542 15.445 1.00 88.31 679 PHE A O 1
ATOM 5412 N N . GLN A 1 680 ? -37.176 -9.429 16.600 1.00 94.50 680 GLN A N 1
ATOM 5413 C CA . GLN A 1 680 ? -35.732 -9.236 16.762 1.00 94.50 680 GLN A CA 1
ATOM 5414 C C . GLN A 1 680 ? -34.868 -9.964 15.724 1.00 94.50 680 GLN A C 1
ATOM 5416 O O . GLN A 1 680 ? -33.789 -9.467 15.412 1.00 94.50 680 GLN A O 1
ATOM 5421 N N . ALA A 1 681 ? -35.327 -11.076 15.140 1.00 87.75 681 ALA A N 1
ATOM 5422 C CA . ALA A 1 681 ? -34.517 -11.990 14.318 1.00 87.75 681 ALA A CA 1
ATOM 5423 C C . ALA A 1 681 ? -33.760 -11.335 13.145 1.00 87.75 681 ALA A C 1
ATOM 5425 O O . ALA A 1 681 ? -32.698 -11.814 12.764 1.00 87.75 681 ALA A O 1
ATOM 5426 N N . GLY A 1 682 ? -34.279 -10.239 12.582 1.00 86.19 682 GLY A N 1
ATOM 5427 C CA . GLY A 1 682 ? -33.640 -9.502 11.483 1.00 86.19 682 GLY A CA 1
ATOM 5428 C C . GLY A 1 682 ? -32.833 -8.269 11.897 1.00 86.19 682 GLY A C 1
ATOM 5429 O O . GLY A 1 682 ? -32.461 -7.498 11.021 1.00 86.19 682 GLY A O 1
ATOM 5430 N N . ASN A 1 683 ? -32.636 -8.039 13.199 1.00 88.12 683 ASN A N 1
ATOM 5431 C CA . ASN A 1 683 ? -32.088 -6.790 13.740 1.00 88.12 683 ASN A CA 1
ATOM 5432 C C . ASN A 1 683 ? -30.887 -7.016 14.682 1.00 88.12 683 ASN A C 1
ATOM 5434 O O . ASN A 1 683 ? -30.640 -6.210 15.579 1.00 88.12 683 ASN A O 1
ATOM 5438 N N . MET A 1 684 ? -30.166 -8.134 14.530 1.00 85.25 684 MET A N 1
ATOM 5439 C CA . MET A 1 684 ? -29.065 -8.523 15.424 1.00 85.25 684 MET A CA 1
ATOM 5440 C C . MET A 1 684 ? -27.858 -7.579 15.367 1.00 85.25 684 MET A C 1
ATOM 5442 O O . MET A 1 684 ? -27.049 -7.581 16.296 1.00 85.25 684 MET A O 1
ATOM 5446 N N . HIS A 1 685 ? -27.739 -6.756 14.323 1.00 77.94 685 HIS A N 1
ATOM 5447 C CA . HIS A 1 685 ? -26.634 -5.816 14.132 1.00 77.94 685 HIS A CA 1
ATOM 5448 C C . HIS A 1 685 ? -27.074 -4.346 14.232 1.00 77.94 685 HIS A C 1
ATOM 5450 O O . HIS A 1 685 ? -26.316 -3.448 13.862 1.00 77.94 685 HIS A O 1
ATOM 5456 N N . GLY A 1 686 ? -28.270 -4.078 14.763 1.00 75.94 686 GLY A N 1
ATOM 5457 C CA . GLY A 1 686 ? -28.777 -2.721 14.974 1.00 75.94 686 GLY A CA 1
ATOM 5458 C C . GLY A 1 686 ? -29.359 -2.064 13.720 1.00 75.94 686 GLY A C 1
ATOM 5459 O O . GLY A 1 686 ? -29.387 -0.839 13.626 1.00 75.94 686 GLY A O 1
ATOM 5460 N N . GLU A 1 687 ? -29.835 -2.859 12.761 1.00 80.81 687 GLU A N 1
ATOM 5461 C CA . GLU A 1 687 ? -30.426 -2.407 11.499 1.00 80.81 687 GLU A CA 1
ATOM 5462 C C . GLU A 1 687 ? -31.647 -1.503 11.717 1.00 80.81 687 GLU A C 1
ATOM 5464 O O . GLU A 1 687 ? -31.838 -0.520 10.994 1.00 80.81 687 GLU A O 1
ATOM 5469 N N . LYS A 1 688 ? -32.485 -1.837 12.708 1.00 84.94 688 LYS A N 1
ATOM 5470 C CA . LYS A 1 688 ? -33.669 -1.067 13.113 1.00 84.94 688 LYS A CA 1
ATOM 5471 C C . LYS A 1 688 ? -33.876 -1.123 14.632 1.00 84.94 688 LYS A C 1
ATOM 5473 O O . LYS A 1 688 ? -33.423 -2.070 15.274 1.00 84.94 688 LYS A O 1
ATOM 5478 N N . PRO A 1 689 ? -34.613 -0.150 15.205 1.00 84.38 689 PRO A N 1
ATOM 5479 C CA . PRO A 1 689 ? -35.212 -0.265 16.534 1.00 84.38 689 PRO A CA 1
ATOM 5480 C C . PRO A 1 689 ? -35.908 -1.617 16.742 1.00 84.38 689 PRO A C 1
ATOM 5482 O O . PRO A 1 689 ? -36.864 -1.932 16.036 1.00 84.38 689 PRO A O 1
ATOM 5485 N N . ALA A 1 690 ? -35.410 -2.413 17.687 1.00 93.62 690 ALA A N 1
ATOM 5486 C CA . ALA A 1 690 ? -35.878 -3.776 17.950 1.00 93.62 690 ALA A CA 1
ATOM 5487 C C . ALA A 1 690 ? -35.930 -4.113 19.453 1.00 93.62 690 ALA A C 1
ATOM 5489 O O . ALA A 1 690 ? -36.098 -5.274 19.833 1.00 93.62 690 ALA A O 1
ATOM 5490 N N . ASP A 1 691 ? -35.781 -3.112 20.323 1.00 95.62 691 ASP A N 1
ATOM 5491 C CA . ASP A 1 691 ? -35.808 -3.338 21.765 1.00 95.62 691 ASP A CA 1
ATOM 5492 C C . ASP A 1 691 ? -37.255 -3.598 22.232 1.00 95.62 691 ASP A C 1
ATOM 5494 O O . ASP A 1 691 ? -38.208 -3.032 21.690 1.00 95.62 691 ASP A O 1
ATOM 5498 N N . VAL A 1 692 ? -37.441 -4.449 23.241 1.00 97.88 692 VAL A N 1
ATOM 5499 C CA . VAL A 1 692 ? -38.760 -4.789 23.802 1.00 97.88 692 VAL A CA 1
ATOM 5500 C C . VAL A 1 692 ? -38.784 -4.506 25.298 1.00 97.88 692 VAL A C 1
ATOM 5502 O O . VAL A 1 692 ? -37.808 -4.764 25.996 1.00 97.88 692 VAL A O 1
ATOM 5505 N N . LEU A 1 693 ? -39.904 -4.001 25.815 1.00 98.12 693 LEU A N 1
ATOM 5506 C CA . LEU A 1 693 ? -40.119 -3.807 27.252 1.00 98.12 693 LEU A CA 1
ATOM 5507 C C . LEU A 1 693 ? -41.269 -4.682 27.761 1.00 98.12 693 LEU A C 1
ATOM 5509 O O . LEU A 1 693 ? -42.359 -4.663 27.197 1.00 98.12 693 LEU A O 1
ATOM 5513 N N . LEU A 1 694 ? -41.043 -5.395 28.864 1.00 98.56 694 LEU A N 1
ATOM 5514 C CA . LEU A 1 694 ? -42.045 -6.182 29.584 1.00 98.56 694 LEU A CA 1
ATOM 5515 C C . LEU A 1 694 ? -42.326 -5.542 30.947 1.00 98.56 694 LEU A C 1
ATOM 5517 O O . LEU A 1 694 ? -41.422 -5.466 31.775 1.00 98.56 694 LEU A O 1
ATOM 5521 N N . VAL A 1 695 ? -43.564 -5.124 31.219 1.00 98.19 695 VAL A N 1
ATOM 5522 C CA . VAL A 1 695 ? -43.975 -4.586 32.529 1.00 98.19 695 VAL A CA 1
ATOM 5523 C C . VAL A 1 695 ? -44.849 -5.608 33.256 1.00 98.19 695 VAL A C 1
ATOM 5525 O O . VAL A 1 695 ? -46.003 -5.836 32.881 1.00 98.19 695 VAL A O 1
ATOM 5528 N N . ALA A 1 696 ? -44.291 -6.263 34.277 1.00 97.62 696 ALA A N 1
ATOM 5529 C CA . ALA A 1 696 ? -44.929 -7.396 34.949 1.00 97.62 696 ALA A CA 1
ATOM 5530 C C . ALA A 1 696 ? -44.459 -7.577 36.410 1.00 97.62 696 ALA A C 1
ATOM 5532 O O . ALA A 1 696 ? -44.279 -6.610 37.153 1.00 97.62 696 ALA A O 1
ATOM 5533 N N . HIS A 1 697 ? -44.326 -8.829 36.858 1.00 96.44 697 HIS A N 1
ATOM 5534 C CA . HIS A 1 697 ? -44.286 -9.203 38.273 1.00 96.44 697 HIS A CA 1
ATOM 5535 C C . HIS A 1 697 ? -43.039 -9.992 38.662 1.00 96.44 697 HIS A C 1
ATOM 5537 O O . HIS A 1 697 ? -42.306 -10.502 37.819 1.00 96.44 697 HIS A O 1
ATOM 5543 N N . GLY A 1 698 ? -42.774 -10.072 39.964 1.00 93.31 698 GLY A N 1
ATOM 5544 C CA . GLY A 1 698 ? -41.495 -10.551 40.480 1.00 93.31 698 GLY A CA 1
ATOM 5545 C C . GLY A 1 698 ? -41.229 -12.041 40.255 1.00 93.31 698 GLY A C 1
ATOM 5546 O O . GLY A 1 698 ? -40.094 -12.395 39.936 1.00 93.31 698 GLY A O 1
ATOM 5547 N N . HIS A 1 699 ? -42.205 -12.936 40.450 1.00 93.75 699 HIS A N 1
ATOM 5548 C CA . HIS A 1 699 ? -41.982 -14.359 40.148 1.00 93.75 699 HIS A CA 1
ATOM 5549 C C . HIS A 1 699 ? -41.986 -14.594 38.644 1.00 93.75 699 HIS A C 1
ATOM 5551 O O . HIS A 1 699 ? -41.065 -15.236 38.137 1.00 93.75 699 HIS A O 1
ATOM 5557 N N . LEU A 1 700 ? -42.938 -13.997 37.929 1.00 96.25 700 LEU A N 1
ATOM 5558 C CA . LEU A 1 700 ? -43.037 -14.163 36.489 1.00 96.25 700 LEU A CA 1
ATOM 5559 C C . LEU A 1 700 ? -41.798 -13.692 35.722 1.00 96.25 700 LEU A C 1
ATOM 5561 O O . LEU A 1 700 ? -41.320 -14.415 34.858 1.00 96.25 700 LEU A O 1
ATOM 5565 N N . LEU A 1 701 ? -41.242 -12.517 36.021 1.00 97.50 701 LEU A N 1
ATOM 5566 C CA . LEU A 1 701 ? -40.074 -12.013 35.287 1.00 97.50 701 LEU A CA 1
ATOM 5567 C C . LEU A 1 701 ? -38.831 -12.877 35.535 1.00 97.50 701 LEU A C 1
ATOM 5569 O O . LEU A 1 701 ? -38.035 -13.088 34.627 1.00 97.50 701 LEU A O 1
ATOM 5573 N N . ARG A 1 702 ? -38.702 -13.467 36.730 1.00 95.81 702 ARG A N 1
ATOM 5574 C CA . ARG A 1 702 ? -37.645 -14.449 37.019 1.00 95.81 702 ARG A CA 1
ATOM 5575 C C . ARG A 1 702 ? -37.873 -15.772 36.287 1.00 95.81 702 ARG A C 1
ATOM 5577 O O . ARG A 1 702 ? -36.905 -16.370 35.825 1.00 95.81 702 ARG A O 1
ATOM 5584 N N . ALA A 1 703 ? -39.128 -16.206 36.147 1.00 96.12 703 ALA A N 1
ATOM 5585 C CA . ALA A 1 703 ? -39.486 -17.331 35.283 1.00 96.12 703 ALA A CA 1
ATOM 5586 C C . ALA A 1 703 ? -39.109 -17.037 33.823 1.00 96.12 703 ALA A C 1
ATOM 5588 O O . ALA A 1 703 ? -38.442 -17.850 33.187 1.00 96.12 703 ALA A O 1
ATOM 5589 N N . PHE A 1 704 ? -39.460 -15.844 33.327 1.00 98.06 704 PHE A N 1
ATOM 5590 C CA . PHE A 1 704 ? -39.142 -15.383 31.978 1.00 98.06 704 PHE A CA 1
ATOM 5591 C C . PHE A 1 704 ? -37.633 -15.405 31.729 1.00 98.06 704 PHE A C 1
ATOM 5593 O O . PHE A 1 704 ? -37.206 -15.992 30.746 1.00 98.06 704 PHE A O 1
ATOM 5600 N N . THR A 1 705 ? -36.807 -14.873 32.640 1.00 97.75 705 THR A N 1
ATOM 5601 C CA . THR A 1 705 ? -35.340 -14.931 32.510 1.00 97.75 705 THR A CA 1
ATOM 5602 C C . THR A 1 705 ? -34.819 -16.363 32.384 1.00 97.75 705 THR A C 1
ATOM 5604 O O . THR A 1 705 ? -33.961 -16.620 31.545 1.00 97.75 705 THR A O 1
ATOM 5607 N N . LYS A 1 706 ? -35.329 -17.320 33.173 1.00 96.81 706 LYS A N 1
ATOM 5608 C CA . LYS A 1 706 ? -34.908 -18.727 33.045 1.00 96.81 706 LYS A CA 1
ATOM 5609 C C . LYS A 1 706 ? -35.262 -19.296 31.672 1.00 96.81 706 LYS A C 1
ATOM 5611 O O . LYS A 1 706 ? -34.419 -19.934 31.049 1.00 96.81 706 LYS A O 1
ATOM 5616 N N . ARG A 1 707 ? -36.489 -19.048 31.206 1.00 97.44 707 ARG A N 1
ATOM 5617 C CA . ARG A 1 707 ? -36.970 -19.533 29.905 1.00 97.44 707 ARG A CA 1
ATOM 5618 C C . ARG A 1 707 ? -36.245 -18.877 28.733 1.00 97.44 707 ARG A C 1
ATOM 5620 O O . ARG A 1 707 ? -35.847 -19.590 27.819 1.00 97.44 707 ARG A O 1
ATOM 5627 N N . TRP A 1 708 ? -35.978 -17.574 28.814 1.00 97.81 708 TRP A N 1
ATOM 5628 C CA . TRP A 1 708 ? -35.158 -16.829 27.856 1.00 97.81 708 TRP A CA 1
ATOM 5629 C C . TRP A 1 708 ? -33.787 -17.474 27.678 1.00 97.81 708 TRP A C 1
ATOM 5631 O O . TRP A 1 708 ? -33.395 -17.793 26.566 1.00 97.81 708 TRP A O 1
ATOM 5641 N N . LEU A 1 709 ? -33.109 -17.786 28.785 1.00 96.81 709 LEU A N 1
ATOM 5642 C CA . LEU A 1 709 ? -31.809 -18.470 28.801 1.00 96.81 709 LEU A CA 1
ATOM 5643 C C . LEU A 1 709 ? -31.886 -19.965 28.437 1.00 96.81 709 LEU A C 1
ATOM 5645 O O . LEU A 1 709 ? -30.925 -20.704 28.647 1.00 96.81 709 LEU A O 1
ATOM 5649 N N . LYS A 1 710 ? -33.034 -20.437 27.937 1.00 96.19 710 LYS A N 1
ATOM 5650 C CA . LYS A 1 710 ? -33.305 -21.831 27.557 1.00 96.19 710 LYS A CA 1
ATOM 5651 C C . LYS A 1 710 ? -33.181 -22.833 28.717 1.00 96.19 710 LYS A C 1
ATOM 5653 O O . LYS A 1 710 ? -33.087 -24.039 28.489 1.00 96.19 710 LYS A O 1
ATOM 5658 N N . TYR A 1 711 ? -33.254 -22.375 29.970 1.00 96.88 711 TYR A N 1
ATOM 5659 C CA . TYR A 1 711 ? -33.238 -23.244 31.148 1.00 96.88 711 TYR A CA 1
ATOM 5660 C C . TYR A 1 711 ? -34.639 -23.738 31.526 1.00 96.88 711 TYR A C 1
ATOM 5662 O O . TYR A 1 711 ? -35.605 -22.969 31.456 1.00 96.88 711 TYR A O 1
ATOM 5670 N N . PRO A 1 712 ? -34.789 -24.996 31.989 1.00 95.50 712 PRO A N 1
ATOM 5671 C CA . PRO A 1 712 ? -36.048 -25.470 32.562 1.00 95.50 712 PRO A CA 1
ATOM 5672 C C . PRO A 1 712 ? -36.421 -24.659 33.812 1.00 95.50 712 PRO A C 1
ATOM 5674 O O . PRO A 1 712 ? -35.550 -24.136 34.508 1.00 95.50 712 PRO A O 1
ATOM 5677 N N . MET A 1 713 ? -37.719 -24.571 34.123 1.00 93.88 713 MET A N 1
ATOM 5678 C CA . MET A 1 713 ? -38.226 -23.739 35.227 1.00 93.88 713 MET A CA 1
ATOM 5679 C C . MET A 1 713 ? -37.546 -24.057 36.571 1.00 93.88 713 MET A C 1
ATOM 5681 O O . MET A 1 713 ? -37.168 -23.152 37.321 1.00 93.88 713 MET A O 1
ATOM 5685 N N . GLU A 1 714 ? -37.315 -25.343 36.839 1.00 92.94 714 GLU A N 1
ATOM 5686 C CA . GLU A 1 714 ? -36.690 -25.862 38.060 1.00 92.94 714 GLU A CA 1
ATOM 5687 C C . GLU A 1 714 ? -35.171 -25.644 38.156 1.00 92.94 714 GLU A C 1
ATOM 5689 O O . GLU A 1 714 ? -34.592 -25.902 39.212 1.00 92.94 714 GLU A O 1
ATOM 5694 N N . PHE A 1 715 ? -34.518 -25.137 37.101 1.00 94.25 715 PHE A N 1
ATOM 5695 C CA . PHE A 1 715 ? -33.079 -24.880 37.112 1.00 94.25 715 PHE A CA 1
ATOM 5696 C C . PHE A 1 715 ? -32.706 -23.957 38.292 1.00 94.25 715 PHE A C 1
ATOM 5698 O O . PHE A 1 715 ? -33.372 -22.925 38.494 1.00 94.25 715 PHE A O 1
ATOM 5705 N N . PRO A 1 716 ? -31.674 -24.300 39.093 1.00 90.12 716 PRO A N 1
ATOM 5706 C CA . PRO A 1 716 ? -31.342 -23.607 40.338 1.00 90.12 716 PRO A CA 1
ATOM 5707 C C . PRO A 1 716 ? -30.582 -22.290 40.095 1.00 90.12 716 PRO A C 1
ATOM 5709 O O . PRO A 1 716 ? -29.507 -22.061 40.641 1.00 90.12 716 PRO A O 1
ATOM 5712 N N . LEU A 1 717 ? -31.156 -21.403 39.279 1.00 90.44 717 LEU A N 1
ATOM 5713 C CA . LEU A 1 717 ? -30.679 -20.040 39.065 1.00 90.44 717 LEU A CA 1
ATOM 5714 C C . LEU A 1 717 ? -31.387 -19.083 40.029 1.00 90.44 717 LEU A C 1
ATOM 5716 O O . LEU A 1 717 ? -32.587 -18.819 39.904 1.00 90.44 717 LEU A O 1
ATOM 5720 N 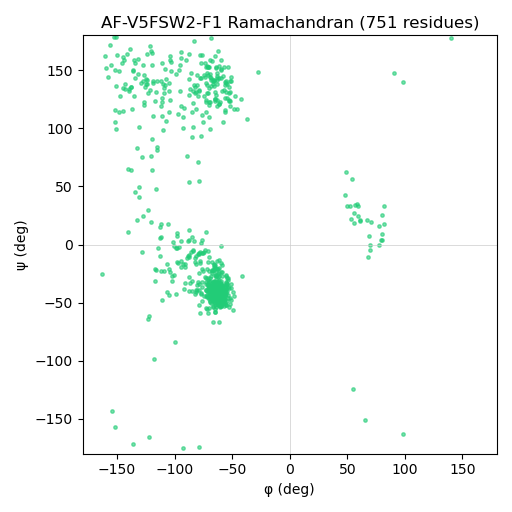N . SER A 1 718 ? -30.632 -18.575 41.000 1.00 88.62 718 SER A N 1
ATOM 5721 C CA . SER A 1 718 ? -31.112 -17.605 41.984 1.00 88.62 718 SER A CA 1
ATOM 5722 C C . SER A 1 718 ? -31.100 -16.197 41.397 1.00 88.62 718 SER A C 1
ATOM 5724 O O . SER A 1 718 ? -30.042 -15.658 41.092 1.00 88.62 718 SER A O 1
ATOM 5726 N N . LEU A 1 719 ? -32.283 -15.594 41.274 1.00 90.62 719 LEU A N 1
ATOM 5727 C CA . LEU A 1 719 ? -32.473 -14.236 40.765 1.00 90.62 719 LEU A CA 1
ATOM 5728 C C . LEU A 1 719 ? -33.226 -13.393 41.799 1.00 90.62 719 LEU A C 1
ATOM 5730 O O . LEU A 1 719 ? -34.208 -13.850 42.401 1.00 90.62 719 LEU A O 1
ATOM 5734 N N . MET A 1 720 ? -32.789 -12.148 41.970 1.00 89.50 720 MET A N 1
ATOM 5735 C CA . MET A 1 720 ? -33.447 -11.134 42.790 1.00 89.50 720 MET A CA 1
ATOM 5736 C C . MET A 1 720 ? -33.848 -9.963 41.896 1.00 89.50 720 MET A C 1
ATOM 5738 O O . MET A 1 720 ? -33.111 -9.583 40.994 1.00 89.50 720 MET A O 1
ATOM 5742 N N . MET A 1 721 ? -35.023 -9.400 42.151 1.00 88.81 721 MET A N 1
ATOM 5743 C CA . MET A 1 721 ? -35.511 -8.218 41.454 1.00 88.81 721 MET A CA 1
ATOM 5744 C C . MET A 1 721 ? -36.362 -7.436 42.442 1.00 88.81 721 MET A C 1
ATOM 5746 O O . MET A 1 721 ? -37.372 -7.965 42.894 1.00 88.81 721 MET A O 1
ATOM 5750 N N . GLU A 1 722 ? -35.955 -6.239 42.843 1.00 91.06 722 GLU A N 1
ATOM 5751 C CA . GLU A 1 722 ? -36.726 -5.409 43.779 1.00 91.06 722 GLU A CA 1
ATOM 5752 C C . GLU A 1 722 ? -37.969 -4.812 43.092 1.00 91.06 722 GLU A C 1
ATOM 5754 O O . GLU A 1 722 ? -38.001 -4.732 41.860 1.00 91.06 722 GLU A O 1
ATOM 5759 N N . PRO A 1 723 ? -39.030 -4.434 43.832 1.00 91.12 723 PRO A N 1
ATOM 5760 C CA . PRO A 1 723 ? -40.130 -3.666 43.247 1.00 91.12 723 PRO A CA 1
ATOM 5761 C C . PRO A 1 723 ? -39.604 -2.427 42.503 1.00 91.12 723 PRO A C 1
ATOM 5763 O O . PRO A 1 723 ? -38.622 -1.824 42.926 1.00 91.12 723 PRO A O 1
ATOM 5766 N N . GLY A 1 724 ? -40.196 -2.095 41.355 1.00 88.31 724 GLY A N 1
ATOM 5767 C CA . GLY A 1 724 ? -39.742 -0.990 40.498 1.00 88.31 724 GLY A CA 1
ATOM 5768 C C . GLY A 1 724 ? -38.401 -1.198 39.773 1.00 88.31 724 GLY A C 1
ATOM 5769 O O . GLY A 1 724 ? -37.982 -0.308 39.035 1.00 88.31 724 GLY A O 1
ATOM 5770 N N . ALA A 1 725 ? -37.715 -2.334 39.953 1.00 91.25 725 ALA A N 1
ATOM 5771 C CA . ALA A 1 725 ? -36.429 -2.588 39.306 1.00 91.25 725 ALA A CA 1
ATOM 5772 C C . ALA A 1 725 ? -36.558 -2.853 37.796 1.00 91.25 725 ALA A C 1
ATOM 5774 O O . ALA A 1 725 ? -37.568 -3.386 37.323 1.00 91.25 725 ALA A O 1
ATOM 5775 N N . ILE A 1 726 ? -35.478 -2.549 37.067 1.00 93.75 726 ILE A N 1
ATOM 5776 C CA . ILE A 1 726 ? -35.297 -2.872 35.648 1.00 93.75 726 ILE A CA 1
ATOM 5777 C C . ILE A 1 726 ? -34.206 -3.941 35.504 1.00 93.75 726 ILE A C 1
ATOM 5779 O O . ILE A 1 726 ? -33.076 -3.738 35.942 1.00 93.75 726 ILE A O 1
ATOM 5783 N N . GLY A 1 727 ? -34.542 -5.071 34.883 1.00 93.88 727 GLY A N 1
ATOM 5784 C CA . GLY A 1 727 ? -33.599 -6.088 34.412 1.00 93.88 727 GLY A CA 1
ATOM 5785 C C . GLY A 1 727 ? -33.423 -6.016 32.896 1.00 93.88 727 GLY A C 1
ATOM 5786 O O . GLY A 1 727 ? -34.258 -5.424 32.210 1.00 93.88 727 GLY A O 1
ATOM 5787 N N . ILE A 1 728 ? -32.349 -6.606 32.364 1.00 94.88 728 ILE A N 1
ATOM 5788 C CA . ILE A 1 728 ? -32.059 -6.549 30.928 1.00 94.88 728 ILE A CA 1
ATOM 5789 C C . ILE A 1 728 ? -31.549 -7.894 30.421 1.00 94.88 728 ILE A C 1
ATOM 5791 O O . ILE A 1 728 ? -30.676 -8.521 31.022 1.00 94.88 728 ILE A O 1
ATOM 5795 N N . LEU A 1 729 ? -32.097 -8.316 29.291 1.00 96.56 729 LEU A N 1
ATOM 5796 C CA . LEU A 1 729 ? -31.690 -9.491 28.536 1.00 96.56 729 LEU A CA 1
ATOM 5797 C C . LEU A 1 729 ? -31.255 -9.056 27.130 1.00 96.56 729 LEU A C 1
ATOM 5799 O O . LEU A 1 729 ? -31.693 -8.010 26.647 1.00 96.56 729 LEU A O 1
ATOM 5803 N N . SER A 1 730 ? -30.388 -9.843 26.499 1.00 94.44 730 SER A N 1
ATOM 5804 C CA . SER A 1 730 ? -29.859 -9.596 25.149 1.00 94.44 730 SER A CA 1
ATOM 5805 C C . SER A 1 730 ? -29.490 -10.929 24.488 1.00 94.44 730 SER A C 1
ATOM 5807 O O . SER A 1 730 ? -30.007 -11.975 24.893 1.00 94.44 730 SER A O 1
ATOM 5809 N N . TYR A 1 731 ? -28.589 -10.892 23.508 1.00 92.94 731 TYR A N 1
ATOM 5810 C CA . TYR A 1 731 ? -28.035 -12.050 22.814 1.00 92.94 731 TYR A CA 1
ATOM 5811 C C . TYR A 1 731 ? -26.506 -12.005 22.831 1.00 92.94 731 TYR A C 1
ATOM 5813 O O . TYR A 1 731 ? -25.933 -10.921 22.912 1.00 92.94 731 TYR A O 1
ATOM 5821 N N . GLU A 1 732 ? -25.866 -13.163 22.728 1.00 84.38 732 GLU A N 1
ATOM 5822 C CA . GLU A 1 732 ? -24.439 -13.304 22.439 1.00 84.38 732 GLU A CA 1
ATOM 5823 C C . GLU A 1 732 ? -24.215 -13.514 20.931 1.00 84.38 732 GLU A C 1
ATOM 5825 O O . GLU A 1 732 ? -25.088 -13.984 20.196 1.00 84.38 732 GLU A O 1
ATOM 5830 N N . HIS A 1 733 ? -23.032 -13.142 20.450 1.00 82.25 733 HIS A N 1
ATOM 5831 C CA . HIS A 1 733 ? -22.541 -13.398 19.095 1.00 82.25 733 HIS A CA 1
ATOM 5832 C C . HIS A 1 733 ? -23.435 -12.897 17.952 1.00 82.25 733 HIS A C 1
ATOM 5834 O O . HIS A 1 733 ? -23.384 -13.450 16.853 1.00 82.25 733 HIS A O 1
ATOM 5840 N N . HIS A 1 734 ? -24.239 -11.852 18.178 1.00 81.06 734 HIS A N 1
ATOM 5841 C CA . HIS A 1 734 ? -25.251 -11.393 17.216 1.00 81.06 734 HIS A CA 1
ATOM 5842 C C . HIS A 1 734 ? -26.196 -12.509 16.725 1.00 81.06 734 HIS A C 1
ATOM 5844 O O . HIS A 1 734 ? -26.631 -12.506 15.572 1.00 81.06 734 HIS A O 1
ATOM 5850 N N . SER A 1 735 ? -26.506 -13.479 17.587 1.00 86.44 735 SER A N 1
ATOM 5851 C CA . SER A 1 735 ? -27.299 -14.650 17.223 1.00 86.44 735 SER A CA 1
ATOM 5852 C C . SER A 1 735 ? -28.606 -14.704 18.004 1.00 86.44 735 SER A C 1
ATOM 5854 O O . SER A 1 735 ? -28.607 -14.788 19.230 1.00 86.44 735 SER A O 1
ATOM 5856 N N . ILE A 1 736 ? -29.733 -14.759 17.288 1.00 91.19 736 ILE A N 1
ATOM 5857 C CA . ILE A 1 736 ? -31.063 -14.974 17.887 1.00 91.19 736 ILE A CA 1
ATOM 5858 C C . ILE A 1 736 ? -31.137 -16.301 18.669 1.00 91.19 736 ILE A C 1
ATOM 5860 O O . ILE A 1 736 ? -31.938 -16.462 19.588 1.00 91.19 736 ILE A O 1
ATOM 5864 N N . ASP A 1 737 ? -30.273 -17.258 18.324 1.00 92.06 737 ASP A N 1
ATOM 5865 C CA . ASP A 1 737 ? -30.219 -18.571 18.953 1.00 92.06 737 ASP A CA 1
ATOM 5866 C C . ASP A 1 737 ? -29.383 -18.598 20.240 1.00 92.06 737 ASP A C 1
ATOM 5868 O O . ASP A 1 737 ? -29.381 -19.617 20.937 1.00 92.06 737 ASP A O 1
ATOM 5872 N N . GLU A 1 738 ? -28.729 -17.496 20.602 1.00 91.88 738 GLU A N 1
ATOM 5873 C CA . GLU A 1 738 ? -27.860 -17.395 21.779 1.00 91.88 738 GLU A CA 1
ATOM 5874 C C . GLU A 1 738 ? -28.361 -16.317 22.762 1.00 91.88 738 GLU A C 1
ATOM 5876 O O . GLU A 1 738 ? -27.694 -15.308 22.982 1.00 91.88 738 GLU A O 1
ATOM 5881 N N . PRO A 1 739 ? -29.555 -16.486 23.364 1.00 95.38 739 PRO A N 1
ATOM 5882 C CA . PRO A 1 739 ? -30.099 -15.530 24.325 1.00 95.38 739 PRO A CA 1
ATOM 5883 C C . PRO A 1 739 ? -29.274 -15.487 25.617 1.00 95.38 739 PRO A C 1
ATOM 5885 O O . PRO A 1 739 ? -28.907 -16.520 26.180 1.00 95.38 739 PRO A O 1
ATOM 5888 N N . ALA A 1 740 ? -29.054 -14.281 26.136 1.00 93.75 740 ALA A N 1
ATOM 5889 C CA . ALA A 1 740 ? -28.174 -14.012 27.266 1.00 93.75 740 ALA A CA 1
ATOM 5890 C C . ALA A 1 740 ? -28.785 -13.048 28.298 1.00 93.75 740 ALA A C 1
ATOM 5892 O O . ALA A 1 740 ? -29.696 -12.262 28.017 1.00 93.75 740 ALA A O 1
ATOM 5893 N N . LEU A 1 741 ? -28.258 -13.107 29.524 1.00 93.69 741 LEU A N 1
ATOM 5894 C CA . LEU A 1 741 ? -28.558 -12.172 30.608 1.00 93.69 741 LEU A CA 1
ATOM 5895 C C . LEU A 1 741 ? -27.497 -11.075 30.590 1.00 93.69 741 LEU A C 1
ATOM 5897 O O . LEU A 1 741 ? -26.319 -11.355 30.802 1.00 93.69 741 LEU A O 1
ATOM 5901 N N . MET A 1 742 ? -27.909 -9.824 30.389 1.00 89.44 742 MET A N 1
ATOM 5902 C CA . MET A 1 742 ? -26.971 -8.707 30.348 1.00 89.44 742 MET A CA 1
ATOM 5903 C C . MET A 1 742 ? -26.682 -8.228 31.775 1.00 89.44 742 MET A C 1
ATOM 5905 O O . MET A 1 742 ? -27.487 -7.533 32.393 1.00 89.44 742 MET A O 1
ATOM 5909 N N . VAL A 1 743 ? -25.532 -8.640 32.315 1.00 84.62 743 VAL A N 1
ATOM 5910 C CA . VAL A 1 743 ? -25.160 -8.417 33.728 1.00 84.62 743 VAL A CA 1
ATOM 5911 C C . VAL A 1 743 ? -24.784 -6.959 34.013 1.00 84.62 743 VAL A C 1
ATOM 5913 O O . VAL A 1 743 ? -24.956 -6.476 35.130 1.00 84.62 743 VAL A O 1
ATOM 5916 N N . GLY A 1 744 ? -24.290 -6.237 33.011 1.00 75.06 744 GLY A N 1
ATOM 5917 C CA . GLY A 1 744 ? -23.926 -4.833 33.134 1.00 75.06 744 GLY A CA 1
ATOM 5918 C C . GLY A 1 744 ? -23.851 -4.162 31.774 1.00 75.06 744 GLY A C 1
ATOM 5919 O O . GLY A 1 744 ? -23.768 -4.829 30.747 1.00 75.06 744 GLY A O 1
ATOM 5920 N N . MET A 1 745 ? -23.890 -2.832 31.770 1.00 68.31 745 MET A N 1
ATOM 5921 C CA . MET A 1 745 ? -23.748 -2.047 30.549 1.00 68.31 745 MET A CA 1
ATOM 5922 C C . MET A 1 745 ? -23.085 -0.704 30.808 1.00 68.31 745 MET A C 1
ATOM 5924 O O . MET A 1 745 ? -23.269 -0.094 31.864 1.00 68.31 745 MET A O 1
ATOM 5928 N N . ALA A 1 746 ? -22.357 -0.224 29.805 1.00 60.41 746 ALA A N 1
ATOM 5929 C CA . ALA A 1 746 ? -21.916 1.157 29.752 1.00 60.41 746 ALA A CA 1
ATOM 5930 C C . ALA A 1 746 ? -23.078 2.043 29.283 1.00 60.41 746 ALA A C 1
ATOM 5932 O O . ALA A 1 746 ? -23.745 1.742 28.291 1.00 60.41 746 ALA A O 1
ATOM 5933 N N . PHE A 1 747 ? -23.325 3.146 29.989 1.00 56.41 747 PHE A N 1
ATOM 5934 C CA . PHE A 1 747 ? -24.253 4.159 29.498 1.00 56.41 747 PHE A CA 1
ATOM 5935 C C . PHE A 1 747 ? -23.647 4.850 28.268 1.00 56.41 747 PHE A C 1
ATOM 5937 O O . PHE A 1 747 ? -22.437 5.101 28.262 1.00 56.41 747 PHE A O 1
ATOM 5944 N N . PRO A 1 748 ? -24.453 5.173 27.240 1.00 47.78 748 PRO A N 1
ATOM 5945 C CA . PRO A 1 748 ? -23.977 5.934 26.091 1.00 47.78 748 PRO A CA 1
ATOM 5946 C C . PRO A 1 748 ? -23.279 7.211 26.570 1.00 47.78 748 PRO A C 1
ATOM 5948 O O . PRO A 1 748 ? -23.818 7.929 27.416 1.00 47.78 748 PRO A O 1
ATOM 5951 N N . SER A 1 749 ? -22.080 7.505 26.055 1.00 42.12 749 SER A N 1
ATOM 5952 C CA . SER A 1 749 ? -21.451 8.797 26.330 1.00 42.12 749 SER A CA 1
ATOM 5953 C C . SER A 1 749 ? -22.375 9.879 25.789 1.00 42.12 749 SER A C 1
ATOM 5955 O O . SER A 1 749 ? -22.687 9.859 24.596 1.00 42.12 749 SER A O 1
ATOM 5957 N N . GLN A 1 750 ? -22.807 10.814 26.636 1.00 38.50 750 GLN A N 1
ATOM 5958 C CA . GLN A 1 750 ? -23.448 12.029 26.151 1.00 38.50 750 GLN A CA 1
ATOM 5959 C C . GLN A 1 750 ? -22.446 12.701 25.212 1.00 38.50 750 GLN A C 1
ATOM 5961 O O . GLN A 1 750 ? -21.431 13.229 25.664 1.00 38.50 750 GLN A O 1
ATOM 5966 N N . SER A 1 751 ? -22.683 12.631 23.903 1.00 33.06 751 SER A N 1
ATOM 5967 C CA . SER A 1 751 ? -22.042 13.555 22.979 1.00 33.06 751 SER A CA 1
ATOM 5968 C C . SER A 1 751 ? -22.411 14.945 23.482 1.00 33.06 751 SER A C 1
ATOM 5970 O O . SER A 1 751 ? -23.600 15.266 23.549 1.00 33.06 751 SER A O 1
ATOM 5972 N N . ALA A 1 752 ? -21.415 15.707 23.938 1.00 25.42 752 ALA A N 1
ATOM 5973 C CA . ALA A 1 752 ? -21.623 17.092 24.332 1.00 25.42 752 ALA A CA 1
ATOM 5974 C C . ALA A 1 752 ? -22.348 17.831 23.186 1.00 25.42 752 ALA A C 1
ATOM 5976 O O . ALA A 1 752 ? -22.076 17.510 22.024 1.00 25.42 752 ALA A O 1
ATOM 5977 N N . PRO A 1 753 ? -23.299 18.723 23.512 1.00 32.62 753 PRO A N 1
ATOM 5978 C CA . PRO A 1 753 ? -24.163 19.378 22.532 1.00 32.62 753 PRO A CA 1
ATOM 5979 C C . PRO A 1 753 ? -23.400 20.145 21.452 1.00 32.62 753 PRO A C 1
ATOM 5981 O O . PRO A 1 753 ? -22.298 20.664 21.752 1.00 32.62 753 PRO A O 1
#

Radius of gyration: 38.6 Å; Cα contacts (8 Å, |Δi|>4): 1224; chains: 1; bounding box: 105×60×126 Å

Organism: Byssochlamys spectabilis (strain No. 5 / NBRC 109023) (NCBI:txid1356009)

Foldseek 3Di:
DDDPPVNVVVVVVVVVVCCVVQPVCQCPPDLCVPFAELDPCQLRALVVQLVCALVLNNLVSVQVCCVPRHQKYRNHNQAMEGQDLPLACCCCPVVDFFFDCLQCLQQPAPPDDALRNDRDPVVNVLRCVLFVVCVDPVNCLPAPLNQVLLLCLQQVFDVVVLVVCQVVLPWDFLLLLLLQSQLQSQQCQQQFNVLGDNCSPPVVVSVVLVCLVPVLVSVSSCSRPPVVVQVVCVVVVRHPGDPVNVVSSVVLLVVLLSSLVLSVVCLVPPPSRRHNNRLNSSCVSCVVVADDCVVDVVSNVVSVVVSSSRSSSNSSSSSVVRNQQSSQLLLQLQVVQQVPVVLLVVVLVLQVPFVVHQEPPDPDPDRDGDGRLVSLVVRLLLVLSSLLSCLQRPQQQDWRWGWADPPAQRGPNRGRSHTRRIYIYGSSNLQQDCVLPPVSNDRDSCQCVDPPPDPSNVSNVSSRDHDDDRSSSSNSSNQSNFKHKHFPDCPQQDWRNHRGTGRPVSTTIIRIHGPPPDCPLQVQWAKEKEWAFFDFPCVVVAADAFPDATDHDPRRLVLLLVQLVQAEDPLHVHHLQLAQAEEFEPRPRLVSSVCSSQPPHNPVVCVVVVRYYYDNLQTPWFQAVRGGHHQVVQQVVCVVVVHQPPHTDDCLQQNHDRTDHNVNNLVSLLVVLVVLLVLGVVRLRNPGRRYYYYRHHFLSVVQNQCVQQVHRSPPPDDDDARHRGMFMKTAPPSHSVGIGGDPDDDRPPPPDD